Protein AF-0000000084721182 (afdb_homodimer)

Foldseek 3Di:
DCPPPDDDPPPPDPPDPDPPDPPDPDPPDPDPDPDPPPFAADELVNLLVLLCPAPVLLVVLVVVLVVLVVVLVVLCVLQDKDKDKDKDKDWDWDQQPPDPVQPVVPSIDIFIKIKIKMKIKHWDDLPQLSVLLSLLSVLLSLLSVLVSLLSSLVLSLQLLLLLLQLVLLVVLLVLLVVLLVVLVVVLVVVVVCVVVPNDPVVLNVVSVVSNVVSVVSNVVSVVSSLVSLVVSCNSSNHDDHSRHHYDDAAFDFDVCLVPDLVVLLVLLCVQRSNLVSLVSNLVSLVSNLSSLVSLQAKIKMKMKMKMWMDRDPVPTDIDIDIDIDIDGDNDDPCVSVVVSVVSVVVSVVSVVVSVVVSVVLSVLLVVLSVQLVVLVVQLVVLVVQLVVLVVQLVVQVVCVVVVNHDSVSNSVSSVSNSVSVSSNSVSRSSNSSSSSSNCSSSNHDRDRPD/DDDDDPDDPCPDDPPVPPPPPPPDPPPPPPPPPPPPPPFAADELVNLLVLLCPAAVLLVVLVVVLVVLVVVLVVLCCLQDKDKDKDKDKDKDKDQAPPDPVQPVPPSIDIFIKIKIKMKIKHWDDLQQLSVLLSLLSVLLSLLSVLVSLLSSLVLSLQLLLLLLVLVLLVVLLVLLVVLLVVLVVVLVVVVVCVVVPNDPPVLNVVSVVSNVVSVVSNVVSVVSNLVSLVVSCNSSNHDDHSRHHYDDAAFDFDVCLVPDLVVLLVLLCVQRSNLVSLVSNLVSLVSNLSSLVSLQAKIKMKMKMKMWMDRDPVPTDIDIDIDIDIDGDNDDPCPSVVVSVVSVVVSVVSVVVSVVVSVVLSVLLVVLSVQLVVLVVQLVVLVVQLVVLVVQLVVQVVCVVVVNHDSVSNSVSSVSNSVSVSSNSVSSSSNSSSSSSNCSSSNHDRDRPD

pLDDT: mean 86.15, std 18.26, range [22.39, 98.5]

Solvent-accessible surface area (backbone atoms only — not comparable to full-atom values): 45510 Å² total; per-residue (Å²): 137,83,83,78,83,83,84,83,79,83,81,81,82,82,74,81,77,77,80,72,77,76,76,81,77,65,82,74,71,79,67,74,73,76,69,73,78,74,70,46,68,46,43,69,70,56,47,48,52,43,22,75,73,44,21,61,69,56,52,51,33,51,49,51,29,52,52,32,49,51,48,24,53,58,42,45,51,67,70,41,73,43,76,48,77,50,76,49,78,46,76,48,79,42,75,35,83,81,53,88,78,27,43,85,86,72,31,45,31,77,46,53,35,38,38,41,34,39,36,39,38,31,58,72,44,36,75,47,26,60,59,20,45,23,50,15,30,46,26,44,24,51,15,39,46,24,43,31,52,34,48,46,50,52,48,48,40,50,35,53,40,37,47,41,51,26,42,40,28,50,52,45,30,51,50,26,50,50,48,30,54,51,35,48,54,48,36,56,52,43,49,53,35,36,74,73,64,77,39,62,68,67,51,44,56,52,36,52,51,51,32,52,51,29,50,51,50,29,52,50,27,48,51,50,24,52,52,32,36,49,50,35,30,56,48,24,41,46,92,71,82,68,79,55,43,67,53,90,76,70,73,60,86,50,90,62,66,88,51,59,68,69,59,48,41,53,45,17,69,73,44,27,31,56,59,53,15,47,53,24,43,48,50,15,43,52,26,42,39,52,15,48,57,16,61,70,44,43,35,34,36,36,36,39,35,39,36,31,38,22,68,43,90,88,54,55,34,49,34,39,36,39,34,43,38,36,46,28,54,73,35,57,37,53,28,59,60,19,51,43,48,23,38,51,19,48,42,47,24,48,52,19,49,46,52,44,47,52,39,48,46,43,41,45,35,53,47,21,43,48,43,32,55,51,23,53,54,40,34,55,50,25,50,52,45,30,54,51,24,47,51,45,28,53,52,31,52,51,32,38,74,69,65,78,39,52,64,67,57,36,50,49,27,49,51,46,28,52,51,25,50,52,47,33,48,50,26,50,37,46,29,41,40,24,40,42,46,31,24,46,42,35,44,40,80,78,67,77,66,124,134,78,82,76,79,82,79,77,85,76,79,77,71,82,65,76,74,73,78,69,70,72,76,74,78,65,75,73,71,72,65,71,66,77,68,70,79,74,69,48,68,46,44,70,69,55,45,50,52,42,23,75,74,44,20,25,68,55,47,26,34,51,18,51,29,49,23,32,48,20,48,25,44,35,42,47,10,68,69,35,54,33,29,35,36,38,38,34,43,38,41,33,42,28,51,32,86,82,55,89,80,29,46,85,86,74,36,51,34,78,49,52,37,37,39,39,34,39,35,40,38,31,59,74,44,36,75,46,27,62,61,20,46,24,50,16,30,45,25,44,24,51,15,39,46,24,42,32,52,34,49,48,49,52,49,50,40,47,34,53,40,38,46,40,51,26,43,41,29,50,52,45,30,53,51,28,50,52,47,32,54,51,36,48,55,49,38,55,50,44,49,54,34,36,73,73,64,78,39,61,69,65,54,44,56,52,38,51,49,50,34,54,50,29,50,51,48,29,53,52,28,47,48,50,24,53,44,32,38,40,49,34,32,45,47,25,38,47,88,71,84,67,76,53,44,66,53,91,76,71,72,62,86,49,91,63,66,88,50,58,67,69,60,48,43,53,45,18,69,72,43,28,31,57,58,53,15,44,53,24,44,45,52,15,40,51,25,42,36,52,14,46,58,15,60,71,45,45,35,34,36,38,37,41,36,40,37,32,39,22,68,42,92,89,57,54,45,78,49,76,49,77,46,79,45,77,51,61,66,84,76,68,89,55,49,60,62,51,49,44,52,51,38,52,52,49,43,53,51,47,51,50,49,45,53,51,48,51,52,48,49,44,48,46,37,52,52,20,46,51,42,31,54,52,22,54,52,42,33,54,51,26,50,52,46,30,54,51,25,47,51,45,30,54,52,32,51,50,31,39,74,71,63,77,39,50,67,66,57,35,50,51,27,48,52,46,28,52,51,26,49,52,44,32,48,50,27,52,36,47,28,41,39,24,40,41,47,31,24,45,42,34,45,42,80,80,69,78,66,124

Structure (mmCIF, N/CA/C/O backbone):
data_AF-0000000084721182-model_v1
#
loop_
_entity.id
_entity.type
_entity.pdbx_description
1 polymer 'Uncharacterized protein'
#
loop_
_atom_site.group_PDB
_atom_site.id
_atom_site.type_symbol
_atom_site.label_atom_id
_atom_site.label_alt_id
_atom_site.label_comp_id
_atom_site.label_asym_id
_atom_site.label_entity_id
_atom_site.label_seq_id
_atom_site.pdbx_PDB_ins_code
_atom_site.Cartn_x
_atom_site.Cartn_y
_atom_site.Cartn_z
_atom_site.occupancy
_atom_site.B_iso_or_equiv
_atom_site.auth_seq_id
_atom_site.auth_comp_id
_atom_site.auth_asym_id
_atom_site.auth_atom_id
_atom_site.pdbx_PDB_model_num
ATOM 1 N N . MET A 1 1 ? 46.094 -51.812 9.789 1 23 1 MET A N 1
ATOM 2 C CA . MET A 1 1 ? 47.469 -51.594 10.234 1 23 1 MET A CA 1
ATOM 3 C C . MET A 1 1 ? 47.781 -50.094 10.305 1 23 1 MET A C 1
ATOM 5 O O . MET A 1 1 ? 47.375 -49.344 9.422 1 23 1 MET A O 1
ATOM 9 N N . ARG A 1 2 ? 48.094 -49.531 11.617 1 26.12 2 ARG A N 1
ATOM 10 C CA . ARG A 1 2 ? 48 -48.281 12.375 1 26.12 2 ARG A CA 1
ATOM 11 C C . ARG A 1 2 ? 49.125 -47.312 11.977 1 26.12 2 ARG A C 1
ATOM 13 O O . ARG A 1 2 ? 50.188 -47.344 12.57 1 26.12 2 ARG A O 1
ATOM 20 N N . SER A 1 3 ? 49.5 -47.219 10.648 1 25.58 3 SER A N 1
ATOM 21 C CA . SER A 1 3 ? 50.844 -46.688 10.398 1 25.58 3 SER A CA 1
ATOM 22 C C . SER A 1 3 ? 50.969 -45.25 10.969 1 25.58 3 SER A C 1
ATOM 24 O O . SER A 1 3 ? 50.156 -44.375 10.68 1 25.58 3 SER A O 1
ATOM 26 N N . PHE A 1 4 ? 51.719 -45.062 12.148 1 29.8 4 PHE A N 1
ATOM 27 C CA . PHE A 1 4 ? 52.062 -44.062 13.156 1 29.8 4 PHE A CA 1
ATOM 28 C C . PHE A 1 4 ? 53.031 -43.031 12.586 1 29.8 4 PHE A C 1
ATOM 30 O O . PHE A 1 4 ? 54.188 -43.312 12.336 1 29.8 4 PHE A O 1
ATOM 37 N N . LEU A 1 5 ? 52.656 -42.156 11.57 1 31.94 5 LEU A N 1
ATOM 38 C CA . LEU A 1 5 ? 53.625 -41.281 10.922 1 31.94 5 LEU A CA 1
ATOM 39 C C . LEU A 1 5 ? 54.219 -40.281 11.922 1 31.94 5 LEU A C 1
ATOM 41 O O . LEU A 1 5 ? 53.5 -39.625 12.656 1 31.94 5 LEU A O 1
ATOM 45 N N . PRO A 1 6 ? 55.594 -40.344 12.281 1 30.83 6 PRO A N 1
ATOM 46 C CA . PRO A 1 6 ? 56.375 -39.688 13.32 1 30.83 6 PRO A CA 1
ATOM 47 C C . PRO A 1 6 ? 56.531 -38.188 13.102 1 30.83 6 PRO A C 1
ATOM 49 O O . PRO A 1 6 ? 56.438 -37.719 11.969 1 30.83 6 PRO A O 1
ATOM 52 N N . MET A 1 7 ? 56.344 -37.281 14.164 1 28.39 7 MET A N 1
ATOM 53 C CA . MET A 1 7 ? 56.125 -35.875 14.492 1 28.39 7 MET A CA 1
ATOM 54 C C . MET A 1 7 ? 57.469 -35.125 14.508 1 28.39 7 MET A C 1
ATOM 56 O O . MET A 1 7 ? 58.25 -35.281 15.438 1 28.39 7 MET A O 1
ATOM 60 N N . THR A 1 8 ? 58.281 -34.938 13.383 1 27.33 8 THR A N 1
ATOM 61 C CA . THR A 1 8 ? 59.625 -34.406 13.484 1 27.33 8 THR A CA 1
ATOM 62 C C . THR A 1 8 ? 59.594 -32.938 13.906 1 27.33 8 THR A C 1
ATOM 64 O O . THR A 1 8 ? 58.875 -32.156 13.328 1 27.33 8 THR A O 1
ATOM 67 N N . ALA A 1 9 ? 60.125 -32.531 15.133 1 25.19 9 ALA A N 1
ATOM 68 C CA . ALA A 1 9 ? 60.219 -31.344 15.984 1 25.19 9 ALA A CA 1
ATOM 69 C C . ALA A 1 9 ? 61.25 -30.359 15.438 1 25.19 9 ALA A C 1
ATOM 71 O O . ALA A 1 9 ? 62.438 -30.625 15.461 1 25.19 9 ALA A O 1
ATOM 72 N N . LEU A 1 10 ? 61 -29.672 14.281 1 25.86 10 LEU A N 1
ATOM 73 C CA . LEU A 1 10 ? 62 -28.812 13.672 1 25.86 10 LEU A CA 1
ATOM 74 C C . LEU A 1 10 ? 62.375 -27.656 14.602 1 25.86 10 LEU A C 1
ATOM 76 O O . LEU A 1 10 ? 61.5 -26.906 15.031 1 25.86 10 LEU A O 1
ATOM 80 N N . LEU A 1 11 ? 63.5 -27.672 15.305 1 26.72 11 LEU A N 1
ATOM 81 C CA . LEU A 1 11 ? 64.188 -26.844 16.312 1 26.72 11 LEU A CA 1
ATOM 82 C C . LEU A 1 11 ? 64.625 -25.516 15.719 1 26.72 11 LEU A C 1
ATOM 84 O O . LEU A 1 11 ? 65.5 -25.469 14.883 1 26.72 11 LEU A O 1
ATOM 88 N N . LEU A 1 12 ? 63.719 -24.547 15.414 1 26.98 12 LEU A N 1
ATOM 89 C CA . LEU A 1 12 ? 64 -23.25 14.789 1 26.98 12 LEU A CA 1
ATOM 90 C C . LEU A 1 12 ? 64.875 -22.391 15.711 1 26.98 12 LEU A C 1
ATOM 92 O O . LEU A 1 12 ? 64.5 -22.141 16.859 1 26.98 12 LEU A O 1
ATOM 96 N N . ALA A 1 13 ? 66.25 -22.172 15.484 1 27.36 13 ALA A N 1
ATOM 97 C CA . ALA A 1 13 ? 67.312 -21.453 16.141 1 27.36 13 ALA A CA 1
ATOM 98 C C . ALA A 1 13 ? 67.062 -19.953 16.156 1 27.36 13 ALA A C 1
ATOM 100 O O . ALA A 1 13 ? 66.688 -19.359 15.133 1 27.36 13 ALA A O 1
ATOM 101 N N . ALA A 1 14 ? 66.875 -19.312 17.344 1 27.88 14 ALA A N 1
ATOM 102 C CA . ALA A 1 14 ? 66.562 -17.969 17.812 1 27.88 14 ALA A CA 1
ATOM 103 C C . ALA A 1 14 ? 67.75 -17.016 17.578 1 27.88 14 ALA A C 1
ATOM 105 O O . ALA A 1 14 ? 68.812 -17.125 18.219 1 27.88 14 ALA A O 1
ATOM 106 N N . THR A 1 15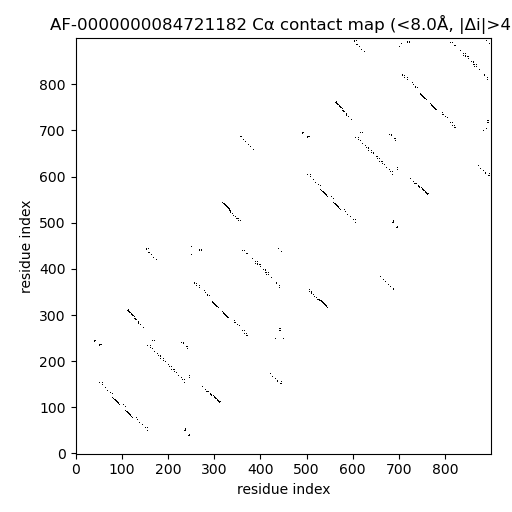 ? 68.125 -16.781 16.297 1 32.12 15 THR A N 1
ATOM 107 C CA . THR A 1 15 ? 69.25 -15.93 16.188 1 32.12 15 THR A CA 1
ATOM 108 C C . THR A 1 15 ? 69.062 -14.586 16.859 1 32.12 15 THR A C 1
ATOM 110 O O . THR A 1 15 ? 67.938 -14.016 16.734 1 32.12 15 THR A O 1
ATOM 113 N N . PRO A 1 16 ? 69.812 -14.13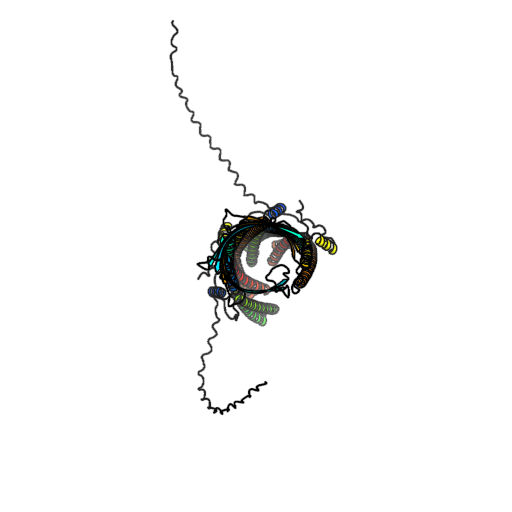3 17.844 1 34.47 16 PRO A N 1
ATOM 114 C CA . PRO A 1 16 ? 69.75 -12.945 18.703 1 34.47 16 PRO A CA 1
ATOM 115 C C . PRO A 1 16 ? 69.938 -11.648 17.922 1 34.47 16 PRO A C 1
ATOM 117 O O . PRO A 1 16 ? 70.875 -11.508 17.172 1 34.47 16 PRO A O 1
ATOM 120 N N . ALA A 1 17 ? 68.875 -11.047 17.328 1 31.97 17 ALA A N 1
ATOM 121 C CA . ALA A 1 17 ? 68.938 -9.797 16.578 1 31.97 17 ALA A CA 1
ATOM 122 C C . ALA A 1 17 ? 69.562 -8.68 17.391 1 31.97 17 ALA A C 1
ATOM 124 O O . ALA A 1 17 ? 69.25 -8.445 18.547 1 31.97 17 ALA A O 1
ATOM 125 N N . LEU A 1 18 ? 70.75 -8.352 17.047 1 31.77 18 LEU A N 1
ATOM 126 C CA . LEU A 1 18 ? 71.625 -7.277 17.531 1 31.77 18 LEU A CA 1
ATOM 127 C C . LEU A 1 18 ? 70.875 -5.941 17.5 1 31.77 18 LEU A C 1
ATOM 129 O O . LEU A 1 18 ? 70.188 -5.656 16.547 1 31.77 18 LEU A O 1
ATOM 133 N N . ALA A 1 19 ? 70.688 -5.23 18.641 1 30.06 19 ALA A N 1
ATOM 134 C CA . ALA A 1 19 ? 70.062 -4 19.094 1 30.06 19 ALA A CA 1
ATOM 135 C C . ALA A 1 19 ? 70.625 -2.785 18.375 1 30.06 19 ALA A C 1
ATOM 137 O O . ALA A 1 19 ? 71.812 -2.404 18.625 1 30.06 19 ALA A O 1
ATOM 138 N N . GLN A 1 20 ? 70.562 -2.777 17 1 32.19 20 GLN A N 1
ATOM 139 C CA . GLN A 1 20 ? 71.125 -1.582 16.406 1 32.19 20 GLN A CA 1
ATOM 140 C C . GLN A 1 20 ? 70.562 -0.315 17.031 1 32.19 20 GLN A C 1
ATOM 142 O O . GLN A 1 20 ? 69.375 -0.246 17.312 1 32.19 20 GLN A O 1
ATOM 147 N N . GLU A 1 21 ? 71.375 0.514 17.672 1 33.72 21 GLU A N 1
ATOM 148 C CA . GLU A 1 21 ? 71.188 1.772 18.359 1 33.72 21 GLU A CA 1
ATOM 149 C C . GLU A 1 21 ? 70.438 2.787 17.453 1 33.72 21 GLU A C 1
ATOM 151 O O . GLU A 1 21 ? 70.938 3.039 16.344 1 33.72 21 GLU A O 1
ATOM 156 N N . PRO A 1 22 ? 69.125 2.908 17.609 1 36.81 22 PRO A N 1
ATOM 157 C CA . PRO A 1 22 ? 68.375 3.77 16.703 1 36.81 22 PRO A CA 1
ATOM 158 C C . PRO A 1 22 ? 68.938 5.184 16.609 1 36.81 22 PRO A C 1
ATOM 160 O O . PRO A 1 22 ? 69.562 5.676 17.578 1 36.81 22 PRO A O 1
ATOM 163 N N . PRO A 1 23 ? 69.375 5.562 15.406 1 39.25 23 PRO A N 1
ATOM 164 C CA . PRO A 1 23 ? 69.938 6.875 15.125 1 39.25 23 PRO A CA 1
ATOM 165 C C . PRO A 1 23 ? 69.188 8.016 15.781 1 39.25 23 PRO A C 1
ATOM 167 O O . PRO A 1 23 ? 68 7.883 16.078 1 39.25 23 PRO A O 1
ATOM 170 N N . GLN A 1 24 ? 69.875 8.969 16.438 1 34.41 24 GLN A N 1
ATOM 171 C CA . GLN A 1 24 ? 69.438 10.172 17.141 1 34.41 24 GLN A CA 1
ATOM 172 C C . GLN A 1 24 ? 68.5 11.023 16.297 1 34.41 24 GLN A C 1
ATOM 174 O O . GLN A 1 24 ? 68.875 11.375 15.164 1 34.41 24 GLN A O 1
ATOM 179 N N . ARG A 1 25 ? 67.25 10.953 16.547 1 35.66 25 ARG A N 1
ATOM 180 C CA . ARG A 1 25 ? 66.125 11.656 15.891 1 35.66 25 ARG A CA 1
ATOM 181 C C . ARG A 1 25 ? 66.375 13.164 15.844 1 35.66 25 ARG A C 1
ATOM 183 O O . ARG A 1 25 ? 66.688 13.781 16.875 1 35.66 25 ARG A O 1
ATOM 190 N N . GLN A 1 26 ? 66.938 13.578 14.766 1 37.78 26 GLN A N 1
ATOM 191 C CA . GLN A 1 26 ? 67.062 15.008 14.484 1 37.78 26 GLN A CA 1
ATOM 192 C C . GLN A 1 26 ? 65.75 15.719 14.844 1 37.78 26 GLN A C 1
ATOM 194 O O . GLN A 1 26 ? 64.688 15.141 14.742 1 37.78 26 GLN A O 1
ATOM 199 N N . PRO A 1 27 ? 65.812 16.828 15.641 1 36.38 27 PRO A N 1
ATOM 200 C CA . PRO A 1 27 ? 64.625 17.547 16.109 1 36.38 27 PRO A CA 1
ATOM 201 C C . PRO A 1 27 ? 63.625 17.781 14.984 1 36.38 27 PRO A C 1
ATOM 203 O O . PRO A 1 27 ? 64 18.188 13.891 1 36.38 27 PRO A O 1
ATOM 206 N N . GLN A 1 28 ? 62.594 16.953 14.922 1 34.56 28 GLN A N 1
ATOM 207 C CA . GLN A 1 28 ? 61.469 17.031 13.977 1 34.56 28 GLN A CA 1
ATOM 208 C C . GLN A 1 28 ? 61.031 18.484 13.781 1 34.56 28 GLN A C 1
ATOM 210 O O . GLN A 1 28 ? 60.781 19.203 14.758 1 34.56 28 GLN A O 1
ATOM 215 N N . GLN A 1 29 ? 61.469 19.109 12.68 1 37.97 29 GLN A N 1
ATOM 216 C CA . GLN A 1 29 ? 60.906 20.344 12.188 1 37.97 29 GLN A CA 1
ATOM 217 C C . GLN A 1 29 ? 59.406 20.406 12.477 1 37.97 29 GLN A C 1
ATOM 219 O O . GLN A 1 29 ? 58.688 19.406 12.352 1 37.97 29 GLN A O 1
ATOM 224 N N . GLN A 1 30 ? 59 21.359 13.359 1 34.97 30 GLN A N 1
ATOM 225 C CA . GLN A 1 30 ? 57.625 21.641 13.734 1 34.97 30 GLN A CA 1
ATOM 226 C C . GLN A 1 30 ? 56.688 21.5 12.539 1 34.97 30 GLN A C 1
ATOM 228 O O . GLN A 1 30 ? 56.844 22.219 11.547 1 34.97 30 GLN A O 1
ATOM 233 N N . GLN A 1 31 ? 56.25 20.266 12.227 1 40.06 31 GLN A N 1
ATOM 234 C CA . GLN A 1 31 ? 55.219 20.078 11.227 1 40.06 31 GLN A CA 1
ATOM 235 C C . GLN A 1 31 ? 54.156 21.188 11.305 1 40.06 31 GLN A C 1
ATOM 237 O O . GLN A 1 31 ? 53.75 21.562 12.391 1 40.06 31 GLN A O 1
ATOM 242 N N . PRO A 1 32 ? 54.062 22.047 10.297 1 43.31 32 PRO A N 1
ATOM 243 C CA . PRO A 1 32 ? 53 23.078 10.289 1 43.31 32 PRO A CA 1
ATOM 244 C C . PRO A 1 32 ? 51.719 22.609 10.93 1 43.31 32 PRO A C 1
ATOM 246 O O . PRO A 1 32 ? 51.406 21.422 10.938 1 43.31 32 PRO A O 1
ATOM 249 N N . ALA A 1 33 ? 51.188 23.406 11.844 1 43.03 33 ALA A N 1
ATOM 250 C CA . ALA A 1 33 ? 49.938 23.203 12.531 1 43.03 33 ALA A CA 1
ATOM 251 C C . ALA A 1 33 ? 48.906 22.547 11.609 1 43.03 33 ALA A C 1
ATOM 253 O O . ALA A 1 33 ? 48.812 22.906 10.438 1 43.03 33 ALA A O 1
ATOM 254 N N . PRO A 1 34 ? 48.531 21.297 11.875 1 38.06 34 PRO A N 1
ATOM 255 C CA . PRO A 1 34 ? 47.531 20.672 11.023 1 38.06 34 PRO A CA 1
ATOM 256 C C . PRO A 1 34 ? 46.438 21.641 10.578 1 38.06 34 PRO A C 1
ATOM 258 O O . PRO A 1 34 ? 46 22.469 11.375 1 38.06 34 PRO A O 1
ATOM 261 N N . ALA A 1 35 ? 46.5 22.125 9.312 1 41.31 35 ALA A N 1
ATOM 262 C CA . ALA A 1 35 ? 45.469 22.953 8.703 1 41.31 35 ALA A CA 1
ATOM 263 C C . ALA A 1 35 ? 44.094 22.703 9.352 1 41.31 35 ALA A C 1
ATOM 265 O O . ALA A 1 35 ? 43.812 21.594 9.789 1 41.31 35 ALA A O 1
ATOM 266 N N . GLN A 1 36 ? 43.469 23.609 10.008 1 41.78 36 GLN A N 1
ATOM 267 C CA . GLN A 1 36 ? 42.094 23.5 10.477 1 41.78 36 GLN A CA 1
ATOM 268 C C . GLN A 1 36 ? 41.281 22.609 9.555 1 41.78 36 GLN A C 1
ATOM 270 O O . GLN A 1 36 ? 41.281 22.781 8.336 1 41.78 36 GLN A O 1
ATOM 275 N N . PRO A 1 37 ? 41.062 21.328 9.836 1 49.62 37 PRO A N 1
ATOM 276 C CA . PRO A 1 37 ? 40.281 20.422 8.977 1 49.62 37 PRO A CA 1
ATOM 277 C C . PRO A 1 37 ? 39.156 21.125 8.219 1 49.62 37 PRO A C 1
ATOM 279 O O . PRO A 1 37 ? 38.344 21.812 8.828 1 49.62 37 PRO A O 1
ATOM 282 N N . GLN A 1 38 ? 39.375 21.734 7.129 1 55.81 38 GLN A N 1
ATOM 283 C CA . GLN A 1 38 ? 38.375 22.328 6.258 1 55.81 38 GLN A CA 1
ATOM 284 C C . GLN A 1 38 ? 37.094 21.516 6.27 1 55.81 38 GLN A C 1
ATOM 286 O O . GLN A 1 38 ? 37.125 20.297 6.012 1 55.81 38 GLN A O 1
ATOM 291 N N . GLN A 1 39 ? 36.094 21.875 7.016 1 73.5 39 GLN A N 1
ATOM 292 C CA . GLN A 1 39 ? 34.812 21.203 7.105 1 73.5 39 GLN A CA 1
ATOM 293 C C . GLN A 1 39 ? 34.25 20.891 5.723 1 73.5 39 GLN A C 1
ATOM 295 O O . GLN A 1 39 ? 34.188 21.766 4.859 1 73.5 39 GLN A O 1
ATOM 300 N N . ARG A 1 40 ? 34.25 19.656 5.332 1 87.69 40 ARG A N 1
ATOM 301 C CA . ARG A 1 40 ? 33.719 19.172 4.07 1 87.69 40 ARG A CA 1
ATOM 302 C C . ARG A 1 40 ? 32.312 19.703 3.832 1 87.69 40 ARG A C 1
ATOM 304 O O . ARG A 1 40 ? 31.469 19.703 4.742 1 87.69 40 ARG A O 1
ATOM 311 N N . VAL A 1 41 ? 32.125 20.422 2.639 1 94 41 VAL A N 1
ATOM 312 C CA . VAL A 1 41 ? 30.797 20.953 2.275 1 94 41 VAL A CA 1
ATOM 313 C C . VAL A 1 41 ? 30.141 20.016 1.256 1 94 41 VAL A C 1
ATOM 315 O O . VAL A 1 41 ? 30.719 19.734 0.207 1 94 41 VAL A O 1
ATOM 318 N N . LEU A 1 42 ? 29.047 19.5 1.572 1 94.62 42 LEU A N 1
ATOM 319 C CA . LEU A 1 42 ? 28.266 18.609 0.714 1 94.62 42 LEU A CA 1
ATOM 320 C C . LEU A 1 42 ? 27.281 19.391 -0.142 1 94.62 42 LEU A C 1
ATOM 322 O O . LEU A 1 42 ? 26.484 20.172 0.381 1 94.62 42 LEU A O 1
ATOM 326 N N . THR A 1 43 ? 27.406 19.234 -1.486 1 94.75 43 THR A N 1
ATOM 327 C CA . THR A 1 43 ? 26.453 19.859 -2.395 1 94.75 43 THR A CA 1
ATOM 328 C C . THR A 1 43 ? 25.281 18.938 -2.688 1 94.75 43 THR A C 1
ATOM 330 O O . THR A 1 43 ? 25.359 17.734 -2.453 1 94.75 43 THR A O 1
ATOM 333 N N . LEU A 1 44 ? 24.203 19.547 -3.172 1 94.31 44 LEU A N 1
ATOM 334 C CA . LEU A 1 44 ? 23.047 18.766 -3.539 1 94.31 44 LEU A CA 1
ATOM 335 C C . LEU A 1 44 ? 23.391 17.766 -4.648 1 94.31 44 LEU A C 1
ATOM 337 O O . LEU A 1 44 ? 23 16.594 -4.586 1 94.31 44 LEU A O 1
ATOM 341 N N . ALA A 1 45 ? 24.172 18.219 -5.633 1 93.31 45 ALA A N 1
ATOM 342 C CA . ALA A 1 45 ? 24.562 17.375 -6.754 1 93.31 45 ALA A CA 1
ATOM 343 C C . ALA A 1 45 ? 25.359 16.172 -6.273 1 93.31 45 ALA A C 1
ATOM 345 O O . ALA A 1 45 ? 25.156 15.047 -6.75 1 93.31 45 ALA A O 1
ATOM 346 N N . GLU A 1 46 ? 26.188 16.438 -5.336 1 94.5 46 GLU A N 1
ATOM 347 C CA . GLU A 1 46 ? 27 15.352 -4.781 1 94.5 46 GLU A CA 1
ATOM 348 C C . GLU A 1 46 ? 26.141 14.375 -3.992 1 94.5 46 GLU A C 1
ATOM 350 O O . GLU A 1 46 ? 26.359 13.156 -4.066 1 94.5 46 GLU A O 1
ATOM 355 N N . ALA A 1 47 ? 25.234 14.898 -3.219 1 96 47 ALA A N 1
ATOM 356 C CA . ALA A 1 47 ? 24.328 14.047 -2.447 1 96 47 ALA A CA 1
ATOM 357 C C . ALA A 1 47 ? 23.516 13.148 -3.363 1 96 47 ALA A C 1
ATOM 359 O O . ALA A 1 47 ? 23.375 11.945 -3.105 1 96 47 ALA A O 1
ATOM 360 N N . LEU A 1 48 ? 23.031 13.68 -4.445 1 95.44 48 LEU A N 1
ATOM 361 C CA . LEU A 1 48 ? 22.219 12.93 -5.398 1 95.44 48 LEU A CA 1
ATOM 362 C C . LEU A 1 48 ? 23.047 11.867 -6.105 1 95.44 48 LEU A C 1
ATOM 364 O O . LEU A 1 48 ? 22.594 10.734 -6.281 1 95.44 48 LEU A O 1
ATOM 368 N N . ARG A 1 49 ? 24.234 12.227 -6.473 1 95.38 49 ARG A N 1
ATOM 369 C CA . ARG A 1 49 ? 25.125 11.273 -7.137 1 95.38 49 ARG A CA 1
ATOM 370 C C . ARG A 1 49 ? 25.484 10.125 -6.207 1 95.38 49 ARG A C 1
ATOM 372 O O . ARG A 1 49 ? 25.484 8.961 -6.621 1 95.38 49 ARG A O 1
ATOM 379 N N . THR A 1 50 ? 25.734 10.484 -5.004 1 95.69 50 THR A N 1
ATOM 380 C CA . THR A 1 50 ? 26.078 9.469 -4.016 1 95.69 50 THR A CA 1
ATOM 381 C C . THR A 1 50 ? 24.922 8.508 -3.805 1 95.69 50 THR A C 1
ATOM 383 O O . THR A 1 50 ? 25.125 7.289 -3.738 1 95.69 50 THR A O 1
ATOM 386 N N . ALA A 1 51 ? 23.75 9.008 -3.699 1 96.5 51 ALA A N 1
ATOM 387 C CA . ALA A 1 51 ? 22.578 8.164 -3.516 1 96.5 51 ALA A CA 1
ATOM 388 C C . ALA A 1 51 ? 22.359 7.246 -4.715 1 96.5 51 ALA A C 1
ATOM 390 O O . ALA A 1 51 ? 22.016 6.074 -4.555 1 96.5 51 ALA A O 1
ATOM 391 N N . GLN A 1 52 ? 22.609 7.766 -5.914 1 95.56 52 GLN A N 1
ATOM 392 C CA . GLN A 1 52 ? 22.438 6.98 -7.133 1 95.56 52 GLN A CA 1
ATOM 393 C C . GLN A 1 52 ? 23.406 5.801 -7.16 1 95.56 52 GLN A C 1
ATOM 395 O O . GLN A 1 52 ? 23.078 4.727 -7.668 1 95.56 52 GLN A O 1
ATOM 400 N N . GLU A 1 53 ? 24.469 5.98 -6.508 1 94.38 53 GLU A N 1
ATOM 401 C CA . GLU A 1 53 ? 25.516 4.969 -6.566 1 94.38 53 GLU A CA 1
ATOM 402 C C . GLU A 1 53 ? 25.422 4.004 -5.387 1 94.38 53 GLU A C 1
ATOM 404 O O . GLU A 1 53 ? 25.766 2.826 -5.512 1 94.38 53 GLU A O 1
ATOM 409 N N . ARG A 1 54 ? 24.906 4.516 -4.277 1 94.62 54 ARG A N 1
ATOM 410 C CA . ARG A 1 54 ? 25.156 3.746 -3.064 1 94.62 54 ARG A CA 1
ATOM 411 C C . ARG A 1 54 ? 23.859 3.307 -2.406 1 94.62 54 ARG A C 1
ATOM 413 O O . ARG A 1 54 ? 23.859 2.434 -1.535 1 94.62 54 ARG A O 1
ATOM 420 N N . GLN A 1 55 ? 22.766 3.812 -2.697 1 96.25 55 GLN A N 1
ATOM 421 C CA . GLN A 1 55 ? 21.516 3.545 -1.984 1 96.25 55 GLN A CA 1
ATOM 422 C C . GLN A 1 55 ? 21.078 2.098 -2.176 1 96.25 55 GLN A C 1
ATOM 424 O O . GLN A 1 55 ? 20.797 1.671 -3.299 1 96.25 55 GLN A O 1
ATOM 429 N N . PRO A 1 56 ? 20.953 1.349 -1.072 1 96.69 56 PRO A N 1
ATOM 430 C CA . PRO A 1 56 ? 20.594 -0.07 -1.153 1 96.69 56 PRO A CA 1
ATOM 431 C C . PRO A 1 56 ? 19.234 -0.3 -1.807 1 96.69 56 PRO A C 1
ATOM 433 O O . PRO A 1 56 ? 19.031 -1.328 -2.455 1 96.69 56 PRO A O 1
ATOM 436 N N . GLN A 1 57 ? 18.328 0.563 -1.601 1 96.5 57 GLN A N 1
ATOM 437 C CA . GLN A 1 57 ? 17.016 0.409 -2.215 1 96.5 57 GLN A CA 1
ATOM 438 C C . GLN A 1 57 ? 17.109 0.361 -3.736 1 96.5 57 GLN A C 1
ATOM 440 O O . GLN A 1 57 ? 16.359 -0.356 -4.395 1 96.5 57 GLN A O 1
ATOM 445 N N . LEU A 1 58 ? 18 1.176 -4.324 1 96.69 58 LEU A N 1
ATOM 446 C CA . LEU A 1 58 ? 18.203 1.167 -5.77 1 96.69 58 LEU A CA 1
ATOM 447 C C . LEU A 1 58 ? 18.844 -0.142 -6.219 1 96.69 58 LEU A C 1
ATOM 449 O O . LEU A 1 58 ? 18.469 -0.701 -7.25 1 96.69 58 LEU A O 1
ATOM 453 N N . ARG A 1 59 ? 19.734 -0.679 -5.445 1 96.31 59 ARG A N 1
ATOM 454 C CA . ARG A 1 59 ? 20.375 -1.958 -5.75 1 96.31 59 ARG A CA 1
ATOM 455 C C . ARG A 1 59 ? 19.359 -3.098 -5.691 1 96.31 59 ARG A C 1
ATOM 457 O O . ARG A 1 59 ? 19.391 -4.012 -6.52 1 96.31 59 ARG A O 1
ATOM 464 N N . GLN A 1 60 ? 18.516 -2.977 -4.695 1 97.19 60 GLN A N 1
ATOM 465 C CA . GLN A 1 60 ? 17.469 -3.979 -4.574 1 97.19 60 GLN A CA 1
ATOM 466 C C . GLN A 1 60 ? 16.547 -3.953 -5.789 1 97.19 60 GLN A C 1
ATOM 468 O O . GLN A 1 60 ? 16.172 -5.004 -6.32 1 97.19 60 GLN A O 1
ATOM 473 N N . ALA A 1 61 ? 16.188 -2.781 -6.258 1 97 61 ALA A N 1
ATOM 474 C CA . ALA A 1 61 ? 15.32 -2.641 -7.426 1 97 61 ALA A CA 1
ATOM 475 C C . ALA A 1 61 ? 16 -3.172 -8.68 1 97 61 ALA A C 1
ATOM 477 O O . ALA A 1 61 ? 15.367 -3.85 -9.5 1 97 61 ALA A O 1
ATOM 478 N N . GLN A 1 62 ? 17.266 -2.938 -8.812 1 97.19 62 GLN A N 1
ATOM 479 C CA . GLN A 1 62 ? 18.031 -3.434 -9.953 1 97.19 62 GLN A CA 1
ATOM 480 C C . GLN A 1 62 ? 18.094 -4.957 -9.938 1 97.19 62 GLN A C 1
ATOM 482 O O . GLN A 1 62 ? 17.969 -5.598 -10.984 1 97.19 62 GLN A O 1
ATOM 487 N N . ALA A 1 63 ? 18.281 -5.527 -8.734 1 97.5 63 ALA A N 1
ATOM 488 C CA . ALA A 1 63 ? 18.328 -6.98 -8.594 1 97.5 63 ALA A CA 1
ATOM 489 C C . ALA A 1 63 ? 17 -7.613 -8.984 1 97.5 63 ALA A C 1
ATOM 491 O O . ALA A 1 63 ? 16.969 -8.656 -9.641 1 97.5 63 ALA A O 1
ATOM 492 N N . SER A 1 64 ? 15.992 -6.953 -8.57 1 97.94 64 SER A N 1
ATOM 493 C CA . SER A 1 64 ? 14.664 -7.453 -8.922 1 97.94 64 SER A CA 1
ATOM 494 C C . SER A 1 64 ? 14.453 -7.434 -10.438 1 97.94 64 SER A C 1
ATOM 496 O O . SER A 1 64 ? 13.844 -8.352 -10.992 1 97.94 64 SER A O 1
ATOM 498 N N . THR A 1 65 ? 14.945 -6.406 -11.141 1 97.75 65 THR A N 1
ATOM 499 C CA . THR A 1 65 ? 14.852 -6.324 -12.594 1 97.75 65 THR A CA 1
ATOM 500 C C . THR A 1 65 ? 15.68 -7.422 -13.25 1 97.75 65 THR A C 1
ATOM 502 O O . THR A 1 65 ? 15.219 -8.07 -14.195 1 97.75 65 THR A O 1
ATOM 505 N N . THR A 1 66 ? 16.828 -7.695 -12.703 1 98.12 66 THR A N 1
ATOM 506 C CA . THR A 1 66 ? 17.688 -8.766 -13.211 1 98.12 66 THR A CA 1
ATOM 507 C C . THR A 1 66 ? 17 -10.117 -13.047 1 98.12 66 THR A C 1
ATOM 509 O O . THR A 1 66 ? 17.016 -10.945 -13.961 1 98.12 66 THR A O 1
ATOM 512 N N . ALA A 1 67 ? 16.422 -10.242 -11.914 1 98.25 67 ALA A N 1
ATOM 513 C CA . ALA A 1 67 ? 15.695 -11.484 -11.656 1 98.25 67 ALA A CA 1
ATOM 514 C C . ALA A 1 67 ? 14.531 -11.641 -12.633 1 98.25 67 ALA A C 1
ATOM 516 O O . ALA A 1 67 ? 14.281 -12.742 -13.141 1 98.25 67 ALA A O 1
ATOM 517 N N . ALA A 1 68 ? 13.836 -10.602 -12.93 1 97.94 68 ALA A N 1
ATOM 518 C CA . ALA A 1 68 ? 12.711 -10.641 -13.859 1 97.94 68 ALA A CA 1
ATOM 519 C C . ALA A 1 68 ? 13.18 -10.992 -15.266 1 97.94 68 ALA A C 1
ATOM 521 O O . ALA A 1 68 ? 12.523 -11.758 -15.977 1 97.94 68 ALA A O 1
ATOM 522 N N . ASN A 1 69 ? 14.281 -10.477 -15.656 1 97.75 69 ASN A N 1
ATOM 523 C CA . ASN A 1 69 ? 14.844 -10.797 -16.969 1 97.75 69 ASN A CA 1
ATOM 524 C C . ASN A 1 69 ? 15.258 -12.266 -17.047 1 97.75 69 ASN A C 1
ATOM 526 O O . ASN A 1 69 ? 15.102 -12.898 -18.094 1 97.75 69 ASN A O 1
ATOM 530 N N . ALA A 1 70 ? 15.766 -12.781 -15.93 1 97.94 70 ALA A N 1
ATOM 531 C CA . ALA A 1 70 ? 16.109 -14.203 -15.891 1 97.94 70 ALA A CA 1
ATOM 532 C C . ALA A 1 70 ? 14.875 -15.078 -16.047 1 97.94 70 ALA A C 1
ATOM 534 O O . ALA A 1 70 ? 14.93 -16.141 -16.656 1 97.94 70 ALA A O 1
ATOM 535 N N . ARG A 1 71 ? 13.812 -14.633 -15.531 1 97.44 71 ARG A N 1
ATOM 536 C CA . ARG A 1 71 ? 12.562 -15.375 -15.672 1 97.44 71 ARG A CA 1
ATOM 537 C C . ARG A 1 71 ? 12.094 -15.367 -17.125 1 97.44 71 ARG A C 1
ATOM 539 O O . ARG A 1 71 ? 11.477 -16.328 -17.578 1 97.44 71 ARG A O 1
ATOM 546 N N . VAL A 1 72 ? 12.367 -14.297 -17.891 1 97.5 72 VAL A N 1
ATOM 547 C CA . VAL A 1 72 ? 12.062 -14.266 -19.312 1 97.5 72 VAL A CA 1
ATOM 548 C C . VAL A 1 72 ? 12.828 -15.375 -20.031 1 97.5 72 VAL A C 1
ATOM 550 O O . VAL A 1 72 ? 12.25 -16.109 -20.844 1 97.5 72 VAL A O 1
ATOM 553 N N . ASP A 1 73 ? 14.102 -15.523 -19.625 1 96.69 73 ASP A N 1
ATOM 554 C CA . ASP A 1 73 ? 14.93 -16.562 -20.219 1 96.69 73 ASP A CA 1
ATOM 555 C C . ASP A 1 73 ? 14.422 -17.953 -19.859 1 96.69 73 ASP A C 1
ATOM 557 O O . ASP A 1 73 ? 14.43 -18.859 -20.688 1 96.69 73 ASP A O 1
ATOM 561 N N . GLN A 1 74 ? 13.984 -18.078 -18.656 1 96.5 74 GLN A N 1
ATOM 562 C CA . GLN A 1 74 ? 13.422 -19.359 -18.234 1 96.5 74 GLN A CA 1
ATOM 563 C C . GLN A 1 74 ? 12.195 -19.734 -19.062 1 96.5 74 GLN A C 1
ATOM 565 O O . GLN A 1 74 ? 12.055 -20.875 -19.469 1 96.5 74 GLN A O 1
ATOM 570 N N . ASN A 1 75 ? 11.352 -18.766 -19.344 1 94.69 75 ASN A N 1
ATOM 571 C CA . ASN A 1 75 ? 10.133 -19.047 -20.109 1 94.69 75 ASN A CA 1
ATOM 572 C C . ASN A 1 75 ? 10.438 -19.266 -21.578 1 94.69 75 ASN A C 1
ATOM 574 O O . ASN A 1 75 ? 9.68 -19.953 -22.266 1 94.69 75 ASN A O 1
ATOM 578 N N . PHE A 1 76 ? 11.602 -18.828 -22.078 1 95.06 76 PHE A N 1
ATOM 579 C CA . PHE A 1 76 ? 12.016 -19.047 -23.453 1 95.06 76 PHE A CA 1
ATOM 580 C C . PHE A 1 76 ? 12.547 -20.453 -23.656 1 95.06 76 PHE A C 1
ATOM 582 O O . PHE A 1 76 ? 12.438 -21.016 -24.75 1 95.06 76 PHE A O 1
ATOM 589 N N . SER A 1 77 ? 13.039 -21 -22.547 1 95.06 77 SER A N 1
ATOM 590 C CA . SER A 1 77 ? 13.695 -22.297 -22.609 1 95.06 77 SER A CA 1
ATOM 591 C C . SER A 1 77 ? 12.75 -23.359 -23.156 1 95.06 77 SER A C 1
ATOM 593 O O . SER A 1 77 ? 13.18 -24.281 -23.844 1 95.06 77 SER A O 1
ATOM 595 N N . SER A 1 78 ? 11.484 -23.203 -22.953 1 93.12 78 SER A N 1
ATOM 596 C CA . SER A 1 78 ? 10.5 -24.203 -23.359 1 93.12 78 SER A CA 1
ATOM 597 C C . SER A 1 78 ? 10.305 -24.203 -24.875 1 93.12 78 SER A C 1
ATOM 599 O O . SER A 1 78 ? 9.719 -25.125 -25.438 1 93.12 78 SER A O 1
ATOM 601 N N . LEU A 1 79 ? 10.781 -23.172 -25.578 1 94.5 79 LEU A N 1
ATOM 602 C CA . LEU A 1 79 ? 10.688 -23.062 -27.031 1 94.5 79 LEU A CA 1
ATOM 603 C C . LEU A 1 79 ? 11.898 -23.688 -27.703 1 94.5 79 LEU A C 1
ATOM 605 O O . LEU A 1 79 ? 11.914 -23.875 -28.922 1 94.5 79 LEU A O 1
ATOM 609 N N . LEU A 1 80 ? 12.883 -24.125 -26.891 1 95.19 80 LEU A N 1
ATOM 610 C CA . LEU A 1 80 ? 14.117 -24.703 -27.406 1 95.19 80 LEU A CA 1
ATOM 611 C C . LEU A 1 80 ? 14.141 -26.219 -27.203 1 95.19 80 LEU A C 1
ATOM 613 O O . LEU A 1 80 ? 13.406 -26.734 -26.359 1 95.19 80 LEU A O 1
ATOM 617 N N . PRO A 1 81 ? 14.969 -27 -27.969 1 95 81 PRO A N 1
ATOM 618 C CA . PRO A 1 81 ? 15.039 -28.453 -27.797 1 95 81 PRO A CA 1
ATOM 619 C C . PRO A 1 81 ? 15.508 -28.844 -26.391 1 95 81 PRO A C 1
ATOM 621 O O . PRO A 1 81 ? 16.344 -28.172 -25.797 1 95 81 PRO A O 1
ATOM 624 N N . GLN A 1 82 ? 14.93 -29.859 -25.922 1 94.81 82 GLN A N 1
ATOM 625 C CA . GLN A 1 82 ? 15.359 -30.484 -24.672 1 94.81 82 GLN A CA 1
ATOM 626 C C . GLN A 1 82 ? 16.125 -31.781 -24.953 1 94.81 82 GLN A C 1
ATOM 628 O O . GLN A 1 82 ? 15.602 -32.688 -25.609 1 94.81 82 GLN A O 1
ATOM 633 N N . VAL A 1 83 ? 17.312 -31.859 -24.438 1 94.56 83 VAL A N 1
ATOM 634 C CA . VAL A 1 83 ? 18.156 -33.031 -24.656 1 94.56 83 VAL A CA 1
ATOM 635 C C . VAL A 1 83 ? 18.359 -33.75 -23.328 1 94.56 83 VAL A C 1
ATOM 637 O O . VAL A 1 83 ? 18.766 -33.156 -22.328 1 94.56 83 VAL A O 1
ATOM 640 N N . ASN A 1 84 ? 18.062 -35.031 -23.328 1 94.12 84 ASN A N 1
ATOM 641 C CA . ASN A 1 84 ? 18.219 -35.844 -22.141 1 94.12 84 ASN A CA 1
ATOM 642 C C . ASN A 1 84 ? 19.016 -37.125 -22.422 1 94.12 84 ASN A C 1
ATOM 644 O O . ASN A 1 84 ? 18.953 -37.656 -23.531 1 94.12 84 ASN A O 1
ATOM 648 N N . ALA A 1 85 ? 19.781 -37.594 -21.422 1 92.94 85 ALA A N 1
ATOM 649 C CA . ALA A 1 85 ? 20.453 -38.906 -21.438 1 92.94 85 ALA A CA 1
ATOM 650 C C . ALA A 1 85 ? 19.984 -39.781 -20.281 1 92.94 85 ALA A C 1
ATOM 652 O O . ALA A 1 85 ? 19.672 -39.281 -19.203 1 92.94 85 ALA A O 1
ATOM 653 N N . SER A 1 86 ? 19.828 -41.094 -20.703 1 91.88 86 SER A N 1
ATOM 654 C CA . SER A 1 86 ? 19.375 -42.031 -19.688 1 91.88 86 SER A CA 1
ATOM 655 C C . SER A 1 86 ? 20.172 -43.344 -19.75 1 91.88 86 SER A C 1
ATOM 657 O O . SER A 1 86 ? 20.672 -43.719 -20.812 1 91.88 86 SER A O 1
ATOM 659 N N . ALA A 1 87 ? 20.375 -43.938 -18.547 1 89.69 87 ALA A N 1
ATOM 660 C CA . ALA A 1 87 ? 20.922 -45.281 -18.391 1 89.69 87 ALA A CA 1
ATOM 661 C C . ALA A 1 87 ? 20.172 -46.062 -17.328 1 89.69 87 ALA A C 1
ATOM 663 O O . ALA A 1 87 ? 19.828 -45.531 -16.266 1 89.69 87 ALA A O 1
ATOM 664 N N . SER A 1 88 ? 19.844 -47.312 -17.844 1 89.88 88 SER A N 1
ATOM 665 C CA . SER A 1 88 ? 19.125 -48.125 -16.875 1 89.88 88 SER A CA 1
ATOM 666 C C . SER A 1 88 ? 19.562 -49.594 -16.953 1 89.88 88 SER A C 1
ATOM 668 O O . SER A 1 88 ? 20.016 -50.062 -18 1 89.88 88 SER A O 1
ATOM 670 N N . TYR A 1 89 ? 19.562 -50.344 -15.812 1 87.31 89 TYR A N 1
ATOM 671 C CA . TYR A 1 89 ? 19.688 -51.781 -15.672 1 87.31 89 TYR A CA 1
ATOM 672 C C . TYR A 1 89 ? 18.453 -52.375 -15.008 1 87.31 89 TYR A C 1
ATOM 674 O O . TYR A 1 89 ? 17.969 -51.844 -13.992 1 87.31 89 TYR A O 1
ATOM 682 N N . GLN A 1 90 ? 17.922 -53.312 -15.797 1 87.94 90 GLN A N 1
ATOM 683 C CA . GLN A 1 90 ? 16.734 -53.938 -15.242 1 87.94 90 GLN A CA 1
ATOM 684 C C . GLN A 1 90 ? 16.906 -55.469 -15.125 1 87.94 90 GLN A C 1
ATOM 686 O O . GLN A 1 90 ? 17.531 -56.094 -15.984 1 87.94 90 GLN A O 1
ATOM 691 N N . ARG A 1 91 ? 16.422 -56.125 -14.023 1 84.81 91 ARG A N 1
ATOM 692 C CA . ARG A 1 91 ? 16.312 -57.562 -13.82 1 84.81 91 ARG A CA 1
ATOM 693 C C . ARG A 1 91 ? 14.906 -57.969 -13.391 1 84.81 91 ARG A C 1
ATOM 695 O O . ARG A 1 91 ? 14.297 -57.281 -12.562 1 84.81 91 ARG A O 1
ATOM 702 N N . SER A 1 92 ? 14.344 -58.781 -14.195 1 82.38 92 SER A N 1
ATOM 703 C CA . SER A 1 92 ? 13 -59.219 -13.852 1 82.38 92 SER A CA 1
ATOM 704 C C . SER A 1 92 ? 12.945 -60.75 -13.664 1 82.38 92 SER A C 1
ATOM 706 O O . SER A 1 92 ? 13.75 -61.469 -14.242 1 82.38 92 SER A O 1
ATOM 708 N N . PHE A 1 93 ? 12.031 -61.188 -12.672 1 80.38 93 PHE A N 1
ATOM 709 C CA . PHE A 1 93 ? 11.727 -62.594 -12.414 1 80.38 93 PHE A CA 1
ATOM 710 C C . PHE A 1 93 ? 10.242 -62.875 -12.625 1 80.38 93 PHE A C 1
ATOM 712 O O . PHE A 1 93 ? 9.391 -62.094 -12.188 1 80.38 93 PHE A O 1
ATOM 719 N N . SER A 1 94 ? 9.906 -63.625 -13.602 1 79.69 94 SER A N 1
ATOM 720 C CA . SER A 1 94 ? 8.5 -64 -13.789 1 79.69 94 SER A CA 1
ATOM 721 C C . SER A 1 94 ? 8.312 -65.5 -13.758 1 79.69 94 SER A C 1
ATOM 723 O O . SER A 1 94 ? 9.234 -66.25 -14.078 1 79.69 94 SER A O 1
ATOM 725 N N . SER A 1 95 ? 7.16 -66 -13.188 1 74.31 95 SER A N 1
ATOM 726 C CA . SER A 1 95 ? 6.789 -67.375 -13.227 1 74.31 95 SER A CA 1
ATOM 727 C C . SER A 1 95 ? 6.035 -67.75 -14.508 1 74.31 95 SER A C 1
ATOM 729 O O . SER A 1 95 ? 5.164 -66.938 -14.938 1 74.31 95 SER A O 1
ATOM 731 N N . ASN A 1 96 ? 6.672 -68 -15.531 1 60.66 96 ASN A N 1
ATOM 732 C CA . ASN A 1 96 ? 5.887 -68.375 -16.703 1 60.66 96 ASN A CA 1
ATOM 733 C C . ASN A 1 96 ? 5.734 -69.875 -16.797 1 60.66 96 ASN A C 1
ATOM 735 O O . ASN A 1 96 ? 6.723 -70.625 -16.922 1 60.66 96 ASN A O 1
ATOM 739 N N . THR A 1 97 ? 4.617 -70.438 -16.297 1 56.84 97 THR A N 1
ATOM 740 C CA . THR A 1 97 ? 4.391 -71.812 -16.562 1 56.84 97 THR A CA 1
ATOM 741 C C . THR A 1 97 ? 4.395 -72.125 -18.062 1 56.84 97 THR A C 1
ATOM 743 O O . THR A 1 97 ? 4.617 -73.25 -18.484 1 56.84 97 THR A O 1
ATOM 746 N N . ASN A 1 98 ? 3.711 -71.312 -18.859 1 52.31 98 ASN A N 1
ATOM 747 C CA . ASN A 1 98 ? 3.391 -71.875 -20.172 1 52.31 98 ASN A CA 1
ATOM 748 C C . ASN A 1 98 ? 4.539 -71.625 -21.156 1 52.31 98 ASN A C 1
ATOM 750 O O . ASN A 1 98 ? 4.441 -72.062 -22.312 1 52.31 98 ASN A O 1
ATOM 754 N N . PHE A 1 99 ? 5.348 -70.5 -21.125 1 50.56 99 PHE A N 1
ATOM 755 C CA . PHE A 1 99 ? 6.105 -70.25 -22.359 1 50.56 99 PHE A CA 1
ATOM 756 C C . PHE A 1 99 ? 7.457 -70.938 -22.281 1 50.56 99 PHE A C 1
ATOM 758 O O . PHE A 1 99 ? 8.008 -71.125 -21.188 1 50.56 99 PHE A O 1
ATOM 765 N N . GLY A 1 100 ? 7.883 -71.625 -23.375 1 52.19 100 GLY A N 1
ATOM 766 C CA . GLY A 1 100 ? 9.031 -72.438 -23.75 1 52.19 100 GLY A CA 1
ATOM 767 C C . GLY A 1 100 ? 10.344 -71.875 -23.203 1 52.19 100 GLY A C 1
ATOM 768 O O . GLY A 1 100 ? 11.391 -72.5 -23.375 1 52.19 100 GLY A O 1
ATOM 769 N N . THR A 1 101 ? 10.352 -70.562 -22.984 1 53.47 101 THR A N 1
ATOM 770 C CA . THR A 1 101 ? 11.695 -70.125 -22.641 1 53.47 101 THR A CA 1
ATOM 771 C C . THR A 1 101 ? 11.914 -70.188 -21.125 1 53.47 101 THR A C 1
ATOM 773 O O . THR A 1 101 ? 12.891 -69.688 -20.609 1 53.47 101 THR A O 1
ATOM 776 N N . ALA A 1 102 ? 10.969 -70.75 -20.344 1 55.12 102 ALA A N 1
ATOM 777 C CA . ALA A 1 102 ? 11.148 -70.875 -18.906 1 55.12 102 ALA A CA 1
ATOM 778 C C . ALA A 1 102 ? 12.25 -71.938 -18.609 1 55.12 102 ALA A C 1
ATOM 780 O O . ALA A 1 102 ? 12.484 -72.812 -19.391 1 55.12 102 ALA A O 1
ATOM 781 N N . ASP A 1 103 ? 13.188 -71.5 -17.766 1 57.34 103 ASP A N 1
ATOM 782 C CA . ASP A 1 103 ? 14.023 -72.625 -17.266 1 57.34 103 ASP A CA 1
ATOM 783 C C . ASP A 1 103 ? 13.188 -73.812 -16.828 1 57.34 103 ASP A C 1
ATOM 785 O O . ASP A 1 103 ? 12.273 -73.688 -16.016 1 57.34 103 ASP A O 1
ATOM 789 N N . PRO A 1 104 ? 13.109 -74.875 -17.594 1 60.97 104 PRO A N 1
ATOM 790 C CA . PRO A 1 104 ? 12.289 -76.062 -17.344 1 60.97 104 PRO A CA 1
ATOM 791 C C . PRO A 1 104 ? 12.25 -76.438 -15.859 1 60.97 104 PRO A C 1
ATOM 793 O O . PRO A 1 104 ? 11.258 -77 -15.391 1 60.97 104 PRO A O 1
ATOM 796 N N . THR A 1 105 ? 13.352 -76.25 -15.211 1 63.88 105 THR A N 1
ATOM 797 C CA . THR A 1 105 ? 13.383 -76.875 -13.883 1 63.88 105 THR A CA 1
ATOM 798 C C . THR A 1 105 ? 12.727 -75.938 -12.859 1 63.88 105 THR A C 1
ATOM 800 O O . THR A 1 105 ? 12.125 -76.375 -11.891 1 63.88 105 THR A O 1
ATOM 803 N N . SER A 1 106 ? 12.828 -74.562 -13.047 1 66.06 106 SER A N 1
ATOM 804 C CA . SER A 1 106 ? 12.398 -73.688 -11.945 1 66.06 106 SER A CA 1
ATOM 805 C C . SER A 1 106 ? 11.148 -72.938 -12.32 1 66.06 106 SER A C 1
ATOM 807 O O . SER A 1 106 ? 10.469 -72.375 -11.453 1 66.06 106 SER A O 1
ATOM 809 N N . GLY A 1 107 ? 10.695 -73 -13.547 1 70.25 107 GLY A N 1
ATOM 810 C CA . GLY A 1 107 ? 9.508 -72.25 -14 1 70.25 107 GLY A CA 1
ATOM 811 C C . GLY A 1 107 ? 9.648 -70.75 -13.914 1 70.25 107 GLY A C 1
ATOM 812 O O . GLY A 1 107 ? 8.68 -70 -14.109 1 70.25 107 GLY A O 1
ATOM 813 N N . ILE A 1 108 ? 10.875 -70.375 -13.344 1 75.94 108 ILE A N 1
ATOM 814 C CA . ILE A 1 108 ? 11.102 -68.938 -13.188 1 75.94 108 ILE A CA 1
ATOM 815 C C . ILE A 1 108 ? 11.906 -68.375 -14.383 1 75.94 108 ILE A C 1
ATOM 817 O O . ILE A 1 108 ? 12.969 -68.938 -14.703 1 75.94 108 ILE A O 1
ATOM 821 N N . ILE A 1 109 ? 11.398 -67.438 -15.148 1 75.5 109 ILE A N 1
ATOM 822 C CA . ILE A 1 109 ? 12.078 -66.75 -16.25 1 75.5 109 ILE A CA 1
ATOM 823 C C . ILE A 1 109 ? 12.789 -65.5 -15.711 1 75.5 109 ILE A C 1
ATOM 825 O O . ILE A 1 109 ? 12.172 -64.688 -15.062 1 75.5 109 ILE A O 1
ATOM 829 N N . ARG A 1 110 ? 14.234 -65.625 -15.727 1 79.88 110 ARG A N 1
ATOM 830 C CA . ARG A 1 110 ? 15.039 -64.438 -15.383 1 79.88 110 ARG A CA 1
ATOM 831 C C . ARG A 1 110 ? 15.422 -63.656 -16.625 1 79.88 110 ARG A C 1
ATOM 833 O O . ARG A 1 110 ? 15.922 -64.25 -17.594 1 79.88 110 ARG A O 1
ATOM 840 N N . ARG A 1 111 ? 15.031 -62.406 -16.656 1 80.69 111 ARG A N 1
ATOM 841 C CA . ARG A 1 111 ? 15.406 -61.5 -17.734 1 80.69 111 ARG A CA 1
ATOM 842 C C . ARG A 1 111 ? 16.188 -60.312 -17.219 1 80.69 111 ARG A C 1
ATOM 844 O O . ARG A 1 111 ? 15.859 -59.75 -16.172 1 80.69 111 ARG A O 1
ATOM 851 N N . GLU A 1 112 ? 17.453 -60.094 -17.703 1 82.44 112 GLU A N 1
ATOM 852 C CA . GLU A 1 112 ? 18.203 -58.875 -17.406 1 82.44 112 GLU A CA 1
ATOM 853 C C . GLU A 1 112 ? 18.422 -58.031 -18.656 1 82.44 112 GLU A C 1
ATOM 855 O O . GLU A 1 112 ? 18.422 -58.562 -19.766 1 82.44 112 GLU A O 1
ATOM 860 N N . GLY A 1 113 ? 18.391 -56.75 -18.531 1 85.5 113 GLY A N 1
ATOM 861 C CA . GLY A 1 113 ? 18.562 -55.875 -19.672 1 85.5 113 GLY A CA 1
ATOM 862 C C . GLY A 1 113 ? 19.172 -54.531 -19.328 1 85.5 113 GLY A C 1
ATOM 863 O O . GLY A 1 113 ? 18.906 -54 -18.25 1 85.5 113 GLY A O 1
ATOM 864 N N . PHE A 1 114 ? 20.297 -54.188 -20.156 1 88.75 114 PHE A N 1
ATOM 865 C CA . PHE A 1 114 ? 20.891 -52.844 -20.109 1 88.75 114 PHE A CA 1
ATOM 866 C C . PHE A 1 114 ? 20.281 -51.969 -21.203 1 88.75 114 PHE A C 1
ATOM 868 O O . PHE A 1 114 ? 20.047 -52.406 -22.312 1 88.75 114 PHE A O 1
ATOM 875 N N . ASN A 1 115 ? 19.969 -50.75 -20.766 1 89.75 115 ASN A N 1
ATOM 876 C CA . ASN A 1 115 ? 19.469 -49.781 -21.734 1 89.75 115 ASN A CA 1
ATOM 877 C C . ASN A 1 115 ? 20.172 -48.438 -21.594 1 89.75 115 ASN A C 1
ATOM 879 O O . ASN A 1 115 ? 20.281 -47.906 -20.484 1 89.75 115 ASN A O 1
ATOM 883 N N . VAL A 1 116 ? 20.891 -47.938 -22.578 1 90.56 116 VAL A N 1
ATOM 884 C CA . VAL A 1 116 ? 21.453 -46.594 -22.656 1 90.56 116 VAL A CA 1
ATOM 885 C C . VAL A 1 116 ? 20.797 -45.812 -23.812 1 90.56 116 VAL A C 1
ATOM 887 O O . VAL A 1 116 ? 20.578 -46.375 -24.891 1 90.56 116 VAL A O 1
ATOM 890 N N . GLY A 1 117 ? 20.422 -44.625 -23.516 1 92.69 117 GLY A N 1
ATOM 891 C CA . GLY A 1 117 ? 19.75 -43.906 -24.578 1 92.69 117 GLY A CA 1
ATOM 892 C C . GLY A 1 117 ? 19.828 -42.406 -24.422 1 92.69 117 GLY A C 1
ATOM 893 O O . GLY A 1 117 ? 20.281 -41.906 -23.391 1 92.69 117 GLY A O 1
ATOM 894 N N . ALA A 1 118 ? 19.672 -41.656 -25.469 1 93.38 118 ALA A N 1
ATOM 895 C CA . ALA A 1 118 ? 19.547 -40.188 -25.547 1 93.38 118 ALA A CA 1
ATOM 896 C C . ALA A 1 118 ? 18.297 -39.812 -26.328 1 93.38 118 ALA A C 1
ATOM 898 O O . ALA A 1 118 ? 17.891 -40.5 -27.266 1 93.38 118 ALA A O 1
ATOM 899 N N . SER A 1 119 ? 17.719 -38.75 -25.828 1 94.75 119 SER A N 1
ATOM 900 C CA . SER A 1 119 ? 16.531 -38.281 -26.531 1 94.75 119 SER A CA 1
ATOM 901 C C . SER A 1 119 ? 16.531 -36.781 -26.703 1 94.75 119 SER A C 1
ATOM 903 O O . SER A 1 119 ? 17.078 -36.062 -25.859 1 94.75 119 SER A O 1
ATOM 905 N N . VAL A 1 120 ? 16.094 -36.25 -27.797 1 94.31 120 VAL A N 1
ATOM 906 C CA . VAL A 1 120 ? 15.844 -34.844 -28.094 1 94.31 120 VAL A CA 1
ATOM 907 C C . VAL A 1 120 ? 14.352 -34.625 -28.297 1 94.31 120 VAL A C 1
ATOM 909 O O . VAL A 1 120 ? 13.719 -35.281 -29.109 1 94.31 120 VAL A O 1
ATOM 912 N N . ASN A 1 121 ? 13.852 -33.719 -27.453 1 95.56 121 ASN A N 1
ATOM 913 C CA . ASN A 1 121 ? 12.445 -33.344 -27.578 1 95.56 121 ASN A CA 1
ATOM 914 C C . ASN A 1 121 ? 12.297 -31.859 -27.938 1 95.56 121 ASN A C 1
ATOM 916 O O . ASN A 1 121 ? 12.977 -31.016 -27.375 1 95.56 121 ASN A O 1
ATOM 920 N N . GLN A 1 122 ? 11.445 -31.562 -28.922 1 95.19 122 GLN A N 1
ATOM 921 C CA . GLN A 1 122 ? 11.242 -30.203 -29.375 1 95.19 122 GLN A CA 1
ATOM 922 C C . GLN A 1 122 ? 9.766 -29.906 -29.594 1 95.19 122 GLN A C 1
ATOM 924 O O . GLN A 1 122 ? 9.102 -30.578 -30.375 1 95.19 122 GLN A O 1
ATOM 929 N N . LEU A 1 123 ? 9.328 -28.891 -28.875 1 95.12 123 LEU A N 1
ATOM 930 C CA . LEU A 1 123 ? 7.992 -28.391 -29.156 1 95.12 123 LEU A CA 1
ATOM 931 C C . LEU A 1 123 ? 7.949 -27.719 -30.516 1 95.12 123 LEU A C 1
ATOM 933 O O . LEU A 1 123 ? 8.75 -26.812 -30.797 1 95.12 123 LEU A O 1
ATOM 937 N N . VAL A 1 124 ? 7.023 -28.078 -31.328 1 94.62 124 VAL A N 1
ATOM 938 C CA . VAL A 1 124 ? 6.922 -27.516 -32.656 1 94.62 124 VAL A CA 1
ATOM 939 C C . VAL A 1 124 ? 5.852 -26.422 -32.688 1 94.62 124 VAL A C 1
ATOM 941 O O . VAL A 1 124 ? 6.086 -25.328 -33.219 1 94.62 124 VAL A O 1
ATOM 944 N N . TRP A 1 125 ? 4.723 -26.75 -32.125 1 94.75 125 TRP A N 1
ATOM 945 C CA . TRP A 1 125 ? 3.621 -25.797 -32.156 1 94.75 125 TRP A CA 1
ATOM 946 C C . TRP A 1 125 ? 2.605 -26.094 -31.047 1 94.75 125 TRP A C 1
ATOM 948 O O . TRP A 1 125 ? 2.238 -27.25 -30.828 1 94.75 125 TRP A O 1
ATOM 958 N N . ASP A 1 126 ? 2.27 -25.062 -30.328 1 95.88 126 ASP A N 1
ATOM 959 C CA . ASP A 1 126 ? 1.287 -25.266 -29.266 1 95.88 126 ASP A CA 1
ATOM 960 C C . ASP A 1 126 ? 0.255 -24.141 -29.25 1 95.88 126 ASP A C 1
ATOM 962 O O . ASP A 1 126 ? -0.257 -23.781 -28.188 1 95.88 126 ASP A O 1
ATOM 966 N N . PHE A 1 127 ? 0.049 -23.562 -30.5 1 95.69 127 PHE A N 1
ATOM 967 C CA . PHE A 1 127 ? -0.979 -22.547 -30.75 1 95.69 127 PHE A CA 1
ATOM 968 C C . PHE A 1 127 ? -0.8 -21.359 -29.812 1 95.69 127 PHE A C 1
ATOM 970 O O . PHE A 1 127 ? -1.778 -20.812 -29.312 1 95.69 127 PHE A O 1
ATOM 977 N N . GLY A 1 128 ? 0.418 -20.984 -29.406 1 95.38 128 GLY A N 1
ATOM 978 C CA . GLY A 1 128 ? 0.737 -19.719 -28.75 1 95.38 128 GLY A CA 1
ATOM 979 C C . GLY A 1 128 ? 0.807 -19.844 -27.25 1 95.38 128 GLY A C 1
ATOM 980 O O . GLY A 1 128 ? 1.007 -18.844 -26.547 1 95.38 128 GLY A O 1
ATOM 981 N N . ARG A 1 129 ? 0.655 -21.078 -26.562 1 96.06 129 ARG A N 1
ATOM 982 C CA . ARG A 1 129 ? 0.713 -21.266 -25.109 1 96.06 129 ARG A CA 1
ATOM 983 C C . ARG A 1 129 ? 2.074 -20.859 -24.562 1 96.06 129 ARG A C 1
ATOM 985 O O . ARG A 1 129 ? 2.166 -19.938 -23.734 1 96.06 129 ARG A O 1
ATOM 992 N N . THR A 1 130 ? 3.1 -21.469 -25.156 1 96.12 130 THR A N 1
ATOM 993 C CA . THR A 1 130 ? 4.445 -21.219 -24.656 1 96.12 130 THR A CA 1
ATOM 994 C C . THR A 1 130 ? 4.926 -19.828 -25.031 1 96.12 130 THR A C 1
ATOM 996 O O . THR A 1 130 ? 5.523 -19.125 -24.203 1 96.12 130 THR A O 1
ATOM 999 N N . THR A 1 131 ? 4.637 -19.375 -26.266 1 96.5 131 THR A N 1
ATOM 1000 C CA . THR A 1 131 ? 5.016 -18.031 -26.703 1 96.5 131 THR A CA 1
ATOM 1001 C C . THR A 1 131 ? 4.27 -16.984 -25.875 1 96.5 131 THR A C 1
ATOM 1003 O O . THR A 1 131 ? 4.832 -15.938 -25.547 1 96.5 131 THR A O 1
ATOM 1006 N N . GLY A 1 132 ? 2.994 -17.25 -25.594 1 97.19 132 GLY A N 1
ATOM 1007 C CA . GLY A 1 132 ? 2.23 -16.344 -24.766 1 97.19 132 GLY A CA 1
ATOM 1008 C C . GLY A 1 132 ? 2.811 -16.188 -23.359 1 97.19 132 GLY A C 1
ATOM 1009 O O . GLY A 1 132 ? 2.877 -15.07 -22.844 1 97.19 132 GLY A O 1
ATOM 1010 N N . ARG A 1 133 ? 3.266 -17.266 -22.75 1 96.88 133 ARG A N 1
ATOM 1011 C CA . ARG A 1 133 ? 3.887 -17.219 -21.438 1 96.88 133 ARG A CA 1
ATOM 1012 C C . ARG A 1 133 ? 5.207 -16.453 -21.484 1 96.88 133 ARG A C 1
ATOM 1014 O O . ARG A 1 133 ? 5.535 -15.711 -20.547 1 96.88 133 ARG A O 1
ATOM 1021 N N . TRP A 1 134 ? 5.957 -16.688 -22.562 1 97.38 134 TRP A N 1
ATOM 1022 C CA . TRP A 1 134 ? 7.211 -15.977 -22.75 1 97.38 134 TRP A CA 1
ATOM 1023 C C . TRP A 1 134 ? 6.965 -14.477 -22.891 1 97.38 134 TRP A C 1
ATOM 1025 O O . TRP A 1 134 ? 7.637 -13.664 -22.25 1 97.38 134 TRP A O 1
ATOM 1035 N N . ARG A 1 135 ? 5.977 -14.117 -23.672 1 98.06 135 ARG A N 1
ATOM 1036 C CA . ARG A 1 135 ? 5.637 -12.711 -23.859 1 98.06 135 ARG A CA 1
ATOM 1037 C C . ARG A 1 135 ? 5.121 -12.094 -22.562 1 98.06 135 ARG A C 1
ATOM 1039 O O . ARG A 1 135 ? 5.406 -10.93 -22.25 1 98.06 135 ARG A O 1
ATOM 1046 N N . ALA A 1 136 ? 4.305 -12.867 -21.766 1 97.75 136 ALA A N 1
ATOM 1047 C CA . ALA A 1 136 ? 3.848 -12.398 -20.453 1 97.75 136 ALA A CA 1
ATOM 1048 C C . ALA A 1 136 ? 5.027 -12.086 -19.547 1 97.75 136 ALA A C 1
ATOM 1050 O O . ALA A 1 136 ? 5.027 -11.078 -18.844 1 97.75 136 ALA A O 1
ATOM 1051 N N . ALA A 1 137 ? 6.023 -12.922 -19.594 1 97.69 137 ALA A N 1
ATOM 1052 C CA . ALA A 1 137 ? 7.223 -12.719 -18.781 1 97.69 137 ALA A CA 1
ATOM 1053 C C . ALA A 1 137 ? 7.973 -11.461 -19.219 1 97.69 137 ALA A C 1
ATOM 1055 O O . ALA A 1 137 ? 8.5 -10.727 -18.391 1 97.69 137 ALA A O 1
ATOM 1056 N N . GLN A 1 138 ? 8.047 -11.242 -20.547 1 98.44 138 GLN A N 1
ATOM 1057 C CA . GLN A 1 138 ? 8.695 -10.039 -21.078 1 98.44 138 GLN A CA 1
ATOM 1058 C C . GLN A 1 138 ? 8 -8.781 -20.562 1 98.44 138 GLN A C 1
ATOM 1060 O O . GLN A 1 138 ? 8.656 -7.832 -20.141 1 98.44 138 GLN A O 1
ATOM 1065 N N . GLU A 1 139 ? 6.684 -8.859 -20.641 1 98.5 139 GLU A N 1
ATOM 1066 C CA . GLU A 1 139 ? 5.922 -7.715 -20.156 1 98.5 139 GLU A CA 1
ATOM 1067 C C . GLU A 1 139 ? 6.102 -7.535 -18.641 1 98.5 139 GLU A C 1
ATOM 1069 O O . GLU A 1 139 ? 6.18 -6.402 -18.156 1 98.5 139 GLU A O 1
ATOM 1074 N N . SER A 1 140 ? 6.164 -8.594 -17.891 1 98.25 140 SER A N 1
ATOM 1075 C CA . SER A 1 140 ? 6.414 -8.523 -16.453 1 98.25 140 SER A CA 1
ATOM 1076 C C . SER A 1 140 ? 7.785 -7.93 -16.156 1 98.25 140 SER A C 1
ATOM 1078 O O . SER A 1 140 ? 7.949 -7.164 -15.211 1 98.25 140 SER A O 1
ATOM 1080 N N . ALA A 1 141 ? 8.75 -8.281 -17 1 98.38 141 ALA A N 1
ATOM 1081 C CA . ALA A 1 141 ? 10.086 -7.715 -16.844 1 98.38 141 ALA A CA 1
ATOM 1082 C C . ALA A 1 141 ? 10.086 -6.219 -17.156 1 98.38 141 ALA A C 1
ATOM 1084 O O . ALA A 1 141 ? 10.742 -5.438 -16.469 1 98.38 141 ALA A O 1
ATOM 1085 N N . ALA A 1 142 ? 9.375 -5.875 -18.141 1 98.5 142 ALA A N 1
ATOM 1086 C CA . ALA A 1 142 ? 9.242 -4.461 -18.469 1 98.5 142 ALA A CA 1
ATOM 1087 C C . ALA A 1 142 ? 8.578 -3.688 -17.344 1 98.5 142 ALA A C 1
ATOM 1089 O O . ALA A 1 142 ? 8.977 -2.562 -17.031 1 98.5 142 ALA A O 1
ATOM 1090 N N . ALA A 1 143 ? 7.531 -4.266 -16.703 1 98.25 143 ALA A N 1
ATOM 1091 C CA . ALA A 1 143 ? 6.883 -3.66 -15.547 1 98.25 143 ALA A CA 1
ATOM 1092 C C . ALA A 1 143 ? 7.879 -3.453 -14.406 1 98.25 143 ALA A C 1
ATOM 1094 O O . ALA A 1 143 ? 7.895 -2.393 -13.773 1 98.25 143 ALA A O 1
ATOM 1095 N N . GLN A 1 144 ? 8.711 -4.43 -14.203 1 98 144 GLN A N 1
ATOM 1096 C CA . GLN A 1 144 ? 9.695 -4.34 -13.133 1 98 144 GLN A CA 1
ATOM 1097 C C . GLN A 1 144 ? 10.727 -3.252 -13.422 1 98 144 GLN A C 1
ATOM 1099 O O . GLN A 1 144 ? 11.188 -2.566 -12.508 1 98 144 GLN A O 1
ATOM 1104 N N . LYS A 1 145 ? 11.102 -3.141 -14.664 1 98.25 145 LYS A N 1
ATOM 1105 C CA . LYS A 1 145 ? 12.023 -2.074 -15.055 1 98.25 145 LYS A CA 1
ATOM 1106 C C . LYS A 1 145 ? 11.414 -0.701 -14.773 1 98.25 145 LYS A C 1
ATOM 1108 O O . LYS A 1 145 ? 12.102 0.195 -14.281 1 98.25 145 LYS A O 1
ATOM 1113 N N . SER A 1 146 ? 10.156 -0.552 -15.094 1 97.69 146 SER A N 1
ATOM 1114 C CA . SER A 1 146 ? 9.461 0.694 -14.789 1 97.69 146 SER A CA 1
ATOM 1115 C C . SER A 1 146 ? 9.398 0.943 -13.289 1 97.69 146 SER A C 1
ATOM 1117 O O . SER A 1 146 ? 9.578 2.074 -12.828 1 97.69 146 SER A O 1
ATOM 1119 N N . ASN A 1 147 ? 9.164 -0.057 -12.477 1 97.38 147 ASN A N 1
ATOM 1120 C CA . ASN A 1 147 ? 9.18 0.06 -11.023 1 97.38 147 ASN A CA 1
ATOM 1121 C C . ASN A 1 147 ? 10.547 0.492 -10.508 1 97.38 147 ASN A C 1
ATOM 1123 O O . ASN A 1 147 ? 10.641 1.26 -9.547 1 97.38 147 ASN A O 1
ATOM 1127 N N . GLU A 1 148 ? 11.555 -0.014 -11.164 1 96.94 148 GLU A N 1
ATOM 1128 C CA . GLU A 1 148 ? 12.914 0.397 -10.828 1 96.94 148 GLU A CA 1
ATOM 1129 C C . GLU A 1 148 ? 13.109 1.893 -11.062 1 96.94 148 GLU A C 1
ATOM 1131 O O . GLU A 1 148 ? 13.695 2.584 -10.219 1 96.94 148 GLU A O 1
ATOM 1136 N N . GLN A 1 149 ? 12.633 2.346 -12.133 1 96.81 149 GLN A N 1
ATOM 1137 C CA . GLN A 1 149 ? 12.727 3.768 -12.445 1 96.81 149 GLN A CA 1
ATOM 1138 C C . GLN A 1 149 ? 11.977 4.609 -11.414 1 96.81 149 GLN A C 1
ATOM 1140 O O . GLN A 1 149 ? 12.453 5.668 -11.008 1 96.81 149 GLN A O 1
ATOM 1145 N N . GLN A 1 150 ? 10.789 4.137 -10.992 1 95.94 150 GLN A N 1
ATOM 1146 C CA . GLN A 1 150 ? 10.023 4.848 -9.977 1 95.94 150 GLN A CA 1
ATOM 1147 C C . GLN A 1 150 ? 10.773 4.883 -8.648 1 95.94 150 GLN A C 1
ATOM 1149 O O . GLN A 1 150 ? 10.797 5.91 -7.969 1 95.94 150 GLN A O 1
ATOM 1154 N N . THR A 1 151 ? 11.391 3.809 -8.344 1 96.31 151 THR A N 1
ATOM 1155 C CA . THR A 1 151 ? 12.172 3.74 -7.117 1 96.31 151 THR A CA 1
ATOM 1156 C C . THR A 1 151 ? 13.32 4.75 -7.152 1 96.31 151 THR A C 1
ATOM 1158 O O . THR A 1 151 ? 13.602 5.41 -6.148 1 96.31 151 THR A O 1
ATOM 1161 N N . GLN A 1 152 ? 13.914 4.863 -8.273 1 95.88 15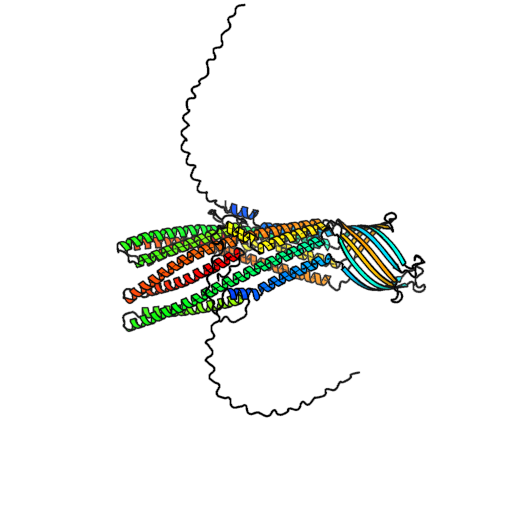2 GLN A N 1
ATOM 1162 C CA . GLN A 1 152 ? 14.984 5.84 -8.422 1 95.88 152 GLN A CA 1
ATOM 1163 C C . GLN A 1 152 ? 14.469 7.258 -8.195 1 95.88 152 GLN A C 1
ATOM 1165 O O . GLN A 1 152 ? 15.094 8.039 -7.473 1 95.88 152 GLN A O 1
ATOM 1170 N N . SER A 1 153 ? 13.367 7.535 -8.789 1 94.81 153 SER A N 1
ATOM 1171 C CA . SER A 1 153 ? 12.766 8.852 -8.625 1 94.81 153 SER A CA 1
ATOM 1172 C C . SER A 1 153 ? 12.43 9.125 -7.16 1 94.81 153 SER A C 1
ATOM 1174 O O . SER A 1 153 ? 12.68 10.219 -6.652 1 94.81 153 SER A O 1
ATOM 1176 N N . ASP A 1 154 ? 11.867 8.141 -6.461 1 95.75 154 ASP A N 1
ATOM 1177 C CA . ASP A 1 154 ? 11.492 8.281 -5.059 1 95.75 154 ASP A CA 1
ATOM 1178 C C . ASP A 1 154 ? 12.719 8.492 -4.176 1 95.75 154 ASP A C 1
ATOM 1180 O O . ASP A 1 154 ? 12.711 9.32 -3.268 1 95.75 154 ASP A O 1
ATOM 1184 N N . VAL A 1 155 ? 13.766 7.758 -4.504 1 96.12 155 VAL A N 1
ATOM 1185 C CA . VAL A 1 155 ? 14.992 7.848 -3.723 1 96.12 155 VAL A CA 1
ATOM 1186 C C . VAL A 1 155 ? 15.609 9.234 -3.885 1 96.12 155 VAL A C 1
ATOM 1188 O O . VAL A 1 155 ? 15.984 9.875 -2.898 1 96.12 155 VAL A O 1
ATOM 1191 N N . LEU A 1 156 ? 15.695 9.719 -5.035 1 96 156 LEU A N 1
ATOM 1192 C CA . LEU A 1 156 ? 16.312 11.016 -5.297 1 96 156 LEU A CA 1
ATOM 1193 C C . LEU A 1 156 ? 15.484 12.148 -4.699 1 96 156 LEU A C 1
ATOM 1195 O O . LEU A 1 156 ? 16.031 13.102 -4.152 1 96 156 LEU A O 1
ATOM 1199 N N . ALA A 1 157 ? 14.164 12.039 -4.797 1 95.19 157 ALA A N 1
ATOM 1200 C CA . ALA A 1 157 ? 13.297 13.031 -4.172 1 95.19 157 ALA A CA 1
ATOM 1201 C C . ALA A 1 157 ? 13.477 13.047 -2.656 1 95.19 157 ALA A C 1
ATOM 1203 O O . ALA A 1 157 ? 13.5 14.117 -2.039 1 95.19 157 ALA A O 1
ATOM 1204 N N . ASN A 1 158 ? 13.602 11.891 -2.068 1 96.44 158 ASN A N 1
ATOM 1205 C CA . ASN A 1 158 ? 13.82 11.789 -0.63 1 96.44 158 ASN A CA 1
ATOM 1206 C C . ASN A 1 158 ? 15.141 12.438 -0.223 1 96.44 158 ASN A C 1
ATOM 1208 O O . ASN A 1 158 ? 15.203 13.172 0.768 1 96.44 158 ASN A O 1
ATOM 1212 N N . VAL A 1 159 ? 16.156 12.211 -1.023 1 96.25 159 VAL A N 1
ATOM 1213 C CA . VAL A 1 159 ? 17.453 12.82 -0.755 1 96.25 159 VAL A CA 1
ATOM 1214 C C . VAL A 1 159 ? 17.328 14.336 -0.812 1 96.25 159 VAL A C 1
ATOM 1216 O O . VAL A 1 159 ? 17.812 15.039 0.082 1 96.25 159 VAL A O 1
ATOM 1219 N N . GLN A 1 160 ? 16.734 14.828 -1.807 1 94.94 160 GLN A N 1
ATOM 1220 C CA . GLN A 1 160 ? 16.578 16.281 -1.964 1 94.94 160 GLN A CA 1
ATOM 1221 C C . GLN A 1 160 ? 15.789 16.875 -0.804 1 94.94 160 GLN A C 1
ATOM 1223 O O . GLN A 1 160 ? 16.156 17.922 -0.266 1 94.94 160 GLN A O 1
ATOM 1228 N N . THR A 1 161 ? 14.711 16.188 -0.376 1 95.75 161 THR A N 1
ATOM 1229 C CA . THR A 1 161 ? 13.898 16.641 0.739 1 95.75 161 THR A CA 1
ATOM 1230 C C . THR A 1 161 ? 14.711 16.688 2.029 1 95.75 161 THR A C 1
ATOM 1232 O O . THR A 1 161 ? 14.719 17.688 2.734 1 95.75 161 THR A O 1
ATOM 1235 N N . VAL A 1 162 ? 15.406 15.648 2.264 1 96.88 162 VAL A N 1
ATOM 1236 C CA . VAL A 1 162 ? 16.188 15.578 3.492 1 96.88 162 VAL A CA 1
ATOM 1237 C C . VAL A 1 162 ? 17.328 16.578 3.432 1 96.88 162 VAL A C 1
ATOM 1239 O O . VAL A 1 162 ? 17.703 17.188 4.449 1 96.88 162 VAL A O 1
ATOM 1242 N N . TYR A 1 163 ? 17.938 16.859 2.232 1 96.06 163 TYR A N 1
ATOM 1243 C CA . TYR A 1 163 ? 18.984 17.859 2.045 1 96.06 163 TYR A CA 1
ATOM 1244 C C . TYR A 1 163 ? 18.5 19.25 2.443 1 96.06 163 TYR A C 1
ATOM 1246 O O . TYR A 1 163 ? 19.156 19.938 3.227 1 96.06 163 TYR A O 1
ATOM 1254 N N . PHE A 1 164 ? 17.328 19.562 2.006 1 95.62 164 PHE A N 1
ATOM 1255 C CA . PHE A 1 164 ? 16.797 20.891 2.301 1 95.62 164 PHE A CA 1
ATOM 1256 C C . PHE A 1 164 ? 16.375 21 3.76 1 95.62 164 PHE A C 1
ATOM 1258 O O . PHE A 1 164 ? 16.484 22.062 4.371 1 95.62 164 PHE A O 1
ATOM 1265 N N . ASN A 1 165 ? 15.867 19.891 4.297 1 96.12 165 ASN A N 1
ATOM 1266 C CA . ASN A 1 165 ? 15.586 19.891 5.73 1 96.12 165 ASN A CA 1
ATOM 1267 C C . ASN A 1 165 ? 16.859 20.078 6.551 1 96.12 165 ASN A C 1
ATOM 1269 O O . ASN A 1 165 ? 16.859 20.781 7.559 1 96.12 165 ASN A O 1
ATOM 1273 N N . ALA A 1 166 ? 17.906 19.453 6.059 1 96.19 166 ALA A N 1
ATOM 1274 C CA . ALA A 1 166 ? 19.203 19.609 6.727 1 96.19 166 ALA A CA 1
ATOM 1275 C C . ALA A 1 166 ? 19.703 21.047 6.605 1 96.19 166 ALA A C 1
ATOM 1277 O O . ALA A 1 166 ? 20.234 21.609 7.566 1 96.19 166 ALA A O 1
ATOM 1278 N N . LEU A 1 167 ? 19.547 21.594 5.477 1 95.5 167 LEU A N 1
ATOM 1279 C CA . LEU A 1 167 ? 19.938 22.984 5.266 1 95.5 167 LEU A CA 1
ATOM 1280 C C . LEU A 1 167 ? 19.141 23.906 6.168 1 95.5 167 LEU A C 1
ATOM 1282 O O . LEU A 1 167 ? 19.703 24.828 6.781 1 95.5 167 LEU A O 1
ATOM 1286 N N . ALA A 1 168 ? 17.828 23.641 6.258 1 95.69 168 ALA A N 1
ATOM 1287 C CA . ALA A 1 168 ? 16.984 24.438 7.137 1 95.69 168 ALA A CA 1
ATOM 1288 C C . ALA A 1 168 ? 17.484 24.375 8.578 1 95.69 168 ALA A C 1
ATOM 1290 O O . ALA A 1 168 ? 17.594 25.406 9.25 1 95.69 168 ALA A O 1
ATOM 1291 N N . GLN A 1 169 ? 17.781 23.188 9.008 1 96.5 169 GLN A N 1
ATOM 1292 C CA . GLN A 1 169 ? 18.219 23.031 10.383 1 96.5 169 GLN A CA 1
ATOM 1293 C C . GLN A 1 169 ? 19.578 23.688 10.609 1 96.5 169 GLN A C 1
ATOM 1295 O O . GLN A 1 169 ? 19.844 24.219 11.688 1 96.5 169 GLN A O 1
ATOM 1300 N N . GLN A 1 170 ? 20.438 23.672 9.648 1 95.5 170 GLN A N 1
ATOM 1301 C CA . GLN A 1 170 ? 21.719 24.344 9.719 1 95.5 170 GLN A CA 1
ATOM 1302 C C . GLN A 1 170 ? 21.547 25.859 9.867 1 95.5 170 GLN A C 1
ATOM 1304 O O . GLN A 1 170 ? 22.219 26.484 10.68 1 95.5 170 GLN A O 1
ATOM 1309 N N . VAL A 1 171 ? 20.641 26.438 9.102 1 95.62 171 VAL A N 1
ATOM 1310 C CA . VAL A 1 171 ? 20.359 27.859 9.172 1 95.62 171 VAL A CA 1
ATOM 1311 C C . VAL A 1 171 ? 19.719 28.203 10.516 1 95.62 171 VAL A C 1
ATOM 1313 O O . VAL A 1 171 ? 20 29.25 11.102 1 95.62 171 VAL A O 1
ATOM 1316 N N . LEU A 1 172 ? 18.906 27.281 10.992 1 96.44 172 LEU A N 1
ATOM 1317 C CA . LEU A 1 172 ? 18.234 27.516 12.266 1 96.44 172 LEU A CA 1
ATOM 1318 C C . LEU A 1 172 ? 19.234 27.5 13.422 1 96.44 172 LEU A C 1
ATOM 1320 O O . LEU A 1 172 ? 19.047 28.188 14.422 1 96.44 172 LEU A O 1
ATOM 1324 N N . VAL A 1 173 ? 20.328 26.781 13.273 1 96.19 173 VAL A N 1
ATOM 1325 C CA . VAL A 1 173 ? 21.406 26.844 14.258 1 96.19 173 VAL A CA 1
ATOM 1326 C C . VAL A 1 173 ? 22.016 28.234 14.258 1 96.19 173 VAL A C 1
ATOM 1328 O O . VAL A 1 173 ? 22.281 28.812 15.32 1 96.19 173 VAL A O 1
ATOM 1331 N N . GLN A 1 174 ? 22.188 28.781 13.141 1 95.69 174 GLN A N 1
ATOM 1332 C CA . GLN A 1 174 ? 22.734 30.141 13.031 1 95.69 174 GLN A CA 1
ATOM 1333 C C . GLN A 1 174 ? 21.812 31.156 13.672 1 95.69 174 GLN A C 1
ATOM 1335 O O . GLN A 1 174 ? 22.266 32.062 14.375 1 95.69 174 GLN A O 1
ATOM 1340 N N . VAL A 1 175 ? 20.547 30.922 13.414 1 94.69 175 VAL A N 1
ATOM 1341 C CA . VAL A 1 175 ? 19.562 31.828 14.008 1 94.69 175 VAL A CA 1
ATOM 1342 C C . VAL A 1 175 ? 19.625 31.719 15.531 1 94.69 175 VAL A C 1
ATOM 1344 O O . VAL A 1 175 ? 19.594 32.719 16.234 1 94.69 175 VAL A O 1
ATOM 1347 N N . ALA A 1 176 ? 19.719 30.516 16 1 96.06 176 ALA A N 1
ATOM 1348 C CA . ALA A 1 176 ? 19.766 30.281 17.453 1 96.06 176 ALA A CA 1
ATOM 1349 C C . ALA A 1 176 ? 21.047 30.859 18.047 1 96.06 176 ALA A C 1
ATOM 1351 O O . ALA A 1 176 ? 21.031 31.406 19.156 1 96.06 176 ALA A O 1
ATOM 1352 N N . GLU A 1 177 ? 22.172 30.75 17.359 1 96.31 177 GLU A N 1
ATOM 1353 C CA . GLU A 1 177 ? 23.438 31.328 17.812 1 96.31 177 GLU A CA 1
ATOM 1354 C C . GLU A 1 177 ? 23.375 32.844 17.875 1 96.31 177 GLU A C 1
ATOM 1356 O O . GLU A 1 177 ? 23.844 33.438 18.844 1 96.31 177 GLU A O 1
ATOM 1361 N N . GLU A 1 178 ? 22.75 33.406 16.891 1 94.5 178 GLU A N 1
ATOM 1362 C CA . GLU A 1 178 ? 22.578 34.844 16.859 1 94.5 178 GLU A CA 1
ATOM 1363 C C . GLU A 1 178 ? 21.656 35.344 17.984 1 94.5 178 GLU A C 1
ATOM 1365 O O . GLU A 1 178 ? 21.922 36.344 18.609 1 94.5 178 GLU A O 1
ATOM 1370 N N . THR A 1 179 ? 20.641 34.562 18.156 1 94.5 179 THR A N 1
ATOM 1371 C CA . THR A 1 179 ? 19.719 34.875 19.234 1 94.5 179 THR A CA 1
ATOM 1372 C C . THR A 1 179 ? 20.422 34.844 20.594 1 94.5 179 THR A C 1
ATOM 1374 O O . THR A 1 179 ? 20.25 35.781 21.406 1 94.5 179 THR A O 1
ATOM 1377 N N . LEU A 1 180 ? 21.203 33.875 20.828 1 95.38 180 LEU A N 1
ATOM 1378 C CA . LEU A 1 180 ? 21.922 33.75 22.094 1 95.38 180 LEU A CA 1
ATOM 1379 C C . LEU A 1 180 ? 22.906 34.906 22.25 1 95.38 180 LEU A C 1
ATOM 1381 O O . LEU A 1 180 ? 23.016 35.5 23.328 1 95.38 180 LEU A O 1
ATOM 1385 N N . ARG A 1 181 ? 23.594 35.25 21.234 1 95.38 181 ARG A N 1
ATOM 1386 C CA . ARG A 1 181 ? 24.531 36.375 21.266 1 95.38 181 ARG A CA 1
ATOM 1387 C C . ARG A 1 181 ? 23.828 37.688 21.609 1 95.38 181 ARG A C 1
ATOM 1389 O O . ARG A 1 181 ? 24.312 38.469 22.422 1 95.38 181 ARG A O 1
ATOM 1396 N N . ASN A 1 182 ? 22.672 37.844 21 1 92.88 182 ASN A N 1
ATOM 1397 C CA . ASN A 1 182 ? 21.891 39.062 21.25 1 92.88 182 ASN A CA 1
ATOM 1398 C C . ASN A 1 182 ? 21.375 39.125 22.688 1 92.88 182 ASN A C 1
ATOM 1400 O O . ASN A 1 182 ? 21.422 40.156 23.344 1 92.88 182 ASN A O 1
ATOM 1404 N N . GLN A 1 183 ? 20.891 37.969 23.156 1 94.38 183 GLN A N 1
ATOM 1405 C CA . GLN A 1 183 ? 20.359 37.906 24.516 1 94.38 183 GLN A CA 1
ATOM 1406 C C . GLN A 1 183 ? 21.484 38.156 25.531 1 94.38 183 GLN A C 1
ATOM 1408 O O . GLN A 1 183 ? 21.25 38.781 26.578 1 94.38 183 GLN A O 1
ATOM 1413 N N . GLN A 1 184 ? 22.656 37.719 25.25 1 95.06 184 GLN A N 1
ATOM 1414 C CA . GLN A 1 184 ? 23.797 37.906 26.125 1 95.06 184 GLN A CA 1
ATOM 1415 C C . GLN A 1 184 ? 24.219 39.375 26.156 1 95.06 184 GLN A C 1
ATOM 1417 O O . GLN A 1 184 ? 24.547 39.938 27.203 1 95.06 184 GLN A O 1
ATOM 1422 N N . ALA A 1 185 ? 24.172 40 25.016 1 93.12 185 ALA A N 1
ATOM 1423 C CA . ALA A 1 185 ? 24.484 41.438 24.938 1 93.12 185 ALA A CA 1
ATOM 1424 C C . ALA A 1 185 ? 23.484 42.25 25.75 1 93.12 185 ALA A C 1
ATOM 1426 O O . ALA A 1 185 ? 23.875 43.188 26.453 1 93.12 185 ALA A O 1
ATOM 1427 N N . HIS A 1 186 ? 22.25 41.812 25.672 1 91.94 186 HIS A N 1
ATOM 1428 C CA . HIS A 1 186 ? 21.234 42.5 26.453 1 91.94 186 HIS A CA 1
ATOM 1429 C C . HIS A 1 186 ? 21.406 42.25 27.938 1 91.94 186 HIS A C 1
ATOM 1431 O O . HIS A 1 186 ? 21.141 43.156 28.75 1 91.94 186 HIS A O 1
ATOM 1437 N N . LEU A 1 187 ? 21.812 41.062 28.281 1 93.75 187 LEU A N 1
ATOM 1438 C CA . LEU A 1 187 ? 22.062 40.781 29.688 1 93.75 187 LEU A CA 1
ATOM 1439 C C . LEU A 1 187 ? 23.156 41.656 30.234 1 93.75 187 LEU A C 1
ATOM 1441 O O . LEU A 1 187 ? 23.031 42.188 31.344 1 93.75 187 LEU A O 1
ATOM 1445 N N . ASP A 1 188 ? 24.203 41.875 29.5 1 94.31 188 ASP A N 1
ATOM 1446 C CA . ASP A 1 188 ? 25.297 42.75 29.922 1 94.31 188 ASP A CA 1
ATOM 1447 C C . ASP A 1 188 ? 24.828 44.188 30.109 1 94.31 188 ASP A C 1
ATOM 1449 O O . ASP A 1 188 ? 25.219 44.844 31.078 1 94.31 188 ASP A O 1
ATOM 1453 N N . GLN A 1 189 ? 23.953 44.562 29.234 1 91.19 189 GLN A N 1
ATOM 1454 C CA . GLN A 1 189 ? 23.422 45.938 29.312 1 91.19 189 GLN A CA 1
ATOM 1455 C C . GLN A 1 189 ? 22.531 46.094 30.531 1 91.19 189 GLN A C 1
ATOM 1457 O O . GLN A 1 189 ? 22.656 47.094 31.266 1 91.19 189 GLN A O 1
ATOM 1462 N N . VAL A 1 190 ? 21.609 45.125 30.75 1 92.88 190 VAL A N 1
ATOM 1463 C CA . VAL A 1 190 ? 20.672 45.219 31.875 1 92.88 190 VAL A CA 1
ATOM 1464 C C . VAL A 1 190 ? 21.453 45.125 33.188 1 92.88 190 VAL A C 1
ATOM 1466 O O . VAL A 1 190 ? 21.125 45.812 34.156 1 92.88 190 VAL A O 1
ATOM 1469 N N . GLN A 1 191 ? 22.453 44.312 33.219 1 93.62 191 GLN A N 1
ATOM 1470 C CA . GLN A 1 191 ? 23.281 44.188 34.406 1 93.62 191 GLN A CA 1
ATOM 1471 C C . GLN A 1 191 ? 23.953 45.5 34.75 1 93.62 191 GLN A C 1
ATOM 1473 O O . GLN A 1 191 ? 23.969 45.875 35.938 1 93.62 191 GLN A O 1
ATOM 1478 N N . ALA A 1 192 ? 24.406 46.219 33.75 1 92.94 192 ALA A N 1
ATOM 1479 C CA . ALA A 1 192 ? 25.031 47.531 33.969 1 92.94 192 ALA A CA 1
ATOM 1480 C C . ALA A 1 192 ? 24.016 48.531 34.5 1 92.94 192 ALA A C 1
ATOM 1482 O O . ALA A 1 192 ? 24.328 49.344 35.375 1 92.94 192 ALA A O 1
ATOM 1483 N N . GLN A 1 193 ? 22.828 48.5 34 1 91.56 193 GLN A N 1
ATOM 1484 C CA . GLN A 1 193 ? 21.781 49.438 34.375 1 91.56 193 GLN A CA 1
ATOM 1485 C C . GLN A 1 193 ? 21.281 49.188 35.781 1 91.56 193 GLN A C 1
ATOM 1487 O O . GLN A 1 193 ? 20.969 50.125 36.531 1 91.56 193 GLN A O 1
ATOM 1492 N N . VAL A 1 194 ? 21.203 47.906 36.188 1 92.06 194 VAL A N 1
ATOM 1493 C CA . VAL A 1 194 ? 20.781 47.531 37.531 1 92.06 194 VAL A CA 1
ATOM 1494 C C . VAL A 1 194 ? 21.859 47.938 38.531 1 92.06 194 VAL A C 1
ATOM 1496 O O . VAL A 1 194 ? 21.562 48.406 39.656 1 92.06 194 VAL A O 1
ATOM 1499 N N . GLN A 1 195 ? 23.031 47.844 38.156 1 93.12 195 GLN A N 1
ATOM 1500 C CA . GLN A 1 195 ? 24.156 48.156 39.031 1 93.12 195 GLN A CA 1
ATOM 1501 C C . GLN A 1 195 ? 24.203 49.656 39.312 1 93.12 195 GLN A C 1
ATOM 1503 O O . GLN A 1 195 ? 24.547 50.062 40.438 1 93.12 195 GLN A O 1
ATOM 1508 N N . VAL A 1 196 ? 23.781 50.438 38.344 1 92.75 196 VAL A N 1
ATOM 1509 C CA . VAL A 1 196 ? 23.797 51.875 38.531 1 92.75 196 VAL A CA 1
ATOM 1510 C C . VAL A 1 196 ? 22.438 52.344 39.031 1 92.75 196 VAL A C 1
ATOM 1512 O O . VAL A 1 196 ? 22.234 53.562 39.219 1 92.75 196 VAL A O 1
ATOM 1515 N N . GLY A 1 197 ? 21.422 51.469 39.25 1 89.38 197 GLY A N 1
ATOM 1516 C CA . GLY A 1 197 ? 20.156 51.75 39.906 1 89.38 197 GLY A CA 1
ATOM 1517 C C . GLY A 1 197 ? 19.109 52.312 38.969 1 89.38 197 GLY A C 1
ATOM 1518 O O . GLY A 1 197 ? 18.094 52.844 39.406 1 89.38 197 GLY A O 1
ATOM 1519 N N . THR A 1 198 ? 19.344 52.188 37.688 1 90 198 THR A N 1
ATOM 1520 C CA . THR A 1 198 ? 18.422 52.781 36.719 1 90 198 THR A CA 1
ATOM 1521 C C . THR A 1 198 ? 17.344 51.781 36.312 1 90 198 THR A C 1
ATOM 1523 O O . THR A 1 198 ? 16.328 52.156 35.75 1 90 198 THR A O 1
ATOM 1526 N N . ARG A 1 199 ? 17.594 50.531 36.688 1 90.75 199 ARG A N 1
ATOM 1527 C CA . ARG A 1 199 ? 16.594 49.469 36.406 1 90.75 199 ARG A CA 1
ATOM 1528 C C . ARG A 1 199 ? 16.422 48.531 37.594 1 90.75 199 ARG A C 1
ATOM 1530 O O . ARG A 1 199 ? 17.359 48.344 38.344 1 90.75 199 ARG A O 1
ATOM 1537 N N . PRO A 1 200 ? 15.195 48.094 37.719 1 91.69 200 PRO A N 1
ATOM 1538 C CA . PRO A 1 200 ? 14.953 47.188 38.875 1 91.69 200 PRO A CA 1
ATOM 1539 C C . PRO A 1 200 ? 15.562 45.812 38.656 1 91.69 200 PRO A C 1
ATOM 1541 O O . PRO A 1 200 ? 15.805 45.406 37.531 1 91.69 200 PRO A O 1
ATOM 1544 N N . GLU A 1 201 ? 15.695 45.062 39.75 1 91.69 201 GLU A N 1
ATOM 1545 C CA . GLU A 1 201 ? 16.312 43.75 39.75 1 91.69 201 GLU A CA 1
ATOM 1546 C C . GLU A 1 201 ? 15.453 42.75 39 1 91.69 201 GLU A C 1
ATOM 1548 O O . GLU A 1 201 ? 15.977 41.781 38.438 1 91.69 201 GLU A O 1
ATOM 1553 N N . ILE A 1 202 ? 14.25 42.906 38.875 1 90.56 202 ILE A N 1
ATOM 1554 C CA . ILE A 1 202 ? 13.344 42 38.188 1 90.56 202 ILE A CA 1
ATOM 1555 C C . ILE A 1 202 ? 13.68 41.938 36.719 1 90.56 202 ILE A C 1
ATOM 1557 O O . ILE A 1 202 ? 13.5 40.906 36.062 1 90.56 202 ILE A O 1
ATOM 1561 N N . ASP A 1 203 ? 14.227 43.062 36.219 1 91.56 203 ASP A N 1
ATOM 1562 C CA . ASP A 1 203 ? 14.633 43.094 34.812 1 91.56 203 ASP A CA 1
ATOM 1563 C C . ASP A 1 203 ? 15.82 42.188 34.562 1 91.56 203 ASP A C 1
ATOM 1565 O O . ASP A 1 203 ? 15.898 41.531 33.531 1 91.56 203 ASP A O 1
ATOM 1569 N N . LEU A 1 204 ? 16.656 42.156 35.562 1 92.69 204 LEU A N 1
ATOM 1570 C CA . LEU A 1 204 ? 17.844 41.312 35.438 1 92.69 204 LEU A CA 1
ATOM 1571 C C . LEU A 1 204 ? 17.469 39.844 35.438 1 92.69 204 LEU A C 1
ATOM 1573 O O . LEU A 1 204 ? 17.969 39.062 34.625 1 92.69 204 LEU A O 1
ATOM 1577 N N . VAL A 1 205 ? 16.562 39.469 36.281 1 93.75 205 VAL A N 1
ATOM 1578 C CA . VAL A 1 205 ? 16.125 38.094 36.406 1 93.75 205 VAL A CA 1
ATOM 1579 C C . VAL A 1 205 ? 15.406 37.688 35.125 1 93.75 205 VAL A C 1
ATOM 1581 O O . VAL A 1 205 ? 15.586 36.562 34.594 1 93.75 205 VAL A O 1
ATOM 1584 N N . GLN A 1 206 ? 14.641 38.562 34.562 1 91.75 206 GLN A N 1
ATOM 1585 C CA . GLN A 1 206 ? 13.922 38.312 33.312 1 91.75 206 GLN A CA 1
ATOM 1586 C C . GLN A 1 206 ? 14.898 38.094 32.156 1 91.75 206 GLN A C 1
ATOM 1588 O O . GLN A 1 206 ? 14.719 37.156 31.359 1 91.75 206 GLN A O 1
ATOM 1593 N N . GLN A 1 207 ? 15.883 38.906 32.156 1 92.81 207 GLN A N 1
ATOM 1594 C CA . GLN A 1 207 ? 16.844 38.781 31.047 1 92.81 207 GLN A CA 1
ATOM 1595 C C . GLN A 1 207 ? 17.672 37.531 31.188 1 92.81 207 GLN A C 1
ATOM 1597 O O . GLN A 1 207 ? 18.016 36.875 30.188 1 92.81 207 GLN A O 1
ATOM 1602 N N . ARG A 1 208 ? 17.969 37.156 32.375 1 93.88 208 ARG A N 1
ATOM 1603 C CA . ARG A 1 208 ? 18.688 35.875 32.625 1 93.88 208 ARG A CA 1
ATOM 1604 C C . ARG A 1 208 ? 17.859 34.688 32.125 1 93.88 208 ARG A C 1
ATOM 1606 O O . ARG A 1 208 ? 18.422 33.75 31.578 1 93.88 208 ARG A O 1
ATOM 1613 N N . THR A 1 209 ? 16.562 34.719 32.312 1 93.69 209 THR A N 1
ATOM 1614 C CA . THR A 1 209 ? 15.672 33.688 31.844 1 93.69 209 THR A CA 1
ATOM 1615 C C . THR A 1 209 ? 15.695 33.594 30.328 1 93.69 209 THR A C 1
ATOM 1617 O O . THR A 1 209 ? 15.711 32.5 29.766 1 93.69 209 THR A O 1
ATOM 1620 N N . LEU A 1 210 ? 15.75 34.719 29.672 1 92.38 210 LEU A N 1
ATOM 1621 C CA . LEU A 1 210 ? 15.766 34.781 28.219 1 92.38 210 LEU A CA 1
ATOM 1622 C C . LEU A 1 210 ? 17.062 34.188 27.672 1 92.38 210 LEU A C 1
ATOM 1624 O O . LEU A 1 210 ? 17.062 33.5 26.656 1 92.38 210 LEU A O 1
ATOM 1628 N N . VAL A 1 211 ? 18.188 34.469 28.344 1 94.25 211 VAL A N 1
ATOM 1629 C CA . VAL A 1 211 ? 19.469 33.906 27.938 1 94.25 211 VAL A CA 1
ATOM 1630 C C . VAL A 1 211 ? 19.438 32.375 28.094 1 94.25 211 VAL A C 1
ATOM 1632 O O . VAL A 1 211 ? 19.875 31.641 27.219 1 94.25 211 VAL A O 1
ATOM 1635 N N . ALA A 1 212 ? 18.859 31.922 29.219 1 95.5 212 ALA A N 1
ATOM 1636 C CA . ALA A 1 212 ? 18.75 30.484 29.453 1 95.5 212 ALA A CA 1
ATOM 1637 C C . ALA A 1 212 ? 17.891 29.812 28.391 1 95.5 212 ALA A C 1
ATOM 1639 O O . ALA A 1 212 ? 18.234 28.734 27.906 1 95.5 212 ALA A O 1
ATOM 1640 N N . ASN A 1 213 ? 16.766 30.406 28.047 1 93.19 213 ASN A N 1
ATOM 1641 C CA . ASN A 1 213 ? 15.891 29.891 27 1 93.19 213 ASN A CA 1
ATOM 1642 C C . ASN A 1 213 ? 16.594 29.844 25.656 1 93.19 213 ASN A C 1
ATOM 1644 O O . ASN A 1 213 ? 16.438 28.891 24.891 1 93.19 213 ASN A O 1
ATOM 1648 N N . ALA A 1 214 ? 17.344 30.891 25.344 1 94.38 214 ALA A N 1
ATOM 1649 C CA . ALA A 1 214 ? 18.078 30.922 24.094 1 94.38 214 ALA A CA 1
ATOM 1650 C C . ALA A 1 214 ? 19.125 29.828 24.031 1 94.38 214 ALA A C 1
ATOM 1652 O O . ALA A 1 214 ? 19.359 29.234 22.969 1 94.38 214 ALA A O 1
ATOM 1653 N N . ARG A 1 215 ? 19.75 29.562 25.188 1 94.94 215 ARG A N 1
ATOM 1654 C CA . ARG A 1 215 ? 20.734 28.484 25.25 1 94.94 215 ARG A CA 1
ATOM 1655 C C . ARG A 1 215 ? 20.078 27.125 24.984 1 94.94 215 ARG A C 1
ATOM 1657 O O . ARG A 1 215 ? 20.625 26.297 24.266 1 94.94 215 ARG A O 1
ATOM 1664 N N . LEU A 1 216 ? 18.906 26.938 25.562 1 94.19 216 LEU A N 1
ATOM 1665 C CA . LEU A 1 216 ? 18.156 25.719 25.344 1 94.19 216 LEU A CA 1
ATOM 1666 C C . LEU A 1 216 ? 17.781 25.578 23.875 1 94.19 216 LEU A C 1
ATOM 1668 O O . LEU A 1 216 ? 17.875 24.484 23.312 1 94.19 216 LEU A O 1
ATOM 1672 N N . GLN A 1 217 ? 17.344 26.625 23.281 1 94.56 217 GLN A N 1
ATOM 1673 C CA . GLN A 1 217 ? 16.953 26.609 21.875 1 94.56 217 GLN A CA 1
ATOM 1674 C C . GLN A 1 217 ? 18.156 26.25 20.984 1 94.56 217 GLN A C 1
ATOM 1676 O O . GLN A 1 217 ? 18 25.562 19.984 1 94.56 217 GLN A O 1
ATOM 1681 N N . LEU A 1 218 ? 19.312 26.781 21.312 1 95 218 LEU A N 1
ATOM 1682 C CA . LEU A 1 218 ? 20.516 26.484 20.547 1 95 218 LEU A CA 1
ATOM 1683 C C . LEU A 1 218 ? 20.875 25 20.656 1 95 218 LEU A C 1
ATOM 1685 O O . LEU A 1 218 ? 21.219 24.359 19.656 1 95 218 LEU A O 1
ATOM 1689 N N . ILE A 1 219 ? 20.734 24.438 21.844 1 96.19 219 ILE A N 1
ATOM 1690 C CA . ILE A 1 219 ? 21 23.016 22.062 1 96.19 219 ILE A CA 1
ATOM 1691 C C . ILE A 1 219 ? 20.062 22.188 21.203 1 96.19 219 ILE A C 1
ATOM 1693 O O . ILE A 1 219 ? 20.5 21.25 20.531 1 96.19 219 ILE A O 1
ATOM 1697 N N . GLN A 1 220 ? 18.797 22.531 21.188 1 95.38 220 GLN A N 1
ATOM 1698 C CA . GLN A 1 220 ? 17.797 21.812 20.391 1 95.38 220 GLN A CA 1
ATOM 1699 C C . GLN A 1 220 ? 18.078 21.938 18.906 1 95.38 220 GLN A C 1
ATOM 1701 O O . GLN A 1 220 ? 17.969 20.969 18.156 1 95.38 220 GLN A O 1
ATOM 1706 N N . ALA A 1 221 ? 18.406 23.156 18.484 1 96.06 221 ALA A N 1
ATOM 1707 C CA . ALA A 1 221 ? 18.703 23.391 17.078 1 96.06 221 ALA A CA 1
ATOM 1708 C C . ALA A 1 221 ? 19.906 22.562 16.625 1 96.06 221 ALA A C 1
ATOM 1710 O O . ALA A 1 221 ? 19.891 21.969 15.547 1 96.06 221 ALA A O 1
ATOM 1711 N N . ARG A 1 222 ? 20.922 22.516 17.5 1 95.06 222 ARG A N 1
ATOM 1712 C CA . ARG A 1 222 ? 22.109 21.734 17.172 1 95.06 222 ARG A CA 1
ATOM 1713 C C . ARG A 1 222 ? 21.812 20.25 17.109 1 95.06 222 ARG A C 1
ATOM 1715 O O . ARG A 1 222 ? 22.297 19.547 16.219 1 95.06 222 ARG A O 1
ATOM 1722 N N . ASN A 1 223 ? 21.031 19.75 18.016 1 95.75 223 ASN A N 1
ATOM 1723 C CA . ASN A 1 223 ? 20.609 18.359 18 1 95.75 223 ASN A CA 1
ATOM 1724 C C . ASN A 1 223 ? 19.797 18.031 16.75 1 95.75 223 ASN A C 1
ATOM 1726 O O . ASN A 1 223 ? 20.016 16.984 16.125 1 95.75 223 ASN A O 1
ATOM 1730 N N . ASN A 1 224 ? 18.891 18.859 16.406 1 95.62 224 ASN A N 1
ATOM 1731 C CA . ASN A 1 224 ? 18.078 18.656 15.219 1 95.62 224 ASN A CA 1
ATOM 1732 C C . ASN A 1 224 ? 18.938 18.641 13.953 1 95.62 224 ASN A C 1
ATOM 1734 O O . ASN A 1 224 ? 18.703 17.828 13.055 1 95.62 224 ASN A O 1
ATOM 1738 N N . SER A 1 225 ? 19.859 19.578 13.883 1 95.94 225 SER A N 1
ATOM 1739 C CA . SER A 1 225 ? 20.766 19.641 12.734 1 95.94 225 SER A CA 1
ATOM 1740 C C . SER A 1 225 ? 21.578 18.344 12.617 1 95.94 225 SER A C 1
ATOM 1742 O O . SER A 1 225 ? 21.703 17.781 11.531 1 95.94 225 SER A O 1
ATOM 1744 N N . ALA A 1 226 ? 22.062 17.875 13.719 1 94.31 226 ALA A N 1
ATOM 1745 C CA . ALA A 1 226 ? 22.844 16.641 13.727 1 94.31 226 ALA A CA 1
ATOM 1746 C C . ALA A 1 226 ? 21.984 15.445 13.305 1 94.31 226 ALA A C 1
ATOM 1748 O O . ALA A 1 226 ? 22.422 14.594 12.531 1 94.31 226 ALA A O 1
ATOM 1749 N N . THR A 1 227 ? 20.828 15.367 13.828 1 96 227 THR A N 1
ATOM 1750 C CA . THR A 1 227 ? 19.906 14.281 13.508 1 96 227 THR A CA 1
ATOM 1751 C C . THR A 1 227 ? 19.562 14.273 12.016 1 96 227 THR A C 1
ATOM 1753 O O . THR A 1 227 ? 19.531 13.211 11.391 1 96 227 THR A O 1
ATOM 1756 N N . LEU A 1 228 ? 19.312 15.461 11.484 1 96.5 228 LEU A N 1
ATOM 1757 C CA . LEU A 1 228 ? 18.953 15.531 10.078 1 96.5 228 LEU A CA 1
ATOM 1758 C C . LEU A 1 228 ? 20.141 15.172 9.188 1 96.5 228 LEU A C 1
ATOM 1760 O O . LEU A 1 228 ? 19.969 14.609 8.109 1 96.5 228 LEU A O 1
ATOM 1764 N N . LYS A 1 229 ? 21.344 15.516 9.656 1 95.31 229 LYS A N 1
ATOM 1765 C CA . LYS A 1 229 ? 22.531 15.094 8.906 1 95.31 229 LYS A CA 1
ATOM 1766 C C . LYS A 1 229 ? 22.656 13.578 8.898 1 95.31 229 LYS A C 1
ATOM 1768 O O . LYS A 1 229 ? 23.047 12.992 7.883 1 95.31 229 LYS A O 1
ATOM 1773 N N . ALA A 1 230 ? 22.375 12.961 9.992 1 95.75 230 ALA A N 1
ATOM 1774 C CA . ALA A 1 230 ? 22.344 11.5 10.039 1 95.75 230 ALA A CA 1
ATOM 1775 C C . ALA A 1 230 ? 21.297 10.938 9.086 1 95.75 230 ALA A C 1
ATOM 1777 O O . ALA A 1 230 ? 21.547 9.938 8.406 1 95.75 230 ALA A O 1
ATOM 1778 N N . GLN A 1 231 ? 20.203 11.555 9.047 1 96.56 231 GLN A N 1
ATOM 1779 C CA . GLN A 1 231 ? 19.141 11.141 8.125 1 96.56 231 GLN A CA 1
ATOM 1780 C C . GLN A 1 231 ? 19.578 11.312 6.672 1 96.56 231 GLN A C 1
ATOM 1782 O O . GLN A 1 231 ? 19.219 10.508 5.812 1 96.56 231 GLN A O 1
ATOM 1787 N N . LEU A 1 232 ? 20.297 12.406 6.457 1 97.19 232 LEU A N 1
ATOM 1788 C CA . LEU A 1 232 ? 20.812 12.641 5.113 1 97.19 232 LEU A CA 1
ATOM 1789 C C . LEU A 1 232 ? 21.781 11.555 4.703 1 97.19 232 LEU A C 1
ATOM 1791 O O . LEU A 1 232 ? 21.734 11.062 3.572 1 97.19 232 LEU A O 1
ATOM 1795 N N . ASN A 1 233 ? 22.609 11.148 5.641 1 96.5 233 ASN A N 1
ATOM 1796 C CA . ASN A 1 233 ? 23.5 10.016 5.379 1 96.5 233 ASN A CA 1
ATOM 1797 C C . ASN A 1 233 ? 22.719 8.758 5.008 1 96.5 233 ASN A C 1
ATOM 1799 O O . ASN A 1 233 ? 23.047 8.086 4.035 1 96.5 233 ASN A O 1
ATOM 1803 N N . GLN A 1 234 ? 21.703 8.492 5.77 1 96.69 234 GLN A N 1
ATOM 1804 C CA . GLN A 1 234 ? 20.859 7.328 5.492 1 96.69 234 GLN A CA 1
ATOM 1805 C C . GLN A 1 234 ? 20.203 7.434 4.117 1 96.69 234 GLN A C 1
ATOM 1807 O O . GLN A 1 234 ? 20.156 6.457 3.369 1 96.69 234 GLN A O 1
ATOM 1812 N N . ALA A 1 235 ? 19.719 8.602 3.77 1 97.06 235 ALA A N 1
ATOM 1813 C CA . ALA A 1 235 ? 19.078 8.82 2.479 1 97.06 235 ALA A CA 1
ATOM 1814 C C . ALA A 1 235 ? 20.062 8.609 1.331 1 97.06 235 ALA A C 1
ATOM 1816 O O . ALA A 1 235 ? 19.688 8.117 0.265 1 97.06 235 ALA A O 1
ATOM 1817 N N . MET A 1 236 ? 21.312 8.992 1.564 1 96.44 236 MET A N 1
ATOM 1818 C CA . MET A 1 236 ? 22.344 8.859 0.542 1 96.44 236 MET A CA 1
ATOM 1819 C C . MET A 1 236 ? 22.875 7.434 0.482 1 96.44 236 MET A C 1
ATOM 1821 O O . MET A 1 236 ? 23.594 7.078 -0.446 1 96.44 236 MET A O 1
ATOM 1825 N N . GLY A 1 237 ? 22.531 6.645 1.476 1 96 237 GLY A N 1
ATOM 1826 C CA . GLY A 1 237 ? 23.031 5.281 1.536 1 96 237 GLY A CA 1
ATOM 1827 C C . GLY A 1 237 ? 24.453 5.191 2.047 1 96 237 GLY A C 1
ATOM 1828 O O . GLY A 1 237 ? 25.219 4.309 1.633 1 96 237 GLY A O 1
ATOM 1829 N N . VAL A 1 238 ? 24.859 6.156 2.865 1 93.06 238 VAL A N 1
ATOM 1830 C CA . VAL A 1 238 ? 26.234 6.215 3.363 1 93.06 238 VAL A CA 1
ATOM 1831 C C . VAL A 1 238 ? 26.25 5.961 4.867 1 93.06 238 VAL A C 1
ATOM 1833 O O . VAL A 1 238 ? 25.359 6.414 5.59 1 93.06 238 VAL A O 1
ATOM 1836 N N . GLU A 1 239 ? 27.125 5.082 5.215 1 90.81 239 GLU A N 1
ATOM 1837 C CA . GLU A 1 239 ? 27.438 4.902 6.633 1 90.81 239 GLU A CA 1
ATOM 1838 C C . GLU A 1 239 ? 28.672 5.699 7.031 1 90.81 239 GLU A C 1
ATOM 1840 O O . GLU A 1 239 ? 29.781 5.383 6.605 1 90.81 239 GLU A O 1
ATOM 1845 N N . GLY A 1 240 ? 28.578 6.879 7.508 1 84.44 240 GLY A N 1
ATOM 1846 C CA . GLY A 1 240 ? 29.734 7.684 7.84 1 84.44 240 GLY A CA 1
ATOM 1847 C C . GLY A 1 240 ? 29.438 8.789 8.836 1 84.44 240 GLY A C 1
ATOM 1848 O O . GLY A 1 240 ? 28.312 8.883 9.344 1 84.44 240 GLY A O 1
ATOM 1849 N N . PRO A 1 241 ? 30.484 9.516 9.07 1 87.62 241 PRO A N 1
ATOM 1850 C CA . PRO A 1 241 ? 30.312 10.641 9.992 1 87.62 241 PRO A CA 1
ATOM 1851 C C . PRO A 1 241 ? 29.5 11.781 9.398 1 87.62 241 PRO A C 1
ATOM 1853 O O . PRO A 1 241 ? 29.344 11.859 8.18 1 87.62 241 PRO A O 1
ATOM 1856 N N . THR A 1 242 ? 28.938 12.492 10.289 1 85.75 242 THR A N 1
ATOM 1857 C CA . THR A 1 242 ? 28.078 13.609 9.891 1 85.75 242 THR A CA 1
ATOM 1858 C C . THR A 1 242 ? 28.828 14.93 10.008 1 85.75 242 THR A C 1
ATOM 1860 O O . THR A 1 242 ? 28.219 15.984 10.18 1 85.75 242 THR A O 1
ATOM 1863 N N . ASP A 1 243 ? 30.172 14.906 9.859 1 88.5 243 ASP A N 1
ATOM 1864 C CA . ASP A 1 243 ? 30.969 16.109 10.055 1 88.5 243 ASP A CA 1
ATOM 1865 C C . ASP A 1 243 ? 31.125 16.875 8.742 1 88.5 243 ASP A C 1
ATOM 1867 O O . ASP A 1 243 ? 32.219 16.953 8.18 1 88.5 243 ASP A O 1
ATOM 1871 N N . TYR A 1 244 ? 30.125 17.359 8.195 1 92.56 244 TYR A N 1
ATOM 1872 C CA . TYR A 1 244 ? 30.109 18.188 7 1 92.56 244 TYR A CA 1
ATOM 1873 C C . TYR A 1 244 ? 29.031 19.25 7.086 1 92.56 244 TYR A C 1
ATOM 1875 O O . TYR A 1 244 ? 28.125 19.156 7.914 1 92.56 244 TYR A O 1
ATOM 1883 N N . ALA A 1 245 ? 29.234 20.312 6.363 1 93.81 245 ALA A N 1
ATOM 1884 C CA . ALA A 1 245 ? 28.188 21.312 6.164 1 93.81 245 ALA A CA 1
ATOM 1885 C C . ALA A 1 245 ? 27.5 21.125 4.816 1 93.81 245 ALA A C 1
ATOM 1887 O O . ALA A 1 245 ? 28.031 20.484 3.916 1 93.81 245 ALA A O 1
ATOM 1888 N N . VAL A 1 246 ? 26.266 21.547 4.852 1 94.81 246 VAL A N 1
ATOM 1889 C CA . VAL A 1 246 ? 25.516 21.469 3.605 1 94.81 246 VAL A CA 1
ATOM 1890 C C . VAL A 1 246 ? 25.531 22.828 2.906 1 94.81 246 VAL A C 1
ATOM 1892 O O . VAL A 1 246 ? 25.359 23.859 3.549 1 94.81 246 VAL A O 1
ATOM 1895 N N . ARG A 1 247 ? 25.766 22.75 1.621 1 93.56 247 ARG A N 1
ATOM 1896 C CA . ARG A 1 247 ? 25.844 23.984 0.856 1 93.56 247 ARG A CA 1
ATOM 1897 C C . ARG A 1 247 ? 24.453 24.578 0.64 1 93.56 247 ARG A C 1
ATOM 1899 O O . ARG A 1 247 ? 23.5 23.844 0.359 1 93.56 247 ARG A O 1
ATOM 1906 N N . GLU A 1 248 ? 24.391 25.891 0.732 1 90.44 248 GLU A N 1
ATOM 1907 C CA . GLU A 1 248 ? 23.141 26.578 0.438 1 90.44 248 GLU A CA 1
ATOM 1908 C C . GLU A 1 248 ? 22.797 26.5 -1.048 1 90.44 248 GLU A C 1
ATOM 1910 O O . GLU A 1 248 ? 23.656 26.719 -1.9 1 90.44 248 GLU A O 1
ATOM 1915 N N . GLU A 1 249 ? 21.672 25.953 -1.267 1 86.06 249 GLU A N 1
ATOM 1916 C CA . GLU A 1 249 ? 21.172 25.812 -2.631 1 86.06 249 GLU A CA 1
ATOM 1917 C C . GLU A 1 249 ? 19.719 26.266 -2.732 1 86.06 249 GLU A C 1
ATOM 1919 O O . GLU A 1 249 ? 18.969 26.219 -1.753 1 86.06 249 GLU A O 1
ATOM 1924 N N . VAL A 1 250 ? 19.453 26.906 -3.916 1 76.75 250 VAL A N 1
ATOM 1925 C CA . VAL A 1 250 ? 18.078 27.297 -4.172 1 76.75 250 VAL A CA 1
ATOM 1926 C C . VAL A 1 250 ? 17.438 26.328 -5.168 1 76.75 250 VAL A C 1
ATOM 1928 O O . VAL A 1 250 ? 18.078 25.891 -6.117 1 76.75 250 VAL A O 1
ATOM 1931 N N . VAL A 1 251 ? 16.266 25.891 -4.727 1 75.25 251 VAL A N 1
ATOM 1932 C CA . VAL A 1 251 ? 15.547 25.047 -5.676 1 75.25 251 VAL A CA 1
ATOM 1933 C C . VAL A 1 251 ? 14.82 25.906 -6.703 1 75.25 251 VAL A C 1
ATOM 1935 O O . VAL A 1 251 ? 14.086 26.828 -6.336 1 75.25 251 VAL A O 1
ATOM 1938 N N . GLY A 1 252 ? 15.148 25.672 -7.977 1 78 252 GLY A N 1
ATOM 1939 C CA . GLY A 1 252 ? 14.5 26.422 -9.047 1 78 252 GLY A CA 1
ATOM 1940 C C . GLY A 1 252 ? 13.039 26.078 -9.211 1 78 252 GLY A C 1
ATOM 1941 O O . GLY A 1 252 ? 12.516 25.203 -8.523 1 78 252 GLY A O 1
ATOM 1942 N N . LEU A 1 253 ? 12.398 26.828 -10.062 1 85.44 253 LEU A N 1
ATOM 1943 C CA . LEU A 1 253 ? 10.992 26.625 -10.391 1 85.44 253 LEU A CA 1
ATOM 1944 C C . LEU A 1 253 ? 10.789 25.266 -11.07 1 85.44 253 LEU A C 1
ATOM 1946 O O . LEU A 1 253 ?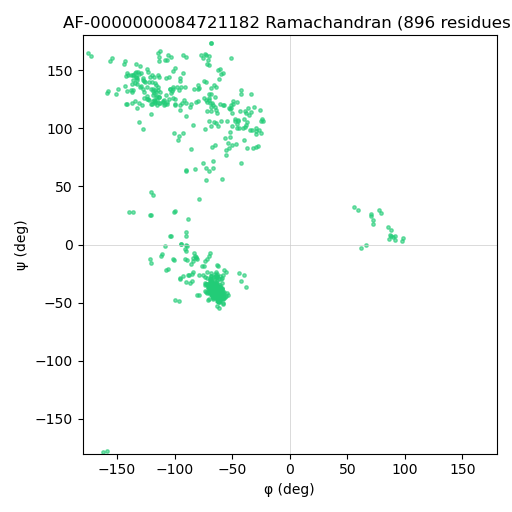 11.617 24.844 -11.883 1 85.44 253 LEU A O 1
ATOM 1950 N N . VAL A 1 254 ? 9.75 24.641 -10.586 1 88.69 254 VAL A N 1
ATOM 1951 C CA . VAL A 1 254 ? 9.359 23.406 -11.266 1 88.69 254 VAL A CA 1
ATOM 1952 C C . VAL A 1 254 ? 8.594 23.734 -12.539 1 88.69 254 VAL A C 1
ATOM 1954 O O . VAL A 1 254 ? 7.695 24.578 -12.531 1 88.69 254 VAL A O 1
ATOM 1957 N N . ARG A 1 255 ? 8.961 23.047 -13.609 1 82.06 255 ARG A N 1
ATOM 1958 C CA . ARG A 1 255 ? 8.266 23.281 -14.867 1 82.06 255 ARG A CA 1
ATOM 1959 C C . ARG A 1 255 ? 6.77 23.016 -14.727 1 82.06 255 ARG A C 1
ATOM 1961 O O . ARG A 1 255 ? 6.359 21.938 -14.281 1 82.06 255 ARG A O 1
ATOM 1968 N N . GLY A 1 256 ? 6.062 24.047 -14.984 1 84.06 256 GLY A N 1
ATOM 1969 C CA . GLY A 1 256 ? 4.613 23.906 -14.977 1 84.06 256 GLY A CA 1
ATOM 1970 C C . GLY A 1 256 ? 3.996 24.203 -13.625 1 84.06 256 GLY A C 1
ATOM 1971 O O . GLY A 1 256 ? 2.793 24 -13.43 1 84.06 256 GLY A O 1
ATOM 1972 N N . GLU A 1 257 ? 4.793 24.609 -12.711 1 89.06 257 GLU A N 1
ATOM 1973 C CA . GLU A 1 257 ? 4.297 24.766 -11.344 1 89.06 257 GLU A CA 1
ATOM 1974 C C . GLU A 1 257 ? 3.113 25.734 -11.305 1 89.06 257 GLU A C 1
ATOM 1976 O O . GLU A 1 257 ? 2.238 25.609 -10.445 1 89.06 257 GLU A O 1
ATOM 1981 N N . ASP A 1 258 ? 3.049 26.703 -12.312 1 90.62 258 ASP A N 1
ATOM 1982 C CA . ASP A 1 258 ? 1.972 27.688 -12.312 1 90.62 258 ASP A CA 1
ATOM 1983 C C . ASP A 1 258 ? 0.922 27.344 -13.367 1 90.62 258 ASP A C 1
ATOM 1985 O O . ASP A 1 258 ? 0.026 28.156 -13.641 1 90.62 258 ASP A O 1
ATOM 1989 N N . GLU A 1 259 ? 1.055 26.141 -14.023 1 92.12 259 GLU A N 1
ATOM 1990 C CA . GLU A 1 259 ? 0.079 25.672 -15 1 92.12 259 GLU A CA 1
ATOM 1991 C C . GLU A 1 259 ? -1.188 25.156 -14.328 1 92.12 259 GLU A C 1
ATOM 1993 O O . GLU A 1 259 ? -1.182 24.859 -13.125 1 92.12 259 GLU A O 1
ATOM 1998 N N . PRO A 1 260 ? -2.299 25.094 -15.164 1 92.44 260 PRO A N 1
ATOM 1999 C CA . PRO A 1 260 ? -3.529 24.547 -14.594 1 92.44 260 PRO A CA 1
ATOM 2000 C C . PRO A 1 260 ? -3.369 23.109 -14.133 1 92.44 260 PRO A C 1
ATOM 2002 O O . PRO A 1 260 ? -2.557 22.359 -14.688 1 92.44 260 PRO A O 1
ATOM 2005 N N . MET A 1 261 ? -4.145 22.797 -13.156 1 91.12 261 MET A N 1
ATOM 2006 C CA . MET A 1 261 ? -4.074 21.484 -12.508 1 91.12 261 MET A CA 1
ATOM 2007 C C . MET A 1 261 ? -4.203 20.359 -13.523 1 91.12 261 MET A C 1
ATOM 2009 O O . MET A 1 261 ? -3.428 19.406 -13.5 1 91.12 261 MET A O 1
ATOM 2013 N N . ASP A 1 262 ? -5.121 20.469 -14.453 1 91.19 262 ASP A N 1
ATOM 2014 C CA . ASP A 1 262 ? -5.371 19.391 -15.422 1 91.19 262 ASP A CA 1
ATOM 2015 C C . ASP A 1 262 ? -4.16 19.172 -16.328 1 91.19 262 ASP A C 1
ATOM 2017 O O . ASP A 1 262 ? -3.867 18.047 -16.719 1 91.19 262 ASP A O 1
ATOM 2021 N N . THR A 1 263 ? -3.49 20.234 -16.625 1 93.75 263 THR A N 1
ATOM 2022 C CA . THR A 1 263 ? -2.289 20.141 -17.453 1 93.75 263 THR A CA 1
ATOM 2023 C C . THR A 1 263 ? -1.193 19.375 -16.703 1 93.75 263 THR A C 1
ATOM 2025 O O . THR A 1 263 ? -0.529 18.516 -17.281 1 93.75 263 THR A O 1
ATOM 2028 N N . LEU A 1 264 ? -1.06 19.625 -15.469 1 94.81 264 LEU A N 1
ATOM 2029 C CA . LEU A 1 264 ? -0.047 18.969 -14.656 1 94.81 264 LEU A CA 1
ATOM 2030 C C . LEU A 1 264 ? -0.38 17.484 -14.477 1 94.81 264 LEU A C 1
ATOM 2032 O O . LEU A 1 264 ? 0.511 16.641 -14.516 1 94.81 264 LEU A O 1
ATOM 2036 N N . VAL A 1 265 ? -1.622 17.281 -14.32 1 94.31 265 VAL A N 1
ATOM 2037 C CA . VAL A 1 265 ? -2.057 15.891 -14.141 1 94.31 265 VAL A CA 1
ATOM 2038 C C . VAL A 1 265 ? -1.768 15.094 -15.406 1 94.31 265 VAL A C 1
ATOM 2040 O O . VAL A 1 265 ? -1.284 13.961 -15.336 1 94.31 265 VAL A O 1
ATOM 2043 N N . ASP A 1 266 ? -2.014 15.688 -16.547 1 94.06 266 ASP A N 1
ATOM 2044 C CA . ASP A 1 266 ? -1.73 15.023 -17.812 1 94.06 266 ASP A CA 1
ATOM 2045 C C . ASP A 1 266 ? -0.236 14.742 -17.969 1 94.06 266 ASP A C 1
ATOM 2047 O O . ASP A 1 266 ? 0.157 13.672 -18.438 1 94.06 266 ASP A O 1
ATOM 2051 N N . LEU A 1 267 ? 0.513 15.672 -17.547 1 93.69 267 LEU A N 1
ATOM 2052 C CA . LEU A 1 267 ? 1.96 15.492 -17.578 1 93.69 267 LEU A CA 1
ATOM 2053 C C . LEU A 1 267 ? 2.389 14.344 -16.672 1 93.69 267 LEU A C 1
ATOM 2055 O O . LEU A 1 267 ? 3.236 13.531 -17.062 1 93.69 267 LEU A O 1
ATOM 2059 N N . ALA A 1 268 ? 1.827 14.25 -15.5 1 95.69 268 ALA A N 1
ATOM 2060 C CA . ALA A 1 268 ? 2.139 13.172 -14.562 1 95.69 268 ALA A CA 1
ATOM 2061 C C . ALA A 1 268 ? 1.755 11.812 -15.141 1 95.69 268 ALA A C 1
ATOM 2063 O O . ALA A 1 268 ? 2.514 10.852 -15.031 1 95.69 268 ALA A O 1
ATOM 2064 N N . PHE A 1 269 ? 0.568 11.789 -15.797 1 95.44 269 PHE A N 1
ATOM 2065 C CA . PHE A 1 269 ? 0.088 10.531 -16.375 1 95.44 269 PHE A CA 1
ATOM 2066 C C . PHE A 1 269 ? 1.033 10.039 -17.453 1 95.44 269 PHE A C 1
ATOM 2068 O O . PHE A 1 269 ? 1.182 8.828 -17.656 1 95.44 269 PHE A O 1
ATOM 2075 N N . GLN A 1 270 ? 1.747 10.922 -18.094 1 93.5 270 GLN A N 1
ATOM 2076 C CA . GLN A 1 270 ? 2.641 10.562 -19.188 1 93.5 270 GLN A CA 1
ATOM 2077 C C . GLN A 1 270 ? 4.027 10.203 -18.672 1 93.5 270 GLN A C 1
ATOM 2079 O O . GLN A 1 270 ? 4.727 9.383 -19.266 1 93.5 270 GLN A O 1
ATOM 2084 N N . ASN A 1 271 ? 4.375 10.75 -17.531 1 94 271 ASN A N 1
ATOM 2085 C CA . ASN A 1 271 ? 5.773 10.664 -17.125 1 94 271 ASN A CA 1
ATOM 2086 C C . ASN A 1 271 ? 5.969 9.648 -16 1 94 271 ASN A C 1
ATOM 2088 O O . ASN A 1 271 ? 7.082 9.172 -15.781 1 94 271 ASN A O 1
ATOM 2092 N N . ARG A 1 272 ? 4.961 9.328 -15.281 1 95.81 272 ARG A N 1
ATOM 2093 C CA . ARG A 1 272 ? 5.121 8.516 -14.078 1 95.81 272 ARG A CA 1
ATOM 2094 C C . ARG A 1 272 ? 5.395 7.059 -14.43 1 95.81 272 ARG A C 1
ATOM 2096 O O . ARG A 1 272 ? 4.586 6.414 -15.102 1 95.81 272 ARG A O 1
ATOM 2103 N N . ALA A 1 273 ? 6.512 6.547 -13.844 1 96.56 273 ALA A N 1
ATOM 2104 C CA . ALA A 1 273 ? 6.977 5.203 -14.172 1 96.56 273 ALA A CA 1
ATOM 2105 C C . ALA A 1 273 ? 6.082 4.141 -13.539 1 96.56 273 ALA A C 1
ATOM 2107 O O . ALA A 1 273 ? 5.957 3.033 -14.062 1 96.56 273 ALA A O 1
ATOM 2108 N N . ASP A 1 274 ? 5.449 4.449 -12.422 1 96.31 274 ASP A N 1
ATOM 2109 C CA . ASP A 1 274 ? 4.582 3.469 -11.781 1 96.31 274 ASP A CA 1
ATOM 2110 C C . ASP A 1 274 ? 3.328 3.211 -12.609 1 96.31 274 ASP A C 1
ATOM 2112 O O . ASP A 1 274 ? 2.826 2.086 -12.656 1 96.31 274 ASP A O 1
ATOM 2116 N N . LEU A 1 275 ? 2.842 4.266 -13.312 1 96.69 275 LEU A N 1
ATOM 2117 C CA . LEU A 1 275 ? 1.72 4.059 -14.219 1 96.69 275 LEU A CA 1
ATOM 2118 C C . LEU A 1 275 ? 2.139 3.211 -15.414 1 96.69 275 LEU A C 1
ATOM 2120 O O . LEU A 1 275 ? 1.389 2.338 -15.852 1 96.69 275 LEU A O 1
ATOM 2124 N N . ALA A 1 276 ? 3.332 3.441 -15.922 1 96.62 276 ALA A N 1
ATOM 2125 C CA . ALA A 1 276 ? 3.855 2.615 -17 1 96.62 276 ALA A CA 1
ATOM 2126 C C . ALA A 1 276 ? 3.98 1.156 -16.562 1 96.62 276 ALA A C 1
ATOM 2128 O O . ALA A 1 276 ? 3.664 0.245 -17.344 1 96.62 276 ALA A O 1
ATOM 2129 N N . ALA A 1 277 ? 4.426 0.93 -15.328 1 97.69 277 ALA A N 1
ATOM 2130 C CA . ALA A 1 277 ? 4.555 -0.421 -14.781 1 97.69 277 ALA A CA 1
ATOM 2131 C C . ALA A 1 277 ? 3.209 -1.138 -14.773 1 97.69 277 ALA A C 1
ATOM 2133 O O . ALA A 1 277 ? 3.117 -2.309 -15.148 1 97.69 277 ALA A O 1
ATOM 2134 N N . THR A 1 278 ? 2.152 -0.397 -14.352 1 97.12 278 THR A N 1
ATOM 2135 C CA . THR A 1 278 ? 0.826 -1.001 -14.281 1 97.12 278 THR A CA 1
ATOM 2136 C C . THR A 1 278 ? 0.309 -1.347 -15.672 1 97.12 278 THR A C 1
ATOM 2138 O O . THR A 1 278 ? -0.384 -2.35 -15.852 1 97.12 278 THR A O 1
ATOM 2141 N N . GLU A 1 279 ? 0.674 -0.543 -16.703 1 97.25 279 GLU A N 1
ATOM 2142 C CA . GLU A 1 279 ? 0.285 -0.842 -18.078 1 97.25 279 GLU A CA 1
ATOM 2143 C C . GLU A 1 279 ? 0.949 -2.123 -18.562 1 97.25 279 GLU A C 1
ATOM 2145 O O . GLU A 1 279 ? 0.301 -2.963 -19.203 1 97.25 279 GLU A O 1
ATOM 2150 N N . HIS A 1 280 ? 2.201 -2.279 -18.234 1 98.19 280 HIS A N 1
ATOM 2151 C CA . HIS A 1 280 ? 2.898 -3.508 -18.594 1 98.19 280 HIS A CA 1
ATOM 2152 C C . HIS A 1 280 ? 2.32 -4.711 -17.859 1 98.19 280 HIS A C 1
ATOM 2154 O O . HIS A 1 280 ? 2.232 -5.805 -18.422 1 98.19 280 HIS A O 1
ATOM 2160 N N . GLN A 1 281 ? 1.924 -4.5 -16.641 1 97.69 281 GLN A N 1
ATOM 2161 C CA . GLN A 1 281 ? 1.303 -5.586 -15.883 1 97.69 281 GLN A CA 1
ATOM 2162 C C . GLN A 1 281 ? -0.012 -6.02 -16.531 1 97.69 281 GLN A C 1
ATOM 2164 O O . GLN A 1 281 ? -0.32 -7.211 -16.578 1 97.69 281 GLN A O 1
ATOM 2169 N N . LEU A 1 282 ? -0.786 -5.035 -17.016 1 97.31 282 LEU A N 1
ATOM 2170 C CA . LEU A 1 282 ? -2.031 -5.34 -17.719 1 97.31 282 LEU A CA 1
ATOM 2171 C C . LEU A 1 282 ? -1.763 -6.145 -18.984 1 97.31 282 LEU A C 1
ATOM 2173 O O . LEU A 1 282 ? -2.424 -7.152 -19.234 1 97.31 282 LEU A O 1
ATOM 2177 N N . LEU A 1 283 ? -0.757 -5.773 -19.719 1 97.62 283 LEU A N 1
ATOM 2178 C CA . LEU A 1 283 ? -0.391 -6.484 -20.938 1 97.62 283 LEU A CA 1
ATOM 2179 C C . LEU A 1 283 ? 0.084 -7.898 -20.609 1 97.62 283 LEU A C 1
ATOM 2181 O O . LEU A 1 283 ? -0.238 -8.844 -21.344 1 97.62 283 LEU A O 1
ATOM 2185 N N . ALA A 1 284 ? 0.836 -8.047 -19.469 1 98.06 284 ALA A N 1
ATOM 2186 C CA . ALA A 1 284 ? 1.286 -9.367 -19.047 1 98.06 284 ALA A CA 1
ATOM 2187 C C . ALA A 1 284 ? 0.1 -10.281 -18.766 1 98.06 284 ALA A C 1
ATOM 2189 O O . ALA A 1 284 ? 0.09 -11.445 -19.172 1 98.06 284 ALA A O 1
ATOM 2190 N N . GLN A 1 285 ? -0.901 -9.727 -18.094 1 97.38 285 GLN A N 1
ATOM 2191 C CA . GLN A 1 285 ? -2.084 -10.516 -17.766 1 97.38 285 GLN A CA 1
ATOM 2192 C C . GLN A 1 285 ? -2.861 -10.891 -19.031 1 97.38 285 GLN A C 1
ATOM 2194 O O . GLN A 1 285 ? -3.418 -11.984 -19.109 1 97.38 285 GLN A O 1
ATOM 2199 N N . GLU A 1 286 ? -2.898 -10.031 -20 1 97.31 286 GLU A N 1
ATOM 2200 C CA . GLU A 1 286 ? -3.568 -10.312 -21.266 1 97.31 286 GLU A CA 1
ATOM 2201 C C . GLU A 1 286 ? -2.857 -11.43 -22.031 1 97.31 286 GLU A C 1
ATOM 2203 O O . GLU A 1 286 ? -3.506 -12.289 -22.625 1 97.31 286 GLU A O 1
ATOM 2208 N N . GLN A 1 287 ? -1.544 -11.336 -21.953 1 97.44 287 GLN A N 1
ATOM 2209 C CA . GLN A 1 287 ? -0.776 -12.406 -22.578 1 97.44 287 GLN A CA 1
ATOM 2210 C C . GLN A 1 287 ? -1.009 -13.734 -21.859 1 97.44 287 GLN A C 1
ATOM 2212 O O . GLN A 1 287 ? -1.086 -14.789 -22.5 1 97.44 287 GLN A O 1
ATOM 2217 N N . GLN A 1 288 ? -1.153 -13.711 -20.594 1 96.62 288 GLN A N 1
ATOM 2218 C CA . GLN A 1 288 ? -1.441 -14.914 -19.844 1 96.62 288 GLN A CA 1
ATOM 2219 C C . GLN A 1 288 ? -2.807 -15.492 -20.203 1 96.62 288 GLN A C 1
ATOM 2221 O O . GLN A 1 288 ? -2.973 -16.703 -20.297 1 96.62 288 GLN A O 1
ATOM 2226 N N . LEU A 1 289 ? -3.793 -14.625 -20.391 1 96.94 289 LEU A N 1
ATOM 2227 C CA . LEU A 1 289 ? -5.109 -15.062 -20.844 1 96.94 289 LEU A CA 1
ATOM 2228 C C . LEU A 1 289 ? -5.02 -15.727 -22.203 1 96.94 289 LEU A C 1
ATOM 2230 O O . LEU A 1 289 ? -5.621 -16.781 -22.438 1 96.94 289 LEU A O 1
ATOM 2234 N N . SER A 1 290 ? -4.23 -15.117 -23.078 1 96.12 290 SER A N 1
ATOM 2235 C CA . SER A 1 290 ? -4.047 -15.68 -24.422 1 96.12 290 SER A CA 1
ATOM 2236 C C . SER A 1 290 ? -3.363 -17.047 -24.344 1 96.12 290 SER A C 1
ATOM 2238 O O . SER A 1 290 ? -3.758 -17.984 -25.047 1 96.12 290 SER A O 1
ATOM 2240 N N . ALA A 1 291 ? -2.357 -17.125 -23.438 1 96.31 291 ALA A N 1
ATOM 2241 C CA . ALA A 1 291 ? -1.672 -18.391 -23.25 1 96.31 291 ALA A CA 1
ATOM 2242 C C . ALA A 1 291 ? -2.627 -19.453 -22.703 1 96.31 291 ALA A C 1
ATOM 2244 O O . ALA A 1 291 ? -2.594 -20.609 -23.141 1 96.31 291 ALA A O 1
ATOM 2245 N N . THR A 1 292 ? -3.473 -19.078 -21.828 1 95.75 292 THR A N 1
ATOM 2246 C CA . THR A 1 292 ? -4.43 -20 -21.234 1 95.75 292 THR A CA 1
ATOM 2247 C C . THR A 1 292 ? -5.449 -20.469 -22.281 1 95.75 292 THR A C 1
ATOM 2249 O O . THR A 1 292 ? -5.883 -21.609 -22.266 1 95.75 292 THR A O 1
ATOM 2252 N N . ARG A 1 293 ? -5.828 -19.641 -23.25 1 95.12 293 ARG A N 1
ATOM 2253 C CA . ARG A 1 293 ? -6.723 -20.016 -24.344 1 95.12 293 ARG A CA 1
ATOM 2254 C C . ARG A 1 293 ? -6.113 -21.109 -25.203 1 95.12 293 ARG A C 1
ATOM 2256 O O . ARG A 1 293 ? -6.832 -21.938 -25.75 1 95.12 293 ARG A O 1
ATOM 2263 N N . GLY A 1 294 ? -4.793 -21.031 -25.219 1 94.44 294 GLY A N 1
ATOM 2264 C CA . GLY A 1 294 ? -4.082 -22.047 -25.984 1 94.44 294 GLY A CA 1
ATOM 2265 C C . GLY A 1 294 ? -4.301 -23.453 -25.453 1 94.44 294 GLY A C 1
ATOM 2266 O O . GLY A 1 294 ? -4.086 -24.422 -26.172 1 94.44 294 GLY A O 1
ATOM 2267 N N . ASN A 1 295 ? -4.758 -23.594 -24.188 1 94.06 295 ASN A N 1
ATOM 2268 C CA . ASN A 1 295 ? -4.973 -24.891 -23.578 1 94.06 295 ASN A CA 1
ATOM 2269 C C . ASN A 1 295 ? -6.148 -25.625 -24.219 1 94.06 295 ASN A C 1
ATOM 2271 O O . ASN A 1 295 ? -6.316 -26.828 -24.016 1 94.06 295 ASN A O 1
ATOM 2275 N N . PHE A 1 296 ? -7.004 -24.953 -25.188 1 93.94 296 PHE A N 1
ATOM 2276 C CA . PHE A 1 296 ? -8.102 -25.594 -25.906 1 93.94 296 PHE A CA 1
ATOM 2277 C C . PHE A 1 296 ? -7.594 -26.328 -27.141 1 93.94 296 PHE A C 1
ATOM 2279 O O . PHE A 1 296 ? -8.312 -27.125 -27.734 1 93.94 296 PHE A O 1
ATOM 2286 N N . PHE A 1 297 ? -6.352 -26.062 -27.453 1 94.19 297 PHE A N 1
ATOM 2287 C CA . PHE A 1 297 ? -5.84 -26.562 -28.734 1 94.19 297 PHE A CA 1
ATOM 2288 C C . PHE A 1 297 ? -4.762 -27.609 -28.5 1 94.19 297 PHE A C 1
ATOM 2290 O O . PHE A 1 297 ? -4.227 -27.734 -27.406 1 94.19 297 PHE A O 1
ATOM 2297 N N . PRO A 1 298 ? -4.453 -28.406 -29.469 1 94.94 298 PRO A N 1
ATOM 2298 C CA . PRO A 1 298 ? -3.441 -29.453 -29.312 1 94.94 298 PRO A CA 1
ATOM 2299 C C . PRO A 1 298 ? -2.02 -28.906 -29.281 1 94.94 298 PRO A C 1
ATOM 2301 O O . PRO A 1 298 ? -1.809 -27.719 -29.547 1 94.94 298 PRO A O 1
ATOM 2304 N N . SER A 1 299 ? -1.153 -29.656 -28.859 1 95.19 299 SER A N 1
ATOM 2305 C CA . SER A 1 299 ? 0.275 -29.375 -28.969 1 95.19 299 SER A CA 1
ATOM 2306 C C . SER A 1 299 ? 0.978 -30.422 -29.828 1 95.19 299 SER A C 1
ATOM 2308 O O . SER A 1 299 ? 0.604 -31.594 -29.812 1 95.19 299 SER A O 1
ATOM 2310 N N . ILE A 1 300 ? 1.874 -29.969 -30.656 1 95.12 300 ILE A N 1
ATOM 2311 C CA . ILE A 1 300 ? 2.66 -30.828 -31.531 1 95.12 300 ILE A CA 1
ATOM 2312 C C . ILE A 1 300 ? 4.117 -30.844 -31.062 1 95.12 300 ILE A C 1
ATOM 2314 O O . ILE A 1 300 ? 4.734 -29.781 -30.922 1 95.12 300 ILE A O 1
ATOM 2318 N N . ASN A 1 301 ? 4.578 -31.984 -30.812 1 95.31 301 ASN A N 1
ATOM 2319 C CA . ASN A 1 301 ? 5.965 -32.188 -30.406 1 95.31 301 ASN A CA 1
ATOM 2320 C C . ASN A 1 301 ? 6.688 -33.156 -31.297 1 95.31 301 ASN A C 1
ATOM 2322 O O . ASN A 1 301 ? 6.059 -34.062 -31.875 1 95.31 301 ASN A O 1
ATOM 2326 N N . VAL A 1 302 ? 7.98 -33.031 -31.453 1 94.19 302 VAL A N 1
ATOM 2327 C CA . VAL A 1 302 ? 8.852 -33.969 -32.156 1 94.19 302 VAL A CA 1
ATOM 2328 C C . VAL A 1 302 ? 9.914 -34.5 -31.203 1 94.19 302 VAL A C 1
ATOM 2330 O O . VAL A 1 302 ? 10.461 -33.75 -30.391 1 94.19 302 VAL A O 1
ATOM 2333 N N . SER A 1 303 ? 10.07 -35.719 -31.266 1 94.69 303 SER A N 1
ATOM 2334 C CA . SER A 1 303 ? 11.094 -36.344 -30.438 1 94.69 303 SER A CA 1
ATOM 2335 C C . SER A 1 303 ? 11.945 -37.312 -31.234 1 94.69 303 SER A C 1
ATOM 2337 O O . SER A 1 303 ? 11.453 -37.969 -32.156 1 94.69 303 SER A O 1
ATOM 2339 N N . VAL A 1 304 ? 13.188 -37.312 -31.031 1 92.81 304 VAL A N 1
ATOM 2340 C CA . VAL A 1 304 ? 14.133 -38.312 -31.562 1 92.81 304 VAL A CA 1
ATOM 2341 C C . VAL A 1 304 ? 14.898 -38.938 -30.406 1 92.81 304 VAL A C 1
ATOM 2343 O O . VAL A 1 304 ? 15.367 -38.25 -29.5 1 92.81 304 VAL A O 1
ATOM 2346 N N . SER A 1 305 ? 14.844 -40.25 -30.438 1 93.5 305 SER A N 1
ATOM 2347 C CA . SER A 1 305 ? 15.562 -40.969 -29.391 1 93.5 305 SER A CA 1
ATOM 2348 C C . SER A 1 305 ? 16.469 -42.062 -29.969 1 93.5 305 SER A C 1
ATOM 2350 O O . SER A 1 305 ? 16.094 -42.719 -30.953 1 93.5 305 SER A O 1
ATOM 2352 N N . ALA A 1 306 ? 17.609 -42.125 -29.484 1 91 306 ALA A N 1
ATOM 2353 C CA . ALA A 1 306 ? 18.547 -43.219 -29.781 1 91 306 ALA A CA 1
ATOM 2354 C C . ALA A 1 306 ? 18.828 -44.031 -28.516 1 91 306 ALA A C 1
ATOM 2356 O O . ALA A 1 306 ? 19.016 -43.5 -27.438 1 91 306 ALA A O 1
ATOM 2357 N N . ASN A 1 307 ? 18.641 -45.312 -28.703 1 90.31 307 ASN A N 1
ATOM 2358 C CA . ASN A 1 307 ? 18.859 -46.188 -27.562 1 90.31 307 ASN A CA 1
ATOM 2359 C C . ASN A 1 307 ? 19.688 -47.406 -27.938 1 90.31 307 ASN A C 1
ATOM 2361 O O . ASN A 1 307 ? 19.719 -47.812 -29.109 1 90.31 307 ASN A O 1
ATOM 2365 N N . GLU A 1 308 ? 20.453 -47.906 -27.031 1 85.88 308 GLU A N 1
ATOM 2366 C CA . GLU A 1 308 ? 21.141 -49.188 -27.094 1 85.88 308 GLU A CA 1
ATOM 2367 C C . GLU A 1 308 ? 20.703 -50.094 -25.938 1 85.88 308 GLU A C 1
ATOM 2369 O O . GLU A 1 308 ? 20.688 -49.688 -24.781 1 85.88 308 GLU A O 1
ATOM 2374 N N . SER A 1 309 ? 20.172 -51.219 -26.359 1 86.38 309 SER A N 1
ATOM 2375 C CA . SER A 1 309 ? 19.703 -52.125 -25.328 1 86.38 309 SER A CA 1
ATOM 2376 C C . SER A 1 309 ? 20.156 -53.562 -25.609 1 86.38 309 SER A C 1
ATOM 2378 O O . SER A 1 309 ? 20.438 -53.906 -26.75 1 86.38 309 SER A O 1
ATOM 2380 N N . GLY A 1 310 ? 20.422 -54.375 -24.562 1 81.75 310 GLY A N 1
ATOM 2381 C CA . GLY A 1 310 ? 20.828 -55.781 -24.672 1 81.75 310 GLY A CA 1
ATOM 2382 C C . GLY A 1 310 ? 20.953 -56.469 -23.312 1 81.75 310 GLY A C 1
ATOM 2383 O O . GLY A 1 310 ? 20.812 -55.812 -22.266 1 81.75 310 GLY A O 1
ATOM 2384 N N . PRO A 1 311 ? 21 -57.781 -23.328 1 80 311 PRO A N 1
ATOM 2385 C CA . PRO A 1 311 ? 21.125 -58.531 -22.078 1 80 311 PRO A CA 1
ATOM 2386 C C . PRO A 1 311 ? 22.438 -58.281 -21.344 1 80 311 PRO A C 1
ATOM 2388 O O . PRO A 1 311 ? 22.5 -58.375 -20.125 1 80 311 PRO A O 1
ATOM 2391 N N . THR A 1 312 ? 23.562 -58.031 -22.094 1 78.94 312 THR A N 1
ATOM 2392 C CA . THR A 1 312 ? 24.859 -57.688 -21.547 1 78.94 312 THR A CA 1
ATOM 2393 C C . THR A 1 312 ? 25.438 -56.438 -22.234 1 78.94 312 THR A C 1
ATOM 2395 O O . THR A 1 312 ? 25.047 -56.125 -23.359 1 78.94 312 THR A O 1
ATOM 2398 N N . PRO A 1 313 ? 26.266 -55.719 -21.594 1 78.94 313 PRO A N 1
ATOM 2399 C CA . PRO A 1 313 ? 26.891 -54.562 -22.219 1 78.94 313 PRO A CA 1
ATOM 2400 C C . PRO A 1 313 ? 27.609 -54.906 -23.516 1 78.94 313 PRO A C 1
ATOM 2402 O O . PRO A 1 313 ? 27.844 -54.031 -24.359 1 78.94 313 PRO A O 1
ATOM 2405 N N . ALA A 1 314 ? 28.047 -56.188 -23.734 1 78.88 314 ALA A N 1
ATOM 2406 C CA . ALA A 1 314 ? 28.781 -56.625 -24.922 1 78.88 314 ALA A CA 1
ATOM 2407 C C . ALA A 1 314 ? 27.828 -56.969 -26.062 1 78.88 314 ALA A C 1
ATOM 2409 O O . ALA A 1 314 ? 28.25 -57.062 -27.219 1 78.88 314 ALA A O 1
ATOM 2410 N N . GLU A 1 315 ? 26.594 -57.125 -25.891 1 80.06 315 GLU A N 1
ATOM 2411 C CA . GLU A 1 315 ? 25.594 -57.5 -26.891 1 80.06 315 GLU A CA 1
ATOM 2412 C C . GLU A 1 315 ? 24.516 -56.406 -27.016 1 80.06 315 GLU A C 1
ATOM 2414 O O . GLU A 1 315 ? 23.328 -56.719 -27.031 1 80.06 315 GLU A O 1
ATOM 2419 N N . LEU A 1 316 ? 25.031 -55.188 -27.078 1 80.38 316 LEU A N 1
ATOM 2420 C CA . LEU A 1 316 ? 24.078 -54.125 -27.188 1 80.38 316 LEU A CA 1
ATOM 2421 C C . LEU A 1 316 ? 23.641 -53.938 -28.641 1 80.38 316 LEU A C 1
ATOM 2423 O O . LEU A 1 316 ? 24.453 -54.031 -29.562 1 80.38 316 LEU A O 1
ATOM 2427 N N . GLN A 1 317 ? 22.328 -53.812 -28.828 1 82.12 317 GLN A N 1
ATOM 2428 C CA . GLN A 1 317 ? 21.734 -53.438 -30.109 1 82.12 317 GLN A CA 1
ATOM 2429 C C . GLN A 1 317 ? 21.266 -52 -30.109 1 82.12 317 GLN A C 1
ATOM 2431 O O . GLN A 1 317 ? 20.781 -51.5 -29.094 1 82.12 317 GLN A O 1
ATOM 2436 N N . TRP A 1 318 ? 21.625 -51.281 -31.203 1 84.19 318 TRP A N 1
ATOM 2437 C CA . TRP A 1 318 ? 21.25 -49.875 -31.25 1 84.19 318 TRP A CA 1
ATOM 2438 C C . TRP A 1 318 ? 19.906 -49.688 -31.953 1 84.19 318 TRP A C 1
ATOM 2440 O O . TRP A 1 318 ? 19.484 -50.562 -32.719 1 84.19 318 TRP A O 1
ATOM 2450 N N . GLY A 1 319 ? 19.141 -48.688 -31.531 1 86.88 319 GLY A N 1
ATOM 2451 C CA . GLY A 1 319 ? 17.906 -48.281 -32.156 1 86.88 319 GLY A CA 1
ATOM 2452 C C . GLY A 1 319 ? 17.688 -46.781 -32.156 1 86.88 319 GLY A C 1
ATOM 2453 O O . GLY A 1 319 ? 18.141 -46.094 -31.219 1 86.88 319 GLY A O 1
ATOM 2454 N N . VAL A 1 320 ? 17.234 -46.219 -33.281 1 88.75 320 VAL A N 1
ATOM 2455 C CA . VAL A 1 320 ? 16.844 -44.812 -33.344 1 88.75 320 VAL A CA 1
ATOM 2456 C C . VAL A 1 320 ? 15.367 -44.688 -33.719 1 88.75 320 VAL A C 1
ATOM 2458 O O . VAL A 1 320 ? 14.883 -45.406 -34.625 1 88.75 320 VAL A O 1
ATOM 2461 N N . THR A 1 321 ? 14.719 -43.938 -32.906 1 90.38 321 THR A N 1
ATOM 2462 C CA . THR A 1 321 ? 13.289 -43.75 -33.156 1 90.38 321 THR A CA 1
ATOM 2463 C C . THR A 1 321 ? 12.961 -42.25 -33.281 1 90.38 321 THR A C 1
ATOM 2465 O O . THR A 1 321 ? 13.359 -41.469 -32.438 1 90.38 321 THR A O 1
ATOM 2468 N N . GLY A 1 322 ? 12.32 -41.781 -34.375 1 91.38 322 GLY A N 1
ATOM 2469 C CA . GLY A 1 322 ? 11.719 -40.469 -34.562 1 91.38 322 GLY A CA 1
ATOM 2470 C C . GLY A 1 322 ? 10.203 -40.469 -34.406 1 91.38 322 GLY A C 1
ATOM 2471 O O . GLY A 1 322 ? 9.547 -41.406 -34.875 1 91.38 322 GLY A O 1
ATOM 2472 N N . GLN A 1 323 ? 9.766 -39.469 -33.688 1 93.31 323 GLN A N 1
ATOM 2473 C CA . GLN A 1 323 ? 8.32 -39.438 -33.469 1 93.31 323 GLN A CA 1
ATOM 2474 C C . GLN A 1 323 ? 7.789 -38.031 -33.531 1 93.31 323 GLN A C 1
ATOM 2476 O O . GLN A 1 323 ? 8.43 -37.094 -33.062 1 93.31 323 GLN A O 1
ATOM 2481 N N . VAL A 1 324 ? 6.711 -37.844 -34.281 1 92.44 324 VAL A N 1
ATOM 2482 C CA . VAL A 1 324 ? 5.898 -36.625 -34.219 1 92.44 324 VAL A CA 1
ATOM 2483 C C . VAL A 1 324 ? 4.582 -36.938 -33.5 1 92.44 324 VAL A C 1
ATOM 2485 O O . VAL A 1 324 ? 3.865 -37.875 -33.875 1 92.44 324 VAL A O 1
ATOM 2488 N N . GLY A 1 325 ? 4.391 -36.188 -32.469 1 93.69 325 GLY A N 1
ATOM 2489 C CA . GLY A 1 325 ? 3.201 -36.469 -31.656 1 93.69 325 GLY A CA 1
ATOM 2490 C C . GLY A 1 325 ? 2.305 -35.25 -31.516 1 93.69 325 GLY A C 1
ATOM 2491 O O . GLY A 1 325 ? 2.793 -34.125 -31.344 1 93.69 325 GLY A O 1
ATOM 2492 N N . LEU A 1 326 ? 0.993 -35.438 -31.672 1 93.19 326 LEU A N 1
ATOM 2493 C CA . LEU A 1 326 ? -0.047 -34.469 -31.406 1 93.19 326 LEU A CA 1
ATOM 2494 C C . LEU A 1 326 ? -0.877 -34.844 -30.188 1 93.19 326 LEU A C 1
ATOM 2496 O O . LEU A 1 326 ? -1.341 -36 -30.094 1 93.19 326 LEU A O 1
ATOM 2500 N N . SER A 1 327 ? -0.934 -34 -29.234 1 93.5 327 SER A N 1
ATOM 2501 C CA . SER A 1 327 ? -1.77 -34.188 -28.047 1 93.5 327 SER A CA 1
ATOM 2502 C C . SER A 1 327 ? -2.828 -33.125 -27.938 1 93.5 327 SER A C 1
ATOM 2504 O O . SER A 1 327 ? -2.504 -31.922 -27.938 1 93.5 327 SER A O 1
ATOM 2506 N N . TRP A 1 328 ? -4.129 -33.531 -27.859 1 93.94 328 TRP A N 1
ATOM 2507 C CA . TRP A 1 328 ? -5.238 -32.562 -27.844 1 93.94 328 TRP A CA 1
ATOM 2508 C C . TRP A 1 328 ? -6.203 -32.875 -26.703 1 93.94 328 TRP A C 1
ATOM 2510 O O . TRP A 1 328 ? -6.996 -33.812 -26.781 1 93.94 328 TRP A O 1
ATOM 2520 N N . PRO A 1 329 ? -6.156 -32.062 -25.625 1 93.06 329 PRO A N 1
ATOM 2521 C CA . PRO A 1 329 ? -7.195 -32.219 -24.594 1 93.06 329 PRO A CA 1
ATOM 2522 C C . PRO A 1 329 ? -8.562 -31.75 -25.062 1 93.06 329 PRO A C 1
ATOM 2524 O O . PRO A 1 329 ? -8.828 -30.547 -25.094 1 93.06 329 PRO A O 1
ATOM 2527 N N . LEU A 1 330 ? -9.438 -32.656 -25.328 1 92.19 330 LEU A N 1
ATOM 2528 C CA . LEU A 1 330 ? -10.75 -32.344 -25.906 1 92.19 330 LEU A CA 1
ATOM 2529 C C . LEU A 1 330 ? -11.703 -31.859 -24.828 1 92.19 330 LEU A C 1
ATOM 2531 O O . LEU A 1 330 ? -12.531 -30.969 -25.078 1 92.19 330 LEU A O 1
ATOM 2535 N N . PHE A 1 331 ? -11.68 -32.5 -23.781 1 92 331 PHE A N 1
ATOM 2536 C CA . PHE A 1 331 ? -12.555 -32.156 -22.656 1 92 331 PHE A CA 1
ATOM 2537 C C . PHE A 1 331 ? -11.836 -32.344 -21.328 1 92 331 PHE A C 1
ATOM 2539 O O . PHE A 1 331 ? -11.398 -33.469 -21.016 1 92 331 PHE A O 1
ATOM 2546 N N . GLN A 1 332 ? -11.695 -31.266 -20.484 1 93.5 332 GLN A N 1
ATOM 2547 C CA . GLN A 1 332 ? -10.961 -31.297 -19.219 1 93.5 332 GLN A CA 1
ATOM 2548 C C . GLN A 1 332 ? -11.859 -30.938 -18.047 1 93.5 332 GLN A C 1
ATOM 2550 O O . GLN A 1 332 ? -11.43 -30.266 -17.109 1 93.5 332 GLN A O 1
ATOM 2555 N N . GLY A 1 333 ? -13.18 -31.156 -18.172 1 93 333 GLY A N 1
ATOM 2556 C CA . GLY A 1 333 ? -14.109 -30.891 -17.094 1 93 333 GLY A CA 1
ATOM 2557 C C . GLY A 1 333 ? -14.328 -29.406 -16.844 1 93 333 GLY A C 1
ATOM 2558 O O . GLY A 1 333 ? -14.617 -28.984 -15.719 1 93 333 GLY A O 1
ATOM 2559 N N . GLY A 1 334 ? -14.047 -28.578 -17.828 1 94.12 334 GLY A N 1
ATOM 2560 C CA . GLY A 1 334 ? -14.258 -27.141 -17.703 1 94.12 334 GLY A CA 1
ATOM 2561 C C . GLY A 1 334 ? -13.078 -26.406 -17.109 1 94.12 334 GLY A C 1
ATOM 2562 O O . GLY A 1 334 ? -13.188 -25.234 -16.75 1 94.12 334 GLY A O 1
ATOM 2563 N N . LEU A 1 335 ? -11.961 -27.078 -16.906 1 94.06 335 LEU A N 1
ATOM 2564 C CA . LEU A 1 335 ? -10.781 -26.516 -16.25 1 94.06 335 LEU A CA 1
ATOM 2565 C C . LEU A 1 335 ? -10.297 -25.266 -17 1 94.06 335 LEU A C 1
ATOM 2567 O O . LEU A 1 335 ? -10.133 -24.203 -16.406 1 94.06 335 LEU A O 1
ATOM 2571 N N . THR A 1 336 ? -10.117 -25.375 -18.328 1 94.81 336 THR A N 1
ATOM 2572 C CA . THR A 1 336 ? -9.578 -24.281 -19.125 1 94.81 336 THR A CA 1
ATOM 2573 C C . THR A 1 336 ? -10.523 -23.078 -19.109 1 94.81 336 THR A C 1
ATOM 2575 O O . THR A 1 336 ? -10.078 -21.938 -18.984 1 94.81 336 THR A O 1
ATOM 2578 N N . LEU A 1 337 ? -11.828 -23.359 -19.188 1 95.38 337 LEU A N 1
ATOM 2579 C CA . LEU A 1 337 ? -12.805 -22.281 -19.109 1 95.38 337 LEU A CA 1
ATOM 2580 C C . LEU A 1 337 ? -12.734 -21.562 -17.766 1 95.38 337 LEU A C 1
ATOM 2582 O O . LEU A 1 337 ? -12.773 -20.328 -17.719 1 95.38 337 LEU A O 1
ATOM 2586 N N . ALA A 1 338 ? -12.656 -22.297 -16.719 1 96.25 338 ALA A N 1
ATOM 2587 C CA . ALA A 1 338 ? -12.562 -21.719 -15.375 1 96.25 338 ALA A CA 1
ATOM 2588 C C . ALA A 1 338 ? -11.273 -20.922 -15.203 1 96.25 338 ALA A C 1
ATOM 2590 O O . ALA A 1 338 ? -11.273 -19.859 -14.594 1 96.25 338 ALA A O 1
ATOM 2591 N N . GLN A 1 339 ? -10.188 -21.469 -15.734 1 96 339 GLN A N 1
ATOM 2592 C CA . GLN A 1 339 ? -8.914 -20.766 -15.68 1 96 339 GLN A CA 1
ATOM 2593 C C . GLN A 1 339 ? -8.992 -19.438 -16.438 1 96 339 GLN A C 1
ATOM 2595 O O . GLN A 1 339 ? -8.445 -18.422 -15.992 1 96 339 GLN A O 1
ATOM 2600 N N . MET A 1 340 ? -9.641 -19.406 -17.562 1 96.38 340 MET A N 1
ATOM 2601 C CA . MET A 1 340 ? -9.812 -18.172 -18.344 1 96.38 340 MET A CA 1
ATOM 2602 C C . MET A 1 340 ? -10.648 -17.156 -17.562 1 96.38 340 MET A C 1
ATOM 2604 O O . MET A 1 340 ? -10.359 -15.961 -17.578 1 96.38 340 MET A O 1
ATOM 2608 N N . ARG A 1 341 ? -11.672 -17.641 -16.922 1 96.38 341 ARG A N 1
ATOM 2609 C CA . ARG A 1 341 ? -12.492 -16.75 -16.109 1 96.38 341 ARG A CA 1
ATOM 2610 C C . ARG A 1 341 ? -11.664 -16.141 -14.977 1 96.38 341 ARG A C 1
ATOM 2612 O O . ARG A 1 341 ? -11.805 -14.945 -14.68 1 96.38 341 ARG A O 1
ATOM 2619 N N . GLU A 1 342 ? -10.812 -16.922 -14.312 1 96.31 342 GLU A N 1
ATOM 2620 C CA . GLU A 1 342 ? -9.914 -16.406 -13.289 1 96.31 342 GLU A CA 1
ATOM 2621 C C . GLU A 1 342 ? -8.984 -15.336 -13.852 1 96.31 342 GLU A C 1
ATOM 2623 O O . GLU A 1 342 ? -8.797 -14.281 -13.242 1 96.31 342 GLU A O 1
ATOM 2628 N N . GLN A 1 343 ? -8.461 -15.648 -15.023 1 96.12 343 GLN A N 1
ATOM 2629 C CA . GLN A 1 343 ? -7.535 -14.703 -15.633 1 96.12 343 GLN A CA 1
ATOM 2630 C C . GLN A 1 343 ? -8.242 -13.398 -15.992 1 96.12 343 GLN A C 1
ATOM 2632 O O . GLN A 1 343 ? -7.676 -12.312 -15.836 1 96.12 343 GLN A O 1
ATOM 2637 N N . ARG A 1 344 ? -9.453 -13.523 -16.531 1 97.06 344 ARG A N 1
ATOM 2638 C CA . ARG A 1 344 ? -10.227 -12.32 -16.828 1 97.06 344 ARG A CA 1
ATOM 2639 C C . ARG A 1 344 ? -10.516 -11.516 -15.57 1 97.06 344 ARG A C 1
ATOM 2641 O O . ARG A 1 344 ? -10.461 -10.281 -15.594 1 97.06 344 ARG A O 1
ATOM 2648 N N . ALA A 1 345 ? -10.867 -12.188 -14.508 1 96.81 345 ALA A N 1
ATOM 2649 C CA . ALA A 1 345 ? -11.07 -11.516 -13.227 1 96.81 345 ALA A CA 1
ATOM 2650 C C . ALA A 1 345 ? -9.797 -10.82 -12.766 1 96.81 345 ALA A C 1
ATOM 2652 O O . ALA A 1 345 ? -9.836 -9.695 -12.266 1 96.81 345 ALA A O 1
ATOM 2653 N N . ASN A 1 346 ? -8.664 -11.461 -12.953 1 95.44 346 ASN A N 1
ATOM 2654 C CA . ASN A 1 346 ? -7.379 -10.867 -12.594 1 95.44 346 ASN A CA 1
ATOM 2655 C C . ASN A 1 346 ? -7.086 -9.625 -13.422 1 95.44 346 ASN A C 1
ATOM 2657 O O . ASN A 1 346 ? -6.57 -8.633 -12.906 1 95.44 346 ASN A O 1
ATOM 2661 N N . ILE A 1 347 ? -7.398 -9.688 -14.727 1 96.81 347 ILE A N 1
ATOM 2662 C CA . ILE A 1 347 ? -7.246 -8.523 -15.594 1 96.81 347 ILE A CA 1
ATOM 2663 C C . ILE A 1 347 ? -8.102 -7.367 -15.062 1 96.81 347 ILE A C 1
ATOM 2665 O O . ILE A 1 347 ? -7.621 -6.234 -14.953 1 96.81 347 ILE A O 1
ATOM 2669 N N . SER A 1 348 ? -9.328 -7.688 -14.703 1 96.31 348 SER A N 1
ATOM 2670 C CA . SER A 1 348 ? -10.203 -6.672 -14.133 1 96.31 348 SER A CA 1
ATOM 2671 C C . SER A 1 348 ? -9.617 -6.098 -12.844 1 96.31 348 SER A C 1
ATOM 2673 O O . SER A 1 348 ? -9.711 -4.895 -12.594 1 96.31 348 SER A O 1
ATOM 2675 N N . GLY A 1 349 ? -9.023 -6.93 -12.016 1 96.06 349 GLY A N 1
ATOM 2676 C CA . GLY A 1 349 ? -8.367 -6.48 -10.797 1 96.06 349 GLY A CA 1
ATOM 2677 C C . GLY A 1 349 ? -7.215 -5.527 -11.055 1 96.06 349 GLY A C 1
ATOM 2678 O O . GLY A 1 349 ? -7.086 -4.5 -10.383 1 96.06 349 GLY A O 1
ATOM 2679 N N . VAL A 1 350 ? -6.414 -5.809 -12.031 1 95.62 350 VAL A N 1
ATOM 2680 C CA . VAL A 1 350 ? -5.266 -4.973 -12.367 1 95.62 350 VAL A CA 1
ATOM 2681 C C . VAL A 1 350 ? -5.742 -3.656 -12.977 1 95.62 350 VAL A C 1
ATOM 2683 O O . VAL A 1 350 ? -5.148 -2.602 -12.742 1 95.62 350 VAL A O 1
ATOM 2686 N N . GLN A 1 351 ? -6.797 -3.746 -13.766 1 96.19 351 GLN A N 1
ATOM 2687 C CA . GLN A 1 351 ? -7.391 -2.527 -14.305 1 96.19 351 GLN A CA 1
ATOM 2688 C C . GLN A 1 351 ? -7.871 -1.609 -13.18 1 96.19 351 GLN A C 1
ATOM 2690 O O . GLN A 1 351 ? -7.645 -0.398 -13.227 1 96.19 351 GLN A O 1
ATOM 2695 N N . ALA A 1 352 ? -8.508 -2.164 -12.227 1 95.5 352 ALA A N 1
ATOM 2696 C CA . ALA A 1 352 ? -8.953 -1.39 -11.07 1 95.5 352 ALA A CA 1
ATOM 2697 C C . ALA A 1 352 ? -7.766 -0.805 -10.312 1 95.5 352 ALA A C 1
ATOM 2699 O O . ALA A 1 352 ? -7.812 0.341 -9.859 1 95.5 352 ALA A O 1
ATOM 2700 N N . GLN A 1 353 ? -6.75 -1.53 -10.156 1 94.62 353 GLN A N 1
ATOM 2701 C CA . GLN A 1 353 ? -5.527 -1.056 -9.523 1 94.62 353 GLN A CA 1
ATOM 2702 C C . GLN A 1 353 ? -4.934 0.125 -10.281 1 94.62 353 GLN A C 1
ATOM 2704 O O . GLN A 1 353 ? -4.465 1.091 -9.672 1 94.62 353 GLN A O 1
ATOM 2709 N N . ARG A 1 354 ? -4.883 0.043 -11.586 1 94.88 354 ARG A N 1
ATOM 2710 C CA . ARG A 1 354 ? -4.418 1.145 -12.422 1 94.88 354 ARG A CA 1
ATOM 2711 C C . ARG A 1 354 ? -5.25 2.4 -12.188 1 94.88 354 ARG A C 1
ATOM 2713 O O . ARG A 1 354 ? -4.703 3.492 -12.031 1 94.88 354 ARG A O 1
ATOM 2720 N N . ASP A 1 355 ? -6.543 2.213 -12.133 1 94.44 355 ASP A N 1
ATOM 2721 C CA . ASP A 1 355 ? -7.434 3.348 -11.914 1 94.44 355 ASP A CA 1
ATOM 2722 C C . ASP A 1 355 ? -7.215 3.965 -10.539 1 94.44 355 ASP A C 1
ATOM 2724 O O . ASP A 1 355 ? -7.211 5.188 -10.391 1 94.44 355 ASP A O 1
ATOM 2728 N N . ALA A 1 356 ? -7.027 3.129 -9.531 1 94.69 356 ALA A N 1
ATOM 2729 C CA . ALA A 1 356 ? -6.719 3.615 -8.188 1 94.69 356 ALA A CA 1
ATOM 2730 C C . ALA A 1 356 ? -5.414 4.406 -8.18 1 94.69 356 ALA A C 1
ATOM 2732 O O . ALA A 1 356 ? -5.324 5.453 -7.535 1 94.69 356 ALA A O 1
ATOM 2733 N N . LEU A 1 357 ? -4.449 3.902 -8.875 1 94.94 357 LEU A N 1
ATOM 2734 C CA . LEU A 1 357 ? -3.16 4.582 -8.953 1 94.94 357 LEU A CA 1
ATOM 2735 C C . LEU A 1 357 ? -3.291 5.922 -9.672 1 94.94 357 LEU A C 1
ATOM 2737 O O . LEU A 1 357 ? -2.68 6.91 -9.266 1 94.94 357 LEU A O 1
ATOM 2741 N N . ARG A 1 358 ? -4.031 5.961 -10.688 1 94.06 358 ARG A N 1
ATOM 2742 C CA . ARG A 1 358 ? -4.266 7.207 -11.414 1 94.06 358 ARG A CA 1
ATOM 2743 C C . ARG A 1 358 ? -4.902 8.258 -10.508 1 94.06 358 ARG A C 1
ATOM 2745 O O . ARG A 1 358 ? -4.5 9.422 -10.523 1 94.06 358 ARG A O 1
ATOM 2752 N N . GLN A 1 359 ? -5.859 7.852 -9.742 1 93.25 359 GLN A N 1
ATOM 2753 C CA . GLN A 1 359 ? -6.488 8.758 -8.789 1 93.25 359 GLN A CA 1
ATOM 2754 C C . GLN A 1 359 ? -5.488 9.234 -7.742 1 93.25 359 GLN A C 1
ATOM 2756 O O . GLN A 1 359 ? -5.488 10.414 -7.371 1 93.25 359 GLN A O 1
ATOM 2761 N N . GLN A 1 360 ? -4.703 8.312 -7.297 1 94.31 360 GLN A N 1
ATOM 2762 C CA . GLN A 1 360 ? -3.68 8.672 -6.32 1 94.31 360 GLN A CA 1
ATOM 2763 C C . GLN A 1 360 ? -2.686 9.672 -6.906 1 94.31 360 GLN A C 1
ATOM 2765 O O . GLN A 1 360 ? -2.293 10.625 -6.234 1 94.31 360 GLN A O 1
ATOM 2770 N N . VAL A 1 361 ? -2.27 9.43 -8.117 1 95.25 361 VAL A N 1
ATOM 2771 C CA . VAL A 1 361 ? -1.346 10.336 -8.789 1 95.25 361 VAL A CA 1
ATOM 2772 C C . VAL A 1 361 ? -1.978 11.719 -8.922 1 95.25 361 VAL A C 1
ATOM 2774 O O . VAL A 1 361 ? -1.329 12.734 -8.648 1 95.25 361 VAL A O 1
ATOM 2777 N N . ARG A 1 362 ? -3.209 11.781 -9.281 1 94.06 362 ARG A N 1
ATOM 2778 C CA . ARG A 1 362 ? -3.904 13.062 -9.391 1 94.06 362 ARG A CA 1
ATOM 2779 C C . ARG A 1 362 ? -3.914 13.797 -8.055 1 94.06 362 ARG A C 1
ATOM 2781 O O . ARG A 1 362 ? -3.615 14.984 -7.988 1 94.06 362 ARG A O 1
ATOM 2788 N N . LEU A 1 363 ? -4.238 13.102 -6.992 1 93.38 363 LEU A N 1
ATOM 2789 C CA . LEU A 1 363 ? -4.254 13.688 -5.66 1 93.38 363 LEU A CA 1
ATOM 2790 C C . LEU A 1 363 ? -2.867 14.203 -5.273 1 93.38 363 LEU A C 1
ATOM 2792 O O . LEU A 1 363 ? -2.734 15.297 -4.73 1 93.38 363 LEU A O 1
ATOM 2796 N N . GLU A 1 364 ? -1.903 13.375 -5.562 1 94.88 364 GLU A N 1
ATOM 2797 C CA . GLU A 1 364 ? -0.536 13.766 -5.227 1 94.88 364 GLU A CA 1
ATOM 2798 C C . GLU A 1 364 ? -0.129 15.039 -5.957 1 94.88 364 GLU A C 1
ATOM 2800 O O . GLU A 1 364 ? 0.48 15.93 -5.359 1 94.88 364 GLU A O 1
ATOM 2805 N N . VAL A 1 365 ? -0.458 15.156 -7.191 1 94.69 365 VAL A N 1
ATOM 2806 C CA . VAL A 1 365 ? -0.122 16.328 -7.988 1 94.69 365 VAL A CA 1
ATOM 2807 C C . VAL A 1 365 ? -0.881 17.547 -7.461 1 94.69 365 VAL A C 1
ATOM 2809 O O . VAL A 1 365 ? -0.295 18.609 -7.254 1 94.69 365 VAL A O 1
ATOM 2812 N N . GLU A 1 366 ? -2.148 17.375 -7.23 1 92.81 366 GLU A N 1
ATOM 2813 C CA . GLU A 1 366 ? -2.971 18.469 -6.734 1 92.81 366 GLU A CA 1
ATOM 2814 C C . GLU A 1 366 ? -2.475 18.969 -5.375 1 92.81 366 GLU A C 1
ATOM 2816 O O . GLU A 1 366 ? -2.307 20.172 -5.168 1 92.81 366 GLU A O 1
ATOM 2821 N N . ARG A 1 367 ? -2.17 18.016 -4.473 1 93.38 367 ARG A N 1
ATOM 2822 C CA . ARG A 1 367 ? -1.65 18.375 -3.152 1 93.38 367 ARG A CA 1
ATOM 2823 C C . ARG A 1 367 ? -0.302 19.078 -3.266 1 93.38 367 ARG A C 1
ATOM 2825 O O . ARG A 1 367 ? -0.05 20.062 -2.566 1 93.38 367 ARG A O 1
ATOM 2832 N N . ALA A 1 368 ? 0.484 18.562 -4.152 1 95.25 368 ALA A N 1
ATOM 2833 C CA . ALA A 1 368 ? 1.817 19.141 -4.312 1 95.25 368 ALA A CA 1
ATOM 2834 C C . ALA A 1 368 ? 1.741 20.562 -4.875 1 95.25 368 ALA A C 1
ATOM 2836 O O . ALA A 1 368 ? 2.447 21.453 -4.41 1 95.25 368 ALA A O 1
ATOM 2837 N N . GLN A 1 369 ? 0.904 20.812 -5.844 1 94.12 369 GLN A N 1
ATOM 2838 C CA . GLN A 1 369 ? 0.768 22.141 -6.414 1 94.12 369 GLN A CA 1
ATOM 2839 C C . GLN A 1 369 ? 0.198 23.125 -5.395 1 94.12 369 GLN A C 1
ATOM 2841 O O . GLN A 1 369 ? 0.691 24.25 -5.262 1 94.12 369 GLN A O 1
ATOM 2846 N N . LEU A 1 370 ? -0.828 22.656 -4.711 1 92.06 370 LEU A N 1
ATOM 2847 C CA . LEU A 1 370 ? -1.417 23.484 -3.668 1 92.06 370 LEU A CA 1
ATOM 2848 C C . LEU A 1 370 ? -0.383 23.844 -2.604 1 92.06 370 LEU A C 1
ATOM 2850 O O . LEU A 1 370 ? -0.348 24.969 -2.113 1 92.06 370 LEU A O 1
ATOM 2854 N N . SER A 1 371 ? 0.468 22.891 -2.293 1 93.06 371 SER A N 1
ATOM 2855 C CA . SER A 1 371 ? 1.515 23.109 -1.303 1 93.06 371 SER A CA 1
ATOM 2856 C C . SER A 1 371 ? 2.527 24.141 -1.795 1 93.06 371 SER A C 1
ATOM 2858 O O . SER A 1 371 ? 2.998 24.969 -1.021 1 93.06 371 SER A O 1
ATOM 2860 N N . VAL A 1 372 ? 2.82 24.125 -3.064 1 93.88 372 VAL A N 1
ATOM 2861 C CA . VAL A 1 372 ? 3.746 25.094 -3.639 1 93.88 372 VAL A CA 1
ATOM 2862 C C . VAL A 1 372 ? 3.131 26.484 -3.588 1 93.88 372 VAL A C 1
ATOM 2864 O O . VAL A 1 372 ? 3.787 27.453 -3.178 1 93.88 372 VAL A O 1
ATOM 2867 N N . HIS A 1 373 ? 1.896 26.594 -3.918 1 92.69 373 HIS A N 1
ATOM 2868 C CA . HIS A 1 373 ? 1.22 27.891 -3.887 1 92.69 373 HIS A CA 1
ATOM 2869 C C . HIS A 1 373 ? 1.151 28.438 -2.467 1 92.69 373 HIS A C 1
ATOM 2871 O O . HIS A 1 373 ? 1.465 29.609 -2.234 1 92.69 373 HIS A O 1
ATOM 2877 N N . ALA A 1 374 ? 0.812 27.531 -1.577 1 90.38 374 ALA A N 1
ATOM 2878 C CA . ALA A 1 374 ? 0.735 27.938 -0.177 1 90.38 374 ALA A CA 1
ATOM 2879 C C . ALA A 1 374 ? 2.109 28.328 0.356 1 90.38 374 ALA A C 1
ATOM 2881 O O . ALA A 1 374 ? 2.24 29.312 1.102 1 90.38 374 ALA A O 1
ATOM 2882 N N . ALA A 1 375 ? 3.098 27.609 -0.029 1 92.19 375 ALA A N 1
ATOM 2883 C CA . ALA A 1 375 ? 4.457 27.891 0.431 1 92.19 375 ALA A CA 1
ATOM 2884 C C . ALA A 1 375 ? 4.961 29.219 -0.132 1 92.19 375 ALA A C 1
ATOM 2886 O O . ALA A 1 375 ? 5.613 29.984 0.575 1 92.19 375 ALA A O 1
ATOM 2887 N N . LYS A 1 376 ? 4.648 29.516 -1.351 1 92.31 376 LYS A N 1
ATOM 2888 C CA . LYS A 1 376 ? 5.016 30.797 -1.958 1 92.31 376 LYS A CA 1
ATOM 2889 C C . LYS A 1 376 ? 4.398 31.969 -1.197 1 92.31 376 LYS A C 1
ATOM 2891 O O . LYS A 1 376 ? 5.086 32.938 -0.873 1 92.31 376 LYS A O 1
ATOM 2896 N N . GLU A 1 377 ? 3.148 31.812 -0.975 1 90.69 377 GLU A N 1
ATOM 2897 C CA . GLU A 1 377 ? 2.453 32.875 -0.23 1 90.69 377 GLU A CA 1
ATOM 2898 C C . GLU A 1 377 ? 3.006 33 1.186 1 90.69 377 GLU A C 1
ATOM 2900 O O . GLU A 1 377 ? 3.131 34.094 1.709 1 90.69 377 GLU A O 1
ATOM 2905 N N . SER A 1 378 ? 3.412 31.844 1.758 1 90.12 378 SER A N 1
ATOM 2906 C CA . SER A 1 378 ? 3.947 31.828 3.115 1 90.12 378 SER A CA 1
ATOM 2907 C C . SER A 1 378 ? 5.305 32.531 3.182 1 90.12 378 SER A C 1
ATOM 2909 O O . SER A 1 378 ? 5.609 33.219 4.152 1 90.12 378 SER A O 1
ATOM 2911 N N . VAL A 1 379 ? 6.098 32.344 2.15 1 91 379 VAL A N 1
ATOM 2912 C CA . VAL A 1 379 ? 7.406 33 2.119 1 91 379 VAL A CA 1
ATOM 2913 C C . VAL A 1 379 ? 7.238 34.5 2.1 1 91 379 VAL A C 1
ATOM 2915 O O . VAL A 1 379 ? 7.887 35.219 2.867 1 91 379 VAL A O 1
ATOM 2918 N N . THR A 1 380 ? 6.336 34.969 1.368 1 90.69 380 THR A N 1
ATOM 2919 C CA . THR A 1 380 ? 6.082 36.406 1.269 1 90.69 380 THR A CA 1
ATOM 2920 C C . THR A 1 380 ? 5.555 36.969 2.592 1 90.69 380 THR A C 1
ATOM 2922 O O . THR A 1 380 ? 6.02 38 3.072 1 90.69 380 THR A O 1
ATOM 2925 N N . ALA A 1 381 ? 4.656 36.188 3.072 1 86 381 ALA A N 1
ATOM 2926 C CA . ALA A 1 381 ? 4.074 36.594 4.344 1 86 381 ALA A CA 1
ATOM 2927 C C . ALA A 1 381 ? 5.117 36.562 5.457 1 86 381 ALA A C 1
ATOM 2929 O O . ALA A 1 381 ? 5.137 37.469 6.316 1 86 381 ALA A O 1
ATOM 2930 N N . ALA A 1 382 ? 5.996 35.594 5.469 1 89.12 382 ALA A N 1
ATOM 2931 C CA . ALA A 1 382 ? 7.027 35.469 6.492 1 89.12 382 ALA A CA 1
ATOM 2932 C C . ALA A 1 382 ? 8.062 36.562 6.367 1 89.12 382 ALA A C 1
ATOM 2934 O O . ALA A 1 382 ? 8.586 37.062 7.375 1 89.12 382 ALA A O 1
ATOM 2935 N N . ASP A 1 383 ? 8.336 37 5.176 1 90.69 383 ASP A N 1
ATOM 2936 C CA . ASP A 1 383 ? 9.242 38.125 4.949 1 90.69 383 ASP A CA 1
ATOM 2937 C C . ASP A 1 383 ? 8.688 39.406 5.547 1 90.69 383 ASP A C 1
ATOM 2939 O O . ASP A 1 383 ? 9.406 40.125 6.234 1 90.69 383 ASP A O 1
ATOM 2943 N N . GLU A 1 384 ? 7.453 39.594 5.281 1 87.38 384 GLU A N 1
ATOM 2944 C CA . GLU A 1 384 ? 6.805 40.781 5.82 1 87.38 384 GLU A CA 1
ATOM 2945 C C . GLU A 1 384 ? 6.738 40.719 7.344 1 87.38 384 GLU A C 1
ATOM 2947 O O . GLU A 1 384 ? 6.984 41.75 8.016 1 87.38 384 GLU A O 1
ATOM 2952 N N . ALA A 1 385 ? 6.48 39.531 7.828 1 85.94 385 ALA A N 1
ATOM 2953 C CA . ALA A 1 385 ? 6.406 39.344 9.273 1 85.94 385 ALA A CA 1
ATOM 2954 C C . ALA A 1 385 ? 7.762 39.625 9.93 1 85.94 385 ALA A C 1
ATOM 2956 O O . ALA A 1 385 ? 7.836 40.219 10.992 1 85.94 385 ALA A O 1
ATOM 2957 N N . LEU A 1 386 ? 8.797 39.188 9.297 1 90.06 386 LEU A N 1
ATOM 2958 C CA . LEU A 1 386 ? 10.141 39.375 9.828 1 90.06 386 LEU A CA 1
ATOM 2959 C C . LEU A 1 386 ? 10.508 40.875 9.82 1 90.06 386 LEU A C 1
ATOM 2961 O O . LEU A 1 386 ? 11.062 41.375 10.797 1 90.06 386 LEU A O 1
ATOM 2965 N N . LEU A 1 387 ? 10.141 41.562 8.812 1 90.38 387 LEU A N 1
ATOM 2966 C CA . LEU A 1 387 ? 10.406 43 8.719 1 90.38 387 LEU A CA 1
ATOM 2967 C C . LEU A 1 387 ? 9.68 43.781 9.82 1 90.38 387 LEU A C 1
ATOM 2969 O O . LEU A 1 387 ? 10.273 44.625 10.492 1 90.38 387 LEU A O 1
ATOM 2973 N N . ASN A 1 388 ? 8.453 43.375 9.938 1 86.06 388 ASN A N 1
ATOM 2974 C CA . ASN A 1 388 ? 7.66 44.031 10.969 1 86.06 388 ASN A CA 1
ATOM 2975 C C . ASN A 1 388 ? 8.188 43.719 12.367 1 86.06 388 ASN A C 1
ATOM 2977 O O . ASN A 1 388 ? 8.258 44.594 13.219 1 86.06 388 ASN A O 1
ATOM 2981 N N . ALA A 1 389 ? 8.586 42.469 12.594 1 89.25 389 ALA A N 1
ATOM 2982 C CA . ALA A 1 389 ? 9.086 42.062 13.906 1 89.25 389 ALA A CA 1
ATOM 2983 C C . ALA A 1 389 ? 10.406 42.75 14.227 1 89.25 389 ALA A C 1
ATOM 2985 O O . ALA A 1 389 ? 10.648 43.125 15.367 1 89.25 389 ALA A O 1
ATOM 2986 N N . ARG A 1 390 ? 11.234 42.938 13.281 1 90.69 390 ARG A N 1
ATOM 2987 C CA . ARG A 1 390 ? 12.508 43.594 13.469 1 90.69 390 ARG A CA 1
ATOM 2988 C C . ARG A 1 390 ? 12.305 45.094 13.766 1 90.69 390 ARG A C 1
ATOM 2990 O O . ARG A 1 390 ? 13 45.656 14.602 1 90.69 390 ARG A O 1
ATOM 2997 N N . GLU A 1 391 ? 11.336 45.656 13.094 1 89.25 391 GLU A N 1
ATOM 2998 C CA . GLU A 1 391 ? 11.023 47.062 13.367 1 89.25 391 GLU A CA 1
ATOM 2999 C C . GLU A 1 391 ? 10.453 47.25 14.766 1 89.25 391 GLU A C 1
ATOM 3001 O O . GLU A 1 391 ? 10.805 48.188 15.469 1 89.25 391 GLU A O 1
ATOM 3006 N N . ARG A 1 392 ? 9.625 46.312 15.109 1 85.81 392 ARG A N 1
ATOM 3007 C CA . ARG A 1 392 ? 9.078 46.344 16.469 1 85.81 392 ARG A CA 1
ATOM 3008 C C . ARG A 1 392 ? 10.18 46.219 17.5 1 85.81 392 ARG A C 1
ATOM 3010 O O . ARG A 1 392 ? 10.156 46.906 18.531 1 85.81 392 ARG A O 1
ATOM 3017 N N . LEU A 1 393 ? 11.117 45.344 17.25 1 89.69 393 LEU A N 1
ATOM 3018 C CA . LEU A 1 393 ? 12.234 45.156 18.172 1 89.69 393 LEU A CA 1
ATOM 3019 C C . LEU A 1 393 ? 13.078 46.406 18.266 1 89.69 393 LEU A C 1
ATOM 3021 O O . LEU A 1 393 ? 13.445 46.812 19.375 1 89.69 393 LEU A O 1
ATOM 3025 N N . ARG A 1 394 ? 13.281 47.062 17.188 1 90.81 394 ARG A N 1
ATOM 3026 C CA . ARG A 1 394 ? 14.047 48.281 17.156 1 90.81 394 ARG A CA 1
ATOM 3027 C C . ARG A 1 394 ? 13.367 49.375 18 1 90.81 394 ARG A C 1
ATOM 3029 O O . ARG A 1 394 ? 14.016 50.062 18.797 1 90.81 394 ARG A O 1
ATOM 3036 N N . LEU A 1 395 ? 12.078 49.469 17.859 1 86.56 395 LEU A N 1
ATOM 3037 C CA . LEU A 1 395 ? 11.312 50.469 18.594 1 86.56 395 LEU A CA 1
ATOM 3038 C C . LEU A 1 395 ? 11.289 50.156 20.078 1 86.56 395 LEU A C 1
ATOM 3040 O O . LEU A 1 395 ? 11.453 51.031 20.922 1 86.56 395 LEU A O 1
ATOM 3044 N N . ALA A 1 396 ? 11.141 48.844 20.391 1 86.31 396 ALA A N 1
ATOM 3045 C CA . ALA A 1 396 ? 11.102 48.438 21.797 1 86.31 396 ALA A CA 1
ATOM 3046 C C . ALA A 1 396 ? 12.453 48.656 22.469 1 86.31 396 ALA A C 1
ATOM 3048 O O . ALA A 1 396 ? 12.508 49.094 23.625 1 86.31 396 ALA A O 1
ATOM 3049 N N . GLU A 1 397 ? 13.508 48.406 21.781 1 89.19 397 GLU A N 1
ATOM 3050 C CA . GLU A 1 397 ? 14.852 48.656 22.297 1 89.19 397 GLU A CA 1
ATOM 3051 C C . GLU A 1 397 ? 15.078 50.156 22.562 1 89.19 397 GLU A C 1
ATOM 3053 O O . GLU A 1 397 ? 15.641 50.531 23.594 1 89.19 397 GLU A O 1
ATOM 3058 N N . GLY A 1 398 ? 14.625 50.969 21.688 1 87.25 398 GLY A N 1
ATOM 3059 C CA . GLY A 1 398 ? 14.742 52.406 21.875 1 87.25 398 GLY A CA 1
ATOM 3060 C C . GLY A 1 398 ? 13.953 52.938 23.062 1 87.25 398 GLY A C 1
ATOM 3061 O O . GLY A 1 398 ? 14.461 53.75 23.828 1 87.25 398 GLY A O 1
ATOM 3062 N N . ARG A 1 399 ? 12.766 52.406 23.234 1 86.31 399 ARG A N 1
ATOM 3063 C CA . ARG A 1 399 ? 11.922 52.844 24.344 1 86.31 399 ARG A CA 1
ATOM 3064 C C . ARG A 1 399 ? 12.5 52.406 25.672 1 86.31 399 ARG A C 1
ATOM 3066 O O . ARG A 1 399 ? 12.438 53.125 26.672 1 86.31 399 ARG A O 1
ATOM 3073 N N . TYR A 1 400 ? 12.984 51.219 25.672 1 87.19 400 TYR A N 1
ATOM 3074 C CA . TYR A 1 400 ? 13.586 50.719 26.891 1 87.19 400 TYR A CA 1
ATOM 3075 C C . TYR A 1 400 ? 14.82 51.531 27.266 1 87.19 400 TYR A C 1
ATOM 3077 O O . TYR A 1 400 ? 15.016 51.875 28.438 1 87.19 400 TYR A O 1
ATOM 3085 N N . ARG A 1 401 ? 15.602 51.875 26.297 1 85.25 401 ARG A N 1
ATOM 3086 C CA . ARG A 1 401 ? 16.812 52.688 26.516 1 85.25 401 ARG A CA 1
ATOM 3087 C C . ARG A 1 401 ? 16.469 54.062 27.016 1 85.25 401 ARG A C 1
ATOM 3089 O O . ARG A 1 401 ? 17.188 54.656 27.844 1 85.25 401 ARG A O 1
ATOM 3096 N N . ALA A 1 402 ? 15.297 54.531 26.547 1 85.94 402 ALA A N 1
ATOM 3097 C CA . ALA A 1 402 ? 14.859 55.875 26.922 1 85.94 402 ALA A CA 1
ATOM 3098 C C . ALA A 1 402 ? 14.164 55.875 28.281 1 85.94 402 ALA A C 1
ATOM 3100 O O . ALA A 1 402 ? 13.844 56.938 28.828 1 85.94 402 ALA A O 1
ATOM 3101 N N . GLY A 1 403 ? 13.938 54.656 28.812 1 82.62 403 GLY A N 1
ATOM 3102 C CA . GLY A 1 403 ? 13.359 54.531 30.125 1 82.62 403 GLY A CA 1
ATOM 3103 C C . GLY A 1 403 ? 11.836 54.562 30.125 1 82.62 403 GLY A C 1
ATOM 3104 O O . GLY A 1 403 ? 11.211 54.594 31.188 1 82.62 403 GLY A O 1
ATOM 3105 N N . VAL A 1 404 ? 11.297 54.594 28.953 1 80.62 404 VAL A N 1
ATOM 3106 C CA . VAL A 1 404 ? 9.844 54.719 28.859 1 80.62 404 VAL A CA 1
ATOM 3107 C C . VAL A 1 404 ? 9.227 53.344 28.578 1 80.62 404 VAL A C 1
ATOM 3109 O O . VAL A 1 404 ? 8.016 53.156 28.75 1 80.62 404 VAL A O 1
ATOM 3112 N N . GLY A 1 405 ? 10.094 52.438 28.219 1 78.69 405 GLY A N 1
ATOM 3113 C CA . GLY A 1 405 ? 9.617 51.094 27.984 1 78.69 405 GLY A CA 1
ATOM 3114 C C . GLY A 1 405 ? 9.938 50.125 29.125 1 78.69 405 GLY A C 1
ATOM 3115 O O . GLY A 1 405 ? 10.75 50.438 29.984 1 78.69 405 GLY A O 1
ATOM 3116 N N . ASN A 1 406 ? 9.172 49 29.109 1 81.69 406 ASN A N 1
ATOM 3117 C CA . ASN A 1 406 ? 9.438 48 30.156 1 81.69 406 ASN A CA 1
ATOM 3118 C C . ASN A 1 406 ? 10.008 46.719 29.578 1 81.69 406 ASN A C 1
ATOM 3120 O O . ASN A 1 406 ? 9.984 46.531 28.359 1 81.69 406 ASN A O 1
ATOM 3124 N N . ILE A 1 407 ? 10.508 45.938 30.453 1 81.81 407 ILE A N 1
ATOM 3125 C CA . ILE A 1 407 ? 11.266 44.75 30.094 1 81.81 407 ILE A CA 1
ATOM 3126 C C . ILE A 1 407 ? 10.336 43.719 29.453 1 81.81 407 ILE A C 1
ATOM 3128 O O . ILE A 1 407 ? 10.766 42.906 28.625 1 81.81 407 ILE A O 1
ATOM 3132 N N . ILE A 1 408 ? 9.141 43.75 29.828 1 79.25 408 ILE A N 1
ATOM 3133 C CA . ILE A 1 408 ? 8.172 42.812 29.266 1 79.25 408 ILE A CA 1
ATOM 3134 C C . ILE A 1 408 ? 7.949 43.094 27.797 1 79.25 408 ILE A C 1
ATOM 3136 O O . ILE A 1 408 ? 7.918 42.188 26.969 1 79.25 408 ILE A O 1
ATOM 3140 N N . GLU A 1 409 ? 7.852 44.406 27.484 1 80.88 409 GLU A N 1
ATOM 3141 C CA . GLU A 1 409 ? 7.688 44.844 26.109 1 80.88 409 GLU A CA 1
ATOM 3142 C C . GLU A 1 409 ? 8.906 44.469 25.266 1 80.88 409 GLU A C 1
ATOM 3144 O O . GLU A 1 409 ? 8.766 43.969 24.141 1 80.88 409 GLU A O 1
ATOM 3149 N N . LEU A 1 410 ? 10.023 44.688 25.797 1 83.56 410 LEU A N 1
ATOM 3150 C CA . LEU A 1 410 ? 11.266 44.344 25.109 1 83.56 410 LEU A CA 1
ATOM 3151 C C . LEU A 1 410 ? 11.391 42.844 24.906 1 83.56 410 LEU A C 1
ATOM 3153 O O . LEU A 1 410 ? 11.703 42.375 23.812 1 83.56 410 LEU A O 1
ATOM 3157 N N . SER A 1 411 ? 11.086 42.125 25.953 1 86.06 411 SER A N 1
ATOM 3158 C CA . SER A 1 411 ? 11.172 40.656 25.891 1 86.06 411 SER A CA 1
ATOM 3159 C C . SER A 1 411 ? 10.203 40.094 24.859 1 86.06 411 SER A C 1
ATOM 3161 O O . SER A 1 411 ? 10.555 39.188 24.094 1 86.06 411 SER A O 1
ATOM 3163 N N . ASP A 1 412 ? 9.07 40.594 24.781 1 83.31 412 ASP A N 1
ATOM 3164 C CA . ASP A 1 412 ? 8.062 40.156 23.828 1 83.31 412 ASP A CA 1
ATOM 3165 C C . ASP A 1 412 ? 8.492 40.438 22.391 1 83.31 412 ASP A C 1
ATOM 3167 O O . ASP A 1 412 ? 8.297 39.625 21.5 1 83.31 412 ASP A O 1
ATOM 3171 N N . ALA A 1 413 ? 9.055 41.625 22.234 1 84.44 413 ALA A N 1
ATOM 3172 C CA . ALA A 1 413 ? 9.547 42.031 20.906 1 84.44 413 ALA A CA 1
ATOM 3173 C C . ALA A 1 413 ? 10.688 41.094 20.469 1 84.44 413 ALA A C 1
ATOM 3175 O O . ALA A 1 413 ? 10.766 40.719 19.297 1 84.44 413 ALA A O 1
ATOM 3176 N N . GLN A 1 414 ? 11.531 40.812 21.391 1 87.94 414 GLN A N 1
ATOM 3177 C CA . GLN A 1 414 ? 12.656 39.906 21.109 1 87.94 414 GLN A CA 1
ATOM 3178 C C . GLN A 1 414 ? 12.172 38.531 20.703 1 87.94 414 GLN A C 1
ATOM 3180 O O . GLN A 1 414 ? 12.648 37.938 19.719 1 87.94 414 GLN A O 1
ATOM 3185 N N . LEU A 1 415 ? 11.281 38 21.469 1 86.25 415 LEU A N 1
ATOM 3186 C CA . LEU A 1 415 ? 10.727 36.688 21.172 1 86.25 415 LEU A CA 1
ATOM 3187 C C . LEU A 1 415 ? 10.023 36.688 19.812 1 86.25 415 LEU A C 1
ATOM 3189 O O . LEU A 1 415 ? 10.172 35.75 19.047 1 86.25 415 LEU A O 1
ATOM 3193 N N . SER A 1 416 ? 9.328 37.719 19.578 1 87.19 416 SER A N 1
ATOM 3194 C CA . SER A 1 416 ? 8.609 37.812 18.312 1 87.19 416 SER A CA 1
ATOM 3195 C C . SER A 1 416 ? 9.578 37.844 17.125 1 87.19 416 SER A C 1
ATOM 3197 O O . SER A 1 416 ? 9.328 37.219 16.094 1 87.19 416 SER A O 1
ATOM 3199 N N . ALA A 1 417 ? 10.656 38.625 17.25 1 89.81 417 ALA A N 1
ATOM 3200 C CA . ALA A 1 417 ? 11.648 38.688 16.188 1 89.81 417 ALA A CA 1
ATOM 3201 C C . ALA A 1 417 ? 12.312 37.344 15.938 1 89.81 417 ALA A C 1
ATOM 3203 O O . ALA A 1 417 ? 12.516 36.938 14.789 1 89.81 417 ALA A O 1
ATOM 3204 N N . THR A 1 418 ? 12.641 36.688 16.969 1 90.69 418 THR A N 1
ATOM 3205 C CA . THR A 1 418 ? 13.242 35.375 16.844 1 90.69 418 THR A CA 1
ATOM 3206 C C . THR A 1 418 ? 12.281 34.406 16.172 1 90.69 418 THR A C 1
ATOM 3208 O O . THR A 1 418 ? 12.672 33.656 15.266 1 90.69 418 THR A O 1
ATOM 3211 N N . ASN A 1 419 ? 11.062 34.375 16.641 1 90.06 419 ASN A N 1
ATOM 3212 C CA . ASN A 1 419 ? 10.055 33.5 16.047 1 90.06 419 ASN A CA 1
ATOM 3213 C C . ASN A 1 419 ? 9.844 33.781 14.57 1 90.06 419 ASN A C 1
ATOM 3215 O O . ASN A 1 419 ? 9.68 32.875 13.766 1 90.06 419 ASN A O 1
ATOM 3219 N N . ALA A 1 420 ? 9.805 35.062 14.266 1 89.25 420 ALA A N 1
ATOM 3220 C CA . ALA A 1 420 ? 9.641 35.438 12.867 1 89.25 420 ALA A CA 1
ATOM 3221 C C . ALA A 1 420 ? 10.82 34.969 12.016 1 89.25 420 ALA A C 1
ATOM 3223 O O . ALA A 1 420 ? 10.633 34.562 10.867 1 89.25 420 ALA A O 1
ATOM 3224 N N . ALA A 1 421 ? 12 35.094 12.594 1 91.06 421 ALA A N 1
ATOM 3225 C CA . ALA A 1 421 ? 13.188 34.625 11.883 1 91.06 421 ALA A CA 1
ATOM 3226 C C . ALA A 1 421 ? 13.117 33.125 11.641 1 91.06 421 ALA A C 1
ATOM 3228 O O . ALA A 1 421 ? 13.43 32.656 10.547 1 91.06 421 ALA A O 1
ATOM 3229 N N . VAL A 1 422 ? 12.758 32.375 12.602 1 92.06 422 VAL A N 1
ATOM 3230 C CA . VAL A 1 422 ? 12.609 30.938 12.492 1 92.06 422 VAL A CA 1
ATOM 3231 C C . VAL A 1 422 ? 11.562 30.594 11.43 1 92.06 422 VAL A C 1
ATOM 3233 O O . VAL A 1 422 ? 11.781 29.734 10.578 1 92.06 422 VAL A O 1
ATOM 3236 N N . GLN A 1 423 ? 10.477 31.312 11.477 1 89.56 423 GLN A N 1
ATOM 3237 C CA . GLN A 1 423 ? 9.383 31.062 10.539 1 89.56 423 GLN A CA 1
ATOM 3238 C C . GLN A 1 423 ? 9.82 31.359 9.102 1 89.56 423 GLN A C 1
ATOM 3240 O O . GLN A 1 423 ? 9.398 30.672 8.172 1 89.56 423 GLN A O 1
ATOM 3245 N N . ARG A 1 424 ? 10.57 32.406 8.945 1 91.19 424 ARG A N 1
ATOM 3246 C CA . ARG A 1 424 ? 11.062 32.75 7.617 1 91.19 424 ARG A CA 1
ATOM 3247 C C . ARG A 1 424 ? 11.945 31.641 7.055 1 91.19 424 ARG A C 1
ATOM 3249 O O . ARG A 1 424 ? 11.82 31.266 5.887 1 91.19 424 ARG A O 1
ATOM 3256 N N . VAL A 1 425 ? 12.828 31.078 7.855 1 91.75 425 VAL A N 1
ATOM 3257 C CA . VAL A 1 425 ? 13.695 29.984 7.438 1 91.75 425 VAL A CA 1
ATOM 3258 C C . VAL A 1 425 ? 12.844 28.766 7.07 1 91.75 425 VAL A C 1
ATOM 3260 O O . VAL A 1 425 ? 13.039 28.156 6.012 1 91.75 425 VAL A O 1
ATOM 3263 N N . GLN A 1 426 ? 11.883 28.453 7.879 1 91.75 426 GLN A N 1
ATOM 3264 C CA . GLN A 1 426 ? 11.016 27.297 7.645 1 91.75 426 GLN A CA 1
ATOM 3265 C C . GLN A 1 426 ? 10.203 27.469 6.363 1 91.75 426 GLN A C 1
ATOM 3267 O O . GLN A 1 426 ? 10.062 26.531 5.578 1 91.75 426 GLN A O 1
ATOM 3272 N N . ALA A 1 427 ? 9.672 28.656 6.195 1 90.12 427 ALA A N 1
ATOM 3273 C CA . ALA A 1 427 ? 8.867 28.938 5.004 1 90.12 427 ALA A CA 1
ATOM 3274 C C . ALA A 1 427 ? 9.695 28.75 3.734 1 90.12 427 ALA A C 1
ATOM 3276 O O . ALA A 1 427 ? 9.227 28.172 2.758 1 90.12 427 ALA A O 1
ATOM 3277 N N . ALA A 1 428 ? 10.898 29.266 3.787 1 90.62 428 ALA A N 1
ATOM 3278 C CA . ALA A 1 428 ? 11.773 29.188 2.617 1 90.62 428 ALA A CA 1
ATOM 3279 C C . ALA A 1 428 ? 12.078 27.734 2.25 1 90.62 428 ALA A C 1
ATOM 3281 O O . ALA A 1 428 ? 11.969 27.344 1.084 1 90.62 428 ALA A O 1
ATOM 3282 N N . TYR A 1 429 ? 12.383 26.953 3.172 1 92.88 429 TYR A N 1
ATOM 3283 C CA . TYR A 1 429 ? 12.797 25.594 2.865 1 92.88 429 TYR A CA 1
ATOM 3284 C C . TYR A 1 429 ? 11.594 24.672 2.695 1 92.88 429 TYR A C 1
ATOM 3286 O O . TYR A 1 429 ? 11.688 23.625 2.037 1 92.88 429 TYR A O 1
ATOM 3294 N N . ASN A 1 430 ? 10.453 25.031 3.279 1 92.31 430 ASN A N 1
ATOM 3295 C CA . ASN A 1 430 ? 9.211 24.344 2.947 1 92.31 430 ASN A CA 1
ATOM 3296 C C . ASN A 1 430 ? 8.867 24.484 1.468 1 92.31 430 ASN A C 1
ATOM 3298 O O . ASN A 1 430 ? 8.328 23.562 0.859 1 92.31 430 ASN A O 1
ATOM 3302 N N . LEU A 1 431 ? 9.148 25.672 0.949 1 92.94 431 LEU A N 1
ATOM 3303 C CA . LEU A 1 431 ? 8.93 25.875 -0.48 1 92.94 431 LEU A CA 1
ATOM 3304 C C . LEU A 1 431 ? 9.82 24.953 -1.301 1 92.94 431 LEU A C 1
ATOM 3306 O O . LEU A 1 431 ? 9.359 24.359 -2.281 1 92.94 431 LEU A O 1
ATOM 3310 N N . ALA A 1 432 ? 11.047 24.781 -0.881 1 92.88 432 ALA A N 1
ATOM 3311 C CA . ALA A 1 432 ? 11.969 23.891 -1.579 1 92.88 432 ALA A CA 1
ATOM 3312 C C . ALA A 1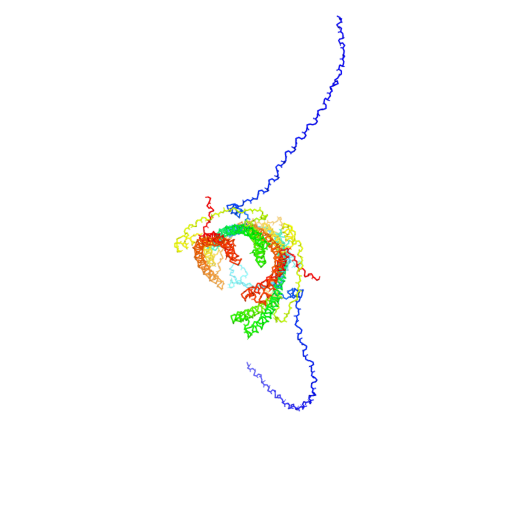 432 ? 11.477 22.453 -1.536 1 92.88 432 ALA A C 1
ATOM 3314 O O . ALA A 1 432 ? 11.492 21.75 -2.553 1 92.88 432 ALA A O 1
ATOM 3315 N N . THR A 1 433 ? 11.039 21.984 -0.4 1 94.44 433 THR A N 1
ATOM 3316 C CA . THR A 1 433 ? 10.547 20.625 -0.257 1 94.44 433 THR A CA 1
ATOM 3317 C C . THR A 1 433 ? 9.234 20.438 -1.012 1 94.44 433 THR A C 1
ATOM 3319 O O . THR A 1 433 ? 8.984 19.375 -1.575 1 94.44 433 THR A O 1
ATOM 3322 N N . ALA A 1 434 ? 8.406 21.484 -1.005 1 94.19 434 ALA A N 1
ATOM 3323 C CA . ALA A 1 434 ? 7.164 21.438 -1.769 1 94.19 434 ALA A CA 1
ATOM 3324 C C . ALA A 1 434 ? 7.441 21.297 -3.262 1 94.19 434 ALA A C 1
ATOM 3326 O O . ALA A 1 434 ? 6.77 20.531 -3.955 1 94.19 434 ALA A O 1
ATOM 3327 N N . ARG A 1 435 ? 8.398 22.062 -3.709 1 93.69 435 ARG A N 1
ATOM 3328 C CA . ARG A 1 435 ? 8.766 21.984 -5.117 1 93.69 435 ARG A CA 1
ATOM 3329 C C . ARG A 1 435 ? 9.352 20.625 -5.453 1 93.69 435 ARG A C 1
ATOM 3331 O O . ARG A 1 435 ? 9.102 20.078 -6.531 1 93.69 435 ARG A O 1
ATOM 3338 N N . THR A 1 436 ? 10.148 20.031 -4.574 1 93.5 436 THR A N 1
ATOM 3339 C CA . THR A 1 436 ? 10.68 18.688 -4.746 1 93.5 436 THR A CA 1
ATOM 3340 C C . THR A 1 436 ? 9.547 17.672 -4.883 1 93.5 436 THR A C 1
ATOM 3342 O O . THR A 1 436 ? 9.57 16.812 -5.77 1 93.5 436 THR A O 1
ATOM 3345 N N . GLU A 1 437 ? 8.562 17.828 -4.027 1 94.62 437 GLU A N 1
ATOM 3346 C CA . GLU A 1 437 ? 7.426 16.906 -4.055 1 94.62 437 GLU A CA 1
ATOM 3347 C C . GLU A 1 437 ? 6.617 17.062 -5.34 1 94.62 437 GLU A C 1
ATOM 3349 O O . GLU A 1 437 ? 6.113 16.094 -5.891 1 94.62 437 GLU A O 1
ATOM 3354 N N . LEU A 1 438 ? 6.461 18.328 -5.777 1 95.19 438 LEU A N 1
ATOM 3355 C CA . LEU A 1 438 ? 5.746 18.547 -7.023 1 95.19 438 LEU A CA 1
ATOM 3356 C C . LEU A 1 438 ? 6.477 17.906 -8.195 1 95.19 438 LEU A C 1
ATOM 3358 O O . LEU A 1 438 ? 5.859 17.234 -9.023 1 95.19 438 LEU A O 1
ATOM 3362 N N . ALA A 1 439 ? 7.758 18.078 -8.234 1 93.75 439 ALA A N 1
ATOM 3363 C CA . ALA A 1 439 ? 8.547 17.484 -9.305 1 93.75 439 ALA A CA 1
ATOM 3364 C C . ALA A 1 439 ? 8.422 15.961 -9.289 1 93.75 439 ALA A C 1
ATOM 3366 O O . ALA A 1 439 ? 8.234 15.336 -10.336 1 93.75 439 ALA A O 1
ATOM 3367 N N . ARG A 1 440 ? 8.516 15.367 -8.117 1 93.75 440 ARG A N 1
ATOM 3368 C CA . ARG A 1 440 ? 8.383 13.922 -7.965 1 93.75 440 ARG A CA 1
ATOM 3369 C C . ARG A 1 440 ? 7.004 13.461 -8.422 1 93.75 440 ARG A C 1
ATOM 3371 O O . ARG A 1 440 ? 6.887 12.453 -9.125 1 93.75 440 ARG A O 1
ATOM 3378 N N . SER A 1 441 ? 5.988 14.188 -7.98 1 95.25 441 SER A N 1
ATOM 3379 C CA . SER A 1 441 ? 4.617 13.812 -8.32 1 95.25 441 SER A CA 1
ATOM 3380 C C . SER A 1 441 ? 4.383 13.891 -9.82 1 95.25 441 SER A C 1
ATOM 3382 O O . SER A 1 441 ? 3.51 13.203 -10.359 1 95.25 441 SER A O 1
ATOM 3384 N N . LEU A 1 442 ? 5.172 14.742 -10.555 1 94.62 442 LEU A N 1
ATOM 3385 C CA . LEU A 1 442 ? 5.039 14.906 -11.992 1 94.62 442 LEU A CA 1
ATOM 3386 C C . LEU A 1 442 ? 5.938 13.922 -12.742 1 94.62 442 LEU A C 1
ATOM 3388 O O . LEU A 1 442 ? 5.922 13.875 -13.969 1 94.62 442 LEU A O 1
ATOM 3392 N N . GLY A 1 443 ? 6.648 13.148 -12.008 1 92 443 GLY A N 1
ATOM 3393 C CA . GLY A 1 443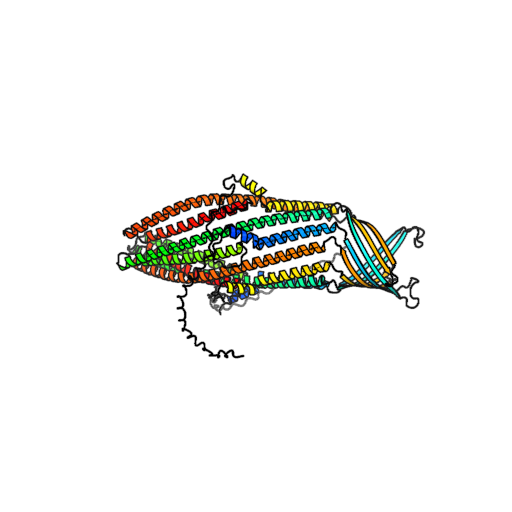 ? 7.582 12.219 -12.625 1 92 443 GLY A CA 1
ATOM 3394 C C . GLY A 1 443 ? 8.789 12.906 -13.242 1 92 443 GLY A C 1
ATOM 3395 O O . GLY A 1 443 ? 9.352 12.422 -14.227 1 92 443 GLY A O 1
ATOM 3396 N N . GLN A 1 444 ? 9.047 14.086 -12.695 1 84.94 444 GLN A N 1
ATOM 3397 C CA . GLN A 1 444 ? 10.195 14.859 -13.156 1 84.94 444 GLN A CA 1
ATOM 3398 C C . GLN A 1 444 ? 11.344 14.805 -12.148 1 84.94 444 GLN A C 1
ATOM 3400 O O . GLN A 1 444 ? 11.133 14.469 -10.984 1 84.94 444 GLN A O 1
ATOM 3405 N N . GLN A 1 445 ? 12.531 14.789 -12.727 1 72.5 445 GLN A N 1
ATOM 3406 C CA . GLN A 1 445 ? 13.672 14.953 -11.828 1 72.5 445 GLN A CA 1
ATOM 3407 C C . GLN A 1 445 ? 13.984 16.438 -11.609 1 72.5 445 GLN A C 1
ATOM 3409 O O . GLN A 1 445 ? 13.875 17.234 -12.531 1 72.5 445 GLN A O 1
ATOM 3414 N N . THR A 1 446 ? 13.867 16.906 -10.273 1 62.81 446 THR A N 1
ATOM 3415 C CA . THR A 1 446 ? 14.258 18.297 -10.039 1 62.81 446 THR A CA 1
ATOM 3416 C C . THR A 1 446 ? 15.766 18.453 -10.211 1 62.81 446 THR A C 1
ATOM 3418 O O . THR A 1 446 ? 16.547 17.672 -9.688 1 62.81 446 THR A O 1
ATOM 3421 N N . ALA A 1 447 ? 16.219 19.016 -11.438 1 56.31 447 ALA A N 1
ATOM 3422 C CA . ALA A 1 447 ? 17.641 19.312 -11.625 1 56.31 447 ALA A CA 1
ATOM 3423 C C . ALA A 1 447 ? 18.062 20.516 -10.789 1 56.31 447 ALA A C 1
ATOM 3425 O O . ALA A 1 447 ? 17.328 21.5 -10.68 1 56.31 447 ALA A O 1
ATOM 3426 N N . PRO A 1 448 ? 19.156 20.297 -9.828 1 54.88 448 PRO A N 1
ATOM 3427 C CA . PRO A 1 448 ? 19.688 21.5 -9.195 1 54.88 448 PRO A CA 1
ATOM 3428 C C . PRO A 1 448 ? 20.031 22.594 -10.211 1 54.88 448 PRO A C 1
ATOM 3430 O O . PRO A 1 448 ? 20.391 22.297 -11.352 1 54.88 448 PRO A O 1
ATOM 3433 N N . GLN A 1 449 ? 19.391 23.766 -10.312 1 43.25 449 GLN A N 1
ATOM 3434 C CA . GLN A 1 449 ? 19.859 24.828 -11.172 1 43.25 449 GLN A CA 1
ATOM 3435 C C . GLN A 1 449 ? 21.344 25.125 -10.945 1 43.25 449 GLN A C 1
ATOM 3437 O O . GLN A 1 449 ? 21.766 25.391 -9.812 1 43.25 449 GLN A O 1
ATOM 3442 N N . THR A 1 450 ? 22.25 24.453 -11.562 1 37.28 450 THR A N 1
ATOM 3443 C CA . THR A 1 450 ? 23.609 25 -11.609 1 37.28 450 THR A CA 1
ATOM 3444 C C . THR A 1 450 ? 23.594 26.422 -12.18 1 37.28 450 THR A C 1
ATOM 3446 O O . THR A 1 450 ? 22.797 26.734 -13.062 1 37.28 450 THR A O 1
ATOM 3449 N N . MET B 1 1 ? -71.562 35.688 -85.625 1 23.23 1 MET B N 1
ATOM 3450 C CA . MET B 1 1 ? -70.312 36.062 -86.188 1 23.23 1 MET B CA 1
ATOM 3451 C C . MET B 1 1 ? -69.5 36.906 -85.188 1 23.23 1 MET B C 1
ATOM 3453 O O . MET B 1 1 ? -68.25 36.938 -85.25 1 23.23 1 MET B O 1
ATOM 3457 N N . ARG B 1 2 ? -70.125 37.938 -84.625 1 22.39 2 ARG B N 1
ATOM 3458 C CA . ARG B 1 2 ? -69.5 39.25 -84.625 1 22.39 2 ARG B CA 1
ATOM 3459 C C . ARG B 1 2 ? -68.375 39.344 -83.562 1 22.39 2 ARG B C 1
ATOM 3461 O O . ARG B 1 2 ? -67.812 40.375 -83.375 1 22.39 2 ARG B O 1
ATOM 3468 N N . SER B 1 3 ? -68.375 38.375 -82.5 1 28.8 3 SER B N 1
ATOM 3469 C CA . SER B 1 3 ? -68.25 38.938 -81.125 1 28.8 3 SER B CA 1
ATOM 3470 C C . SER B 1 3 ? -66.812 39.469 -80.875 1 28.8 3 SER B C 1
ATOM 3472 O O . SER B 1 3 ? -65.812 38.844 -81.312 1 28.8 3 SER B O 1
ATOM 3474 N N . PHE B 1 4 ? -66.75 40.781 -80.688 1 31.78 4 PHE B N 1
ATOM 3475 C CA . PHE B 1 4 ? -65.688 41.781 -80.562 1 31.78 4 PHE B CA 1
ATOM 3476 C C . PHE B 1 4 ? -64.625 41.375 -79.562 1 31.78 4 PHE B C 1
ATOM 3478 O O . PHE B 1 4 ? -65 40.844 -78.5 1 31.78 4 PHE B O 1
ATOM 3485 N N . LEU B 1 5 ? -63.438 41.281 -80 1 31.39 5 LEU B N 1
ATOM 3486 C CA . LEU B 1 5 ? -62.125 40.812 -79.562 1 31.39 5 LEU B CA 1
ATOM 3487 C C . LEU B 1 5 ? -61.562 41.688 -78.438 1 31.39 5 LEU B C 1
ATOM 3489 O O . LEU B 1 5 ? -61.406 42.875 -78.625 1 31.39 5 LEU B O 1
ATOM 3493 N N . PRO B 1 6 ? -62 41.375 -77.125 1 34.03 6 PRO B N 1
ATOM 3494 C CA . PRO B 1 6 ? -61.719 42.094 -75.875 1 34.03 6 PRO B CA 1
ATOM 3495 C C . PRO B 1 6 ? -60.219 42.312 -75.625 1 34.03 6 PRO B C 1
ATOM 3497 O O . PRO B 1 6 ? -59.438 41.344 -75.688 1 34.03 6 PRO B O 1
ATOM 3500 N N . MET B 1 7 ? -59.812 43.406 -76.188 1 26.69 7 MET B N 1
ATOM 3501 C CA . MET B 1 7 ? -58.375 43.781 -76.188 1 26.69 7 MET B CA 1
ATOM 3502 C C . MET B 1 7 ? -57.812 43.719 -74.812 1 26.69 7 MET B C 1
ATOM 3504 O O . MET B 1 7 ? -58.5 43.906 -73.812 1 26.69 7 MET B O 1
ATOM 3508 N N . THR B 1 8 ? -56.406 43.625 -74.562 1 27.97 8 THR B N 1
ATOM 3509 C CA . THR B 1 8 ? -55.312 42.938 -73.938 1 27.97 8 THR B CA 1
ATOM 3510 C C . THR B 1 8 ? -54.75 43.781 -72.75 1 27.97 8 THR B C 1
ATOM 3512 O O . THR B 1 8 ? -53.938 43.281 -72 1 27.97 8 THR B O 1
ATOM 3515 N N . ALA B 1 9 ? -55.312 45.062 -72.438 1 27.05 9 ALA B N 1
ATOM 3516 C CA . ALA B 1 9 ? -54.281 45.969 -72 1 27.05 9 ALA B CA 1
ATOM 3517 C C . ALA B 1 9 ? -53.625 45.531 -70.688 1 27.05 9 ALA B C 1
ATOM 3519 O O . ALA B 1 9 ? -54.344 45.25 -69.688 1 27.05 9 ALA B O 1
ATOM 3520 N N . LEU B 1 10 ? -52.344 45.25 -70.625 1 26.88 10 LEU B N 1
ATOM 3521 C CA . LEU B 1 10 ? -51.312 44.656 -69.812 1 26.88 10 LEU B CA 1
ATOM 3522 C C . LEU B 1 10 ? -50.969 45.562 -68.625 1 26.88 10 LEU B C 1
ATOM 3524 O O . LEU B 1 10 ? -50.375 46.625 -68.812 1 26.88 10 LEU B O 1
ATOM 3528 N N . LEU B 1 11 ? -51.969 45.938 -67.812 1 27.7 11 LEU B N 1
ATOM 3529 C CA . LEU B 1 11 ? -51.812 46.906 -66.75 1 27.7 11 LEU B CA 1
ATOM 3530 C C . LEU B 1 11 ? -50.719 46.5 -65.812 1 27.7 11 LEU B C 1
ATOM 3532 O O . LEU B 1 11 ? -50.812 45.438 -65.125 1 27.7 11 LEU B O 1
ATOM 3536 N N . LEU B 1 12 ? -49.5 46.812 -66.25 1 25.91 12 LEU B N 1
ATOM 3537 C CA . LEU B 1 12 ? -48.281 46.406 -65.562 1 25.91 12 LEU B CA 1
ATOM 3538 C C . LEU B 1 12 ? -48.281 46.938 -64.125 1 25.91 12 LEU B C 1
ATOM 3540 O O . LEU B 1 12 ? -48.875 48 -63.812 1 25.91 12 LEU B O 1
ATOM 3544 N N . ALA B 1 13 ? -47.656 46.188 -63.125 1 27.66 13 ALA B N 1
ATOM 3545 C CA . ALA B 1 13 ? -47.625 45.719 -61.75 1 27.66 13 ALA B CA 1
ATOM 3546 C C . ALA B 1 13 ? -46.875 46.688 -60.844 1 27.66 13 ALA B C 1
ATOM 3548 O O . ALA B 1 13 ? -46.719 46.438 -59.656 1 27.66 13 ALA B O 1
ATOM 3549 N N . ALA B 1 14 ? -46.688 48.062 -61.156 1 29.16 14 ALA B N 1
ATOM 3550 C CA . ALA B 1 14 ? -45.5 48.562 -60.5 1 29.16 14 ALA B CA 1
ATOM 3551 C C . ALA B 1 14 ? -45.688 48.562 -58.969 1 29.16 14 ALA B C 1
ATOM 3553 O O . ALA B 1 14 ? -46.531 49.312 -58.438 1 29.16 14 ALA B O 1
ATOM 3554 N N . THR B 1 15 ? -45.812 47.438 -58.375 1 30.72 15 THR B N 1
ATOM 3555 C CA . THR B 1 15 ? -46.094 47.406 -56.938 1 30.72 15 THR B CA 1
ATOM 3556 C C . THR B 1 15 ? -45.031 48.188 -56.156 1 30.72 15 THR B C 1
ATOM 3558 O O . THR B 1 15 ? -43.844 47.969 -56.344 1 30.72 15 THR B O 1
ATOM 3561 N N . PRO B 1 16 ? -45.25 49.469 -55.906 1 34.84 16 PRO B N 1
ATOM 3562 C CA . PRO B 1 16 ? -44.281 50.25 -55.156 1 34.84 16 PRO B CA 1
ATOM 3563 C C . PRO B 1 16 ? -43.781 49.562 -53.906 1 34.84 16 PRO B C 1
ATOM 3565 O O . PRO B 1 16 ? -44.594 49.062 -53.125 1 34.84 16 PRO B O 1
ATOM 3568 N N . ALA B 1 17 ? -42.781 48.75 -53.938 1 32.5 17 ALA B N 1
ATOM 3569 C CA . ALA B 1 17 ? -42.281 47.969 -52.812 1 32.5 17 ALA B CA 1
ATOM 3570 C C . ALA B 1 17 ? -41.938 48.906 -51.625 1 32.5 17 ALA B C 1
ATOM 3572 O O . ALA B 1 17 ? -41.125 49.812 -51.781 1 32.5 17 ALA B O 1
ATOM 3573 N N . LEU B 1 18 ? -42.969 49.344 -50.938 1 31.39 18 LEU B N 1
ATOM 3574 C CA . LEU B 1 18 ? -42.75 50.125 -49.719 1 31.39 18 LEU B CA 1
ATOM 3575 C C . LEU B 1 18 ? -41.594 49.562 -48.938 1 31.39 18 LEU B C 1
ATOM 3577 O O . LEU B 1 18 ? -41.438 48.344 -48.812 1 31.39 18 LEU B O 1
ATOM 3581 N N . ALA B 1 19 ? -40.406 50.281 -48.906 1 30.7 19 ALA B N 1
ATOM 3582 C CA . ALA B 1 19 ? -39.156 50.094 -48.156 1 30.7 19 ALA B CA 1
ATOM 3583 C C . ALA B 1 19 ? -39.438 49.719 -46.719 1 30.7 19 ALA B C 1
ATOM 3585 O O . ALA B 1 19 ? -40 50.531 -45.969 1 30.7 19 ALA B O 1
ATOM 3586 N N . GLN B 1 20 ? -39.938 48.5 -46.531 1 30.45 20 GLN B N 1
ATOM 3587 C CA . GLN B 1 20 ? -40.156 48.094 -45.125 1 30.45 20 GLN B CA 1
ATOM 3588 C C . GLN B 1 20 ? -39 48.469 -44.25 1 30.45 20 GLN B C 1
ATOM 3590 O O . GLN B 1 20 ? -37.844 48.188 -44.594 1 30.45 20 GLN B O 1
ATOM 3595 N N . GLU B 1 21 ? -39.156 49.594 -43.5 1 32.09 21 GLU B N 1
ATOM 3596 C CA . GLU B 1 21 ? -38.156 50.031 -42.531 1 32.09 21 GLU B CA 1
ATOM 3597 C C . GLU B 1 21 ? -37.656 48.875 -41.688 1 32.09 21 GLU B C 1
ATOM 3599 O O . GLU B 1 21 ? -38.438 48 -41.281 1 32.09 21 GLU B O 1
ATOM 3604 N N . PRO B 1 22 ? -36.375 48.438 -41.969 1 36.03 22 PRO B N 1
ATOM 3605 C CA . PRO B 1 22 ? -35.875 47.281 -41.25 1 36.03 22 PRO B CA 1
ATOM 3606 C C . PRO B 1 22 ? -36.219 47.344 -39.75 1 36.03 22 PRO B C 1
ATOM 3608 O O . PRO B 1 22 ? -36.344 48.406 -39.188 1 36.03 22 PRO B O 1
ATOM 3611 N N . PRO B 1 23 ? -37.062 46.375 -39.312 1 35.75 23 PRO B N 1
ATOM 3612 C CA . PRO B 1 23 ? -37.469 46.375 -37.875 1 35.75 23 PRO B CA 1
ATOM 3613 C C . PRO B 1 23 ? -36.312 46.75 -36.969 1 35.75 23 PRO B C 1
ATOM 3615 O O . PRO B 1 23 ? -35.156 46.5 -37.281 1 35.75 23 PRO B O 1
ATOM 3618 N N . GLN B 1 24 ? -36.406 47.875 -36.281 1 33.75 24 GLN B N 1
ATOM 3619 C CA . GLN B 1 24 ? -35.5 48.281 -35.219 1 33.75 24 GLN B CA 1
ATOM 3620 C C . GLN B 1 24 ? -35.094 47.125 -34.344 1 33.75 24 GLN B C 1
ATOM 3622 O O . GLN B 1 24 ? -35.969 46.375 -33.875 1 33.75 24 GLN B O 1
ATOM 3627 N N . ARG B 1 25 ? -33.844 46.562 -34.562 1 36.03 25 ARG B N 1
ATOM 3628 C CA . ARG B 1 25 ? -33.312 45.5 -33.719 1 36.03 25 ARG B CA 1
ATOM 3629 C C . ARG B 1 25 ? -33.656 45.75 -32.25 1 36.03 25 ARG B C 1
ATOM 3631 O O . ARG B 1 25 ? -33.344 46.812 -31.703 1 36.03 25 ARG B O 1
ATOM 3638 N N . GLN B 1 26 ? -34.781 45.25 -31.828 1 35.78 26 GLN B N 1
ATOM 3639 C CA . GLN B 1 26 ? -35.062 45.25 -30.391 1 35.78 26 GLN B CA 1
ATOM 3640 C C . GLN B 1 26 ? -33.781 45 -29.594 1 35.78 26 GLN B C 1
ATOM 3642 O O . GLN B 1 26 ? -32.938 44.188 -30 1 35.78 26 GLN B O 1
ATOM 3647 N N . PRO B 1 27 ? -33.375 46 -28.766 1 34.59 27 PRO B N 1
ATOM 3648 C CA . PRO B 1 27 ? -32.156 45.781 -28 1 34.59 27 PRO B CA 1
ATOM 3649 C C . PRO B 1 27 ? -32.031 44.312 -27.516 1 34.59 27 PRO B C 1
ATOM 3651 O O . PRO B 1 27 ? -33.062 43.688 -27.203 1 34.59 27 PRO B O 1
ATOM 3654 N N . GLN B 1 28 ? -31.141 43.562 -28.172 1 34.91 28 GLN B N 1
ATOM 3655 C CA . GLN B 1 28 ? -30.828 42.219 -27.688 1 34.91 28 GLN B CA 1
ATOM 3656 C C . GLN B 1 28 ? -31 42.125 -26.188 1 34.91 28 GLN B C 1
ATOM 3658 O O . GLN B 1 28 ? -30.469 42.938 -25.438 1 34.91 28 GLN B O 1
ATOM 3663 N N . GLN B 1 29 ? -32.219 41.656 -25.766 1 35.94 29 GLN B N 1
ATOM 3664 C CA . GLN B 1 29 ? -32.375 41.25 -24.359 1 35.94 29 GLN B CA 1
ATOM 3665 C C . GLN B 1 29 ? -31.031 40.75 -23.797 1 35.94 29 GLN B C 1
ATOM 3667 O O . GLN B 1 29 ? -30.344 39.938 -24.422 1 35.94 29 GLN B O 1
ATOM 3672 N N . GLN B 1 30 ? -30.359 41.656 -23.047 1 33.62 30 GLN B N 1
ATOM 3673 C CA . GLN B 1 30 ? -29.172 41.25 -22.297 1 33.62 30 GLN B CA 1
ATOM 3674 C C . GLN B 1 30 ? -29.234 39.781 -21.891 1 33.62 30 GLN B C 1
ATOM 3676 O O . GLN B 1 30 ? -30.203 39.375 -21.25 1 33.62 30 GLN B O 1
ATOM 3681 N N . GLN B 1 31 ? -28.812 38.906 -22.844 1 39.12 31 GLN B N 1
ATOM 3682 C CA . GLN B 1 31 ? -28.641 37.531 -22.375 1 39.12 31 GLN B CA 1
ATOM 3683 C C . GLN B 1 31 ? -28.375 37.5 -20.875 1 39.12 31 GLN B C 1
ATOM 3685 O O . GLN B 1 31 ? -27.578 38.281 -20.359 1 39.12 31 GLN B O 1
ATOM 3690 N N . PRO B 1 32 ? -29.438 37.062 -20.141 1 40.91 32 PRO B N 1
ATOM 3691 C CA . PRO B 1 32 ? -29.125 37 -18.703 1 40.91 32 PRO B CA 1
ATOM 3692 C C . PRO B 1 32 ? -27.641 36.688 -18.438 1 40.91 32 PRO B C 1
ATOM 3694 O O . PRO B 1 32 ? -26.969 36.062 -19.25 1 40.91 32 PRO B O 1
ATOM 3697 N N . ALA B 1 33 ? -27.031 37.625 -17.797 1 41.81 33 ALA B N 1
ATOM 3698 C CA . ALA B 1 33 ? -25.672 37.406 -17.312 1 41.81 33 ALA B CA 1
ATOM 3699 C C . ALA B 1 33 ? -25.359 35.938 -17.125 1 41.81 33 ALA B C 1
ATOM 3701 O O . ALA B 1 33 ? -26.234 35.156 -16.688 1 41.81 33 ALA B O 1
ATOM 3702 N N . PRO B 1 34 ? -24.531 35.375 -17.984 1 38.25 34 PRO B N 1
ATOM 3703 C CA . PRO B 1 34 ? -24.234 33.969 -17.703 1 38.25 34 PRO B CA 1
ATOM 3704 C C . PRO B 1 34 ? -24.375 33.625 -16.234 1 38.25 34 PRO B C 1
ATOM 3706 O O . PRO B 1 34 ? -23.953 34.375 -15.359 1 38.25 34 PRO B O 1
ATOM 3709 N N . ALA B 1 35 ? -25.578 33.031 -15.914 1 40.22 35 ALA B N 1
ATOM 3710 C CA . ALA B 1 35 ? -25.844 32.562 -14.555 1 40.22 35 ALA B CA 1
ATOM 3711 C C . ALA B 1 35 ? -24.547 32.281 -13.805 1 40.22 35 ALA B C 1
ATOM 3713 O O . ALA B 1 35 ? -23.578 31.797 -14.391 1 40.22 35 ALA B O 1
ATOM 3714 N N . GLN B 1 36 ? -24.125 33 -12.945 1 41.81 36 GLN B N 1
ATOM 3715 C CA . GLN B 1 36 ? -23.016 32.625 -12.07 1 41.81 36 GLN B CA 1
ATOM 3716 C C . GLN B 1 36 ? -22.922 31.109 -11.961 1 41.81 36 GLN B C 1
ATOM 3718 O O . GLN B 1 36 ? -23.922 30.422 -11.742 1 41.81 36 GLN B O 1
ATOM 3723 N N . PRO B 1 37 ? -22.094 30.422 -12.719 1 50.12 37 PRO B N 1
ATOM 3724 C CA . PRO B 1 37 ? -22.016 28.953 -12.648 1 50.12 37 PRO B CA 1
ATOM 3725 C C . PRO B 1 37 ? -22.406 28.406 -11.273 1 50.12 37 PRO B C 1
ATOM 3727 O O . PRO B 1 37 ? -21.891 28.875 -10.25 1 50.12 37 PRO B O 1
ATOM 3730 N N . GLN B 1 38 ? -23.641 28.188 -10.977 1 56.41 38 GLN B N 1
ATOM 3731 C CA . GLN B 1 38 ? -24.141 27.578 -9.758 1 56.41 38 GLN B CA 1
ATOM 3732 C C . GLN B 1 38 ? -23.172 26.531 -9.227 1 56.41 38 GLN B C 1
ATOM 3734 O O . GLN B 1 38 ? -22.812 25.594 -9.953 1 56.41 38 GLN B O 1
ATOM 3739 N N . GLN B 1 39 ? -22.391 26.844 -8.312 1 74.06 39 GLN B N 1
ATOM 3740 C CA . GLN B 1 39 ? -21.453 25.922 -7.695 1 74.06 39 GLN B CA 1
ATOM 3741 C C . GLN B 1 39 ? -22.125 24.609 -7.316 1 74.06 39 GLN B C 1
ATOM 3743 O O . GLN B 1 39 ? -23.172 24.609 -6.672 1 74.06 39 GLN B O 1
ATOM 3748 N N . ARG B 1 40 ? -21.891 23.531 -8.016 1 87.88 40 ARG B N 1
ATOM 3749 C CA . ARG B 1 40 ? -22.391 22.188 -7.738 1 87.88 40 ARG B CA 1
ATOM 3750 C C . ARG B 1 40 ? -22.219 21.828 -6.27 1 87.88 40 ARG B C 1
ATOM 3752 O O . ARG B 1 40 ? -21.156 22.078 -5.688 1 87.88 40 ARG B O 1
ATOM 3759 N N . VAL B 1 41 ? -23.406 21.469 -5.574 1 93.88 41 VAL B N 1
ATOM 3760 C CA . VAL B 1 41 ? -23.359 21.062 -4.172 1 93.88 41 VAL B CA 1
ATOM 3761 C C . VAL B 1 41 ? -23.406 19.547 -4.074 1 93.88 41 VAL B C 1
ATOM 3763 O O . VAL B 1 41 ? -24.312 18.906 -4.602 1 93.88 41 VAL B O 1
ATOM 3766 N N . LEU B 1 42 ? -22.453 18.953 -3.508 1 95.12 42 LEU B N 1
ATOM 3767 C CA . LEU B 1 42 ? -22.344 17.516 -3.32 1 95.12 42 LEU B CA 1
ATOM 3768 C C . LEU B 1 42 ? -22.938 17.094 -1.982 1 95.12 42 LEU B C 1
ATOM 3770 O O . LEU B 1 42 ? -22.578 17.641 -0.937 1 95.12 42 LEU B O 1
ATOM 3774 N N . THR B 1 43 ? -23.922 16.141 -2.035 1 94.75 43 THR B N 1
ATOM 3775 C CA . THR B 1 43 ? -24.5 15.617 -0.809 1 94.75 43 THR B CA 1
ATOM 3776 C C . THR B 1 43 ? -23.766 14.359 -0.36 1 94.75 43 THR B C 1
ATOM 3778 O O . THR B 1 43 ? -23.062 13.734 -1.148 1 94.75 43 THR B O 1
ATOM 3781 N N . LEU B 1 44 ? -23.984 14.023 0.92 1 94.31 44 LEU B N 1
ATOM 3782 C CA . LEU B 1 44 ? -23.359 12.812 1.443 1 94.31 44 LEU B CA 1
ATOM 3783 C C . LEU B 1 44 ? -23.891 11.578 0.716 1 94.31 44 LEU B C 1
ATOM 3785 O O . LEU B 1 44 ? -23.125 10.688 0.348 1 94.31 44 LEU B O 1
ATOM 3789 N N . ALA B 1 45 ? -25.203 11.555 0.478 1 93.5 45 ALA B N 1
ATOM 3790 C CA . ALA B 1 45 ? -25.828 10.43 -0.209 1 93.5 45 ALA B CA 1
ATOM 3791 C C . ALA B 1 45 ? -25.25 10.25 -1.61 1 93.5 45 ALA B C 1
ATOM 3793 O O . ALA B 1 45 ? -24.984 9.125 -2.043 1 93.5 45 ALA B O 1
ATOM 3794 N N . GLU B 1 46 ? -25.062 11.344 -2.256 1 94.81 46 GLU B N 1
ATOM 3795 C CA . GLU B 1 46 ? -24.484 11.297 -3.596 1 94.81 46 GLU B CA 1
ATOM 3796 C C . GLU B 1 46 ? -23.031 10.82 -3.553 1 94.81 46 GLU B C 1
ATOM 3798 O O . GLU B 1 46 ? -22.594 10.055 -4.418 1 94.81 46 GLU B O 1
ATOM 3803 N N . ALA B 1 47 ? -22.281 11.312 -2.549 1 96.19 47 ALA B N 1
ATOM 3804 C CA . ALA B 1 47 ? -20.891 10.891 -2.402 1 96.19 47 ALA B CA 1
ATOM 3805 C C . ALA B 1 47 ? -20.797 9.391 -2.16 1 96.19 47 ALA B C 1
ATOM 3807 O O . ALA B 1 47 ? -19.969 8.703 -2.775 1 96.19 47 ALA B O 1
ATOM 3808 N N . LEU B 1 48 ? -21.688 8.875 -1.375 1 95.5 48 LEU B N 1
ATOM 3809 C CA . LEU B 1 48 ? -21.688 7.453 -1.049 1 95.5 48 LEU B CA 1
ATOM 3810 C C . LEU B 1 48 ? -22.094 6.621 -2.258 1 95.5 48 LEU B C 1
ATOM 3812 O O . LEU B 1 48 ? -21.484 5.586 -2.541 1 95.5 48 LEU B O 1
ATOM 3816 N N . ARG B 1 49 ? -23.047 7.074 -2.971 1 95.44 49 ARG B N 1
ATOM 3817 C CA . ARG B 1 49 ? -23.5 6.367 -4.168 1 95.44 49 ARG B CA 1
ATOM 3818 C C . ARG B 1 49 ? -22.406 6.348 -5.234 1 95.44 49 ARG B C 1
ATOM 3820 O O . ARG B 1 49 ? -22.156 5.316 -5.859 1 95.44 49 ARG B O 1
ATOM 3827 N N . THR B 1 50 ? -21.781 7.473 -5.371 1 95.81 50 THR B N 1
ATOM 3828 C CA . THR B 1 50 ? -20.703 7.57 -6.348 1 95.81 50 THR B CA 1
ATOM 3829 C C . THR B 1 50 ? -19.562 6.617 -5.996 1 95.81 50 THR B C 1
ATOM 3831 O O . THR B 1 50 ? -19.031 5.93 -6.871 1 95.81 50 THR B O 1
ATOM 3834 N N . ALA B 1 51 ? -19.203 6.52 -4.734 1 96.31 51 ALA B N 1
ATOM 3835 C CA . ALA B 1 51 ? -18.141 5.629 -4.297 1 96.31 51 ALA B CA 1
ATOM 3836 C C . ALA B 1 51 ? -18.516 4.168 -4.531 1 96.31 51 ALA B C 1
ATOM 3838 O O . ALA B 1 51 ? -17.672 3.371 -4.961 1 96.31 51 ALA B O 1
ATOM 3839 N N . GLN B 1 52 ? -19.766 3.867 -4.305 1 95.38 52 GLN B N 1
ATOM 3840 C CA . GLN B 1 52 ? -20.234 2.498 -4.504 1 95.38 52 GLN B CA 1
ATOM 3841 C C . GLN B 1 52 ? -20.125 2.086 -5.969 1 95.38 52 GLN B C 1
ATOM 3843 O O . GLN B 1 52 ? -19.844 0.927 -6.277 1 95.38 52 GLN B O 1
ATOM 3848 N N . GLU B 1 53 ? -20.203 3.045 -6.797 1 94.06 53 GLU B N 1
ATOM 3849 C CA . GLU B 1 53 ? -20.234 2.75 -8.227 1 94.06 53 GLU B CA 1
ATOM 3850 C C . GLU B 1 53 ? -18.844 2.838 -8.844 1 94.06 53 GLU B C 1
ATOM 3852 O O . GLU B 1 53 ? -18.531 2.127 -9.805 1 94.06 53 GLU B O 1
ATOM 3857 N N . ARG B 1 54 ? -18.031 3.68 -8.273 1 94.25 54 ARG B N 1
ATOM 3858 C CA . ARG B 1 54 ? -16.875 4.055 -9.07 1 94.25 54 ARG B CA 1
ATOM 3859 C C . ARG B 1 54 ? -15.57 3.705 -8.352 1 94.25 54 ARG B C 1
ATOM 3861 O O . ARG B 1 54 ? -14.492 3.721 -8.953 1 94.25 54 ARG B O 1
ATOM 3868 N N . GLN B 1 55 ? -15.57 3.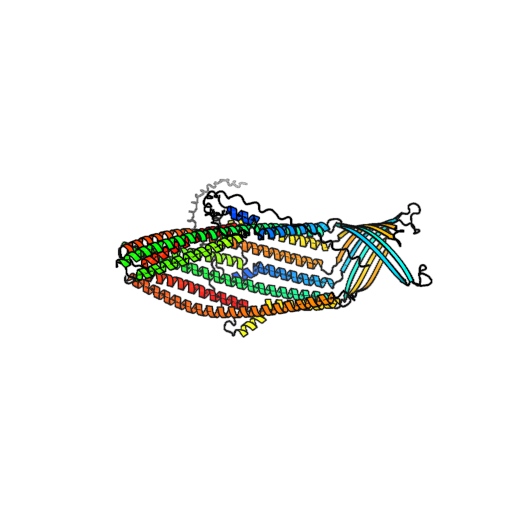375 -7.082 1 95.56 55 GLN B N 1
ATOM 3869 C CA . GLN B 1 55 ? -14.352 3.193 -6.305 1 95.56 55 GLN B CA 1
ATOM 3870 C C . GLN B 1 55 ? -13.578 1.963 -6.773 1 95.56 55 GLN B C 1
ATOM 3872 O O . GLN B 1 55 ? -14.078 0.84 -6.691 1 95.56 55 GLN B O 1
ATOM 3877 N N . PRO B 1 56 ? -12.344 2.162 -7.262 1 96.31 56 PRO B N 1
ATOM 3878 C CA . PRO B 1 56 ? -11.547 1.057 -7.797 1 96.31 56 PRO B CA 1
ATOM 3879 C C . PRO B 1 56 ? -11.297 -0.045 -6.77 1 96.31 56 PRO B C 1
ATOM 3881 O O . PRO B 1 56 ? -11.203 -1.221 -7.129 1 96.31 56 PRO B O 1
ATOM 3884 N N . GLN B 1 57 ? -11.18 0.295 -5.516 1 95.62 57 GLN B N 1
ATOM 3885 C CA . GLN B 1 57 ? -10.953 -0.712 -4.484 1 95.62 57 GLN B CA 1
ATOM 3886 C C . GLN B 1 57 ? -12.102 -1.71 -4.426 1 95.62 57 GLN B C 1
ATOM 3888 O O . GLN B 1 57 ? -11.891 -2.896 -4.164 1 95.62 57 GLN B O 1
ATOM 3893 N N . LEU B 1 58 ? -13.336 -1.227 -4.637 1 96.69 58 LEU B N 1
ATOM 3894 C CA . LEU B 1 58 ? -14.492 -2.113 -4.664 1 96.69 58 LEU B CA 1
ATOM 3895 C C . LEU B 1 58 ? -14.469 -3.008 -5.895 1 96.69 58 LEU B C 1
ATOM 3897 O O . LEU B 1 58 ? -14.789 -4.195 -5.812 1 96.69 58 LEU B O 1
ATOM 3901 N N . ARG B 1 59 ? -14.055 -2.457 -6.988 1 95.81 59 ARG B N 1
ATOM 3902 C CA . ARG B 1 59 ? -13.93 -3.24 -8.211 1 95.81 59 ARG B CA 1
ATOM 3903 C C . ARG B 1 59 ? -12.867 -4.324 -8.062 1 95.81 59 ARG B C 1
ATOM 3905 O O . ARG B 1 59 ? -13.047 -5.445 -8.539 1 95.81 59 ARG B O 1
ATOM 3912 N N . GLN B 1 60 ? -11.781 -3.959 -7.414 1 96.62 60 GLN B N 1
ATOM 3913 C CA . GLN B 1 60 ? -10.727 -4.93 -7.164 1 96.62 60 GLN B CA 1
ATOM 3914 C C . GLN B 1 60 ? -11.219 -6.066 -6.273 1 96.62 60 GLN B C 1
ATOM 3916 O O . GLN B 1 60 ? -10.922 -7.234 -6.527 1 96.62 60 GLN B O 1
ATOM 3921 N N . ALA B 1 61 ? -11.969 -5.695 -5.246 1 96.94 61 ALA B N 1
ATOM 3922 C CA . ALA B 1 61 ? -12.516 -6.707 -4.348 1 96.94 61 ALA B CA 1
ATOM 3923 C C . ALA B 1 61 ? -13.477 -7.633 -5.082 1 96.94 61 ALA B C 1
ATOM 3925 O O . ALA B 1 61 ? -13.461 -8.852 -4.883 1 96.94 61 ALA B O 1
ATOM 3926 N N . GLN B 1 62 ? -14.273 -7.094 -5.941 1 97.06 62 GLN B N 1
ATOM 3927 C CA . GLN B 1 62 ? -15.211 -7.883 -6.734 1 97.06 62 GLN B CA 1
ATOM 3928 C C . GLN B 1 62 ? -14.469 -8.82 -7.684 1 97.06 62 GLN B C 1
ATOM 3930 O O . GLN B 1 62 ? -14.859 -9.977 -7.848 1 97.06 62 GLN B O 1
ATOM 3935 N N . ALA B 1 63 ? -13.422 -8.305 -8.281 1 97.19 63 ALA B N 1
ATOM 3936 C CA . ALA B 1 63 ? -12.609 -9.125 -9.172 1 97.19 63 ALA B CA 1
ATOM 3937 C C . ALA B 1 63 ? -11.984 -10.297 -8.422 1 97.19 63 ALA B C 1
ATOM 3939 O O . ALA B 1 63 ? -11.945 -11.422 -8.93 1 97.19 63 ALA B O 1
ATOM 3940 N N . SER B 1 64 ? -11.5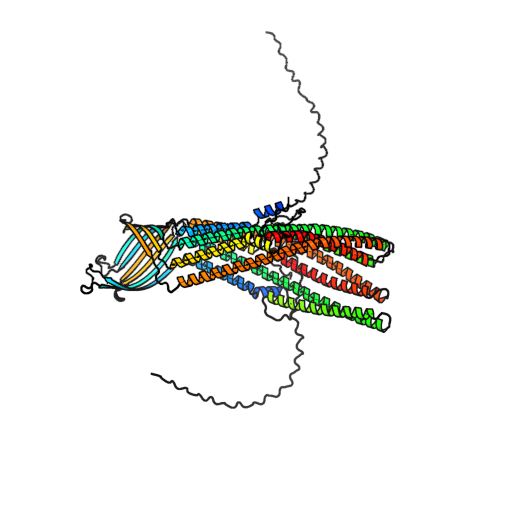23 -10.039 -7.223 1 97.38 64 SER B N 1
ATOM 3941 C CA . SER B 1 64 ? -10.93 -11.094 -6.402 1 97.38 64 SER B CA 1
ATOM 3942 C C . SER B 1 64 ? -11.961 -12.172 -6.059 1 97.38 64 SER B C 1
ATOM 3944 O O . SER B 1 64 ? -11.633 -13.359 -6.043 1 97.38 64 SER B O 1
ATOM 3946 N N . THR B 1 65 ? -13.219 -11.75 -5.793 1 97.94 65 THR B N 1
ATOM 3947 C CA . THR B 1 65 ? -14.289 -12.703 -5.523 1 97.94 65 THR B CA 1
ATOM 3948 C C . THR B 1 65 ? -14.594 -13.531 -6.762 1 97.94 65 THR B C 1
ATOM 3950 O O . THR B 1 65 ? -14.773 -14.75 -6.672 1 97.94 65 THR B O 1
ATOM 3953 N N . THR B 1 66 ? -14.609 -12.891 -7.91 1 97.81 66 THR B N 1
ATOM 3954 C CA . THR B 1 66 ? -14.844 -13.602 -9.164 1 97.81 66 THR B CA 1
ATOM 3955 C C . THR B 1 66 ? -13.734 -14.617 -9.43 1 97.81 66 THR B C 1
ATOM 3957 O O . THR B 1 66 ? -14.008 -15.75 -9.82 1 97.81 66 THR B O 1
ATOM 3960 N N . ALA B 1 67 ? -12.5 -14.227 -9.164 1 97.88 67 ALA B N 1
ATOM 3961 C CA . ALA B 1 67 ? -11.375 -15.133 -9.32 1 97.88 67 ALA B CA 1
ATOM 3962 C C . ALA B 1 67 ? -11.484 -16.328 -8.375 1 97.88 67 ALA B C 1
ATOM 3964 O O . ALA B 1 67 ? -11.211 -17.469 -8.766 1 97.88 67 ALA B O 1
ATOM 3965 N N . ALA B 1 68 ? -11.891 -16.047 -7.16 1 97.69 68 ALA B N 1
ATOM 3966 C CA . ALA B 1 68 ? -12.039 -17.125 -6.18 1 97.69 68 ALA B CA 1
ATOM 3967 C C . ALA B 1 68 ? -13.125 -18.109 -6.609 1 97.69 68 ALA B C 1
ATOM 3969 O O . ALA B 1 68 ? -12.961 -19.328 -6.461 1 97.69 68 ALA B O 1
ATOM 3970 N N . ASN B 1 69 ? -14.219 -17.641 -7.148 1 98 69 ASN B N 1
ATOM 3971 C CA . ASN B 1 69 ? -15.273 -18.5 -7.652 1 98 69 ASN B CA 1
ATOM 3972 C C . ASN B 1 69 ? -14.805 -19.344 -8.844 1 98 69 ASN B C 1
ATOM 3974 O O . ASN B 1 69 ? -15.195 -20.5 -8.984 1 98 69 ASN B O 1
ATOM 3978 N N . ALA B 1 70 ? -13.992 -18.734 -9.656 1 97.56 70 ALA B N 1
ATOM 3979 C CA . ALA B 1 70 ? -13.43 -19.469 -10.781 1 97.56 70 ALA B CA 1
ATOM 3980 C C . ALA B 1 70 ? -12.531 -20.609 -10.289 1 97.56 70 ALA B C 1
ATOM 3982 O O . ALA B 1 70 ? -12.5 -21.688 -10.891 1 97.56 70 ALA B O 1
ATOM 3983 N N . ARG B 1 71 ? -11.836 -20.391 -9.203 1 97.25 71 ARG B N 1
ATOM 3984 C CA . ARG B 1 71 ? -10.992 -21.422 -8.625 1 97.25 71 ARG B CA 1
ATOM 3985 C C . ARG B 1 71 ? -11.828 -22.578 -8.078 1 97.25 71 ARG B C 1
ATOM 3987 O O . ARG B 1 71 ? -11.406 -23.734 -8.117 1 97.25 71 ARG B O 1
ATOM 3994 N N . VAL B 1 72 ? -13.062 -22.312 -7.59 1 98 72 VAL B N 1
ATOM 3995 C CA . VAL B 1 72 ? -13.992 -23.359 -7.184 1 98 72 VAL B CA 1
ATOM 3996 C C . VAL B 1 72 ? -14.312 -24.25 -8.375 1 98 72 VAL B C 1
ATOM 3998 O O . VAL B 1 72 ? -14.273 -25.484 -8.273 1 98 72 VAL B O 1
ATOM 4001 N N . ASP B 1 73 ? -14.547 -23.594 -9.508 1 97.12 73 ASP B N 1
ATOM 4002 C CA . ASP B 1 73 ? -14.867 -24.344 -10.719 1 97.12 73 ASP B CA 1
ATOM 4003 C C . ASP B 1 73 ? -13.672 -25.156 -11.195 1 97.12 73 ASP B C 1
ATOM 4005 O O . ASP B 1 73 ? -13.828 -26.266 -11.695 1 97.12 73 ASP B O 1
ATOM 4009 N N . GLN B 1 74 ? -12.461 -24.594 -11.016 1 96.88 74 GLN B N 1
ATOM 4010 C CA . GLN B 1 74 ? -11.258 -25.328 -11.383 1 96.88 74 GLN B CA 1
ATOM 4011 C C . GLN B 1 74 ? -11.117 -26.594 -10.539 1 96.88 74 GLN B C 1
ATOM 4013 O O . GLN B 1 74 ? -10.805 -27.672 -11.07 1 96.88 74 GLN B O 1
ATOM 4018 N N . ASN B 1 75 ? -11.391 -26.469 -9.266 1 95.56 75 ASN B N 1
ATOM 4019 C CA . ASN B 1 75 ? -11.258 -27.625 -8.383 1 95.56 75 ASN B CA 1
ATOM 4020 C C . ASN B 1 75 ? -12.359 -28.656 -8.633 1 95.56 75 ASN B C 1
ATOM 4022 O O . ASN B 1 75 ? -12.156 -29.844 -8.414 1 95.56 75 ASN B O 1
ATOM 4026 N N . PHE B 1 76 ? -13.539 -28.328 -9.18 1 95.5 76 PHE B N 1
ATOM 4027 C CA . PHE B 1 76 ? -14.633 -29.234 -9.508 1 95.5 76 PHE B CA 1
ATOM 4028 C C . PHE B 1 76 ? -14.32 -30.031 -10.766 1 95.5 76 PHE B C 1
ATOM 4030 O O . PHE B 1 76 ? -14.805 -31.141 -10.938 1 95.5 76 PHE B O 1
ATOM 4037 N N . SER B 1 77 ? -13.477 -29.406 -11.578 1 95.19 77 SER B N 1
ATOM 4038 C CA . SER B 1 77 ? -13.188 -30.016 -12.875 1 95.19 77 SER B CA 1
ATOM 4039 C C . SER B 1 77 ? -12.586 -31.406 -12.719 1 95.19 77 SER B C 1
ATOM 4041 O O . SER B 1 77 ? -12.836 -32.281 -13.547 1 95.19 77 SER B O 1
ATOM 4043 N N . SER B 1 78 ? -11.875 -31.641 -11.625 1 93.31 78 SER B N 1
ATOM 4044 C CA . SER B 1 78 ? -11.203 -32.906 -11.406 1 93.31 78 SER B CA 1
ATOM 4045 C C . SER B 1 78 ? -12.203 -34.031 -11.102 1 93.31 78 SER B C 1
ATOM 4047 O O . SER B 1 78 ? -11.867 -35.219 -11.141 1 93.31 78 SER B O 1
ATOM 4049 N N . LEU B 1 79 ? -13.484 -33.688 -10.82 1 94.69 79 LEU B N 1
ATOM 4050 C CA . LEU B 1 79 ? -14.539 -34.656 -10.539 1 94.69 79 LEU B CA 1
ATOM 4051 C C . LEU B 1 79 ? -15.273 -35.062 -11.82 1 94.69 79 LEU B C 1
ATOM 4053 O O . LEU B 1 79 ? -16.078 -36 -11.82 1 94.69 79 LEU B O 1
ATOM 4057 N N . LEU B 1 80 ? -14.914 -34.438 -12.953 1 94.69 80 LEU B N 1
ATOM 4058 C CA . LEU B 1 80 ? -15.562 -34.719 -14.234 1 94.69 80 LEU B CA 1
ATOM 4059 C C . LEU B 1 80 ? -14.641 -35.5 -15.156 1 94.69 80 LEU B C 1
ATOM 4061 O O . LEU B 1 80 ? -13.43 -35.531 -14.938 1 94.69 80 LEU B O 1
ATOM 4065 N N . PRO B 1 81 ? -15.172 -36.188 -16.141 1 94.75 81 PRO B N 1
ATOM 4066 C CA . PRO B 1 81 ? -14.32 -36.938 -17.062 1 94.75 81 PRO B CA 1
ATOM 4067 C C . PRO B 1 81 ? -13.32 -36.062 -17.797 1 94.75 81 PRO B C 1
ATOM 4069 O O . PRO B 1 81 ? -13.609 -34.906 -18.109 1 94.75 81 PRO B O 1
ATOM 4072 N N . GLN B 1 82 ? -12.18 -36.656 -18.047 1 94.25 82 GLN B N 1
ATOM 4073 C CA . GLN B 1 82 ? -11.156 -36.031 -18.891 1 94.25 82 GLN B CA 1
ATOM 4074 C C . GLN B 1 82 ? -11.039 -36.75 -20.219 1 94.25 82 GLN B C 1
ATOM 4076 O O . GLN B 1 82 ? -10.828 -37.969 -20.266 1 94.25 82 GLN B O 1
ATOM 4081 N N . VAL B 1 83 ? -11.188 -36 -21.328 1 94.19 83 VAL B N 1
ATOM 4082 C CA . VAL B 1 83 ? -11.133 -36.594 -22.656 1 94.19 83 VAL B CA 1
ATOM 4083 C C . VAL B 1 83 ? -9.93 -36.062 -23.422 1 94.19 83 VAL B C 1
ATOM 4085 O O . VAL B 1 83 ? -9.766 -34.844 -23.547 1 94.19 83 VAL B O 1
ATOM 4088 N N . ASN B 1 84 ? -9.102 -36.875 -23.891 1 93.25 84 ASN B N 1
ATOM 4089 C CA . ASN B 1 84 ? -7.918 -36.5 -24.656 1 93.25 84 ASN B CA 1
ATOM 4090 C C . ASN B 1 84 ? -7.859 -37.25 -26 1 93.25 84 ASN B C 1
ATOM 4092 O O . ASN B 1 84 ? -8.266 -38.406 -26.094 1 93.25 84 ASN B O 1
ATOM 4096 N N . ALA B 1 85 ? -7.418 -36.531 -27.047 1 91.81 85 ALA B N 1
ATOM 4097 C CA . ALA B 1 85 ? -7.117 -37.156 -28.344 1 91.81 85 ALA B CA 1
ATOM 4098 C C . ALA B 1 85 ? -5.625 -37.062 -28.656 1 91.81 85 ALA B C 1
ATOM 4100 O O . ALA B 1 85 ? -4.953 -36.094 -28.234 1 91.81 85 ALA B O 1
ATOM 4101 N N . SER B 1 86 ? -5.121 -38.031 -29.297 1 91.81 86 SER B N 1
ATOM 4102 C CA . SER B 1 86 ? -3.705 -38.031 -29.656 1 91.81 86 SER B CA 1
ATOM 4103 C C . SER B 1 86 ? -3.49 -38.594 -31.062 1 91.81 86 SER B C 1
ATOM 4105 O O . SER B 1 86 ? -4.305 -39.375 -31.547 1 91.81 86 SER B O 1
ATOM 4107 N N . ALA B 1 87 ? -2.523 -38.094 -31.781 1 89.44 87 ALA B N 1
ATOM 4108 C CA . ALA B 1 87 ? -2.021 -38.625 -33.062 1 89.44 87 ALA B CA 1
ATOM 4109 C C . ALA B 1 87 ? -0.495 -38.625 -33.094 1 89.44 87 ALA B C 1
ATOM 4111 O O . ALA B 1 87 ? 0.135 -37.688 -32.594 1 89.44 87 ALA B O 1
ATOM 4112 N N . SER B 1 88 ? 0.045 -39.781 -33.531 1 89.88 88 SER B N 1
ATOM 4113 C CA . SER B 1 88 ? 1.502 -39.812 -33.594 1 89.88 88 SER B CA 1
ATOM 4114 C C . SER B 1 88 ? 1.969 -40.594 -34.812 1 89.88 88 SER B C 1
ATOM 4116 O O . SER B 1 88 ? 1.253 -41.5 -35.312 1 89.88 88 SER B O 1
ATOM 4118 N N . TYR B 1 89 ? 3.033 -40.219 -35.438 1 87.19 89 TYR B N 1
ATOM 4119 C CA . TYR B 1 89 ? 3.789 -40.938 -36.469 1 87.19 89 TYR B CA 1
ATOM 4120 C C . TYR B 1 89 ? 5.207 -41.219 -35.969 1 87.19 89 TYR B C 1
ATOM 4122 O O . TYR B 1 89 ? 5.891 -40.344 -35.469 1 87.19 89 TYR B O 1
ATOM 4130 N N . GLN B 1 90 ? 5.547 -42.469 -36 1 87.94 90 GLN B N 1
ATOM 4131 C CA . GLN B 1 90 ? 6.871 -42.875 -35.562 1 87.94 90 GLN B CA 1
ATOM 4132 C C . GLN B 1 90 ? 7.609 -43.688 -36.625 1 87.94 90 GLN B C 1
ATOM 4134 O O . GLN B 1 90 ? 6.996 -44.469 -37.344 1 87.94 90 GLN B O 1
ATOM 4139 N N . ARG B 1 91 ? 8.914 -43.438 -36.781 1 85 91 ARG B N 1
ATOM 4140 C CA . ARG B 1 91 ? 9.828 -44.219 -37.594 1 85 91 ARG B CA 1
ATOM 4141 C C . ARG B 1 91 ? 11.039 -44.656 -36.781 1 85 91 ARG B C 1
ATOM 4143 O O . ARG B 1 91 ? 11.602 -43.875 -36.031 1 85 91 ARG B O 1
ATOM 4150 N N . SER B 1 92 ? 11.266 -45.969 -36.812 1 86.06 92 SER B N 1
ATOM 4151 C CA . SER B 1 92 ? 12.398 -46.5 -36.062 1 86.06 92 SER B CA 1
ATOM 4152 C C . SER B 1 92 ? 13.312 -47.344 -36.938 1 86.06 92 SER B C 1
ATOM 4154 O O . SER B 1 92 ? 12.867 -47.938 -37.906 1 86.06 92 SER B O 1
ATOM 4156 N N . PHE B 1 93 ? 14.617 -47.156 -36.656 1 82.69 93 PHE B N 1
ATOM 4157 C CA . PHE B 1 93 ? 15.672 -48 -37.25 1 82.69 93 PHE B CA 1
ATOM 4158 C C . PHE B 1 93 ? 16.406 -48.781 -36.156 1 82.69 93 PHE B C 1
ATOM 4160 O O . PHE B 1 93 ? 16.703 -48.25 -35.094 1 82.69 93 PHE B O 1
ATOM 4167 N N . SER B 1 94 ? 16.438 -50.062 -36.219 1 81.25 94 SER B N 1
ATOM 4168 C CA . SER B 1 94 ? 17.188 -50.844 -35.25 1 81.25 94 SER B CA 1
ATOM 4169 C C . SER B 1 94 ? 18.062 -51.875 -35.938 1 81.25 94 SER B C 1
ATOM 4171 O O . SER B 1 94 ? 17.797 -52.312 -37.062 1 81.25 94 SER B O 1
ATOM 4173 N N . SER B 1 95 ? 19.234 -52.188 -35.312 1 74.25 95 SER B N 1
ATOM 4174 C CA . SER B 1 95 ? 20.094 -53.281 -35.781 1 74.25 95 SER B CA 1
ATOM 4175 C C . SER B 1 95 ? 19.625 -54.625 -35.219 1 74.25 95 SER B C 1
ATOM 4177 O O . SER B 1 95 ? 19.125 -54.688 -34.094 1 74.25 95 SER B O 1
ATOM 4179 N N . ASN B 1 96 ? 18.984 -55.406 -35.969 1 60.78 96 ASN B N 1
ATOM 4180 C CA . ASN B 1 96 ? 18.578 -56.688 -35.469 1 60.78 96 ASN B CA 1
ATOM 4181 C C . ASN B 1 96 ? 19.547 -57.812 -35.875 1 60.78 96 ASN B C 1
ATOM 4183 O O . ASN B 1 96 ? 19.672 -58.125 -37.062 1 60.78 96 ASN B O 1
ATOM 4187 N N . THR B 1 97 ? 20.562 -58.125 -35.125 1 55.28 97 THR B N 1
ATOM 4188 C CA . THR B 1 97 ? 21.25 -59.344 -35.531 1 55.28 97 THR B CA 1
ATOM 4189 C C . THR B 1 97 ? 20.344 -60.562 -35.344 1 55.28 97 THR B C 1
ATOM 4191 O O . THR B 1 97 ? 20.531 -61.594 -36 1 55.28 97 THR B O 1
ATOM 4194 N N . ASN B 1 98 ? 19.641 -60.688 -34.25 1 50.78 98 ASN B N 1
ATOM 4195 C CA . ASN B 1 98 ? 19.203 -62.031 -33.969 1 50.78 98 ASN B CA 1
ATOM 4196 C C . ASN B 1 98 ? 17.797 -62.312 -34.531 1 50.78 98 ASN B C 1
ATOM 4198 O O . ASN B 1 98 ? 17.266 -63.406 -34.375 1 50.78 98 ASN B O 1
ATOM 4202 N N . PHE B 1 99 ? 16.859 -61.281 -34.719 1 48.12 99 PHE B N 1
ATOM 4203 C CA . PHE B 1 99 ? 15.523 -61.812 -35.031 1 48.12 99 PHE B CA 1
ATOM 4204 C C . PHE B 1 99 ? 15.297 -61.844 -36.531 1 48.12 99 PHE B C 1
ATOM 4206 O O . PHE B 1 99 ? 15.875 -61.031 -37.25 1 48.12 99 PHE B O 1
ATOM 4213 N N . GLY B 1 100 ? 14.641 -62.906 -37.094 1 45.44 100 GLY B N 1
ATOM 4214 C CA . GLY B 1 100 ? 14.281 -63.375 -38.438 1 45.44 100 GLY B CA 1
ATOM 4215 C C . GLY B 1 100 ? 13.742 -62.281 -39.312 1 45.44 100 GLY B C 1
ATOM 4216 O O . GLY B 1 100 ? 13.383 -62.562 -40.469 1 45.44 100 GLY B O 1
ATOM 4217 N N . THR B 1 101 ? 13.227 -61.281 -38.75 1 48.44 101 THR B N 1
ATOM 4218 C CA . THR B 1 101 ? 12.586 -60.375 -39.719 1 48.44 101 THR B CA 1
ATOM 4219 C C . THR B 1 101 ? 13.562 -59.344 -40.219 1 48.44 101 THR B C 1
ATOM 4221 O O . THR B 1 101 ? 13.148 -58.312 -40.781 1 48.44 101 THR B O 1
ATOM 4224 N N . ALA B 1 102 ? 14.797 -59.406 -40 1 52.5 102 ALA B N 1
ATOM 4225 C CA . ALA B 1 102 ? 15.82 -58.5 -40.5 1 52.5 102 ALA B CA 1
ATOM 4226 C C . ALA B 1 102 ? 15.922 -58.594 -42.031 1 52.5 102 ALA B C 1
ATOM 4228 O O . ALA B 1 102 ? 15.672 -59.656 -42.594 1 52.5 102 ALA B O 1
ATOM 4229 N N . ASP B 1 103 ? 15.844 -57.531 -42.719 1 52.38 103 ASP B N 1
ATOM 4230 C CA . ASP B 1 103 ? 16.297 -57.625 -44.094 1 52.38 103 ASP B CA 1
ATOM 4231 C C . ASP B 1 103 ? 17.625 -58.375 -44.188 1 52.38 103 ASP B C 1
ATOM 4233 O O . ASP B 1 103 ? 18.594 -57.969 -43.531 1 52.38 103 ASP B O 1
ATOM 4237 N N . PRO B 1 104 ? 17.641 -59.531 -44.625 1 56.16 104 PRO B N 1
ATOM 4238 C CA . PRO B 1 104 ? 18.797 -60.438 -44.688 1 56.16 104 PRO B CA 1
ATOM 4239 C C . PRO B 1 104 ? 20.078 -59.719 -45.156 1 56.16 104 PRO B C 1
ATOM 4241 O O . PRO B 1 104 ? 21.172 -60.094 -44.75 1 56.16 104 PRO B O 1
ATOM 4244 N N . THR B 1 105 ? 19.938 -58.719 -46 1 57.94 105 THR B N 1
ATOM 4245 C CA . THR B 1 105 ? 21.156 -58.219 -46.625 1 57.94 105 THR B CA 1
ATOM 4246 C C . THR B 1 105 ? 21.766 -57.094 -45.781 1 57.94 105 THR B C 1
ATOM 4248 O O . THR B 1 105 ? 22.984 -56.938 -45.75 1 57.94 105 THR B O 1
ATOM 4251 N N . SER B 1 106 ? 20.922 -56.25 -45.062 1 62.72 106 SER B N 1
ATOM 4252 C CA . SER B 1 106 ? 21.5 -55.031 -44.5 1 62.72 106 SER B CA 1
ATOM 4253 C C . SER B 1 106 ? 21.531 -55.094 -42.969 1 62.72 106 SER B C 1
ATOM 4255 O O . SER B 1 106 ? 22.234 -54.312 -42.344 1 62.72 106 SER B O 1
ATOM 4257 N N . GLY B 1 107 ? 20.922 -56.031 -42.344 1 68.19 107 GLY B N 1
ATOM 4258 C CA . GLY B 1 107 ? 20.891 -56.219 -40.875 1 68.19 107 GLY B CA 1
ATOM 4259 C C . GLY B 1 107 ? 20.156 -55.125 -40.156 1 68.19 107 GLY B C 1
ATOM 4260 O O . GLY B 1 107 ? 20.219 -55.031 -38.938 1 68.19 107 GLY B O 1
ATOM 4261 N N . ILE B 1 108 ? 19.609 -54.094 -40.938 1 74.25 108 ILE B N 1
ATOM 4262 C CA . ILE B 1 108 ? 18.906 -52.969 -40.312 1 74.25 108 ILE B CA 1
ATOM 4263 C C . ILE B 1 108 ? 17.391 -53.188 -40.438 1 74.25 108 ILE B C 1
ATOM 4265 O O . ILE B 1 108 ? 16.891 -53.438 -41.531 1 74.25 108 ILE B O 1
ATOM 4269 N N . ILE B 1 109 ? 16.609 -53.156 -39.375 1 76.19 109 ILE B N 1
ATOM 4270 C CA . ILE B 1 109 ? 15.148 -53.25 -39.344 1 76.19 109 ILE B CA 1
ATOM 4271 C C . ILE B 1 109 ? 14.539 -51.844 -39.312 1 76.19 109 ILE B C 1
ATOM 4273 O O . ILE B 1 109 ? 14.898 -51.031 -38.469 1 76.19 109 ILE B O 1
ATOM 4277 N N . ARG B 1 110 ? 13.758 -51.5 -40.438 1 79.12 110 ARG B N 1
ATOM 4278 C CA . ARG B 1 110 ? 13.008 -50.219 -40.469 1 79.12 110 ARG B CA 1
ATOM 4279 C C . ARG B 1 110 ? 11.539 -50.469 -40.125 1 79.12 110 ARG B C 1
ATOM 4281 O O . ARG B 1 110 ? 10.891 -51.344 -40.719 1 79.12 110 ARG B O 1
ATOM 4288 N N . ARG B 1 111 ? 11.078 -49.75 -39.125 1 82.5 111 ARG B N 1
ATOM 4289 C CA . ARG B 1 111 ? 9.672 -49.844 -38.781 1 82.5 111 ARG B CA 1
ATOM 4290 C C . ARG B 1 111 ? 9.039 -48.469 -38.75 1 82.5 111 ARG B C 1
ATOM 4292 O O . ARG B 1 111 ? 9.68 -47.469 -38.344 1 82.5 111 ARG B O 1
ATOM 4299 N N . GLU B 1 112 ? 7.84 -48.188 -39.406 1 82.75 112 GLU B N 1
ATOM 4300 C CA . GLU B 1 112 ? 7.047 -46.969 -39.312 1 82.75 112 GLU B CA 1
ATOM 4301 C C . GLU B 1 112 ? 5.656 -47.25 -38.75 1 82.75 112 GLU B C 1
ATOM 4303 O O . GLU B 1 112 ? 5.156 -48.375 -38.875 1 82.75 112 GLU B O 1
ATOM 4308 N N . GLY B 1 113 ? 5.133 -46.438 -38.031 1 85.81 113 GLY B N 1
ATOM 4309 C CA . GLY B 1 113 ? 3.83 -46.656 -37.438 1 85.81 113 GLY B CA 1
ATOM 4310 C C . GLY B 1 113 ? 3.045 -45.375 -37.219 1 85.81 113 GLY B C 1
ATOM 4311 O O . GLY B 1 113 ? 3.625 -44.344 -36.906 1 85.81 113 GLY B O 1
ATOM 4312 N N . PHE B 1 114 ? 1.734 -45.406 -37.625 1 87.5 114 PHE B N 1
ATOM 4313 C CA . PHE B 1 114 ? 0.758 -44.375 -37.312 1 87.5 114 PHE B CA 1
ATOM 4314 C C . PHE B 1 114 ? -0.152 -44.812 -36.188 1 87.5 114 PHE B C 1
ATOM 4316 O O . PHE B 1 114 ? -0.558 -45.969 -36.094 1 87.5 114 PHE B O 1
ATOM 4323 N N . ASN B 1 115 ? -0.288 -43.875 -35.25 1 88.38 115 ASN B N 1
ATOM 4324 C CA . ASN B 1 115 ? -1.192 -44.156 -34.156 1 88.38 115 ASN B CA 1
ATOM 4325 C C . ASN B 1 115 ? -2.148 -43 -33.906 1 88.38 115 ASN B C 1
ATOM 4327 O O . ASN B 1 115 ? -1.722 -41.844 -33.844 1 88.38 115 ASN B O 1
ATOM 4331 N N . VAL B 1 116 ? -3.441 -43.156 -33.969 1 89.88 116 VAL B N 1
ATOM 4332 C CA . VAL B 1 116 ? -4.477 -42.219 -33.594 1 89.88 116 VAL B CA 1
ATOM 4333 C C . VAL B 1 116 ? -5.332 -42.812 -32.469 1 89.88 116 VAL B C 1
ATOM 4335 O O . VAL B 1 116 ? -5.672 -43.969 -32.469 1 89.88 116 VAL B O 1
ATOM 4338 N N . GLY B 1 117 ? -5.531 -42 -31.484 1 92.06 117 GLY B N 1
ATOM 4339 C CA . GLY B 1 117 ? -6.293 -42.531 -30.375 1 92.06 117 GLY B CA 1
ATOM 4340 C C . GLY B 1 117 ? -7.02 -41.469 -29.578 1 92.06 117 GLY B C 1
ATOM 4341 O O . GLY B 1 117 ? -6.777 -40.25 -29.766 1 92.06 117 GLY B O 1
ATOM 4342 N N . ALA B 1 118 ? -8.031 -41.844 -28.812 1 92.5 118 ALA B N 1
ATOM 4343 C CA . ALA B 1 118 ? -8.781 -41.031 -27.844 1 92.5 118 ALA B CA 1
ATOM 4344 C C . ALA B 1 118 ? -8.938 -41.781 -26.531 1 92.5 118 ALA B C 1
ATOM 4346 O O . ALA B 1 118 ? -9.023 -43.031 -26.516 1 92.5 118 ALA B O 1
ATOM 4347 N N . SER B 1 119 ? -8.828 -41 -25.469 1 94.06 119 SER B N 1
ATOM 4348 C CA . SER B 1 119 ? -8.984 -41.625 -24.156 1 94.06 119 SER B CA 1
ATOM 4349 C C . SER B 1 119 ? -9.898 -40.812 -23.25 1 94.06 119 SER B C 1
ATOM 4351 O O . SER B 1 119 ? -9.922 -39.594 -23.344 1 94.06 119 SER B O 1
ATOM 4353 N N . VAL B 1 120 ? -10.758 -41.469 -22.5 1 94.44 120 VAL B N 1
ATOM 4354 C CA . VAL B 1 120 ? -11.594 -40.906 -21.453 1 94.44 120 VAL B CA 1
ATOM 4355 C C . VAL B 1 120 ? -11.148 -41.438 -20.094 1 94.44 120 VAL B C 1
ATOM 4357 O O . VAL B 1 120 ? -11.047 -42.656 -19.891 1 94.44 120 VAL B O 1
ATOM 4360 N N . ASN B 1 121 ? -10.789 -40.469 -19.219 1 95 121 ASN B N 1
ATOM 4361 C CA . ASN B 1 121 ? -10.406 -40.812 -17.859 1 95 121 ASN B CA 1
ATOM 4362 C C . ASN B 1 121 ? -11.359 -40.188 -16.844 1 95 121 ASN B C 1
ATOM 4364 O O . ASN B 1 121 ? -11.695 -39 -16.938 1 95 121 ASN B O 1
ATOM 4368 N N . GLN B 1 122 ? -11.852 -41 -15.914 1 94.81 122 GLN B N 1
ATOM 4369 C CA . GLN B 1 122 ? -12.797 -40.531 -14.906 1 94.81 122 GLN B CA 1
ATOM 4370 C C . GLN B 1 122 ? -12.422 -41.031 -13.516 1 94.81 122 GLN B C 1
ATOM 4372 O O . GLN B 1 122 ? -12.305 -42.25 -13.297 1 94.81 122 GLN B O 1
ATOM 4377 N N . LEU B 1 123 ? -12.25 -40.094 -12.625 1 94.62 123 LEU B N 1
ATOM 4378 C CA . LEU B 1 123 ? -12.094 -40.469 -11.219 1 94.62 123 LEU B CA 1
ATOM 4379 C C . LEU B 1 123 ? -13.398 -41 -10.648 1 94.62 123 LEU B C 1
ATOM 4381 O O . LEU B 1 123 ? -14.43 -40.344 -10.719 1 94.62 123 LEU B O 1
ATOM 4385 N N . VAL B 1 124 ? -13.344 -42.156 -10.086 1 94.38 124 VAL B N 1
ATOM 4386 C CA . VAL B 1 124 ? -14.547 -42.781 -9.539 1 94.38 124 VAL B CA 1
ATOM 4387 C C . VAL B 1 124 ? -14.625 -42.5 -8.031 1 94.38 124 VAL B C 1
ATOM 4389 O O . VAL B 1 124 ? -15.672 -42.094 -7.527 1 94.38 124 VAL B O 1
ATOM 4392 N N . TRP B 1 125 ? -13.492 -42.75 -7.395 1 94.94 125 TRP B N 1
ATOM 4393 C CA . TRP B 1 125 ? -13.5 -42.594 -5.945 1 94.94 125 TRP B CA 1
ATOM 4394 C C . TRP B 1 125 ? -12.086 -42.375 -5.41 1 94.94 125 TRP B C 1
ATOM 4396 O O . TRP B 1 125 ? -11.156 -43.062 -5.824 1 94.94 125 TRP B O 1
ATOM 4406 N N . ASP B 1 126 ? -11.922 -41.344 -4.523 1 95.94 126 ASP B N 1
ATOM 4407 C CA . ASP B 1 126 ? -10.594 -41.125 -3.965 1 95.94 126 ASP B CA 1
ATOM 4408 C C . ASP B 1 126 ? -10.664 -40.781 -2.477 1 95.94 126 ASP B C 1
ATOM 4410 O O . ASP B 1 126 ? -9.844 -40.031 -1.96 1 95.94 126 ASP B O 1
ATOM 4414 N N . PHE B 1 127 ? -11.766 -41.312 -1.865 1 95.44 127 PHE B N 1
ATOM 4415 C CA . PHE B 1 127 ? -11.977 -41.25 -0.425 1 95.44 127 PHE B CA 1
ATOM 4416 C C . PHE B 1 127 ? -12.008 -39.781 0.039 1 95.44 127 PHE B C 1
ATOM 4418 O O . PHE B 1 127 ? -11.469 -39.469 1.099 1 95.44 127 PHE B O 1
ATOM 4425 N N . GLY B 1 128 ? -12.438 -38.844 -0.786 1 95.19 128 GLY B N 1
ATOM 4426 C CA . GLY B 1 128 ? -12.758 -37.469 -0.369 1 95.19 128 GLY B CA 1
ATOM 4427 C C . GLY B 1 128 ? -11.641 -36.5 -0.638 1 95.19 128 GLY B C 1
ATOM 4428 O O . GLY B 1 128 ? -11.734 -35.312 -0.264 1 95.19 128 GLY B O 1
ATOM 4429 N N . ARG B 1 129 ? -10.5 -36.844 -1.311 1 96.06 129 ARG B N 1
ATOM 4430 C CA . ARG B 1 129 ? -9.383 -35.938 -1.611 1 96.06 129 ARG B CA 1
ATOM 4431 C C . ARG B 1 129 ? -9.82 -34.812 -2.512 1 96.06 129 ARG B C 1
ATOM 4433 O O . ARG B 1 129 ? -9.719 -33.625 -2.133 1 96.06 129 ARG B O 1
ATOM 4440 N N . THR B 1 130 ? -10.453 -35.219 -3.646 1 96.31 130 THR B N 1
ATOM 4441 C CA . THR B 1 130 ? -10.836 -34.219 -4.637 1 96.31 130 THR B CA 1
ATOM 4442 C C . THR B 1 130 ? -12.047 -33.406 -4.152 1 96.31 130 THR B C 1
ATOM 4444 O O . THR B 1 130 ? -12.086 -32.188 -4.297 1 96.31 130 THR B O 1
ATOM 4447 N N . THR B 1 131 ? -13.023 -34.094 -3.514 1 96.25 131 THR B N 1
ATOM 4448 C CA . THR B 1 131 ? -14.195 -33.375 -2.98 1 96.25 131 THR B CA 1
ATOM 4449 C C . THR B 1 131 ? -13.789 -32.438 -1.844 1 96.25 131 THR B C 1
ATOM 4451 O O . THR B 1 131 ? -14.336 -31.359 -1.713 1 96.25 131 THR B O 1
ATOM 4454 N N . GLY B 1 132 ? -12.852 -32.906 -1.028 1 96.94 132 GLY B N 1
ATOM 4455 C CA . GLY B 1 132 ? -12.352 -32.062 0.037 1 96.94 132 GLY B CA 1
ATOM 4456 C C . GLY B 1 132 ? -11.68 -30.781 -0.475 1 96.94 132 GLY B C 1
ATOM 4457 O O . GLY B 1 132 ? -11.891 -29.703 0.075 1 96.94 132 GLY B O 1
ATOM 4458 N N . ARG B 1 133 ? -10.883 -30.891 -1.494 1 96.88 133 ARG B N 1
ATOM 4459 C CA . ARG B 1 133 ? -10.234 -29.734 -2.096 1 96.88 133 ARG B CA 1
ATOM 4460 C C . ARG B 1 133 ? -11.258 -28.781 -2.703 1 96.88 133 ARG B C 1
ATOM 4462 O O . ARG B 1 133 ? -11.109 -27.562 -2.621 1 96.88 133 ARG B O 1
ATOM 4469 N N . TRP B 1 134 ? -12.328 -29.359 -3.33 1 97.31 134 TRP B N 1
ATOM 4470 C CA . TRP B 1 134 ? -13.414 -28.562 -3.895 1 97.31 134 TRP B CA 1
ATOM 4471 C C . TRP B 1 134 ? -14.156 -27.797 -2.803 1 97.31 134 TRP B C 1
ATOM 4473 O O . TRP B 1 134 ? -14.406 -26.609 -2.936 1 97.31 134 TRP B O 1
ATOM 4483 N N . ARG B 1 135 ? -14.398 -28.469 -1.74 1 97.88 135 ARG B N 1
ATOM 4484 C CA . ARG B 1 135 ? -15.086 -27.828 -0.624 1 97.88 135 ARG B CA 1
ATOM 4485 C C . ARG B 1 135 ? -14.211 -26.766 0.02 1 97.88 135 ARG B C 1
ATOM 4487 O O . ARG B 1 135 ? -14.703 -25.719 0.429 1 97.88 135 ARG B O 1
ATOM 4494 N N . ALA B 1 136 ? -12.875 -27.031 0.127 1 97.81 136 ALA B N 1
ATOM 4495 C CA . ALA B 1 136 ? -11.938 -26.016 0.632 1 97.81 136 ALA B CA 1
ATOM 4496 C C . ALA B 1 136 ? -11.969 -24.766 -0.23 1 97.81 136 ALA B C 1
ATOM 4498 O O . ALA B 1 136 ? -11.953 -23.641 0.292 1 97.81 136 ALA B O 1
ATOM 4499 N N . ALA B 1 137 ? -12.031 -24.938 -1.53 1 98 137 ALA B N 1
ATOM 4500 C CA . ALA B 1 137 ? -12.094 -23.812 -2.455 1 98 137 ALA B CA 1
ATOM 4501 C C . ALA B 1 137 ? -13.383 -23.016 -2.271 1 98 137 ALA B C 1
ATOM 4503 O O . ALA B 1 137 ? -13.391 -21.797 -2.357 1 98 137 ALA B O 1
ATOM 4504 N N . GLN B 1 138 ? -14.531 -23.766 -2.053 1 98.25 138 GLN B N 1
ATOM 4505 C CA . GLN B 1 138 ? -15.812 -23.109 -1.816 1 98.25 138 GLN B CA 1
ATOM 4506 C C . GLN B 1 138 ? -15.758 -22.219 -0.575 1 98.25 138 GLN B C 1
ATOM 4508 O O . GLN B 1 138 ? -16.219 -21.078 -0.598 1 98.25 138 GLN B O 1
ATOM 4513 N N . GLU B 1 139 ? -15.133 -22.797 0.435 1 98.44 139 GLU B N 1
ATOM 4514 C CA . GLU B 1 139 ? -15 -22.031 1.667 1 98.44 139 GLU B CA 1
ATOM 4515 C C . GLU B 1 139 ? -14.07 -20.828 1.473 1 98.44 139 GLU B C 1
ATOM 4517 O O . GLU B 1 139 ? -14.312 -19.75 2.018 1 98.44 139 GLU B O 1
ATOM 4522 N N . SER B 1 140 ? -13.008 -21.016 0.754 1 98.12 140 SER B N 1
ATOM 4523 C CA . SER B 1 140 ? -12.102 -19.906 0.445 1 98.12 140 SER B CA 1
ATOM 4524 C C . SER B 1 140 ? -12.812 -18.812 -0.345 1 98.12 140 SER B C 1
ATOM 4526 O O . SER B 1 140 ? -12.562 -17.625 -0.13 1 98.12 140 SER B O 1
ATOM 4528 N N . ALA B 1 141 ? -13.742 -19.203 -1.278 1 98.38 141 ALA B N 1
ATOM 4529 C CA . ALA B 1 141 ? -14.523 -18.219 -2.035 1 98.38 141 ALA B CA 1
ATOM 4530 C C . ALA B 1 141 ? -15.5 -17.484 -1.128 1 98.38 141 ALA B C 1
ATOM 4532 O O . ALA B 1 141 ? -15.688 -16.266 -1.277 1 98.38 141 ALA B O 1
ATOM 4533 N N . ALA B 1 142 ? -16.031 -18.234 -0.232 1 98.38 142 ALA B N 1
ATOM 4534 C CA . ALA B 1 142 ? -16.922 -17.594 0.734 1 98.38 142 ALA B CA 1
ATOM 4535 C C . ALA B 1 142 ? -16.172 -16.594 1.603 1 98.38 142 ALA B C 1
ATOM 4537 O O . ALA B 1 142 ? -16.688 -15.516 1.898 1 98.38 142 ALA B O 1
ATOM 4538 N N . ALA B 1 143 ? -14.945 -16.922 2.035 1 98.25 143 ALA B N 1
ATOM 4539 C CA . ALA B 1 143 ? -14.094 -16 2.785 1 98.25 143 ALA B CA 1
ATOM 4540 C C . ALA B 1 143 ? -13.812 -14.734 1.985 1 98.25 143 ALA B C 1
ATOM 4542 O O . ALA B 1 143 ? -13.883 -13.625 2.521 1 98.25 143 ALA B O 1
ATOM 4543 N N . GLN B 1 144 ? -13.539 -14.914 0.713 1 98.06 144 GLN B N 1
ATOM 4544 C CA . GLN B 1 144 ? -13.25 -13.766 -0.147 1 98.06 144 GLN B CA 1
ATOM 4545 C C . GLN B 1 144 ? -14.484 -12.883 -0.309 1 98.06 144 GLN B C 1
ATOM 4547 O O . GLN B 1 144 ? -14.367 -11.656 -0.38 1 98.06 144 GLN B O 1
ATOM 4552 N N . LYS B 1 145 ? -15.656 -13.531 -0.41 1 98 145 LYS B N 1
ATOM 4553 C CA . LYS B 1 145 ? -16.891 -12.758 -0.486 1 98 145 LYS B CA 1
ATOM 4554 C C . LYS B 1 145 ? -17.094 -11.914 0.769 1 98 145 LYS B C 1
ATOM 4556 O O . LYS B 1 145 ? -17.5 -10.75 0.683 1 98 145 LYS B O 1
ATOM 4561 N N . SER B 1 146 ? -16.797 -12.477 1.908 1 97.5 146 SER B N 1
ATOM 4562 C CA . SER B 1 146 ? -16.859 -11.727 3.162 1 97.5 146 SER B CA 1
ATOM 4563 C C . SER B 1 146 ? -15.844 -10.594 3.188 1 97.5 146 SER B C 1
ATOM 4565 O O . SER B 1 146 ? -16.156 -9.492 3.645 1 97.5 146 SER B O 1
ATOM 4567 N N . ASN B 1 147 ? -14.656 -10.805 2.727 1 97 147 ASN B N 1
ATOM 4568 C CA . ASN B 1 147 ? -13.648 -9.766 2.623 1 97 147 ASN B CA 1
ATOM 4569 C C . ASN B 1 147 ? -14.102 -8.625 1.713 1 97 147 ASN B C 1
ATOM 4571 O O . ASN B 1 147 ? -13.805 -7.461 1.973 1 97 147 ASN B O 1
ATOM 4575 N N . GLU B 1 148 ? -14.836 -8.984 0.624 1 97.06 148 GLU B N 1
ATOM 4576 C CA . GLU B 1 148 ? -15.406 -7.984 -0.27 1 97.06 148 GLU B CA 1
ATOM 4577 C C . GLU B 1 148 ? -16.406 -7.094 0.465 1 97.06 148 GLU B C 1
ATOM 4579 O O . GLU B 1 148 ? -16.391 -5.871 0.303 1 97.06 148 GLU B O 1
ATOM 4584 N N . GLN B 1 149 ? -17.188 -7.715 1.29 1 96.25 149 GLN B N 1
ATOM 4585 C CA . GLN B 1 149 ? -18.156 -6.965 2.08 1 96.25 149 GLN B CA 1
ATOM 4586 C C . GLN B 1 149 ? -17.469 -6.027 3.064 1 96.25 149 GLN B C 1
ATOM 4588 O O . GLN B 1 149 ? -17.891 -4.887 3.246 1 96.25 149 GLN B O 1
ATOM 4593 N N . GLN B 1 150 ? -16.406 -6.48 3.699 1 95.69 150 GLN B N 1
ATOM 4594 C CA . GLN B 1 150 ? -15.648 -5.645 4.621 1 95.69 150 GLN B CA 1
ATOM 4595 C C . GLN B 1 150 ? -15.016 -4.461 3.893 1 95.69 150 GLN B C 1
ATOM 4597 O O . GLN B 1 150 ? -15.023 -3.338 4.402 1 95.69 150 GLN B O 1
ATOM 4602 N N . THR B 1 151 ? -14.508 -4.719 2.729 1 96.38 151 THR B N 1
ATOM 4603 C CA . THR B 1 151 ? -13.914 -3.654 1.922 1 96.38 151 THR B CA 1
ATOM 4604 C C . THR B 1 151 ? -14.961 -2.588 1.592 1 96.38 151 THR B C 1
ATOM 4606 O O . THR B 1 151 ? -14.664 -1.392 1.637 1 96.38 151 THR B O 1
ATOM 4609 N N . GLN B 1 152 ? -16.156 -3.047 1.275 1 95.5 152 GLN B N 1
ATOM 4610 C CA . GLN B 1 152 ? -17.25 -2.107 0.994 1 95.5 152 GLN B CA 1
ATOM 4611 C C . GLN B 1 152 ? -17.531 -1.225 2.205 1 95.5 152 GLN B C 1
ATOM 4613 O O . GLN B 1 152 ? -17.656 -0.005 2.076 1 95.5 152 GLN B O 1
ATOM 4618 N N . SER B 1 153 ? -17.562 -1.818 3.367 1 94.88 153 SER B N 1
ATOM 4619 C CA . SER B 1 153 ? -17.797 -1.075 4.602 1 94.88 153 SER B CA 1
ATOM 4620 C C . SER B 1 153 ? -16.672 -0.072 4.863 1 94.88 153 SER B C 1
ATOM 4622 O O . SER B 1 153 ? -16.938 1.072 5.238 1 94.88 153 SER B O 1
ATOM 4624 N N . ASP B 1 154 ? -15.445 -0.467 4.656 1 95.62 154 ASP B N 1
ATOM 4625 C CA . ASP B 1 154 ? -14.289 0.393 4.887 1 95.62 154 ASP B CA 1
ATOM 4626 C C . ASP B 1 154 ? -14.281 1.574 3.918 1 95.62 154 ASP B C 1
ATOM 4628 O O . ASP B 1 154 ? -13.992 2.705 4.312 1 95.62 154 ASP B O 1
ATOM 4632 N N . VAL B 1 155 ? -14.656 1.27 2.631 1 96.12 155 VAL B N 1
ATOM 4633 C CA . VAL B 1 155 ? -14.672 2.309 1.606 1 96.12 155 VAL B CA 1
ATOM 4634 C C . VAL B 1 155 ? -15.734 3.348 1.938 1 96.12 155 VAL B C 1
ATOM 4636 O O . VAL B 1 155 ? -15.477 4.551 1.89 1 96.12 155 VAL B O 1
ATOM 4639 N N . LEU B 1 156 ? -16.891 2.93 2.324 1 95.69 156 LEU B N 1
ATOM 4640 C CA . LEU B 1 156 ? -17.984 3.85 2.611 1 95.69 156 LEU B CA 1
ATOM 4641 C C . LEU B 1 156 ? -17.688 4.66 3.871 1 95.69 156 LEU B C 1
ATOM 4643 O O . LEU B 1 156 ? -17.969 5.859 3.922 1 95.69 156 LEU B O 1
ATOM 4647 N N . ALA B 1 157 ? -17.109 4.059 4.898 1 95.25 157 ALA B N 1
ATOM 4648 C CA . ALA B 1 157 ? -16.719 4.781 6.105 1 95.25 157 ALA B CA 1
ATOM 4649 C C . ALA B 1 157 ? -15.656 5.84 5.797 1 95.25 157 ALA B C 1
ATOM 4651 O O . ALA B 1 157 ? -15.711 6.949 6.328 1 95.25 157 ALA B O 1
ATOM 4652 N N . ASN B 1 158 ? -14.727 5.512 4.945 1 96.31 158 ASN B N 1
ATOM 4653 C CA . ASN B 1 158 ? -13.695 6.461 4.543 1 96.31 158 ASN B CA 1
ATOM 4654 C C . ASN B 1 158 ? -14.297 7.66 3.811 1 96.31 158 ASN B C 1
ATOM 4656 O O . ASN B 1 158 ? -13.922 8.805 4.074 1 96.31 158 ASN B O 1
ATOM 4660 N N . VAL B 1 159 ? -15.258 7.367 2.912 1 96.06 159 VAL B N 1
ATOM 4661 C CA . VAL B 1 159 ? -15.93 8.445 2.191 1 96.06 159 VAL B CA 1
ATOM 4662 C C . VAL B 1 159 ? -16.641 9.359 3.184 1 96.06 159 VAL B C 1
ATOM 4664 O O . VAL B 1 159 ? -16.516 10.586 3.105 1 96.06 159 VAL B O 1
ATOM 4667 N N . GLN B 1 160 ? -17.328 8.82 4.117 1 94.69 160 GLN B N 1
ATOM 4668 C CA . GLN B 1 160 ? -18.062 9.609 5.102 1 94.69 160 GLN B CA 1
ATOM 4669 C C . GLN B 1 160 ? -17.109 10.453 5.953 1 94.69 160 GLN B C 1
ATOM 4671 O O . GLN B 1 160 ? -17.359 11.633 6.188 1 94.69 160 GLN B O 1
ATOM 4676 N N . THR B 1 161 ? -15.977 9.875 6.367 1 95.62 161 THR B N 1
ATOM 4677 C CA . THR B 1 161 ? -14.977 10.57 7.172 1 95.62 161 THR B CA 1
ATOM 4678 C C . THR B 1 161 ? -14.383 11.742 6.398 1 95.62 161 THR B C 1
ATOM 4680 O O . THR B 1 161 ? -14.32 12.859 6.906 1 95.62 161 THR B O 1
ATOM 4683 N N . VAL B 1 162 ? -13.992 11.453 5.191 1 96.81 162 VAL B N 1
ATOM 4684 C CA . VAL B 1 162 ? -13.383 12.5 4.379 1 96.81 162 VAL B CA 1
ATOM 4685 C C . VAL B 1 162 ? -14.414 13.578 4.055 1 96.81 162 VAL B C 1
ATOM 4687 O O . VAL B 1 162 ? -14.086 14.766 3.998 1 96.81 162 VAL B O 1
ATOM 4690 N N . TYR B 1 163 ? -15.711 13.203 3.877 1 95.88 163 TYR B N 1
ATOM 4691 C CA . TYR B 1 163 ? -16.797 14.156 3.627 1 95.88 163 TYR B CA 1
ATOM 4692 C C . TYR B 1 163 ? -16.938 15.141 4.781 1 95.88 163 TYR B C 1
ATOM 4694 O O . TYR B 1 163 ? -16.953 16.359 4.566 1 95.88 163 TYR B O 1
ATOM 4702 N N . PHE B 1 164 ? -16.938 14.664 5.969 1 95.38 164 PHE B N 1
ATOM 4703 C CA . PHE B 1 164 ? -17.109 15.531 7.129 1 95.38 164 PHE B CA 1
ATOM 4704 C C . PHE B 1 164 ? -15.859 16.359 7.379 1 95.38 164 PHE B C 1
ATOM 4706 O O . PHE B 1 164 ? -15.945 17.5 7.832 1 95.38 164 PHE B O 1
ATOM 4713 N N . ASN B 1 165 ? -14.703 15.773 7.094 1 95.88 165 ASN B N 1
ATOM 4714 C CA . ASN B 1 165 ? -13.492 16.578 7.168 1 95.88 165 ASN B CA 1
ATOM 4715 C C . ASN B 1 165 ? -13.508 17.719 6.156 1 95.88 165 ASN B C 1
ATOM 4717 O O . ASN B 1 165 ? -13.07 18.828 6.461 1 95.88 165 ASN B O 1
ATOM 4721 N N . ALA B 1 166 ? -14.031 17.391 4.953 1 96.12 166 ALA B N 1
ATOM 4722 C CA . ALA B 1 166 ? -14.172 18.438 3.936 1 96.12 166 ALA B CA 1
ATOM 4723 C C . ALA B 1 166 ? -15.156 19.5 4.379 1 96.12 166 ALA B C 1
ATOM 4725 O O . ALA B 1 166 ? -14.922 20.703 4.168 1 96.12 166 ALA B O 1
ATOM 4726 N N . LEU B 1 167 ? -16.219 19.094 4.961 1 94.94 167 LEU B N 1
ATOM 4727 C CA . LEU B 1 167 ? -17.203 20.031 5.477 1 94.94 167 LEU B CA 1
ATOM 4728 C C . LEU B 1 167 ? -16.594 20.922 6.562 1 94.94 167 LEU B C 1
ATOM 4730 O O . LEU B 1 167 ? -16.797 22.141 6.57 1 94.94 167 LEU B O 1
ATOM 4734 N N . ALA B 1 168 ? -15.82 20.297 7.465 1 95.44 168 ALA B N 1
ATOM 4735 C CA . ALA B 1 168 ? -15.141 21.047 8.516 1 95.44 168 ALA B CA 1
ATOM 4736 C C . ALA B 1 168 ? -14.227 22.125 7.93 1 95.44 168 ALA B C 1
ATOM 4738 O O . ALA B 1 168 ? -14.242 23.266 8.375 1 95.44 168 ALA B O 1
ATOM 4739 N N . GLN B 1 169 ? -13.469 21.719 6.957 1 96.38 169 GLN B N 1
ATOM 4740 C CA . GLN B 1 169 ? -12.531 22.672 6.352 1 96.38 169 GLN B CA 1
ATOM 4741 C C . GLN B 1 169 ? -13.266 23.781 5.609 1 96.38 169 GLN B C 1
ATOM 4743 O O . GLN B 1 169 ? -12.812 24.922 5.594 1 96.38 169 GLN B O 1
ATOM 4748 N N . GLN B 1 170 ? -14.367 23.453 5.02 1 95 170 GLN B N 1
ATOM 4749 C CA . GLN B 1 170 ? -15.195 24.453 4.359 1 95 170 GLN B CA 1
ATOM 4750 C C . GLN B 1 170 ? -15.711 25.5 5.352 1 95 170 GLN B C 1
ATOM 4752 O O . GLN B 1 170 ? -15.664 26.703 5.078 1 95 170 GLN B O 1
ATOM 4757 N N . VAL B 1 171 ? -16.156 25.062 6.52 1 94.94 171 VAL B N 1
ATOM 4758 C CA . VAL B 1 171 ? -16.656 25.969 7.559 1 94.94 171 VAL B CA 1
ATOM 4759 C C . VAL B 1 171 ? -15.492 26.781 8.133 1 94.94 171 VAL B C 1
ATOM 4761 O O . VAL B 1 171 ? -15.648 27.969 8.43 1 94.94 171 VAL B O 1
ATOM 4764 N N . LEU B 1 172 ? -14.336 26.156 8.195 1 95.62 172 LEU B N 1
ATOM 4765 C CA . LEU B 1 172 ? -13.172 26.844 8.734 1 95.62 172 LEU B CA 1
ATOM 4766 C C . LEU B 1 172 ? -12.711 27.953 7.797 1 95.62 172 LEU B C 1
ATOM 4768 O O . LEU B 1 172 ? -12.164 28.969 8.242 1 95.62 172 LEU B O 1
ATOM 4772 N N . VAL B 1 173 ? -12.93 27.781 6.508 1 95.88 173 VAL B N 1
ATOM 4773 C CA . VAL B 1 173 ? -12.656 28.875 5.57 1 95.88 173 VAL B CA 1
ATOM 4774 C C . VAL B 1 173 ? -13.57 30.062 5.879 1 95.88 173 VAL B C 1
ATOM 4776 O O . VAL B 1 173 ? -13.125 31.203 5.891 1 95.88 173 VAL B O 1
ATOM 4779 N N . GLN B 1 174 ? -14.789 29.812 6.203 1 94.38 174 GLN B N 1
ATOM 4780 C CA . GLN B 1 174 ? -15.734 30.859 6.547 1 94.38 174 GLN B CA 1
ATOM 4781 C C . GLN B 1 174 ? -15.305 31.594 7.82 1 94.38 174 GLN B C 1
ATOM 4783 O O . GLN B 1 174 ? -15.367 32.812 7.891 1 94.38 174 GLN B O 1
ATOM 4788 N N . VAL B 1 175 ? -14.828 30.797 8.75 1 93.5 175 VAL B N 1
ATOM 4789 C CA . VAL B 1 175 ? -14.359 31.375 10 1 93.5 175 VAL B CA 1
ATOM 4790 C C . VAL B 1 175 ? -13.148 32.281 9.734 1 93.5 175 VAL B C 1
ATOM 4792 O O . VAL B 1 175 ? -13.062 33.375 10.266 1 93.5 175 VAL B O 1
ATOM 4795 N N . ALA B 1 176 ? -12.258 31.797 8.93 1 94.06 176 ALA B N 1
ATOM 4796 C CA . ALA B 1 176 ? -11.055 32.562 8.602 1 94.06 176 ALA B CA 1
ATOM 4797 C C . ALA B 1 176 ? -11.398 33.812 7.828 1 94.06 176 ALA B C 1
ATOM 4799 O O . ALA B 1 176 ? -10.797 34.875 8.039 1 94.06 176 ALA B O 1
ATOM 4800 N N . GLU B 1 177 ? -12.352 33.75 6.934 1 94.88 177 GLU B N 1
ATOM 4801 C CA . GLU B 1 177 ? -12.812 34.906 6.18 1 94.88 177 GLU B CA 1
ATOM 4802 C C . GLU B 1 177 ? -13.422 35.969 7.102 1 94.88 177 GLU B C 1
ATOM 4804 O O . GLU B 1 177 ? -13.133 37.156 6.969 1 94.88 177 GLU B O 1
ATOM 4809 N N . GLU B 1 178 ? -14.219 35.5 8.016 1 93.19 178 GLU B N 1
ATOM 4810 C CA . GLU B 1 178 ? -14.836 36.406 8.992 1 93.19 178 GLU B CA 1
ATOM 4811 C C . GLU B 1 178 ? -13.781 37.031 9.883 1 93.19 178 GLU B C 1
ATOM 4813 O O . GLU B 1 178 ? -13.867 38.25 10.188 1 93.19 178 GLU B O 1
ATOM 4818 N N . THR B 1 179 ? -12.836 36.25 10.242 1 92.38 179 THR B N 1
ATOM 4819 C CA . THR B 1 179 ? -11.75 36.781 11.07 1 92.38 179 THR B CA 1
ATOM 4820 C C . THR B 1 179 ? -10.977 37.875 10.336 1 92.38 179 THR B C 1
ATOM 4822 O O . THR B 1 179 ? -10.703 38.906 10.906 1 92.38 179 THR B O 1
ATOM 4825 N N . LEU B 1 180 ? -10.625 37.625 9.125 1 92.81 180 LEU B N 1
ATOM 4826 C CA . LEU B 1 180 ? -9.898 38.594 8.344 1 92.81 180 LEU B CA 1
ATOM 4827 C C . LEU B 1 180 ? -10.719 39.875 8.18 1 92.81 180 LEU B C 1
ATOM 4829 O O . LEU B 1 180 ? -10.195 41 8.312 1 92.81 180 LEU B O 1
ATOM 4833 N N . ARG B 1 181 ? -11.977 39.781 7.941 1 93.44 181 ARG B N 1
ATOM 4834 C CA . ARG B 1 181 ? -12.867 40.906 7.805 1 93.44 181 ARG B CA 1
ATOM 4835 C C . ARG B 1 181 ? -12.891 41.75 9.086 1 93.44 181 ARG B C 1
ATOM 4837 O O . ARG B 1 181 ? -12.805 42.969 9.039 1 93.44 181 ARG B O 1
ATOM 4844 N N . ASN B 1 182 ? -12.953 41.062 10.219 1 91.25 182 ASN B N 1
ATOM 4845 C CA . ASN B 1 182 ? -12.977 41.719 11.516 1 91.25 182 ASN B CA 1
ATOM 4846 C C . ASN B 1 182 ? -11.656 42.438 11.797 1 91.25 182 ASN B C 1
ATOM 4848 O O . ASN B 1 182 ? -11.648 43.562 12.281 1 91.25 182 ASN B O 1
ATOM 4852 N N . GLN B 1 183 ? -10.57 41.75 11.492 1 92.06 183 GLN B N 1
ATOM 4853 C CA . GLN B 1 183 ? -9.258 42.344 11.734 1 92.06 183 GLN B CA 1
ATOM 4854 C C . GLN B 1 183 ? -9.039 43.562 10.844 1 92.06 183 GLN B C 1
ATOM 4856 O O . GLN B 1 183 ? -8.422 44.562 11.266 1 92.06 183 GLN B O 1
ATOM 4861 N N . GLN B 1 184 ? -9.523 43.531 9.664 1 93.62 184 GLN B N 1
ATOM 4862 C CA . GLN B 1 184 ? -9.422 44.656 8.75 1 93.62 184 GLN B CA 1
ATOM 4863 C C . GLN B 1 184 ? -10.242 45.844 9.25 1 93.62 184 GLN B C 1
ATOM 4865 O O . GLN B 1 184 ? -9.797 47 9.172 1 93.62 184 GLN B O 1
ATOM 4870 N N . ALA B 1 185 ? -11.414 45.594 9.758 1 91.81 185 ALA B N 1
ATOM 4871 C CA . ALA B 1 185 ? -12.25 46.656 10.328 1 91.81 185 ALA B CA 1
ATOM 4872 C C . ALA B 1 185 ? -11.57 47.312 11.516 1 91.81 185 ALA B C 1
ATOM 4874 O O . ALA B 1 185 ? -11.609 48.531 11.656 1 91.81 185 ALA B O 1
ATOM 4875 N N . HIS B 1 186 ? -10.891 46.5 12.289 1 90.69 186 HIS B N 1
ATOM 4876 C CA . HIS B 1 186 ? -10.164 47.031 13.438 1 90.69 186 HIS B CA 1
ATOM 4877 C C . HIS B 1 186 ? -8.961 47.844 12.992 1 90.69 186 HIS B C 1
ATOM 4879 O O . HIS B 1 186 ? -8.617 48.844 13.625 1 90.69 186 HIS B O 1
ATOM 4885 N N . LEU B 1 187 ? -8.336 47.375 11.945 1 92.12 187 LEU B N 1
ATOM 4886 C CA . LEU B 1 187 ? -7.203 48.125 11.414 1 92.12 187 LEU B CA 1
ATOM 4887 C C . LEU B 1 187 ? -7.637 49.531 10.961 1 92.12 187 LEU B C 1
ATOM 4889 O O . LEU B 1 187 ? -6.973 50.5 11.266 1 92.12 187 LEU B O 1
ATOM 4893 N N . ASP B 1 188 ? -8.758 49.656 10.336 1 93.25 188 ASP B N 1
ATOM 4894 C CA . ASP B 1 188 ? -9.289 50.938 9.883 1 93.25 188 ASP B CA 1
ATOM 4895 C C . ASP B 1 188 ? -9.594 51.844 11.07 1 93.25 188 ASP B C 1
ATOM 4897 O O . ASP B 1 188 ? -9.305 53.031 11.023 1 93.25 188 ASP B O 1
ATOM 4901 N N . GLN B 1 189 ? -10.062 51.25 12.102 1 90.25 189 GLN B N 1
ATOM 4902 C CA . GLN B 1 189 ? -10.406 52 13.305 1 90.25 189 GLN B CA 1
ATOM 4903 C C . GLN B 1 189 ? -9.156 52.5 14 1 90.25 189 GLN B C 1
ATOM 4905 O O . GLN B 1 189 ? -9.078 53.688 14.375 1 90.25 189 GLN B O 1
ATOM 4910 N N . VAL B 1 190 ? -8.188 51.594 14.164 1 90.62 190 VAL B N 1
ATOM 4911 C CA . VAL B 1 190 ? -6.957 51.969 14.852 1 90.62 190 VAL B CA 1
ATOM 4912 C C . VAL B 1 190 ? -6.199 53 14.023 1 90.62 190 VAL B C 1
ATOM 4914 O O . VAL B 1 190 ? -5.617 53.938 14.578 1 90.62 190 VAL B O 1
ATOM 4917 N N . GLN B 1 191 ? -6.207 52.875 12.742 1 92.69 191 GLN B N 1
ATOM 4918 C CA . GLN B 1 191 ? -5.562 53.844 11.852 1 92.69 191 GLN B CA 1
ATOM 4919 C C . GLN B 1 191 ? -6.16 55.25 12.031 1 92.69 191 GLN B C 1
ATOM 4921 O O . GLN B 1 191 ? -5.43 56.219 12.102 1 92.69 191 GLN B O 1
ATOM 4926 N N . ALA B 1 192 ? -7.461 55.312 12.18 1 91.62 192 ALA B N 1
ATOM 4927 C CA . ALA B 1 192 ? -8.148 56.594 12.391 1 91.62 192 ALA B CA 1
ATOM 4928 C C . ALA B 1 192 ? -7.785 57.188 13.742 1 91.62 192 ALA B C 1
ATOM 4930 O O . ALA B 1 192 ? -7.57 58.406 13.852 1 91.62 192 ALA B O 1
ATOM 4931 N N . GLN B 1 193 ? -7.633 56.375 14.773 1 90.44 193 GLN B N 1
ATOM 4932 C CA . GLN B 1 193 ? -7.332 56.844 16.125 1 90.44 193 GLN B CA 1
ATOM 4933 C C . GLN B 1 193 ? -5.887 57.312 16.234 1 90.44 193 GLN B C 1
ATOM 4935 O O . GLN B 1 193 ? -5.602 58.281 16.938 1 90.44 193 GLN B O 1
ATOM 4940 N N . VAL B 1 194 ? -5 56.656 15.484 1 89.88 194 VAL B N 1
ATOM 4941 C CA . VAL B 1 194 ? -3.598 57.062 15.484 1 89.88 194 VAL B CA 1
ATOM 4942 C C . VAL B 1 194 ? -3.441 58.375 14.719 1 89.88 194 VAL B C 1
ATOM 4944 O O . VAL B 1 194 ? -2.666 59.25 15.117 1 89.88 194 VAL B O 1
ATOM 4947 N N . GLN B 1 195 ? -4.164 58.594 13.742 1 91.75 195 GLN B N 1
ATOM 4948 C CA . GLN B 1 195 ? -4.109 59.812 12.93 1 91.75 195 GLN B CA 1
ATOM 4949 C C . GLN B 1 195 ? -4.574 61.031 13.727 1 91.75 195 GLN B C 1
ATOM 4951 O O . GLN B 1 195 ? -4.031 62.125 13.57 1 91.75 195 GLN B O 1
ATOM 4956 N N . VAL B 1 196 ? -5.531 60.781 14.586 1 91.69 196 VAL B N 1
ATOM 4957 C CA . VAL B 1 196 ? -6.055 61.906 15.367 1 91.69 196 VAL B CA 1
ATOM 4958 C C . VAL B 1 196 ? -5.32 61.969 16.703 1 91.69 196 VAL B C 1
ATOM 4960 O O . VAL B 1 196 ? -5.625 62.844 17.531 1 91.69 196 VAL B O 1
ATOM 4963 N N . GLY B 1 197 ? -4.363 61.094 17.016 1 87.88 197 GLY B N 1
ATOM 4964 C CA . GLY B 1 197 ? -3.451 61.188 18.141 1 87.88 197 GLY B CA 1
ATOM 4965 C C . GLY B 1 197 ? -4.008 60.562 19.406 1 87.88 197 GLY B C 1
ATOM 4966 O O . GLY B 1 197 ? -3.48 60.781 20.5 1 87.88 197 GLY B O 1
ATOM 4967 N N . THR B 1 198 ? -5.082 59.812 19.281 1 87.31 198 THR B N 1
ATOM 4968 C CA . THR B 1 198 ? -5.711 59.25 20.469 1 87.31 198 THR B CA 1
ATOM 4969 C C . THR B 1 198 ? -5.098 57.875 20.812 1 87.31 198 THR B C 1
ATOM 4971 O O . THR B 1 198 ? -5.293 57.375 21.922 1 87.31 198 THR B O 1
ATOM 4974 N N . ARG B 1 199 ? -4.324 57.281 19.859 1 86.56 199 ARG B N 1
ATOM 4975 C CA . ARG B 1 199 ? -3.652 56.031 20.109 1 86.56 199 ARG B CA 1
ATOM 4976 C C . ARG B 1 199 ? -2.217 56.062 19.594 1 86.56 199 ARG B C 1
ATOM 4978 O O . ARG B 1 199 ? -1.912 56.75 18.625 1 86.56 199 ARG B O 1
ATOM 4985 N N . PRO B 1 200 ? -1.381 55.375 20.312 1 82.62 200 PRO B N 1
ATOM 4986 C CA . PRO B 1 200 ? 0.023 55.344 19.891 1 82.62 200 PRO B CA 1
ATOM 4987 C C . PRO B 1 200 ? 0.256 54.531 18.625 1 82.62 200 PRO B C 1
ATOM 4989 O O . PRO B 1 200 ? -0.541 53.656 18.297 1 82.62 200 PRO B O 1
ATOM 4992 N N . GLU B 1 201 ? 1.413 54.812 17.938 1 84.69 201 GLU B N 1
ATOM 4993 C CA . GLU B 1 201 ? 1.771 54.156 16.688 1 84.69 201 GLU B CA 1
ATOM 4994 C C . GLU B 1 201 ? 2.004 52.656 16.891 1 84.69 201 GLU B C 1
ATOM 4996 O O . GLU B 1 201 ? 1.785 51.875 15.969 1 84.69 201 GLU B O 1
ATOM 5001 N N . ILE B 1 202 ? 2.311 52.219 18.016 1 79.06 202 ILE B N 1
ATOM 5002 C CA . ILE B 1 202 ? 2.592 50.812 18.297 1 79.06 202 ILE B CA 1
ATOM 5003 C C . ILE B 1 202 ? 1.312 50 18.156 1 79.06 202 ILE B C 1
ATOM 5005 O O . ILE B 1 202 ? 1.359 48.844 17.781 1 79.06 202 ILE B O 1
ATOM 5009 N N . ASP B 1 203 ? 0.167 50.688 18.391 1 82.81 203 ASP B N 1
ATOM 5010 C CA . ASP B 1 203 ? -1.115 50 18.234 1 82.81 203 ASP B CA 1
ATOM 5011 C C . ASP B 1 203 ? -1.383 49.656 16.766 1 82.81 203 ASP B C 1
ATOM 5013 O O . ASP B 1 203 ? -1.922 48.594 16.453 1 82.81 203 ASP B O 1
ATOM 5017 N N . LEU B 1 204 ? -0.955 50.562 15.938 1 86.69 204 LEU B N 1
ATOM 5018 C CA . LEU B 1 204 ? -1.152 50.375 14.5 1 86.69 204 LEU B CA 1
ATOM 5019 C C . LEU B 1 204 ? -0.309 49.219 13.969 1 86.69 204 LEU B C 1
ATOM 5021 O O . LEU B 1 204 ? -0.802 48.375 13.211 1 86.69 204 LEU B O 1
ATOM 5025 N N . VAL B 1 205 ? 0.925 49.156 14.43 1 83.62 205 VAL B N 1
ATOM 5026 C CA . VAL B 1 205 ? 1.82 48.094 13.992 1 83.62 205 VAL B CA 1
ATOM 5027 C C . VAL B 1 205 ? 1.3 46.75 14.492 1 83.62 205 VAL B C 1
ATOM 5029 O O . VAL B 1 205 ? 1.343 45.75 13.766 1 83.62 205 VAL B O 1
ATOM 5032 N N . GLN B 1 206 ? 0.755 46.719 15.68 1 82.81 206 GLN B N 1
ATOM 5033 C CA . GLN B 1 206 ? 0.196 45.5 16.25 1 82.81 206 GLN B CA 1
ATOM 5034 C C . GLN B 1 206 ? -1.009 45.031 15.453 1 82.81 206 GLN B C 1
ATOM 5036 O O . GLN B 1 206 ? -1.128 43.844 15.156 1 82.81 206 GLN B O 1
ATOM 5041 N N . GLN B 1 207 ? -1.83 45.938 15.141 1 86.81 207 GLN B N 1
ATOM 5042 C CA . GLN B 1 207 ? -3.025 45.562 14.383 1 86.81 207 GLN B CA 1
ATOM 5043 C C . GLN B 1 207 ? -2.67 45.125 12.977 1 86.81 207 GLN B C 1
ATOM 5045 O O . GLN B 1 207 ? -3.307 44.188 12.438 1 86.81 207 GLN B O 1
ATOM 5050 N N . ARG B 1 208 ? -1.699 45.719 12.383 1 86.69 208 ARG B N 1
ATOM 5051 C CA . ARG B 1 208 ? -1.232 45.281 11.07 1 86.69 208 ARG B CA 1
ATOM 5052 C C . ARG B 1 208 ? -0.725 43.844 11.117 1 86.69 208 ARG B C 1
ATOM 5054 O O . ARG B 1 208 ? -0.955 43.062 10.188 1 86.69 208 ARG B O 1
ATOM 5061 N N . THR B 1 209 ? -0.099 43.5 12.188 1 82.69 209 THR B N 1
ATOM 5062 C CA . THR B 1 209 ? 0.392 42.125 12.391 1 82.69 209 THR B CA 1
ATOM 5063 C C . THR B 1 209 ? -0.768 41.156 12.477 1 82.69 209 THR B C 1
ATOM 5065 O O . THR B 1 209 ? -0.708 40.062 11.906 1 82.69 209 THR B O 1
ATOM 5068 N N . LEU B 1 210 ? -1.753 41.531 13.141 1 85.06 210 LEU B N 1
ATOM 5069 C CA . LEU B 1 210 ? -2.912 40.656 13.289 1 85.06 210 LEU B CA 1
ATOM 5070 C C . LEU B 1 210 ? -3.604 40.406 11.953 1 85.06 210 LEU B C 1
ATOM 5072 O O . LEU B 1 210 ? -4.051 39.312 11.664 1 85.06 210 LEU B O 1
ATOM 5076 N N . VAL B 1 211 ? -3.732 41.469 11.125 1 88 211 VAL B N 1
ATOM 5077 C CA . VAL B 1 211 ? -4.316 41.344 9.797 1 88 211 VAL B CA 1
ATOM 5078 C C . VAL B 1 211 ? -3.465 40.406 8.945 1 88 211 VAL B C 1
ATOM 5080 O O . VAL B 1 211 ? -3.992 39.531 8.258 1 88 211 VAL B O 1
ATOM 5083 N N . ALA B 1 212 ? -2.178 40.594 9.039 1 82.88 212 ALA B N 1
ATOM 5084 C CA . ALA B 1 212 ? -1.27 39.719 8.281 1 82.88 212 ALA B CA 1
ATOM 5085 C C . ALA B 1 212 ? -1.419 38.281 8.703 1 82.88 212 ALA B C 1
ATOM 5087 O O . ALA B 1 212 ? -1.444 37.375 7.863 1 82.88 212 ALA B O 1
ATOM 5088 N N . ASN B 1 213 ? -1.528 38.031 10 1 83.19 213 ASN B N 1
ATOM 5089 C CA . ASN B 1 213 ? -1.724 36.688 10.523 1 83.19 213 ASN B CA 1
ATOM 5090 C C . ASN B 1 213 ? -3.049 36.094 10.055 1 83.19 213 ASN B C 1
ATOM 5092 O O . ASN B 1 213 ? -3.117 34.906 9.703 1 83.19 213 ASN B O 1
ATOM 5096 N N . ALA B 1 214 ? -4.059 36.906 10.07 1 87.62 214 ALA B N 1
ATOM 5097 C CA . ALA B 1 214 ? -5.371 36.438 9.625 1 87.62 214 ALA B CA 1
ATOM 5098 C C . ALA B 1 214 ? -5.352 36.062 8.141 1 87.62 214 ALA B C 1
ATOM 5100 O O . ALA B 1 214 ? -6.008 35.125 7.719 1 87.62 214 ALA B O 1
ATOM 5101 N N . ARG B 1 215 ? -4.645 36.875 7.379 1 87.12 215 ARG B N 1
ATOM 5102 C CA . ARG B 1 215 ? -4.5 36.562 5.957 1 87.12 215 ARG B CA 1
ATOM 5103 C C . ARG B 1 215 ? -3.805 35.219 5.742 1 87.12 215 ARG B C 1
ATOM 5105 O O . ARG B 1 215 ? -4.234 34.438 4.906 1 87.12 215 ARG B O 1
ATOM 5112 N N . LEU B 1 216 ? -2.777 35 6.516 1 82.56 216 LEU B N 1
ATOM 5113 C CA . LEU B 1 216 ? -2.061 33.719 6.434 1 82.56 216 LEU B CA 1
ATOM 5114 C C . LEU B 1 216 ? -2.969 32.562 6.82 1 82.56 216 LEU B C 1
ATOM 5116 O O . LEU B 1 216 ? -2.947 31.516 6.172 1 82.56 216 LEU B O 1
ATOM 5120 N N . GLN B 1 217 ? -3.725 32.781 7.824 1 87.69 217 GLN B N 1
ATOM 5121 C CA . GLN B 1 217 ? -4.645 31.719 8.273 1 87.69 217 GLN B CA 1
ATOM 5122 C C . GLN B 1 217 ? -5.68 31.406 7.195 1 87.69 217 GLN B C 1
ATOM 5124 O O . GLN B 1 217 ? -6.059 30.25 7.016 1 87.69 217 GLN B O 1
ATOM 5129 N N . LEU B 1 218 ? -6.168 32.406 6.531 1 90.56 218 LEU B N 1
ATOM 5130 C CA . LEU B 1 218 ? -7.137 32.219 5.461 1 90.56 218 LEU B CA 1
ATOM 5131 C C . LEU B 1 218 ? -6.52 31.438 4.305 1 90.56 218 LEU B C 1
ATOM 5133 O O . LEU B 1 218 ? -7.148 30.531 3.76 1 90.56 218 LEU B O 1
ATOM 5137 N N . ILE B 1 219 ? -5.348 31.797 3.953 1 87.5 219 ILE B N 1
ATOM 5138 C CA . ILE B 1 219 ? -4.641 31.094 2.891 1 87.5 219 ILE B CA 1
ATOM 5139 C C . ILE B 1 219 ? -4.52 29.609 3.25 1 87.5 219 ILE B C 1
ATOM 5141 O O . ILE B 1 219 ? -4.809 28.734 2.426 1 87.5 219 ILE B O 1
ATOM 5145 N N . GLN B 1 220 ? -4.133 29.312 4.484 1 88.94 220 GLN B N 1
ATOM 5146 C CA . GLN B 1 220 ? -3.979 27.938 4.949 1 88.94 220 GLN B CA 1
ATOM 5147 C C . GLN B 1 220 ? -5.316 27.203 4.957 1 88.94 220 GLN B C 1
ATOM 5149 O O . GLN B 1 220 ? -5.395 26.031 4.551 1 88.94 220 GLN B O 1
ATOM 5154 N N . ALA B 1 221 ? -6.309 27.875 5.43 1 93 221 ALA B N 1
ATOM 5155 C CA . ALA B 1 221 ? -7.637 27.266 5.48 1 93 221 ALA B CA 1
ATOM 5156 C C . ALA B 1 221 ? -8.133 26.922 4.078 1 93 221 ALA B C 1
ATOM 5158 O O . ALA B 1 221 ? -8.695 25.844 3.863 1 93 221 ALA B O 1
ATOM 5159 N N . ARG B 1 222 ? -7.918 27.844 3.164 1 92.06 222 ARG B N 1
ATOM 5160 C CA . ARG B 1 222 ? -8.336 27.625 1.785 1 92.06 222 ARG B CA 1
ATOM 5161 C C . ARG B 1 222 ? -7.562 26.453 1.166 1 92.06 222 ARG B C 1
ATOM 5163 O O . ARG B 1 222 ? -8.141 25.625 0.46 1 92.06 222 ARG B O 1
ATOM 5170 N N . ASN B 1 223 ? -6.344 26.422 1.404 1 91 223 ASN B N 1
ATOM 5171 C CA . ASN B 1 223 ? -5.527 25.312 0.918 1 91 223 ASN B CA 1
ATOM 5172 C C . ASN B 1 223 ? -5.984 23.984 1.501 1 91 223 ASN B C 1
ATOM 5174 O O . ASN B 1 223 ? -6.07 22.984 0.785 1 91 223 ASN B O 1
ATOM 5178 N N . ASN B 1 224 ? -6.199 23.953 2.756 1 93.75 224 ASN B N 1
ATOM 5179 C CA . ASN B 1 224 ? -6.664 22.734 3.414 1 93.75 224 ASN B CA 1
ATOM 5180 C C . ASN B 1 224 ? -8 22.266 2.842 1 93.75 224 ASN B C 1
ATOM 5182 O O . ASN B 1 224 ? -8.203 21.062 2.623 1 93.75 224 ASN B O 1
ATOM 5186 N N . SER B 1 225 ? -8.883 23.219 2.646 1 94.88 225 SER B N 1
ATOM 5187 C CA . SER B 1 225 ? -10.18 22.906 2.07 1 94.88 225 SER B CA 1
ATOM 5188 C C . SER B 1 225 ? -10.039 22.297 0.674 1 94.88 225 SER B C 1
ATOM 5190 O O . SER B 1 225 ? -10.648 21.281 0.362 1 94.88 225 SER B O 1
ATOM 5192 N N . ALA B 1 226 ? -9.258 22.891 -0.13 1 92.44 226 ALA B N 1
ATOM 5193 C CA . ALA B 1 226 ? -9.023 22.391 -1.484 1 92.44 226 ALA B CA 1
ATOM 5194 C C . ALA B 1 226 ? -8.406 21 -1.458 1 92.44 226 ALA B C 1
ATOM 5196 O O . ALA B 1 226 ? -8.812 20.125 -2.229 1 92.44 226 ALA B O 1
ATOM 5197 N N . THR B 1 227 ? -7.492 20.797 -0.593 1 93.44 227 THR B N 1
ATOM 5198 C CA . THR B 1 227 ? -6.824 19.516 -0.465 1 93.44 227 THR B CA 1
ATOM 5199 C C . THR B 1 227 ? -7.809 18.422 -0.031 1 93.44 227 THR B C 1
ATOM 5201 O O . THR B 1 227 ? -7.785 17.312 -0.553 1 93.44 227 THR B O 1
ATOM 5204 N N . LEU B 1 228 ? -8.609 18.781 0.909 1 95.31 228 LEU B N 1
ATOM 5205 C CA . LEU B 1 228 ? -9.562 17.797 1.4 1 95.31 228 LEU B CA 1
ATOM 5206 C C . LEU B 1 228 ? -10.602 17.469 0.338 1 95.31 228 LEU B C 1
ATOM 5208 O O . LEU B 1 228 ? -11.086 16.344 0.264 1 95.31 228 LEU B O 1
ATOM 5212 N N . LYS B 1 229 ? -10.969 18.453 -0.464 1 94.81 229 LYS B N 1
ATOM 5213 C CA . LYS B 1 229 ? -11.883 18.172 -1.572 1 94.81 229 LYS B CA 1
ATOM 5214 C C . LYS B 1 229 ? -11.242 17.219 -2.582 1 94.81 229 LYS B C 1
ATOM 5216 O O . LYS B 1 229 ? -11.914 16.344 -3.125 1 94.81 229 LYS B O 1
ATOM 5221 N N . ALA B 1 230 ? -10.031 17.422 -2.854 1 93.56 230 ALA B N 1
ATOM 5222 C CA . ALA B 1 230 ? -9.305 16.484 -3.711 1 93.56 230 ALA B CA 1
ATOM 5223 C C . ALA B 1 230 ? -9.297 15.086 -3.109 1 93.56 230 ALA B C 1
ATOM 5225 O O . ALA B 1 230 ? -9.461 14.102 -3.824 1 93.56 230 ALA B O 1
ATOM 5226 N N . GLN B 1 231 ? -9.125 15.031 -1.829 1 95.69 231 GLN B N 1
ATOM 5227 C CA . GLN B 1 231 ? -9.148 13.75 -1.134 1 95.69 231 GLN B CA 1
ATOM 5228 C C . GLN B 1 231 ? -10.523 13.102 -1.209 1 95.69 231 GLN B C 1
ATOM 5230 O O . GLN B 1 231 ? -10.641 11.875 -1.305 1 95.69 231 GLN B O 1
ATOM 5235 N N . LEU B 1 232 ? -11.523 13.969 -1.121 1 96.5 232 LEU B N 1
ATOM 5236 C CA . LEU B 1 232 ? -12.883 13.461 -1.235 1 96.5 232 LEU B CA 1
ATOM 5237 C C . LEU B 1 232 ? -13.133 12.875 -2.621 1 96.5 232 LEU B C 1
ATOM 5239 O O . LEU B 1 232 ? -13.734 11.805 -2.748 1 96.5 232 LEU B O 1
ATOM 5243 N N . ASN B 1 233 ? -12.633 13.531 -3.617 1 95.12 233 ASN B N 1
ATOM 5244 C CA . ASN B 1 233 ? -12.719 12.984 -4.965 1 95.12 233 ASN B CA 1
ATOM 5245 C C . ASN B 1 233 ? -12.062 11.609 -5.055 1 95.12 233 ASN B C 1
ATOM 5247 O O . ASN B 1 233 ? -12.633 10.672 -5.613 1 95.12 233 ASN B O 1
ATOM 5251 N N . GLN B 1 234 ? -10.914 11.484 -4.469 1 95 234 GLN B N 1
ATOM 5252 C CA . GLN B 1 234 ? -10.211 10.203 -4.469 1 95 234 GLN B CA 1
ATOM 5253 C C . GLN B 1 234 ? -11.008 9.141 -3.727 1 95 234 GLN B C 1
ATOM 5255 O O . GLN B 1 234 ? -11.102 7.996 -4.18 1 95 234 GLN B O 1
ATOM 5260 N N . ALA B 1 235 ? -11.57 9.555 -2.582 1 96.25 235 ALA B N 1
ATOM 5261 C CA . ALA B 1 235 ? -12.367 8.609 -1.796 1 96.25 235 ALA B CA 1
ATOM 5262 C C . ALA B 1 235 ? -13.586 8.133 -2.578 1 96.25 235 ALA B C 1
ATOM 5264 O O . ALA B 1 235 ? -14.008 6.98 -2.441 1 96.25 235 ALA B O 1
ATOM 5265 N N . MET B 1 236 ? -14.156 9.008 -3.402 1 95.81 236 MET B N 1
ATOM 5266 C CA . MET B 1 236 ? -15.336 8.672 -4.195 1 95.81 236 MET B CA 1
ATOM 5267 C C . MET B 1 236 ? -14.945 7.914 -5.457 1 95.81 236 MET B C 1
ATOM 5269 O O . MET B 1 236 ? -15.805 7.379 -6.152 1 95.81 236 MET B O 1
ATOM 5273 N N . GLY B 1 237 ? -13.695 7.891 -5.711 1 94.56 237 GLY B N 1
ATOM 5274 C CA . GLY B 1 237 ? -13.234 7.223 -6.922 1 94.56 237 GLY B CA 1
ATOM 5275 C C . GLY B 1 237 ? -13.445 8.047 -8.172 1 94.56 237 GLY B C 1
ATOM 5276 O O . GLY B 1 237 ? -13.664 7.504 -9.258 1 94.56 237 GLY B O 1
ATOM 5277 N N . VAL B 1 238 ? -13.422 9.367 -8.086 1 91.06 238 VAL B N 1
ATOM 5278 C CA . VAL B 1 238 ? -13.703 10.242 -9.219 1 91.06 238 VAL B CA 1
ATOM 5279 C C . VAL B 1 238 ? -12.461 11.062 -9.555 1 91.06 238 VAL B C 1
ATOM 5281 O O . VAL B 1 238 ? -11.719 11.477 -8.656 1 91.06 238 VAL B O 1
ATOM 5284 N N . GLU B 1 239 ? -12.273 11.125 -10.891 1 85.31 239 GLU B N 1
ATOM 5285 C CA . GLU B 1 239 ? -11.25 12.023 -11.406 1 85.31 239 GLU B CA 1
ATOM 5286 C C . GLU B 1 239 ? -11.867 13.32 -11.93 1 85.31 239 GLU B C 1
ATOM 5288 O O . GLU B 1 239 ? -12.641 13.305 -12.883 1 85.31 239 GLU B O 1
ATOM 5293 N N . GLY B 1 240 ? -11.891 14.32 -11.148 1 78.31 240 GLY B N 1
ATOM 5294 C CA . GLY B 1 240 ? -12.508 15.547 -11.641 1 78.31 240 GLY B CA 1
ATOM 5295 C C . GLY B 1 240 ? -12.117 16.781 -10.836 1 78.31 240 GLY B C 1
ATOM 5296 O O . GLY B 1 240 ? -11.289 16.688 -9.93 1 78.31 240 GLY B O 1
ATOM 5297 N N . PRO B 1 241 ? -12.727 17.828 -11.305 1 82.56 241 PRO B N 1
ATOM 5298 C CA . PRO B 1 241 ? -12.453 19.094 -10.617 1 82.56 241 PRO B CA 1
ATOM 5299 C C . PRO B 1 241 ? -13.07 19.156 -9.219 1 82.56 241 PRO B C 1
ATOM 5301 O O . PRO B 1 241 ? -14.008 18.422 -8.922 1 82.56 241 PRO B O 1
ATOM 5304 N N . THR B 1 242 ? -12.453 19.938 -8.461 1 82.81 242 THR B N 1
ATOM 5305 C CA . THR B 1 242 ? -12.891 20.078 -7.082 1 82.81 242 THR B CA 1
ATOM 5306 C C . THR B 1 242 ? -13.734 21.344 -6.906 1 82.81 242 THR B C 1
ATOM 5308 O O . THR B 1 242 ? -13.789 21.922 -5.816 1 82.81 242 THR B O 1
ATOM 5311 N N . ASP B 1 243 ? -14.406 21.75 -7.969 1 85.94 243 ASP B N 1
ATOM 5312 C CA . ASP B 1 243 ? -15.18 22.984 -7.914 1 85.94 243 ASP B CA 1
ATOM 5313 C C . ASP B 1 243 ? -16.609 22.719 -7.453 1 85.94 243 ASP B C 1
ATOM 5315 O O . ASP B 1 243 ? -17.562 22.875 -8.234 1 85.94 243 ASP B O 1
ATOM 5319 N N . TYR B 1 244 ? -16.781 22.266 -6.32 1 91.69 244 TYR B N 1
ATOM 5320 C CA . TYR B 1 244 ? -18.094 22.047 -5.711 1 91.69 244 TYR B CA 1
ATOM 5321 C C . TYR B 1 244 ? -18.062 22.375 -4.223 1 91.69 244 TYR B C 1
ATOM 5323 O O . TYR B 1 244 ? -16.984 22.484 -3.627 1 91.69 244 TYR B O 1
ATOM 5331 N N . ALA B 1 245 ? -19.266 22.656 -3.688 1 93.88 245 ALA B N 1
ATOM 5332 C CA . ALA B 1 245 ? -19.438 22.781 -2.242 1 93.88 245 ALA B CA 1
ATOM 5333 C C . ALA B 1 245 ? -20.062 21.516 -1.651 1 93.88 245 ALA B C 1
ATOM 5335 O O . ALA B 1 245 ? -20.672 20.719 -2.371 1 93.88 245 ALA B O 1
ATOM 5336 N N . VAL B 1 246 ? -19.672 21.312 -0.44 1 94.81 246 VAL B N 1
ATOM 5337 C CA . VAL B 1 246 ? -20.234 20.156 0.259 1 94.81 246 VAL B CA 1
ATOM 5338 C C . VAL B 1 246 ? -21.422 20.609 1.113 1 94.81 246 VAL B C 1
ATOM 5340 O O . VAL B 1 246 ? -21.344 21.625 1.798 1 94.81 246 VAL B O 1
ATOM 5343 N N . ARG B 1 247 ? -22.5 19.859 0.991 1 93.44 247 ARG B N 1
ATOM 5344 C CA . ARG B 1 247 ? -23.703 20.219 1.735 1 93.44 247 ARG B CA 1
ATOM 5345 C C . ARG B 1 247 ? -23.531 19.922 3.223 1 93.44 247 ARG B C 1
ATOM 5347 O O . ARG B 1 247 ? -22.969 18.891 3.598 1 93.44 247 ARG B O 1
ATOM 5354 N N . GLU B 1 248 ? -24.047 20.859 4 1 90.5 248 GLU B N 1
ATOM 5355 C CA . GLU B 1 248 ? -24.047 20.625 5.441 1 90.5 248 GLU B CA 1
ATOM 5356 C C . GLU B 1 248 ? -24.984 19.484 5.812 1 90.5 248 GLU B C 1
ATOM 5358 O O . GLU B 1 248 ? -26.125 19.438 5.348 1 90.5 248 GLU B O 1
ATOM 5363 N N . GLU B 1 249 ? -24.391 18.516 6.426 1 85.56 249 GLU B N 1
ATOM 5364 C CA . GLU B 1 249 ? -25.141 17.359 6.879 1 85.56 249 GLU B CA 1
ATOM 5365 C C . GLU B 1 249 ? -24.828 17.031 8.336 1 85.56 249 GLU B C 1
ATOM 5367 O O . GLU B 1 249 ? -23.734 17.344 8.828 1 85.56 249 GLU B O 1
ATOM 5372 N N . VAL B 1 250 ? -25.875 16.516 9.023 1 75.88 250 VAL B N 1
ATOM 5373 C CA . VAL B 1 250 ? -25.672 16.062 10.398 1 75.88 250 VAL B CA 1
ATOM 5374 C C . VAL B 1 250 ? -25.703 14.539 10.445 1 75.88 250 VAL B C 1
ATOM 5376 O O . VAL B 1 250 ? -26.5 13.906 9.734 1 75.88 250 VAL B O 1
ATOM 5379 N N . VAL B 1 251 ? -24.625 14.023 11.094 1 74.81 251 VAL B N 1
ATOM 5380 C CA . VAL B 1 251 ? -24.641 12.57 11.266 1 74.81 251 VAL B CA 1
ATOM 5381 C C . VAL B 1 251 ? -25.531 12.195 12.438 1 74.81 251 VAL B C 1
ATOM 5383 O O . VAL B 1 251 ? -25.391 12.734 13.539 1 74.81 251 VAL B O 1
ATOM 5386 N N . GLY B 1 252 ? -26.5 11.352 12.133 1 78.19 252 GLY B N 1
ATOM 5387 C CA . GLY B 1 252 ? -27.406 10.891 13.18 1 78.19 252 GLY B CA 1
ATOM 5388 C C . GLY B 1 252 ? -26.734 9.984 14.195 1 78.19 252 GLY B C 1
ATOM 5389 O O . GLY B 1 252 ? -25.562 9.648 14.047 1 78.19 252 GLY B O 1
ATOM 5390 N N . LEU B 1 253 ? -27.469 9.664 15.219 1 85.62 253 LEU B N 1
ATOM 5391 C CA . LEU B 1 253 ? -27 8.766 16.266 1 85.62 253 LEU B CA 1
ATOM 5392 C C . LEU B 1 253 ? -26.781 7.363 15.727 1 85.62 253 LEU B C 1
ATOM 5394 O O . LEU B 1 253 ? -27.547 6.891 14.883 1 85.62 253 LEU B O 1
ATOM 5398 N N . VAL B 1 254 ? -25.656 6.82 16.172 1 89.06 254 VAL B N 1
ATOM 5399 C CA . VAL B 1 254 ? -25.406 5.422 15.844 1 89.06 254 VAL B CA 1
ATOM 5400 C C . VAL B 1 254 ? -26.188 4.516 16.781 1 89.06 254 VAL B C 1
ATOM 5402 O O . VAL B 1 254 ? -26.188 4.727 18 1 89.06 254 VAL B O 1
ATOM 5405 N N . ARG B 1 255 ? -26.766 3.5 16.219 1 83.06 255 ARG B N 1
ATOM 5406 C CA . ARG B 1 255 ? -27.531 2.562 17.047 1 83.06 255 ARG B CA 1
ATOM 5407 C C . ARG B 1 255 ? -26.641 1.915 18.109 1 83.06 255 ARG B C 1
ATOM 5409 O O . ARG B 1 255 ? -25.594 1.334 17.781 1 83.06 255 ARG B O 1
ATOM 5416 N N . GLY B 1 256 ? -27.031 2.123 19.328 1 84.69 256 GLY B N 1
ATOM 5417 C CA . GLY B 1 256 ? -26.312 1.477 20.422 1 84.69 256 GLY B CA 1
ATOM 5418 C C . GLY B 1 256 ? -25.156 2.307 20.953 1 84.69 256 GLY B C 1
ATOM 5419 O O . GLY B 1 256 ? -24.406 1.848 21.812 1 84.69 256 GLY B O 1
ATOM 5420 N N . GLU B 1 257 ? -25.047 3.496 20.469 1 89.88 257 GLU B N 1
ATOM 5421 C CA . GLU B 1 257 ? -23.875 4.297 20.828 1 89.88 257 GLU B CA 1
ATOM 5422 C C . GLU B 1 257 ? -23.812 4.512 22.328 1 89.88 257 GLU B C 1
ATOM 5424 O O . GLU B 1 257 ? -22.719 4.652 22.891 1 89.88 257 GLU B O 1
ATOM 5429 N N . ASP B 1 258 ? -24.984 4.484 23.031 1 91.25 258 ASP B N 1
ATOM 5430 C CA . ASP B 1 258 ? -25 4.719 24.469 1 91.25 258 ASP B CA 1
ATOM 5431 C C . ASP B 1 258 ? -25.156 3.412 25.234 1 91.25 258 ASP B C 1
ATOM 5433 O O . ASP B 1 258 ? -25.359 3.422 26.453 1 91.25 258 ASP B O 1
ATOM 5437 N N . GLU B 1 259 ? -25.094 2.242 24.516 1 93.44 259 GLU B N 1
ATOM 5438 C CA . GLU B 1 259 ? -25.188 0.929 25.156 1 93.44 259 GLU B CA 1
ATOM 5439 C C . GLU B 1 259 ? -23.875 0.546 25.828 1 93.44 259 GLU B C 1
ATOM 5441 O O . GLU B 1 259 ? -22.828 1.116 25.516 1 93.44 259 GLU B O 1
ATOM 5446 N N . PRO B 1 260 ? -23.969 -0.495 26.766 1 95.25 260 PRO B N 1
ATOM 5447 C CA . PRO B 1 260 ? -22.734 -0.955 27.391 1 95.25 260 PRO B CA 1
ATOM 5448 C C . PRO B 1 260 ? -21.75 -1.544 26.391 1 95.25 260 PRO B C 1
ATOM 5450 O O . PRO B 1 260 ? -22.156 -2.086 25.359 1 95.25 260 PRO B O 1
ATOM 5453 N N . MET B 1 261 ? -20.469 -1.398 26.75 1 94.56 261 MET B N 1
ATOM 5454 C CA . MET B 1 261 ? -19.375 -1.797 25.875 1 94.56 261 MET B CA 1
ATOM 5455 C C . MET B 1 261 ? -19.516 -3.252 25.438 1 94.56 261 MET B C 1
ATOM 5457 O O . MET B 1 261 ? -19.375 -3.572 24.266 1 94.56 261 MET B O 1
ATOM 5461 N N . ASP B 1 262 ? -19.891 -4.137 26.359 1 94.94 262 ASP B N 1
ATOM 5462 C CA . ASP B 1 262 ? -19.984 -5.562 26.062 1 94.94 262 ASP B CA 1
ATOM 5463 C C . ASP B 1 262 ? -21.094 -5.84 25.031 1 94.94 262 ASP B C 1
ATOM 5465 O O . ASP B 1 262 ? -20.953 -6.719 24.188 1 94.94 262 ASP B O 1
ATOM 5469 N N . THR B 1 263 ? -22.156 -5.121 25.109 1 95.44 263 THR B N 1
ATOM 5470 C CA . THR B 1 263 ? -23.25 -5.262 24.156 1 95.44 263 THR B CA 1
ATOM 5471 C C . THR B 1 263 ? -22.797 -4.859 22.766 1 95.44 263 THR B C 1
ATOM 5473 O O . THR B 1 263 ? -23.109 -5.543 21.781 1 95.44 263 THR B O 1
ATOM 5476 N N . LEU B 1 264 ? -22.031 -3.852 22.672 1 96.25 264 LEU B N 1
ATOM 5477 C CA . LEU B 1 264 ? -21.547 -3.371 21.375 1 96.25 264 LEU B CA 1
ATOM 5478 C C . LEU B 1 264 ? -20.531 -4.344 20.781 1 96.25 264 LEU B C 1
ATOM 5480 O O . LEU B 1 264 ? -20.531 -4.59 19.578 1 96.25 264 LEU B O 1
ATOM 5484 N N . VAL B 1 265 ? -19.703 -4.816 21.656 1 96.38 265 VAL B N 1
ATOM 5485 C CA . VAL B 1 265 ? -18.703 -5.766 21.188 1 96.38 265 VAL B CA 1
ATOM 5486 C C . VAL B 1 265 ? -19.375 -7.012 20.625 1 96.38 265 VAL B C 1
ATOM 5488 O O . VAL B 1 265 ? -18.984 -7.527 19.578 1 96.38 265 VAL B O 1
ATOM 5491 N N . ASP B 1 266 ? -20.453 -7.492 21.281 1 95.56 266 ASP B N 1
ATOM 5492 C CA . ASP B 1 266 ? -21.203 -8.656 20.812 1 95.56 266 ASP B CA 1
ATOM 5493 C C . ASP B 1 266 ? -21.844 -8.375 19.453 1 95.56 266 ASP B C 1
ATOM 5495 O O . ASP B 1 266 ? -21.844 -9.234 18.578 1 95.56 266 ASP B O 1
ATOM 5499 N N . LEU B 1 267 ? -22.344 -7.215 19.344 1 94 267 LEU B N 1
ATOM 5500 C CA . LEU B 1 267 ? -22.938 -6.809 18.078 1 94 267 LEU B CA 1
ATOM 5501 C C . LEU B 1 267 ? -21.891 -6.805 16.969 1 94 267 LEU B C 1
ATOM 5503 O O . LEU B 1 267 ? -22.156 -7.266 15.859 1 94 267 LEU B O 1
ATOM 5507 N N . ALA B 1 268 ? -20.672 -6.312 17.234 1 96.44 268 ALA B N 1
ATOM 5508 C CA . ALA B 1 268 ? -19.578 -6.285 16.266 1 96.44 268 ALA B CA 1
ATOM 5509 C C . ALA B 1 268 ? -19.172 -7.699 15.859 1 96.44 268 ALA B C 1
ATOM 5511 O O . ALA B 1 268 ? -18.938 -7.973 14.68 1 96.44 268 ALA B O 1
ATOM 5512 N N . PHE B 1 269 ? -19.125 -8.586 16.875 1 96.44 269 PHE B N 1
ATOM 5513 C CA . PHE B 1 269 ? -18.719 -9.961 16.594 1 96.44 269 PHE B CA 1
ATOM 5514 C C . PHE B 1 269 ? -19.703 -10.641 15.672 1 96.44 269 PHE B C 1
ATOM 5516 O O . PHE B 1 269 ? -19.328 -11.508 14.875 1 96.44 269 PHE B O 1
ATOM 5523 N N . GLN B 1 270 ? -20.953 -10.234 15.664 1 93.88 270 GLN B N 1
ATOM 5524 C CA . GLN B 1 270 ? -22 -10.852 14.859 1 93.88 270 GLN B CA 1
ATOM 5525 C C . GLN B 1 270 ? -22.062 -10.227 13.469 1 93.88 270 GLN B C 1
ATOM 5527 O O . GLN B 1 270 ? -22.422 -10.891 12.5 1 93.88 270 GLN B O 1
ATOM 5532 N N . ASN B 1 271 ? -21.625 -8.992 13.383 1 94 271 ASN B N 1
ATOM 5533 C CA . ASN B 1 271 ? -21.922 -8.258 12.156 1 94 271 ASN B CA 1
ATOM 5534 C C . ASN B 1 271 ? -20.672 -8.094 11.297 1 94 271 ASN B C 1
ATOM 5536 O O . ASN B 1 271 ? -20.766 -7.855 10.094 1 94 271 ASN B O 1
ATOM 5540 N N . ARG B 1 272 ? -19.484 -8.188 11.867 1 96 272 ARG B N 1
ATOM 5541 C CA . ARG B 1 272 ? -18.25 -7.859 11.148 1 96 272 ARG B CA 1
ATOM 5542 C C . ARG B 1 272 ? -17.922 -8.93 10.117 1 96 272 ARG B C 1
ATOM 5544 O O . ARG B 1 272 ? -17.719 -10.094 10.461 1 96 272 ARG B O 1
ATOM 5551 N N . ALA B 1 273 ? -17.781 -8.453 8.867 1 96.56 273 ALA B N 1
ATOM 5552 C CA . ALA B 1 273 ? -17.562 -9.359 7.738 1 96.56 273 ALA B CA 1
ATOM 5553 C C . ALA B 1 273 ? -16.172 -9.961 7.773 1 96.56 273 ALA B C 1
ATOM 5555 O O . ALA B 1 273 ? -15.945 -11.07 7.281 1 96.56 273 ALA B O 1
ATOM 5556 N N . ASP B 1 274 ? -15.172 -9.266 8.344 1 96.44 274 ASP B N 1
ATOM 5557 C CA . ASP B 1 274 ? -13.812 -9.805 8.406 1 96.44 274 ASP B CA 1
ATOM 5558 C C . ASP B 1 274 ? -13.734 -10.992 9.359 1 96.44 274 ASP B C 1
ATOM 5560 O O . ASP B 1 274 ? -12.969 -11.93 9.133 1 96.44 274 ASP B O 1
ATOM 5564 N N . LEU B 1 275 ? -14.586 -10.992 10.414 1 97.12 275 LEU B N 1
ATOM 5565 C CA . LEU B 1 275 ? -14.656 -12.156 11.289 1 97.12 275 LEU B CA 1
ATOM 5566 C C . LEU B 1 275 ? -15.305 -13.336 10.578 1 97.12 275 LEU B C 1
ATOM 5568 O O . LEU B 1 275 ? -14.852 -14.477 10.719 1 97.12 275 LEU B O 1
ATOM 5572 N N . ALA B 1 276 ? -16.328 -13.07 9.828 1 96.75 276 ALA B N 1
ATOM 5573 C CA . ALA B 1 276 ? -16.953 -14.125 9.031 1 96.75 276 ALA B CA 1
ATOM 5574 C C . ALA B 1 276 ? -15.961 -14.727 8.039 1 96.75 276 ALA B C 1
ATOM 5576 O O . ALA B 1 276 ? -15.938 -15.938 7.836 1 96.75 276 ALA B O 1
ATOM 5577 N N . ALA B 1 277 ? -15.094 -13.852 7.445 1 97.81 277 ALA B N 1
ATOM 5578 C CA . ALA B 1 277 ? -14.078 -14.32 6.504 1 97.81 277 ALA B CA 1
ATOM 5579 C C . ALA B 1 277 ? -13.109 -15.281 7.18 1 97.81 277 ALA B C 1
ATOM 5581 O O . ALA B 1 277 ? -12.758 -16.328 6.617 1 97.81 277 ALA B O 1
ATOM 5582 N N . THR B 1 278 ? -12.742 -14.938 8.391 1 97.44 278 THR B N 1
ATOM 5583 C CA . THR B 1 278 ? -11.781 -15.773 9.102 1 97.44 278 THR B CA 1
ATOM 5584 C C . THR B 1 278 ? -12.398 -17.125 9.469 1 97.44 278 THR B C 1
ATOM 5586 O O . THR B 1 278 ? -11.719 -18.141 9.461 1 97.44 278 THR B O 1
ATOM 5589 N N . GLU B 1 279 ? -13.695 -17.172 9.742 1 97.38 279 GLU B N 1
ATOM 5590 C CA . GLU B 1 279 ? -14.383 -18.422 10.016 1 97.38 279 GLU B CA 1
ATOM 5591 C C . GLU B 1 279 ? -14.406 -19.328 8.781 1 97.38 279 GLU B C 1
ATOM 5593 O O . GLU B 1 279 ? -14.156 -20.531 8.883 1 97.38 279 GLU B O 1
ATOM 5598 N N . HIS B 1 280 ? -14.664 -18.703 7.684 1 98.19 280 HIS B N 1
ATOM 5599 C CA . HIS B 1 280 ? -14.641 -19.469 6.441 1 98.19 280 HIS B CA 1
ATOM 5600 C C . HIS B 1 280 ? -13.234 -19.969 6.133 1 98.19 280 HIS B C 1
ATOM 5602 O O . HIS B 1 280 ? -13.062 -21.078 5.613 1 98.19 280 HIS B O 1
ATOM 5608 N N . GLN B 1 281 ? -12.203 -19.156 6.457 1 97.88 281 GLN B N 1
ATOM 5609 C CA . GLN B 1 281 ? -10.82 -19.578 6.25 1 97.88 281 GLN B CA 1
ATOM 5610 C C . GLN B 1 281 ? -10.477 -20.781 7.121 1 97.88 281 GLN B C 1
ATOM 5612 O O . GLN B 1 281 ? -9.781 -21.703 6.68 1 97.88 281 GLN B O 1
ATOM 5617 N N . LEU B 1 282 ? -11.008 -20.797 8.328 1 97.62 282 LEU B N 1
ATOM 5618 C CA . LEU B 1 282 ? -10.805 -21.922 9.227 1 97.62 282 LEU B CA 1
ATOM 5619 C C . LEU B 1 282 ? -11.461 -23.188 8.664 1 97.62 282 LEU B C 1
ATOM 5621 O O . LEU B 1 282 ? -10.836 -24.25 8.625 1 97.62 282 LEU B O 1
ATOM 5625 N N . LEU B 1 283 ? -12.648 -23.062 8.148 1 97.81 283 LEU B N 1
ATOM 5626 C CA . LEU B 1 283 ? -13.359 -24.188 7.559 1 97.81 283 LEU B CA 1
ATOM 5627 C C . LEU B 1 283 ? -12.633 -24.703 6.316 1 97.81 283 LEU B C 1
ATOM 5629 O O . LEU B 1 283 ? -12.555 -25.906 6.094 1 97.81 283 LEU B O 1
ATOM 5633 N N . ALA B 1 284 ? -12.031 -23.734 5.535 1 98.19 284 ALA B N 1
ATOM 5634 C CA . ALA B 1 284 ? -11.266 -24.109 4.352 1 98.19 284 ALA B CA 1
ATOM 5635 C C . ALA B 1 284 ? -10.055 -24.969 4.738 1 98.19 284 ALA B C 1
ATOM 5637 O O . ALA B 1 284 ? -9.781 -25.984 4.109 1 98.19 284 ALA B O 1
ATOM 5638 N N . GLN B 1 285 ? -9.414 -24.562 5.789 1 97.62 285 GLN B N 1
ATOM 5639 C CA . GLN B 1 285 ? -8.227 -25.297 6.234 1 97.62 285 GLN B CA 1
ATOM 5640 C C . GLN B 1 285 ? -8.602 -26.672 6.773 1 97.62 285 GLN B C 1
ATOM 5642 O O . GLN B 1 285 ? -7.863 -27.641 6.586 1 97.62 285 GLN B O 1
ATOM 5647 N N . GLU B 1 286 ? -9.734 -26.797 7.406 1 97.69 286 GLU B N 1
ATOM 5648 C CA . GLU B 1 286 ? -10.219 -28.078 7.898 1 97.69 286 GLU B CA 1
ATOM 5649 C C . GLU B 1 286 ? -10.539 -29.031 6.746 1 97.69 286 GLU B C 1
ATOM 5651 O O . GLU B 1 286 ? -10.242 -30.219 6.816 1 97.69 286 GLU B O 1
ATOM 5656 N N . GLN B 1 287 ? -11.133 -28.422 5.742 1 97.5 287 GLN B N 1
ATOM 5657 C CA . GLN B 1 287 ? -11.406 -29.234 4.559 1 97.5 287 GLN B CA 1
ATOM 5658 C C . GLN B 1 287 ? -10.109 -29.672 3.887 1 97.5 287 GLN B C 1
ATOM 5660 O O . GLN B 1 287 ? -10.023 -30.797 3.387 1 97.5 287 GLN B O 1
ATOM 5665 N N . GLN B 1 288 ? -9.094 -28.844 3.918 1 97.19 288 GLN B N 1
ATOM 5666 C CA . GLN B 1 288 ? -7.801 -29.203 3.355 1 97.19 288 GLN B CA 1
ATOM 5667 C C . GLN B 1 288 ? -7.152 -30.344 4.145 1 97.19 288 GLN B C 1
ATOM 5669 O O . GLN B 1 288 ? -6.535 -31.234 3.561 1 97.19 288 GLN B O 1
ATOM 5674 N N . LEU B 1 289 ? -7.27 -30.297 5.441 1 97.31 289 LEU B N 1
ATOM 5675 C CA . LEU B 1 289 ? -6.766 -31.391 6.281 1 97.31 289 LEU B CA 1
ATOM 5676 C C . LEU B 1 289 ? -7.469 -32.688 5.953 1 97.31 289 LEU B C 1
ATOM 5678 O O . LEU B 1 289 ? -6.824 -33.75 5.824 1 97.31 289 LEU B O 1
ATOM 5682 N N . SER B 1 290 ? -8.781 -32.625 5.809 1 96.62 290 SER B N 1
ATOM 5683 C CA . SER B 1 290 ? -9.555 -33.812 5.465 1 96.62 290 SER B CA 1
ATOM 5684 C C . SER B 1 290 ? -9.148 -34.344 4.105 1 96.62 290 SER B C 1
ATOM 5686 O O . SER B 1 290 ? -9.023 -35.562 3.936 1 96.62 290 SER B O 1
ATOM 5688 N N . ALA B 1 291 ? -8.891 -33.406 3.158 1 96.69 291 ALA B N 1
ATOM 5689 C CA . ALA B 1 291 ? -8.438 -33.812 1.833 1 96.69 291 ALA B CA 1
ATOM 5690 C C . ALA B 1 291 ? -7.07 -34.5 1.907 1 96.69 291 ALA B C 1
ATOM 5692 O O . ALA B 1 291 ? -6.832 -35.5 1.242 1 96.69 291 ALA B O 1
ATOM 5693 N N . THR B 1 292 ? -6.227 -33.969 2.707 1 96.25 292 THR B N 1
ATOM 5694 C CA . THR B 1 292 ? -4.879 -34.5 2.848 1 96.25 292 THR B CA 1
ATOM 5695 C C . THR B 1 292 ? -4.918 -35.875 3.5 1 96.25 292 THR B C 1
ATOM 5697 O O . THR B 1 292 ? -4.125 -36.75 3.15 1 96.25 292 THR B O 1
ATOM 5700 N N . ARG B 1 293 ? -5.844 -36.156 4.418 1 95.38 293 ARG B N 1
ATOM 5701 C CA . ARG B 1 293 ? -6.031 -37.469 5.023 1 95.38 293 ARG B CA 1
ATOM 5702 C C . ARG B 1 293 ? -6.398 -38.531 3.971 1 95.38 293 ARG B C 1
ATOM 5704 O O . ARG B 1 293 ? -6.043 -39.688 4.102 1 95.38 293 ARG B O 1
ATOM 5711 N N . GLY B 1 294 ? -7.059 -37.969 2.967 1 94.56 294 GLY B N 1
ATOM 5712 C CA . GLY B 1 294 ? -7.438 -38.844 1.875 1 94.56 294 GLY B CA 1
ATOM 5713 C C . GLY B 1 294 ? -6.25 -39.438 1.153 1 94.56 294 GLY B C 1
ATOM 5714 O O . GLY B 1 294 ? -6.379 -40.469 0.47 1 94.56 294 GLY B O 1
ATOM 5715 N N . ASN B 1 295 ? -5.043 -38.875 1.305 1 94.62 295 ASN B N 1
ATOM 5716 C CA . ASN B 1 295 ? -3.838 -39.344 0.636 1 94.62 295 ASN B CA 1
ATOM 5717 C C . ASN B 1 295 ? -3.377 -40.688 1.204 1 94.62 295 ASN B C 1
ATOM 5719 O O . ASN B 1 295 ? -2.547 -41.375 0.601 1 94.62 295 ASN B O 1
ATOM 5723 N N . PHE B 1 296 ? -3.98 -41.219 2.406 1 94.38 296 PHE B N 1
ATOM 5724 C CA . PHE B 1 296 ? -3.658 -42.531 2.982 1 94.38 296 PHE B CA 1
ATOM 5725 C C . PHE B 1 296 ? -4.41 -43.625 2.264 1 94.38 296 PHE B C 1
ATOM 5727 O O . PHE B 1 296 ? -4.07 -44.812 2.404 1 94.38 296 PHE B O 1
ATOM 5734 N N . PHE B 1 297 ? -5.344 -43.219 1.48 1 94.69 297 PHE B N 1
ATOM 5735 C CA . PHE B 1 297 ? -6.254 -44.219 0.913 1 94.69 297 PHE B CA 1
ATOM 5736 C C . PHE B 1 297 ? -6.066 -44.312 -0.596 1 94.69 297 PHE B C 1
ATOM 5738 O O . PHE B 1 297 ? -5.465 -43.438 -1.215 1 94.69 297 PHE B O 1
ATOM 5745 N N . PRO B 1 298 ? -6.434 -45.375 -1.22 1 94.75 298 PRO B N 1
ATOM 5746 C CA . PRO B 1 298 ? -6.254 -45.531 -2.664 1 94.75 298 PRO B CA 1
ATOM 5747 C C . PRO B 1 298 ? -7.18 -44.625 -3.475 1 94.75 298 PRO B C 1
ATOM 5749 O O . PRO B 1 298 ? -8.086 -44 -2.916 1 94.75 298 PRO B O 1
ATOM 5752 N N . SER B 1 299 ? -6.895 -44.406 -4.684 1 95.19 299 SER B N 1
ATOM 5753 C CA . SER B 1 299 ? -7.773 -43.75 -5.66 1 95.19 299 SER B CA 1
ATOM 5754 C C . SER B 1 299 ? -8.172 -44.75 -6.762 1 95.19 299 SER B C 1
ATOM 5756 O O . SER B 1 299 ? -7.371 -45.594 -7.164 1 95.19 299 SER B O 1
ATOM 5758 N N . ILE B 1 300 ? -9.445 -44.75 -7.113 1 95.5 300 ILE B N 1
ATOM 5759 C CA . ILE B 1 300 ? -9.984 -45.594 -8.172 1 95.5 300 ILE B CA 1
ATOM 5760 C C . ILE B 1 300 ? -10.336 -44.75 -9.391 1 95.5 300 ILE B C 1
ATOM 5762 O O . ILE B 1 300 ? -11.094 -43.781 -9.281 1 95.5 300 ILE B O 1
ATOM 5766 N N . ASN B 1 301 ? -9.719 -45.094 -10.469 1 95.56 301 ASN B N 1
ATOM 5767 C CA . ASN B 1 301 ? -9.977 -44.406 -11.734 1 95.56 301 ASN B CA 1
ATOM 5768 C C . ASN B 1 301 ? -10.422 -45.406 -12.812 1 95.56 301 ASN B C 1
ATOM 5770 O O . ASN B 1 301 ? -10.07 -46.562 -12.766 1 95.56 301 ASN B O 1
ATOM 5774 N N . VAL B 1 302 ? -11.281 -44.938 -13.742 1 94.75 302 VAL B N 1
ATOM 5775 C CA . VAL B 1 302 ? -11.688 -45.688 -14.922 1 94.75 302 VAL B CA 1
ATOM 5776 C C . VAL B 1 302 ? -11.219 -44.969 -16.188 1 94.75 302 VAL B C 1
ATOM 5778 O O . VAL B 1 302 ? -11.297 -43.75 -16.281 1 94.75 302 VAL B O 1
ATOM 5781 N N . SER B 1 303 ? -10.609 -45.75 -17.031 1 94.88 303 SER B N 1
ATOM 5782 C CA . SER B 1 303 ? -10.156 -45.188 -18.312 1 94.88 303 SER B CA 1
ATOM 5783 C C . SER B 1 303 ? -10.617 -46.031 -19.484 1 94.88 303 SER B C 1
ATOM 5785 O O . SER B 1 303 ? -10.68 -47.281 -19.375 1 94.88 303 SER B O 1
ATOM 5787 N N . VAL B 1 304 ? -11.094 -45.438 -20.516 1 93.44 304 VAL B N 1
ATOM 5788 C CA . VAL B 1 304 ? -11.398 -46.094 -21.781 1 93.44 304 VAL B CA 1
ATOM 5789 C C . VAL B 1 304 ? -10.617 -45.406 -22.906 1 93.44 304 VAL B C 1
ATOM 5791 O O . VAL B 1 304 ? -10.57 -44.156 -22.984 1 93.44 304 VAL B O 1
ATOM 5794 N N . SER B 1 305 ? -9.859 -46.219 -23.641 1 93.88 305 SER B N 1
ATOM 5795 C CA . SER B 1 305 ? -9.094 -45.656 -24.75 1 93.88 305 SER B CA 1
ATOM 5796 C C . SER B 1 305 ? -9.367 -46.406 -26.047 1 93.88 305 SER B C 1
ATOM 5798 O O . SER B 1 305 ? -9.539 -47.656 -26.031 1 93.88 305 SER B O 1
ATOM 5800 N N . ALA B 1 306 ? -9.586 -45.688 -27.094 1 90.88 306 ALA B N 1
ATOM 5801 C CA . ALA B 1 306 ? -9.68 -46.25 -28.438 1 90.88 306 ALA B CA 1
ATOM 5802 C C . ALA B 1 306 ? -8.508 -45.75 -29.297 1 90.88 306 ALA B C 1
ATOM 5804 O O . ALA B 1 306 ? -8.141 -44.594 -29.266 1 90.88 306 ALA B O 1
ATOM 5805 N N . ASN B 1 307 ? -7.836 -46.75 -29.875 1 90.5 307 ASN B N 1
ATOM 5806 C CA . ASN B 1 307 ? -6.684 -46.406 -30.703 1 90.5 307 ASN B CA 1
ATOM 5807 C C . ASN B 1 307 ? -6.715 -47.156 -32.031 1 90.5 307 ASN B C 1
ATOM 5809 O O . ASN B 1 307 ? -7.32 -48.219 -32.156 1 90.5 307 ASN B O 1
ATOM 5813 N N . GLU B 1 308 ? -6.277 -46.531 -33.062 1 86.06 308 GLU B N 1
ATOM 5814 C CA . GLU B 1 308 ? -5.996 -47.125 -34.375 1 86.06 308 GLU B CA 1
ATOM 5815 C C . GLU B 1 308 ? -4.516 -47 -34.719 1 86.06 308 GLU B C 1
ATOM 5817 O O . GLU B 1 308 ? -3.941 -45.906 -34.656 1 86.06 308 GLU B O 1
ATOM 5822 N N . SER B 1 309 ? -3.939 -48.125 -34.938 1 87.06 309 SER B N 1
ATOM 5823 C CA . SER B 1 309 ? -2.516 -48.125 -35.25 1 87.06 309 SER B CA 1
ATOM 5824 C C . SER B 1 309 ? -2.197 -49 -36.438 1 87.06 309 SER B C 1
ATOM 5826 O O . SER B 1 309 ? -2.943 -49.938 -36.719 1 87.06 309 SER B O 1
ATOM 5828 N N . GLY B 1 310 ? -1.239 -48.688 -37.344 1 81.56 310 GLY B N 1
ATOM 5829 C CA . GLY B 1 310 ? -0.791 -49.438 -38.5 1 81.56 310 GLY B CA 1
ATOM 5830 C C . GLY B 1 310 ? 0.423 -48.844 -39.188 1 81.56 310 GLY B C 1
ATOM 5831 O O . GLY B 1 310 ? 0.867 -47.75 -38.812 1 81.56 310 GLY B O 1
ATOM 5832 N N . PRO B 1 311 ? 1.08 -49.688 -40 1 79.19 311 PRO B N 1
ATOM 5833 C CA . PRO B 1 311 ? 2.271 -49.188 -40.688 1 79.19 311 PRO B CA 1
ATOM 5834 C C . PRO B 1 311 ? 1.972 -48.062 -41.656 1 79.19 311 PRO B C 1
ATOM 5836 O O . PRO B 1 311 ? 2.846 -47.219 -41.938 1 79.19 311 PRO B O 1
ATOM 5839 N N . THR B 1 312 ? 0.719 -48 -42.25 1 80.38 312 THR B N 1
ATOM 5840 C CA . THR B 1 312 ? 0.255 -46.938 -43.156 1 80.38 312 THR B CA 1
ATOM 5841 C C . THR B 1 312 ? -1.145 -46.469 -42.75 1 80.38 312 THR B C 1
ATOM 5843 O O . THR B 1 312 ? -1.885 -47.219 -42.094 1 80.38 312 THR B O 1
ATOM 5846 N N . PRO B 1 313 ? -1.492 -45.281 -43.094 1 79.44 313 PRO B N 1
ATOM 5847 C CA . PRO B 1 313 ? -2.834 -44.812 -42.781 1 79.44 313 PRO B CA 1
ATOM 5848 C C . PRO B 1 313 ? -3.938 -45.688 -43.344 1 79.44 313 PRO B C 1
ATOM 5850 O O . PRO B 1 313 ? -5.066 -45.688 -42.844 1 79.44 313 PRO B O 1
ATOM 5853 N N . ALA B 1 314 ? -3.6 -46.5 -44.438 1 80.19 314 ALA B N 1
ATOM 5854 C CA . ALA B 1 314 ? -4.586 -47.344 -45.125 1 80.19 314 ALA B CA 1
ATOM 5855 C C . ALA B 1 314 ? -4.727 -48.719 -44.406 1 80.19 314 ALA B C 1
ATOM 5857 O O . ALA B 1 314 ? -5.684 -49.438 -44.656 1 80.19 314 ALA B O 1
ATOM 5858 N N . GLU B 1 315 ? -3.842 -49.094 -43.594 1 82.94 315 GLU B N 1
ATOM 5859 C CA . GLU B 1 315 ? -3.834 -50.406 -42.938 1 82.94 315 GLU B CA 1
ATOM 5860 C C . GLU B 1 315 ? -3.93 -50.25 -41.438 1 82.94 315 GLU B C 1
ATOM 5862 O O . GLU B 1 315 ? -3.217 -50.938 -40.688 1 82.94 315 GLU B O 1
ATOM 5867 N N . LEU B 1 316 ? -4.836 -49.312 -41.062 1 81.69 316 LEU B N 1
ATOM 5868 C CA . LEU B 1 316 ? -4.977 -49.094 -39.625 1 81.69 316 LEU B CA 1
ATOM 5869 C C . LEU B 1 316 ? -5.867 -50.188 -39 1 81.69 316 LEU B C 1
ATOM 5871 O O . LEU B 1 316 ? -6.855 -50.594 -39.594 1 81.69 316 LEU B O 1
ATOM 5875 N N . GLN B 1 317 ? -5.445 -50.781 -37.844 1 86.75 317 GLN B N 1
ATOM 5876 C CA . GLN B 1 317 ? -6.25 -51.688 -37 1 86.75 317 GLN B CA 1
ATOM 5877 C C . GLN B 1 317 ? -6.727 -50.969 -35.75 1 86.75 317 GLN B C 1
ATOM 5879 O O . GLN B 1 317 ? -5.996 -50.188 -35.156 1 86.75 317 GLN B O 1
ATOM 5884 N N . TRP B 1 318 ? -8.07 -51.125 -35.406 1 85 318 TRP B N 1
ATOM 5885 C CA . TRP B 1 318 ? -8.625 -50.406 -34.25 1 85 318 TRP B CA 1
ATOM 5886 C C . TRP B 1 318 ? -8.594 -51.312 -33.031 1 85 318 TRP B C 1
ATOM 5888 O O . TRP B 1 318 ? -8.539 -52.531 -33.125 1 85 318 TRP B O 1
ATOM 5898 N N . GLY B 1 319 ? -8.328 -50.75 -31.875 1 89.06 319 GLY B N 1
ATOM 5899 C CA . GLY B 1 319 ? -8.422 -51.406 -30.578 1 89.06 319 GLY B CA 1
ATOM 5900 C C . GLY B 1 319 ? -9.062 -50.531 -29.516 1 89.06 319 GLY B C 1
ATOM 5901 O O . GLY B 1 319 ? -8.969 -49.312 -29.594 1 89.06 319 GLY B O 1
ATOM 5902 N N . VAL B 1 320 ? -9.953 -51.125 -28.672 1 89.31 320 VAL B N 1
ATOM 5903 C CA . VAL B 1 320 ? -10.539 -50.438 -27.531 1 89.31 320 VAL B CA 1
ATOM 5904 C C . VAL B 1 320 ? -10.109 -51.125 -26.234 1 89.31 320 VAL B C 1
ATOM 5906 O O . VAL B 1 320 ? -10.125 -52.375 -26.156 1 89.31 320 VAL B O 1
ATOM 5909 N N . THR B 1 321 ? -9.609 -50.375 -25.391 1 91.75 321 THR B N 1
ATOM 5910 C CA . THR B 1 321 ? -9.195 -50.906 -24.094 1 91.75 321 THR B CA 1
ATOM 5911 C C . THR B 1 321 ? -9.906 -50.188 -22.953 1 91.75 321 THR B C 1
ATOM 5913 O O . THR B 1 321 ? -9.961 -48.969 -22.938 1 91.75 321 THR B O 1
ATOM 5916 N N . GLY B 1 322 ? -10.617 -50.906 -22.047 1 91.56 322 GLY B N 1
ATOM 5917 C CA . GLY B 1 322 ? -11.133 -50.438 -20.781 1 91.56 322 GLY B CA 1
ATOM 5918 C C . GLY B 1 322 ? -10.297 -50.875 -19.594 1 91.56 322 GLY B C 1
ATOM 5919 O O . GLY B 1 322 ? -9.82 -52 -19.547 1 91.56 322 GLY B O 1
ATOM 5920 N N . GLN B 1 323 ? -10.062 -49.906 -18.75 1 93.75 323 GLN B N 1
ATOM 5921 C CA . GLN B 1 323 ? -9.25 -50.25 -17.594 1 93.75 323 GLN B CA 1
ATOM 5922 C C . GLN B 1 323 ? -9.812 -49.625 -16.328 1 93.75 323 GLN B C 1
ATOM 5924 O O . GLN B 1 323 ? -10.273 -48.469 -16.344 1 93.75 323 GLN B O 1
ATOM 5929 N N . VAL B 1 324 ? -9.914 -50.406 -15.312 1 92.94 324 VAL B N 1
ATOM 5930 C CA . VAL B 1 324 ? -10.141 -49.906 -13.961 1 92.94 324 VAL B CA 1
ATOM 5931 C C . VAL B 1 324 ? -8.859 -50.031 -13.141 1 92.94 324 VAL B C 1
ATOM 5933 O O . VAL B 1 324 ? -8.25 -51.094 -13.086 1 92.94 324 VAL B O 1
ATOM 5936 N N . GLY B 1 325 ? -8.414 -48.875 -12.664 1 93.69 325 GLY B N 1
ATOM 5937 C CA . GLY B 1 325 ? -7.16 -48.875 -11.93 1 93.69 325 GLY B CA 1
ATOM 5938 C C . GLY B 1 325 ? -7.316 -48.406 -10.492 1 93.69 325 GLY B C 1
ATOM 5939 O O . GLY B 1 325 ? -8.07 -47.469 -10.211 1 93.69 325 GLY B O 1
ATOM 5940 N N . LEU B 1 326 ? -6.711 -49.156 -9.578 1 94.38 326 LEU B N 1
ATOM 5941 C CA . LEU B 1 326 ? -6.578 -48.75 -8.18 1 94.38 326 LEU B CA 1
ATOM 5942 C C . LEU B 1 326 ? -5.133 -48.406 -7.844 1 94.38 326 LEU B C 1
ATOM 5944 O O . LEU B 1 326 ? -4.227 -49.219 -8.109 1 94.38 326 LEU B O 1
ATOM 5948 N N . SER B 1 327 ? -4.902 -47.219 -7.43 1 93.62 327 SER B N 1
ATOM 5949 C CA . SER B 1 327 ? -3.572 -46.812 -6.996 1 93.62 327 SER B CA 1
ATOM 5950 C C . SER B 1 327 ? -3.555 -46.469 -5.508 1 93.62 327 SER B C 1
ATOM 5952 O O . SER B 1 327 ? -4.309 -45.594 -5.051 1 93.62 327 SER B O 1
ATOM 5954 N N . TRP B 1 328 ? -2.725 -47.219 -4.773 1 94.62 328 TRP B N 1
ATOM 5955 C CA . TRP B 1 328 ? -2.68 -47.062 -3.324 1 94.62 328 TRP B CA 1
ATOM 5956 C C . TRP B 1 328 ? -1.248 -46.844 -2.846 1 94.62 328 TRP B C 1
ATOM 5958 O O . TRP B 1 328 ? -0.454 -47.781 -2.779 1 94.62 328 TRP B O 1
ATOM 5968 N N . PRO B 1 329 ? -0.885 -45.562 -2.602 1 92.88 329 PRO B N 1
ATOM 5969 C CA . PRO B 1 329 ? 0.426 -45.344 -1.979 1 92.88 329 PRO B CA 1
ATOM 5970 C C . PRO B 1 329 ? 0.498 -45.906 -0.558 1 92.88 329 PRO B C 1
ATOM 5972 O O . PRO B 1 329 ? -0.07 -45.312 0.366 1 92.88 329 PRO B O 1
ATOM 5975 N N . LEU B 1 330 ? 1.152 -46.969 -0.433 1 92.38 330 LEU B N 1
ATOM 5976 C CA . LEU B 1 330 ? 1.211 -47.688 0.847 1 92.38 330 LEU B CA 1
ATOM 5977 C C . LEU B 1 330 ? 2.221 -47 1.78 1 92.38 330 LEU B C 1
ATOM 5979 O O . LEU B 1 330 ? 2.01 -46.969 2.994 1 92.38 330 LEU B O 1
ATOM 5983 N N . PHE B 1 331 ? 3.367 -46.625 1.218 1 92.5 331 PHE B N 1
ATOM 5984 C CA . PHE B 1 331 ? 4.422 -45.969 1.991 1 92.5 331 PHE B CA 1
ATOM 5985 C C . PHE B 1 331 ? 5.094 -44.875 1.177 1 92.5 331 PHE B C 1
ATOM 5987 O O . PHE B 1 331 ? 5.621 -45.125 0.091 1 92.5 331 PHE B O 1
ATOM 5994 N N . GLN B 1 332 ? 5.02 -43.656 1.743 1 94.25 332 GLN B N 1
ATOM 5995 C CA . GLN B 1 332 ? 5.574 -42.5 1.046 1 94.25 332 GLN B CA 1
ATOM 5996 C C . GLN B 1 332 ? 6.656 -41.812 1.881 1 94.25 332 GLN B C 1
ATOM 5998 O O . GLN B 1 332 ? 6.77 -40.594 1.88 1 94.25 332 GLN B O 1
ATOM 6003 N N . GLY B 1 333 ? 7.277 -42.531 2.752 1 94.94 333 GLY B N 1
ATOM 6004 C CA . GLY B 1 333 ? 8.359 -41.969 3.549 1 94.94 333 GLY B CA 1
ATOM 6005 C C . GLY B 1 333 ? 7.883 -41 4.609 1 94.94 333 GLY B C 1
ATOM 6006 O O . GLY B 1 333 ? 8.625 -40.125 5.023 1 94.94 333 GLY B O 1
ATOM 6007 N N . GLY B 1 334 ? 6.523 -41.062 4.934 1 95.62 334 GLY B N 1
ATOM 6008 C CA . GLY B 1 334 ? 5.973 -40.188 5.965 1 95.62 334 GLY B CA 1
ATOM 6009 C C . GLY B 1 334 ? 5.445 -38.875 5.426 1 95.62 334 GLY B C 1
ATOM 6010 O O . GLY B 1 334 ? 5.148 -37.969 6.191 1 95.62 334 GLY B O 1
ATOM 6011 N N . LEU B 1 335 ? 5.383 -38.688 4.164 1 94.75 335 LEU B N 1
ATOM 6012 C CA . LEU B 1 335 ? 4.988 -37.438 3.521 1 94.75 335 LEU B CA 1
ATOM 6013 C C . LEU B 1 335 ? 3.594 -37.031 3.969 1 94.75 335 LEU B C 1
ATOM 6015 O O . LEU B 1 335 ? 3.396 -35.875 4.41 1 94.75 335 LEU B O 1
ATOM 6019 N N . THR B 1 336 ? 2.551 -38 3.9 1 94.94 336 THR B N 1
ATOM 6020 C CA . THR B 1 336 ? 1.171 -37.656 4.234 1 94.94 336 THR B CA 1
ATOM 6021 C C . THR B 1 336 ? 1.05 -37.25 5.699 1 94.94 336 THR B C 1
ATOM 6023 O O . THR B 1 336 ? 0.348 -36.312 6.035 1 94.94 336 THR B O 1
ATOM 6026 N N . LEU B 1 337 ? 1.748 -37.969 6.531 1 95.81 337 LEU B N 1
ATOM 6027 C CA . LEU B 1 337 ? 1.732 -37.625 7.949 1 95.81 337 LEU B CA 1
ATOM 6028 C C . LEU B 1 337 ? 2.318 -36.219 8.188 1 95.81 337 LEU B C 1
ATOM 6030 O O . LEU B 1 337 ? 1.775 -35.438 8.961 1 95.81 337 LEU B O 1
ATOM 6034 N N . ALA B 1 338 ? 3.455 -35.938 7.531 1 96.94 338 ALA B N 1
ATOM 6035 C CA . ALA B 1 338 ? 4.09 -34.625 7.652 1 96.94 338 ALA B CA 1
ATOM 6036 C C . ALA B 1 338 ? 3.184 -33.531 7.117 1 96.94 338 ALA B C 1
ATOM 6038 O O . ALA B 1 338 ? 3.088 -32.438 7.711 1 96.94 338 ALA B O 1
ATOM 6039 N N . GLN B 1 339 ? 2.525 -33.781 6.031 1 96.88 339 GLN B N 1
ATOM 6040 C CA . GLN B 1 339 ? 1.594 -32.812 5.457 1 96.88 339 GLN B CA 1
ATOM 6041 C C . GLN B 1 339 ? 0.42 -32.562 6.398 1 96.88 339 GLN B C 1
ATOM 6043 O O . GLN B 1 339 ? -0.031 -31.422 6.539 1 96.88 339 GLN B O 1
ATOM 6048 N N . MET B 1 340 ? -0.137 -33.562 7 1 96.38 340 MET B N 1
ATOM 6049 C CA . MET B 1 340 ? -1.23 -33.406 7.953 1 96.38 340 MET B CA 1
ATOM 6050 C C . MET B 1 340 ? -0.784 -32.562 9.156 1 96.38 340 MET B C 1
ATOM 6052 O O . MET B 1 340 ? -1.537 -31.734 9.656 1 96.38 340 MET B O 1
ATOM 6056 N N . ARG B 1 341 ? 0.471 -32.812 9.602 1 96.94 341 ARG B N 1
ATOM 6057 C CA . ARG B 1 341 ? 1.002 -32 10.695 1 96.94 341 ARG B CA 1
ATOM 6058 C C . ARG B 1 341 ? 1.1 -30.531 10.289 1 96.94 341 ARG B C 1
ATOM 6060 O O . ARG B 1 341 ? 0.773 -29.641 11.086 1 96.94 341 ARG B O 1
ATOM 6067 N N . GLU B 1 342 ? 1.566 -30.312 9.094 1 96.88 342 GLU B N 1
ATOM 6068 C CA . GLU B 1 342 ? 1.62 -28.953 8.57 1 96.88 342 GLU B CA 1
ATOM 6069 C C . GLU B 1 342 ? 0.233 -28.312 8.539 1 96.88 342 GLU B C 1
ATOM 6071 O O . GLU B 1 342 ? 0.059 -27.172 8.969 1 96.88 342 GLU B O 1
ATOM 6076 N N . GLN B 1 343 ? -0.773 -29.094 8.047 1 96.69 343 GLN B N 1
ATOM 6077 C CA . GLN B 1 343 ? -2.125 -28.562 7.934 1 96.69 343 GLN B CA 1
ATOM 6078 C C . GLN B 1 343 ? -2.713 -28.25 9.312 1 96.69 343 GLN B C 1
ATOM 6080 O O . GLN B 1 343 ? -3.404 -27.25 9.484 1 96.69 343 GLN B O 1
ATOM 6085 N N . ARG B 1 344 ? -2.434 -29.125 10.211 1 97.44 344 ARG B N 1
ATOM 6086 C CA . ARG B 1 344 ? -2.9 -28.875 11.57 1 97.44 344 ARG B CA 1
ATOM 6087 C C . ARG B 1 344 ? -2.256 -27.625 12.148 1 97.44 344 ARG B C 1
ATOM 6089 O O . ARG B 1 344 ? -2.916 -26.844 12.836 1 97.44 344 ARG B O 1
ATOM 6096 N N . ALA B 1 345 ? -0.926 -27.422 11.898 1 97.19 345 ALA B N 1
ATOM 6097 C CA . ALA B 1 345 ? -0.241 -26.203 12.32 1 97.19 345 ALA B CA 1
ATOM 6098 C C . ALA B 1 345 ? -0.853 -24.969 11.656 1 97.19 345 ALA B C 1
ATOM 6100 O O . ALA B 1 345 ? -1.021 -23.938 12.297 1 97.19 345 ALA B O 1
ATOM 6101 N N . ASN B 1 346 ? -1.2 -25.109 10.445 1 95.94 346 ASN B N 1
ATOM 6102 C CA . ASN B 1 346 ? -1.851 -24.016 9.742 1 95.94 346 ASN B CA 1
ATOM 6103 C C . ASN B 1 346 ? -3.209 -23.672 10.344 1 95.94 346 ASN B C 1
ATOM 6105 O O . ASN B 1 346 ? -3.566 -22.5 10.477 1 95.94 346 ASN B O 1
ATOM 6109 N N . ILE B 1 347 ? -4.023 -24.703 10.641 1 97.06 347 ILE B N 1
ATOM 6110 C CA . ILE B 1 347 ? -5.309 -24.5 11.297 1 97.06 347 ILE B CA 1
ATOM 6111 C C . ILE B 1 347 ? -5.105 -23.734 12.609 1 97.06 347 ILE B C 1
ATOM 6113 O O . ILE B 1 347 ? -5.812 -22.766 12.883 1 97.06 347 ILE B O 1
ATOM 6117 N N . SER B 1 348 ? -4.098 -24.109 13.383 1 97.25 348 SER B N 1
ATOM 6118 C CA . SER B 1 348 ? -3.781 -23.406 14.625 1 97.25 348 SER B CA 1
ATOM 6119 C C . SER B 1 348 ? -3.406 -21.953 14.359 1 97.25 348 SER B C 1
ATOM 6121 O O . SER B 1 348 ? -3.785 -21.062 15.125 1 97.25 348 SER B O 1
ATOM 6123 N N . GLY B 1 349 ? -2.65 -21.75 13.32 1 96.25 349 GLY B N 1
ATOM 6124 C CA . GLY B 1 349 ? -2.295 -20.391 12.93 1 96.25 349 GLY B CA 1
ATOM 6125 C C . GLY B 1 349 ? -3.5 -19.531 12.594 1 96.25 349 GLY B C 1
ATOM 6126 O O . GLY B 1 349 ? -3.596 -18.391 13.047 1 96.25 349 GLY B O 1
ATOM 6127 N N . VAL B 1 350 ? -4.473 -20.078 11.867 1 96.44 350 VAL B N 1
ATOM 6128 C CA . VAL B 1 350 ? -5.668 -19.328 11.477 1 96.44 350 VAL B CA 1
ATOM 6129 C C . VAL B 1 350 ? -6.543 -19.078 12.703 1 96.44 350 VAL B C 1
ATOM 6131 O O . VAL B 1 350 ? -7.168 -18.031 12.828 1 96.44 350 VAL B O 1
ATOM 6134 N N . GLN B 1 351 ? -6.574 -20.062 13.57 1 96.94 351 GLN B N 1
ATOM 6135 C CA . GLN B 1 351 ? -7.301 -19.875 14.82 1 96.94 351 GLN B CA 1
ATOM 6136 C C . GLN B 1 351 ? -6.715 -18.719 15.633 1 96.94 351 GLN B C 1
ATOM 6138 O O . GLN B 1 351 ? -7.453 -17.891 16.172 1 96.94 351 GLN B O 1
ATOM 6143 N N . ALA B 1 352 ? -5.398 -18.656 15.727 1 96.56 352 ALA B N 1
ATOM 6144 C CA . ALA B 1 352 ? -4.73 -17.547 16.422 1 96.56 352 ALA B CA 1
ATOM 6145 C C . ALA B 1 352 ? -5.016 -16.219 15.734 1 96.56 352 ALA B C 1
ATOM 6147 O O . ALA B 1 352 ? -5.211 -15.195 16.406 1 96.56 352 ALA B O 1
ATOM 6148 N N . GLN B 1 353 ? -5.008 -16.234 14.484 1 95.81 353 GLN B N 1
ATOM 6149 C CA . GLN B 1 353 ? -5.34 -15.039 13.727 1 95.81 353 GLN B CA 1
ATOM 6150 C C . GLN B 1 353 ? -6.762 -14.57 14.031 1 95.81 353 GLN B C 1
ATOM 6152 O O . GLN B 1 353 ? -7.008 -13.375 14.172 1 95.81 353 GLN B O 1
ATOM 6157 N N . ARG B 1 354 ? -7.727 -15.5 14.055 1 95.62 354 ARG B N 1
ATOM 6158 C CA . ARG B 1 354 ? -9.109 -15.188 14.406 1 95.62 354 ARG B CA 1
ATOM 6159 C C . ARG B 1 354 ? -9.188 -14.555 15.797 1 95.62 354 ARG B C 1
ATOM 6161 O O . ARG B 1 354 ? -9.859 -13.531 15.977 1 95.62 354 ARG B O 1
ATOM 6168 N N . ASP B 1 355 ? -8.438 -15.047 16.719 1 96.56 355 ASP B N 1
ATOM 6169 C CA . ASP B 1 355 ? -8.445 -14.523 18.078 1 96.56 355 ASP B CA 1
ATOM 6170 C C . ASP B 1 355 ? -7.832 -13.125 18.125 1 96.56 355 ASP B C 1
ATOM 6172 O O . ASP B 1 355 ? -8.344 -12.242 18.812 1 96.56 355 ASP B O 1
ATOM 6176 N N . ALA B 1 356 ? -6.762 -12.984 17.375 1 95.81 356 ALA B N 1
ATOM 6177 C CA . ALA B 1 356 ? -6.148 -11.656 17.297 1 95.81 356 ALA B CA 1
ATOM 6178 C C . ALA B 1 356 ? -7.117 -10.648 16.688 1 95.81 356 ALA B C 1
ATOM 6180 O O . ALA B 1 356 ? -7.203 -9.508 17.156 1 95.81 356 ALA B O 1
ATOM 6181 N N . LEU B 1 357 ? -7.859 -11.07 15.688 1 96.38 357 LEU B N 1
ATOM 6182 C CA . LEU B 1 357 ? -8.82 -10.188 15.047 1 96.38 357 LEU B CA 1
ATOM 6183 C C . LEU B 1 357 ? -9.969 -9.844 15.992 1 96.38 357 LEU B C 1
ATOM 6185 O O . LEU B 1 357 ? -10.43 -8.703 16.031 1 96.38 357 LEU B O 1
ATOM 6189 N N . ARG B 1 358 ? -10.352 -10.781 16.766 1 96.19 358 ARG B N 1
ATOM 6190 C CA . ARG B 1 358 ? -11.398 -10.547 17.75 1 96.19 358 ARG B CA 1
ATOM 6191 C C . ARG B 1 358 ? -10.953 -9.516 18.781 1 96.19 358 ARG B C 1
ATOM 6193 O O . ARG B 1 358 ? -11.719 -8.625 19.141 1 96.19 358 ARG B O 1
ATOM 6200 N N . GLN B 1 359 ? -9.742 -9.594 19.219 1 96.38 359 GLN B N 1
ATOM 6201 C CA . GLN B 1 359 ? -9.195 -8.609 20.156 1 96.38 359 GLN B CA 1
ATOM 6202 C C . GLN B 1 359 ? -9.109 -7.23 19.5 1 96.38 359 GLN B C 1
ATOM 6204 O O . GLN B 1 359 ? -9.422 -6.223 20.141 1 96.38 359 GLN B O 1
ATOM 6209 N N . GLN B 1 360 ? -8.711 -7.277 18.312 1 96.25 360 GLN B N 1
ATOM 6210 C CA . GLN B 1 360 ? -8.617 -6.016 17.578 1 96.25 360 GLN B CA 1
ATOM 6211 C C . GLN B 1 360 ? -9.992 -5.375 17.422 1 96.25 360 GLN B C 1
ATOM 6213 O O . GLN B 1 360 ? -10.141 -4.16 17.578 1 96.25 360 GLN B O 1
ATOM 6218 N N . VAL B 1 361 ? -10.984 -6.195 17.062 1 96.62 361 VAL B N 1
ATOM 6219 C CA . VAL B 1 361 ? -12.344 -5.699 16.891 1 96.62 361 VAL B CA 1
ATOM 6220 C C . VAL B 1 361 ? -12.844 -5.113 18.203 1 96.62 361 VAL B C 1
ATOM 6222 O O . VAL B 1 361 ? -13.422 -4.023 18.234 1 96.62 361 VAL B O 1
ATOM 6225 N N . ARG B 1 362 ? -12.562 -5.758 19.312 1 96.56 362 ARG B N 1
ATOM 6226 C CA . ARG B 1 362 ? -12.961 -5.242 20.625 1 96.56 362 ARG B CA 1
ATOM 6227 C C . ARG B 1 362 ? -12.312 -3.891 20.906 1 96.56 362 ARG B C 1
ATOM 6229 O O . ARG B 1 362 ? -12.984 -2.949 21.328 1 96.56 362 ARG B O 1
ATOM 6236 N N . LEU B 1 363 ? -11.031 -3.785 20.625 1 96 363 LEU B N 1
ATOM 6237 C CA . LEU B 1 363 ? -10.312 -2.529 20.828 1 96 363 LEU B CA 1
ATOM 6238 C C . LEU B 1 363 ? -10.898 -1.423 19.953 1 96 363 LEU B C 1
ATOM 6240 O O . LEU B 1 363 ? -11.086 -0.296 20.422 1 96 363 LEU B O 1
ATOM 6244 N N . GLU B 1 364 ? -11.164 -1.768 18.75 1 96.56 364 GLU B N 1
ATOM 6245 C CA . GLU B 1 364 ? -11.711 -0.783 17.812 1 96.56 364 GLU B CA 1
ATOM 6246 C C . GLU B 1 364 ? -13.062 -0.267 18.281 1 96.56 364 GLU B C 1
ATOM 6248 O O . GLU B 1 364 ? -13.328 0.936 18.234 1 96.56 364 GLU B O 1
ATOM 6253 N N . VAL B 1 365 ? -13.898 -1.145 18.75 1 96.38 365 VAL B N 1
ATOM 6254 C CA . VAL B 1 365 ? -15.227 -0.767 19.234 1 96.38 365 VAL B CA 1
ATOM 6255 C C . VAL B 1 365 ? -15.094 0.089 20.5 1 96.38 365 VAL B C 1
ATOM 6257 O O . VAL B 1 365 ? -15.727 1.145 20.609 1 96.38 365 VAL B O 1
ATOM 6260 N N . GLU B 1 366 ? -14.242 -0.306 21.406 1 95.69 366 GLU B N 1
ATOM 6261 C CA . GLU B 1 366 ? -14.031 0.437 22.656 1 95.69 366 GLU B CA 1
ATOM 6262 C C . GLU B 1 366 ? -13.492 1.835 22.375 1 95.69 366 GLU B C 1
ATOM 6264 O O . GLU B 1 366 ? -14 2.824 22.906 1 95.69 366 GLU B O 1
ATOM 6269 N N . ARG B 1 367 ? -12.484 1.901 21.516 1 96.38 367 ARG B N 1
ATOM 6270 C CA . ARG B 1 367 ? -11.906 3.189 21.156 1 96.38 367 ARG B CA 1
ATOM 6271 C C . ARG B 1 367 ? -12.938 4.086 20.469 1 96.38 367 ARG B C 1
ATOM 6273 O O . ARG B 1 367 ? -13.008 5.285 20.766 1 96.38 367 ARG B O 1
ATOM 6280 N N . ALA B 1 368 ? -13.758 3.473 19.625 1 96.81 368 ALA B N 1
ATOM 6281 C CA . ALA B 1 368 ? -14.75 4.246 18.875 1 96.81 368 ALA B CA 1
ATOM 6282 C C . ALA B 1 368 ? -15.828 4.789 19.797 1 96.81 368 ALA B C 1
ATOM 6284 O O . ALA B 1 368 ? -16.234 5.953 19.688 1 96.81 368 ALA B O 1
ATOM 6285 N N . GLN B 1 369 ? -16.266 4.004 20.734 1 95.75 369 GLN B N 1
ATOM 6286 C CA . GLN B 1 369 ? -17.297 4.469 21.672 1 95.75 369 GLN B CA 1
ATOM 6287 C C . GLN B 1 369 ? -16.75 5.562 22.578 1 95.75 369 GLN B C 1
ATOM 6289 O O . GLN B 1 369 ? -17.406 6.578 22.797 1 95.75 369 GLN B O 1
ATOM 6294 N N . LEU B 1 370 ? -15.539 5.367 23.094 1 95.81 370 LEU B N 1
ATOM 6295 C CA . LEU B 1 370 ? -14.898 6.379 23.922 1 95.81 370 LEU B CA 1
ATOM 6296 C C . LEU B 1 370 ? -14.719 7.684 23.156 1 95.81 370 LEU B C 1
ATOM 6298 O O . LEU B 1 370 ? -14.914 8.766 23.719 1 95.81 370 LEU B O 1
ATOM 6302 N N . SER B 1 371 ? -14.367 7.535 21.938 1 96.31 371 SER B N 1
ATOM 6303 C CA . SER B 1 371 ? -14.195 8.719 21.094 1 96.31 371 SER B CA 1
ATOM 6304 C C . SER B 1 371 ? -15.516 9.461 20.906 1 96.31 371 SER B C 1
ATOM 6306 O O . SER B 1 371 ? -15.555 10.688 20.922 1 96.31 371 SER B O 1
ATOM 6308 N N . VAL B 1 372 ? -16.641 8.711 20.781 1 95.5 372 VAL B N 1
ATOM 6309 C CA . VAL B 1 372 ? -17.953 9.328 20.641 1 95.5 372 VAL B CA 1
ATOM 6310 C C . VAL B 1 372 ? -18.328 10.062 21.922 1 95.5 372 VAL B C 1
ATOM 6312 O O . VAL B 1 372 ? -18.781 11.211 21.891 1 95.5 372 VAL B O 1
ATOM 6315 N N . HIS B 1 373 ? -18.078 9.484 23.047 1 95.12 373 HIS B N 1
ATOM 6316 C CA . HIS B 1 373 ? -18.375 10.109 24.344 1 95.12 373 HIS B CA 1
ATOM 6317 C C . HIS B 1 373 ? -17.547 11.367 24.562 1 95.12 373 HIS B C 1
ATOM 6319 O O . HIS B 1 373 ? -18.078 12.406 24.938 1 95.12 373 HIS B O 1
ATOM 6325 N N . ALA B 1 374 ? -16.266 11.211 24.219 1 95.69 374 ALA B N 1
ATOM 6326 C CA . ALA B 1 374 ? -15.367 12.359 24.375 1 95.69 374 ALA B CA 1
ATOM 6327 C C . ALA B 1 374 ? -15.766 13.492 23.422 1 95.69 374 ALA B C 1
ATOM 6329 O O . ALA B 1 374 ? -15.75 14.664 23.812 1 95.69 374 ALA B O 1
ATOM 6330 N N . ALA B 1 375 ? -16.125 13.148 22.25 1 95.56 375 ALA B N 1
ATOM 6331 C CA . ALA B 1 375 ? -16.5 14.148 21.25 1 95.56 375 ALA B CA 1
ATOM 6332 C C . ALA B 1 375 ? -17.797 14.844 21.641 1 95.56 375 ALA B C 1
ATOM 6334 O O . ALA B 1 375 ? -17.922 16.062 21.469 1 95.56 375 ALA B O 1
ATOM 6335 N N . LYS B 1 376 ? -18.75 14.133 22.188 1 94.06 376 LYS B N 1
ATOM 6336 C CA . LYS B 1 376 ? -19.984 14.719 22.672 1 94.06 376 LYS B CA 1
ATOM 6337 C C . LYS B 1 376 ? -19.719 15.758 23.75 1 94.06 376 LYS B C 1
ATOM 6339 O O . LYS B 1 376 ? -20.25 16.875 23.688 1 94.06 376 LYS B O 1
ATOM 6344 N N . GLU B 1 377 ? -18.875 15.406 24.641 1 95.12 377 GLU B N 1
ATOM 6345 C CA . GLU B 1 377 ? -18.516 16.312 25.719 1 95.12 377 GLU B CA 1
ATOM 6346 C C . GLU B 1 377 ? -17.734 17.531 25.188 1 95.12 377 GLU B C 1
ATOM 6348 O O . GLU B 1 377 ? -17.953 18.656 25.641 1 95.12 377 GLU B O 1
ATOM 6353 N N . SER B 1 378 ? -16.891 17.25 24.25 1 96.19 378 SER B N 1
ATOM 6354 C CA . SER B 1 378 ? -16.094 18.312 23.656 1 96.19 378 SER B CA 1
ATOM 6355 C C . SER B 1 378 ? -16.969 19.328 22.938 1 96.19 378 SER B C 1
ATOM 6357 O O . SER B 1 378 ? -16.703 20.531 22.969 1 96.19 378 SER B O 1
ATOM 6359 N N . VAL B 1 379 ? -18.062 18.844 22.266 1 94.69 379 VAL B N 1
ATOM 6360 C CA . VAL B 1 379 ? -18.969 19.75 21.562 1 94.69 379 VAL B CA 1
ATOM 6361 C C . VAL B 1 379 ? -19.641 20.672 22.562 1 94.69 379 VAL B C 1
ATOM 6363 O O . VAL B 1 379 ? -19.703 21.891 22.344 1 94.69 379 VAL B O 1
ATOM 6366 N N . THR B 1 380 ? -20.031 20.203 23.641 1 94.56 380 THR B N 1
ATOM 6367 C CA . THR B 1 380 ? -20.688 21 24.688 1 94.56 380 THR B CA 1
ATOM 6368 C C . THR B 1 380 ? -19.719 22.016 25.281 1 94.56 380 THR B C 1
ATOM 6370 O O . THR B 1 380 ? -20.062 23.188 25.438 1 94.56 380 THR B O 1
ATOM 6373 N N . ALA B 1 381 ? -18.547 21.531 25.547 1 96.25 381 ALA B N 1
ATOM 6374 C CA . ALA B 1 381 ? -17.531 22.422 26.109 1 96.25 381 ALA B CA 1
ATOM 6375 C C . ALA B 1 381 ? -17.141 23.516 25.125 1 96.25 381 ALA B C 1
ATOM 6377 O O . ALA B 1 381 ? -16.938 24.656 25.516 1 96.25 381 ALA B O 1
ATOM 6378 N N . ALA B 1 382 ? -17.031 23.125 23.891 1 95.25 382 ALA B N 1
ATOM 6379 C CA . ALA B 1 382 ? -16.656 24.094 22.859 1 95.25 382 ALA B CA 1
ATOM 6380 C C . ALA B 1 382 ? -17.75 25.141 22.656 1 95.25 382 ALA B C 1
ATOM 6382 O O . ALA B 1 382 ? -17.453 26.312 22.406 1 95.25 382 ALA B O 1
ATOM 6383 N N . ASP B 1 383 ? -18.969 24.734 22.781 1 94.56 383 ASP B N 1
ATOM 6384 C CA . ASP B 1 383 ? -20.078 25.656 22.688 1 94.56 383 ASP B CA 1
ATOM 6385 C C . ASP B 1 383 ? -20.016 26.703 23.797 1 94.56 383 ASP B C 1
ATOM 6387 O O . ASP B 1 383 ? -20.172 27.906 23.547 1 94.56 383 ASP B O 1
ATOM 6391 N N . GLU B 1 384 ? -19.719 26.266 24.953 1 95.94 384 GLU B N 1
ATOM 6392 C CA . GLU B 1 384 ? -19.594 27.156 26.109 1 95.94 384 GLU B CA 1
ATOM 6393 C C . GLU B 1 384 ? -18.391 28.078 25.969 1 95.94 384 GLU B C 1
ATOM 6395 O O . GLU B 1 384 ? -18.484 29.281 26.25 1 95.94 384 GLU B O 1
ATOM 6400 N N . ALA B 1 385 ? -17.328 27.484 25.5 1 95.12 385 ALA B N 1
ATOM 6401 C CA . ALA B 1 385 ? -16.109 28.266 25.312 1 95.12 385 ALA B CA 1
ATOM 6402 C C . ALA B 1 385 ? -16.328 29.375 24.266 1 95.12 385 ALA B C 1
ATOM 6404 O O . ALA B 1 385 ? -15.867 30.5 24.453 1 95.12 385 ALA B O 1
ATOM 6405 N N . LEU B 1 386 ? -16.984 29.047 23.234 1 95.38 386 LEU B N 1
ATOM 6406 C CA . LEU B 1 386 ? -17.25 30.031 22.188 1 95.38 386 LEU B CA 1
ATOM 6407 C C . LEU B 1 386 ? -18.141 31.156 22.703 1 95.38 386 LEU B C 1
ATOM 6409 O O . LEU B 1 386 ? -17.891 32.312 22.438 1 95.38 386 LEU B O 1
ATOM 6413 N N . LEU B 1 387 ? -19.109 30.844 23.5 1 95.62 387 LEU B N 1
ATOM 6414 C CA . LEU B 1 387 ? -20 31.828 24.109 1 95.62 387 LEU B CA 1
ATOM 6415 C C . LEU B 1 387 ? -19.234 32.781 25 1 95.62 387 LEU B C 1
ATOM 6417 O O . LEU B 1 387 ? -19.391 34 24.922 1 95.62 387 LEU B O 1
ATOM 6421 N N . ASN B 1 388 ? -18.375 32.219 25.797 1 96.12 388 ASN B N 1
ATOM 6422 C CA . ASN B 1 388 ? -17.578 33 26.719 1 96.12 388 ASN B CA 1
ATOM 6423 C C . ASN B 1 388 ? -16.578 33.906 25.969 1 96.12 388 ASN B C 1
ATOM 6425 O O . ASN B 1 388 ? -16.391 35.062 26.312 1 96.12 388 ASN B O 1
ATOM 6429 N N . ALA B 1 389 ? -15.961 33.312 24.953 1 95.12 389 ALA B N 1
ATOM 6430 C CA . ALA B 1 389 ? -14.977 34.062 24.172 1 95.12 389 ALA B CA 1
ATOM 6431 C C . ALA B 1 389 ? -15.625 35.219 23.422 1 95.12 389 ALA B C 1
ATOM 6433 O O . ALA B 1 389 ? -15.047 36.312 23.312 1 95.12 389 ALA B O 1
ATOM 6434 N N . ARG B 1 390 ? -16.781 35.031 22.922 1 94.25 390 ARG B N 1
ATOM 6435 C CA . ARG B 1 390 ? -17.5 36.094 22.219 1 94.25 390 ARG B CA 1
ATOM 6436 C C . ARG B 1 390 ? -17.906 37.188 23.172 1 94.25 390 ARG B C 1
ATOM 6438 O O . ARG B 1 390 ? -17.844 38.375 22.828 1 94.25 390 ARG B O 1
ATOM 6445 N N . GLU B 1 391 ? -18.281 36.812 24.391 1 95.38 391 GLU B N 1
ATOM 6446 C CA . GLU B 1 391 ? -18.625 37.812 25.406 1 95.38 391 GLU B CA 1
ATOM 6447 C C . GLU B 1 391 ? -17.406 38.594 25.844 1 95.38 391 GLU B C 1
ATOM 6449 O O . GLU B 1 391 ? -17.469 39.812 26 1 95.38 391 GLU B O 1
ATOM 6454 N N . ARG B 1 392 ? -16.344 37.906 25.953 1 95.06 392 ARG B N 1
ATOM 6455 C CA . ARG B 1 392 ? -15.094 38.562 26.297 1 95.06 392 ARG B CA 1
ATOM 6456 C C . ARG B 1 392 ? -14.688 39.562 25.203 1 95.06 392 ARG B C 1
ATOM 6458 O O . ARG B 1 392 ? -14.234 40.656 25.5 1 95.06 392 ARG B O 1
ATOM 6465 N N . LEU B 1 393 ? -14.797 39.156 24.016 1 93.56 393 LEU B N 1
ATOM 6466 C CA . LEU B 1 393 ? -14.477 40.031 22.891 1 93.56 393 LEU B CA 1
ATOM 6467 C C . LEU B 1 393 ? -15.367 41.281 22.891 1 93.56 393 LEU B C 1
ATOM 6469 O O . LEU B 1 393 ? -14.883 42.406 22.703 1 93.56 393 LEU B O 1
ATOM 6473 N N . ARG B 1 394 ? -16.625 41.094 23.172 1 93.44 394 ARG B N 1
ATOM 6474 C CA . ARG B 1 394 ? -17.562 42.219 23.234 1 93.44 394 ARG B CA 1
ATOM 6475 C C . ARG B 1 394 ? -17.172 43.219 24.312 1 93.44 394 ARG B C 1
ATOM 6477 O O . ARG B 1 394 ? -17.156 44.438 24.062 1 93.44 394 ARG B O 1
ATOM 6484 N N . LEU B 1 395 ? -16.719 42.75 25.453 1 93.88 395 LEU B N 1
ATOM 6485 C CA . LEU B 1 395 ? -16.312 43.594 26.562 1 93.88 395 LEU B CA 1
ATOM 6486 C C . LEU B 1 395 ? -15 44.312 26.25 1 93.88 395 LEU B C 1
ATOM 6488 O O . LEU B 1 395 ? -14.867 45.5 26.531 1 93.88 395 LEU B O 1
ATOM 6492 N N . ALA B 1 396 ? -14.133 43.562 25.656 1 91.56 396 ALA B N 1
ATOM 6493 C CA . ALA B 1 396 ? -12.836 44.156 25.328 1 91.56 396 ALA B CA 1
ATOM 6494 C C . ALA B 1 396 ? -12.977 45.25 24.266 1 91.56 396 ALA B C 1
ATOM 6496 O O . ALA B 1 396 ? -12.305 46.25 24.344 1 91.56 396 ALA B O 1
ATOM 6497 N N . GLU B 1 397 ? -13.789 45.031 23.328 1 90.5 397 GLU B N 1
ATOM 6498 C CA . GLU B 1 397 ? -14.062 46.031 22.297 1 90.5 397 GLU B CA 1
ATOM 6499 C C . GLU B 1 397 ? -14.664 47.281 22.906 1 90.5 397 GLU B C 1
ATOM 6501 O O . GLU B 1 397 ? -14.281 48.406 22.562 1 90.5 397 GLU B O 1
ATOM 6506 N N . GLY B 1 398 ? -15.539 47.156 23.844 1 89.94 398 GLY B N 1
ATOM 6507 C CA . GLY B 1 398 ? -16.141 48.281 24.547 1 89.94 398 GLY B CA 1
ATOM 6508 C C . GLY B 1 398 ? -15.148 49.062 25.359 1 89.94 398 GLY B C 1
ATOM 6509 O O . GLY B 1 398 ? -15.156 50.312 25.312 1 89.94 398 GLY B O 1
ATOM 6510 N N . ARG B 1 399 ? -14.266 48.375 26.016 1 90.88 399 ARG B N 1
ATOM 6511 C CA . ARG B 1 399 ? -13.258 49.031 26.844 1 90.88 399 ARG B CA 1
ATOM 6512 C C . ARG B 1 399 ? -12.25 49.781 25.984 1 90.88 399 ARG B C 1
ATOM 6514 O O . ARG B 1 399 ? -11.82 50.875 26.344 1 90.88 399 ARG B O 1
ATOM 6521 N N . TYR B 1 400 ? -11.875 49.219 24.938 1 88.12 400 TYR B N 1
ATOM 6522 C CA . TYR B 1 400 ? -10.922 49.844 24.047 1 88.12 400 TYR B CA 1
ATOM 6523 C C . TYR B 1 400 ? -11.516 51.125 23.422 1 88.12 400 TYR B C 1
ATOM 6525 O O . TYR B 1 400 ? -10.852 52.156 23.344 1 88.12 400 TYR B O 1
ATOM 6533 N N . ARG B 1 401 ? -12.805 51.031 23.109 1 85.06 401 ARG B N 1
ATOM 6534 C CA . ARG B 1 401 ? -13.516 52.188 22.516 1 85.06 401 ARG B CA 1
ATOM 6535 C C . ARG B 1 401 ? -13.664 53.312 23.531 1 85.06 401 ARG B C 1
ATOM 6537 O O . ARG B 1 401 ? -13.586 54.469 23.172 1 85.06 401 ARG B O 1
ATOM 6544 N N . ALA B 1 402 ? -13.766 52.875 24.812 1 86.19 402 ALA B N 1
ATOM 6545 C CA . ALA B 1 402 ? -13.93 53.844 25.891 1 86.19 402 ALA B CA 1
ATOM 6546 C C . ALA B 1 402 ? -12.586 54.438 26.312 1 86.19 402 ALA B C 1
ATOM 6548 O O . ALA B 1 402 ? -12.531 55.375 27.125 1 86.19 402 ALA B O 1
ATOM 6549 N N . GLY B 1 403 ? -11.562 53.812 25.781 1 82.62 403 GLY B N 1
ATOM 6550 C CA . GLY B 1 403 ? -10.234 54.344 26.062 1 82.62 403 GLY B CA 1
ATOM 6551 C C . GLY B 1 403 ? -9.625 53.812 27.344 1 82.62 403 GLY B C 1
ATOM 6552 O O . GLY B 1 403 ? -8.562 54.25 27.766 1 82.62 403 GLY B O 1
ATOM 6553 N N . VAL B 1 404 ? -10.312 52.844 27.906 1 84.94 404 VAL B N 1
ATOM 6554 C CA . VAL B 1 404 ? -9.836 52.312 29.188 1 84.94 404 VAL B CA 1
ATOM 6555 C C . VAL B 1 404 ? -9.109 51 28.953 1 84.94 404 VAL B C 1
ATOM 6557 O O . VAL B 1 404 ? -8.367 50.531 29.828 1 84.94 404 VAL B O 1
ATOM 6560 N N . GLY B 1 405 ? -9.234 50.469 27.797 1 81.38 405 GLY B N 1
ATOM 6561 C CA . GLY B 1 405 ? -8.57 49.219 27.469 1 81.38 405 GLY B CA 1
ATOM 6562 C C . GLY B 1 405 ? -7.375 49.406 26.547 1 81.38 405 GLY B C 1
ATOM 6563 O O . GLY B 1 405 ? -7.184 50.469 25.984 1 81.38 405 GLY B O 1
ATOM 6564 N N . ASN B 1 406 ? -6.562 48.344 26.531 1 80.75 406 ASN B N 1
ATOM 6565 C CA . ASN B 1 406 ? -5.398 48.438 25.656 1 80.75 406 ASN B CA 1
ATOM 6566 C C . ASN B 1 406 ? -5.469 47.438 24.516 1 80.75 406 ASN B C 1
ATOM 6568 O O . ASN B 1 406 ? -6.309 46.531 24.531 1 80.75 406 ASN B O 1
ATOM 6572 N N . ILE B 1 407 ? -4.633 47.719 23.578 1 79.12 407 ILE B N 1
ATOM 6573 C CA . ILE B 1 407 ? -4.668 46.969 22.312 1 79.12 407 ILE B CA 1
ATOM 6574 C C . ILE B 1 407 ? -4.273 45.5 22.562 1 79.12 407 ILE B C 1
ATOM 6576 O O . ILE B 1 407 ? -4.707 44.625 21.828 1 79.12 407 ILE B O 1
ATOM 6580 N N . ILE B 1 408 ? -3.52 45.281 23.516 1 76.5 408 ILE B N 1
ATOM 6581 C CA . ILE B 1 408 ? -3.09 43.906 23.844 1 76.5 408 ILE B CA 1
ATOM 6582 C C . ILE B 1 408 ? -4.281 43.094 24.328 1 76.5 408 ILE B C 1
ATOM 6584 O O . ILE B 1 408 ? -4.469 41.969 23.922 1 76.5 408 ILE B O 1
ATOM 6588 N N . GLU B 1 409 ? -5.078 43.781 25.203 1 84.25 409 GLU B N 1
ATOM 6589 C CA . GLU B 1 409 ? -6.281 43.125 25.719 1 84.25 409 GLU B CA 1
ATOM 6590 C C . GLU B 1 409 ? -7.27 42.812 24.609 1 84.25 409 GLU B C 1
ATOM 6592 O O . GLU B 1 409 ? -7.84 41.719 24.562 1 84.25 409 GLU B O 1
ATOM 6597 N N . LEU B 1 410 ? -7.48 43.688 23.734 1 84.19 410 LEU B N 1
ATOM 6598 C CA . LEU B 1 410 ? -8.391 43.5 22.609 1 84.19 410 LEU B CA 1
ATOM 6599 C C . LEU B 1 410 ? -7.875 42.438 21.672 1 84.19 410 LEU B C 1
ATOM 6601 O O . LEU B 1 410 ? -8.633 41.531 21.266 1 84.19 410 LEU B O 1
ATOM 6605 N N . SER B 1 411 ? -6.621 42.5 21.375 1 84.56 411 SER B N 1
ATOM 6606 C CA . SER B 1 411 ? -6.012 41.5 20.5 1 84.56 411 SER B CA 1
ATOM 6607 C C . SER B 1 411 ? -6.125 40.094 21.078 1 84.56 411 SER B C 1
ATOM 6609 O O . SER B 1 411 ? -6.418 39.156 20.359 1 84.56 411 SER B O 1
ATOM 6611 N N . ASP B 1 412 ? -5.934 39.938 22.266 1 85.31 412 ASP B N 1
ATOM 6612 C CA . ASP B 1 412 ? -6.027 38.656 22.953 1 85.31 412 ASP B CA 1
ATOM 6613 C C . ASP B 1 412 ? -7.457 38.094 22.906 1 85.31 412 ASP B C 1
ATOM 6615 O O . ASP B 1 412 ? -7.664 36.906 22.672 1 85.31 412 ASP B O 1
ATOM 6619 N N . ALA B 1 413 ? -8.352 39.031 23.156 1 89.62 413 ALA B N 1
ATOM 6620 C CA . ALA B 1 413 ? -9.758 38.625 23.109 1 89.62 413 ALA B CA 1
ATOM 6621 C C . ALA B 1 413 ? -10.156 38.188 21.703 1 89.62 413 ALA B C 1
ATOM 6623 O O . ALA B 1 413 ? -10.906 37.219 21.531 1 89.62 413 ALA B O 1
ATOM 6624 N N . GLN B 1 414 ? -9.688 38.906 20.75 1 88.38 414 GLN B N 1
ATOM 6625 C CA . GLN B 1 414 ? -9.969 38.562 19.359 1 88.38 414 GLN B CA 1
ATOM 6626 C C . GLN B 1 414 ? -9.398 37.188 19 1 88.38 414 GLN B C 1
ATOM 6628 O O . GLN B 1 414 ? -10.078 36.375 18.391 1 88.38 414 GLN B O 1
ATOM 6633 N N . LEU B 1 415 ? -8.18 36.938 19.312 1 86.38 415 LEU B N 1
ATOM 6634 C CA . LEU B 1 415 ? -7.535 35.656 19.062 1 86.38 415 LEU B CA 1
ATOM 6635 C C . LEU B 1 415 ? -8.273 34.531 19.766 1 86.38 415 LEU B C 1
ATOM 6637 O O . LEU B 1 415 ? -8.477 33.469 19.188 1 86.38 415 LEU B O 1
ATOM 6641 N N . SER B 1 416 ? -8.625 34.844 20.953 1 91.12 416 SER B N 1
ATOM 6642 C CA . SER B 1 416 ? -9.344 33.844 21.719 1 91.12 416 SER B CA 1
ATOM 6643 C C . SER B 1 416 ? -10.68 33.469 21.078 1 91.12 416 SER B C 1
ATOM 6645 O O . SER B 1 416 ? -11.055 32.312 21.016 1 91.12 416 SER B O 1
ATOM 6647 N N . ALA B 1 417 ? -11.422 34.469 20.625 1 91.94 417 ALA B N 1
ATOM 6648 C CA . ALA B 1 417 ? -12.711 34.25 19.969 1 91.94 417 ALA B CA 1
ATOM 6649 C C . ALA B 1 417 ? -12.531 33.438 18.688 1 91.94 417 ALA B C 1
ATOM 6651 O O . ALA B 1 417 ? -13.305 32.531 18.406 1 91.94 417 ALA B O 1
ATOM 6652 N N . THR B 1 418 ? -11.594 33.781 17.953 1 90.94 418 THR B N 1
ATOM 6653 C CA . THR B 1 418 ? -11.305 33.031 16.719 1 90.94 418 THR B CA 1
ATOM 6654 C C . THR B 1 418 ? -10.945 31.594 17.031 1 90.94 418 THR B C 1
ATOM 6656 O O . THR B 1 418 ? -11.461 30.672 16.391 1 90.94 418 THR B O 1
ATOM 6659 N N . ASN B 1 419 ? -10.055 31.375 17.938 1 92.06 419 ASN B N 1
ATOM 6660 C CA . ASN B 1 419 ? -9.656 30.016 18.328 1 92.06 419 ASN B CA 1
ATOM 6661 C C . ASN B 1 419 ? -10.852 29.203 18.812 1 92.06 419 ASN B C 1
ATOM 6663 O O . ASN B 1 419 ? -10.969 28.016 18.5 1 92.06 419 ASN B O 1
ATOM 6667 N N . ALA B 1 420 ? -11.656 29.875 19.594 1 93.5 420 ALA B N 1
ATOM 6668 C CA . ALA B 1 420 ? -12.844 29.188 20.109 1 93.5 420 ALA B CA 1
ATOM 6669 C C . ALA B 1 420 ? -13.773 28.781 18.969 1 93.5 420 ALA B C 1
ATOM 6671 O O . ALA B 1 420 ? -14.359 27.703 18.984 1 93.5 420 ALA B O 1
ATOM 6672 N N . ALA B 1 421 ? -13.945 29.672 18.031 1 92.5 421 ALA B N 1
ATOM 6673 C CA . ALA B 1 421 ? -14.773 29.359 16.875 1 92.5 421 ALA B CA 1
ATOM 6674 C C . ALA B 1 421 ? -14.219 28.172 16.094 1 92.5 421 ALA B C 1
ATOM 6676 O O . ALA B 1 421 ? -14.961 27.281 15.68 1 92.5 421 ALA B O 1
ATOM 6677 N N . VAL B 1 422 ? -12.984 28.125 15.867 1 93.31 422 VAL B N 1
ATOM 6678 C CA . VAL B 1 422 ? -12.312 27.031 15.164 1 93.31 422 VAL B CA 1
ATOM 6679 C C . VAL B 1 422 ? -12.508 25.734 15.93 1 93.31 422 VAL B C 1
ATOM 6681 O O . VAL B 1 422 ? -12.844 24.703 15.344 1 93.31 422 VAL B O 1
ATOM 6684 N N . GLN B 1 423 ? -12.344 25.859 17.188 1 93.56 423 GLN B N 1
ATOM 6685 C CA . GLN B 1 423 ? -12.461 24.672 18.031 1 93.56 423 GLN B CA 1
ATOM 6686 C C . GLN B 1 423 ? -13.883 24.109 17.984 1 93.56 423 GLN B C 1
ATOM 6688 O O . GLN B 1 423 ? -14.078 22.891 18.016 1 93.56 423 GLN B O 1
ATOM 6693 N N . ARG B 1 424 ? -14.844 24.969 18.016 1 93.62 424 ARG B N 1
ATOM 6694 C CA . ARG B 1 424 ? -16.234 24.531 17.969 1 93.62 424 ARG B CA 1
ATOM 6695 C C . ARG B 1 424 ? -16.531 23.797 16.656 1 93.62 424 ARG B C 1
ATOM 6697 O O . ARG B 1 424 ? -17.188 22.75 16.672 1 93.62 424 ARG B O 1
ATOM 6704 N N . VAL B 1 425 ? -16.062 24.281 15.555 1 92.56 425 VAL B N 1
ATOM 6705 C CA . VAL B 1 425 ? -16.234 23.625 14.258 1 92.56 425 VAL B CA 1
ATOM 6706 C C . VAL B 1 425 ? -15.57 22.25 14.281 1 92.56 425 VAL B C 1
ATOM 6708 O O . VAL B 1 425 ? -16.172 21.266 13.883 1 92.56 425 VAL B O 1
ATOM 6711 N N . GLN B 1 426 ? -14.344 22.156 14.781 1 93.44 426 GLN B N 1
ATOM 6712 C CA . GLN B 1 426 ? -13.602 20.891 14.852 1 93.44 426 GLN B CA 1
ATOM 6713 C C . GLN B 1 426 ? -14.312 19.875 15.734 1 93.44 426 GLN B C 1
ATOM 6715 O O . GLN B 1 426 ? -14.398 18.703 15.391 1 93.44 426 GLN B O 1
ATOM 6720 N N . ALA B 1 427 ? -14.781 20.391 16.875 1 93.62 427 ALA B N 1
ATOM 6721 C CA . ALA B 1 427 ? -15.469 19.5 17.797 1 93.62 427 ALA B CA 1
ATOM 6722 C C . ALA B 1 427 ? -16.703 18.891 17.156 1 93.62 427 ALA B C 1
ATOM 6724 O O . ALA B 1 427 ? -16.953 17.688 17.297 1 93.62 427 ALA B O 1
ATOM 6725 N N . ALA B 1 428 ? -17.484 19.688 16.5 1 92.06 428 ALA B N 1
ATOM 6726 C CA . ALA B 1 428 ? -18.719 19.219 15.875 1 92.06 428 ALA B CA 1
ATOM 6727 C C . ALA B 1 428 ? -18.422 18.141 14.828 1 92.06 428 ALA B C 1
ATOM 6729 O O . ALA B 1 428 ? -19.078 17.094 14.82 1 92.06 428 ALA B O 1
ATOM 6730 N N . TYR B 1 429 ? -17.484 18.328 14.047 1 93.5 429 TYR B N 1
ATOM 6731 C CA . TYR B 1 429 ? -17.25 17.391 12.953 1 93.5 429 TYR B CA 1
ATOM 6732 C C . TYR B 1 429 ? -16.422 16.203 13.414 1 93.5 429 TYR B C 1
ATOM 6734 O O . TYR B 1 429 ? -16.469 15.133 12.812 1 93.5 429 TYR B O 1
ATOM 6742 N N . ASN B 1 430 ? -15.617 16.375 14.477 1 93.56 430 ASN B N 1
ATOM 6743 C CA . ASN B 1 430 ? -14.992 15.227 15.125 1 93.56 430 ASN B CA 1
ATOM 6744 C C . ASN B 1 430 ? -16.031 14.242 15.633 1 93.56 430 ASN B C 1
ATOM 6746 O O . ASN B 1 430 ? -15.82 13.023 15.594 1 93.56 430 ASN B O 1
ATOM 6750 N N . LEU B 1 431 ? -17.156 14.805 16.141 1 94.25 431 LEU B N 1
ATOM 6751 C CA . LEU B 1 431 ? -18.234 13.93 16.594 1 94.25 431 LEU B CA 1
ATOM 6752 C C . LEU B 1 431 ? -18.797 13.133 15.414 1 94.25 431 LEU B C 1
ATOM 6754 O O . LEU B 1 431 ? -19.062 11.938 15.539 1 94.25 431 LEU B O 1
ATOM 6758 N N . ALA B 1 432 ? -18.984 13.766 14.305 1 93.31 432 ALA B N 1
ATOM 6759 C CA . ALA B 1 432 ? -19.5 13.094 13.109 1 93.31 432 ALA B CA 1
ATOM 6760 C C . ALA B 1 432 ? -18.547 11.977 12.664 1 93.31 432 ALA B C 1
ATOM 6762 O O . ALA B 1 432 ? -19 10.867 12.352 1 93.31 432 ALA B O 1
ATOM 6763 N N . THR B 1 433 ? -17.234 12.219 12.641 1 94.88 433 THR B N 1
ATOM 6764 C CA . THR B 1 433 ? -16.266 11.211 12.227 1 94.88 433 THR B CA 1
ATOM 6765 C C . THR B 1 433 ? -16.172 10.094 13.258 1 94.88 433 THR B C 1
ATOM 6767 O O . THR B 1 433 ? -15.969 8.93 12.906 1 94.88 433 THR B O 1
ATOM 6770 N N . ALA B 1 434 ? -16.297 10.5 14.5 1 95.19 434 ALA B N 1
ATOM 6771 C CA . ALA B 1 434 ? -16.297 9.484 15.562 1 95.19 434 ALA B CA 1
ATOM 6772 C C . ALA B 1 434 ? -17.484 8.539 15.414 1 95.19 434 ALA B C 1
ATOM 6774 O O . ALA B 1 434 ? -17.328 7.32 15.57 1 95.19 434 ALA B O 1
ATOM 6775 N N . ARG B 1 435 ? -18.625 9.094 15.156 1 94.19 435 ARG B N 1
ATOM 6776 C CA . ARG B 1 435 ? -19.812 8.266 14.961 1 94.19 435 ARG B CA 1
ATOM 6777 C C . ARG B 1 435 ? -19.672 7.375 13.734 1 94.19 435 ARG B C 1
ATOM 6779 O O . ARG B 1 435 ? -20.109 6.223 13.734 1 94.19 435 ARG B O 1
ATOM 6786 N N . THR B 1 436 ? -19.078 7.863 12.664 1 93.75 436 THR B N 1
ATOM 6787 C CA . THR B 1 436 ? -18.797 7.07 11.477 1 93.75 436 THR B CA 1
ATOM 6788 C C . THR B 1 436 ? -17.906 5.875 11.828 1 93.75 436 THR B C 1
ATOM 6790 O O . THR B 1 436 ? -18.172 4.75 11.406 1 93.75 436 THR B O 1
ATOM 6793 N N . GLU B 1 437 ? -16.875 6.16 12.633 1 95 437 GLU B N 1
ATOM 6794 C CA . GLU B 1 437 ? -15.953 5.102 13.031 1 95 437 GLU B CA 1
ATOM 6795 C C . GLU B 1 437 ? -16.641 4.07 13.914 1 95 437 GLU B C 1
ATOM 6797 O O . GLU B 1 437 ? -16.359 2.873 13.82 1 95 437 GLU B O 1
ATOM 6802 N N . LEU B 1 438 ? -17.516 4.535 14.773 1 95.38 438 LEU B N 1
ATOM 6803 C CA . LEU B 1 438 ? -18.25 3.602 15.617 1 95.38 438 LEU B CA 1
ATOM 6804 C C . LEU B 1 438 ? -19.141 2.695 14.773 1 95.38 438 LEU B C 1
ATOM 6806 O O . LEU B 1 438 ? -19.156 1.477 14.961 1 95.38 438 LEU B O 1
ATOM 6810 N N . ALA B 1 439 ? -19.828 3.27 13.875 1 94 439 ALA B N 1
ATOM 6811 C CA . ALA B 1 439 ? -20.688 2.484 13 1 94 439 ALA B CA 1
ATOM 6812 C C . ALA B 1 439 ? -19.891 1.448 12.219 1 94 439 ALA B C 1
ATOM 6814 O O . ALA B 1 439 ? -20.281 0.287 12.117 1 94 439 ALA B O 1
ATOM 6815 N N . ARG B 1 440 ? -18.719 1.859 11.68 1 94.12 440 ARG B N 1
ATOM 6816 C CA . ARG B 1 440 ? -17.859 0.953 10.938 1 94.12 440 ARG B CA 1
ATOM 6817 C C . ARG B 1 440 ? -17.359 -0.18 11.828 1 94.12 440 ARG B C 1
ATOM 6819 O O . ARG B 1 440 ? -17.344 -1.341 11.422 1 94.12 440 ARG B O 1
ATOM 6826 N N . SER B 1 441 ? -16.953 0.219 13.023 1 95.56 441 SER B N 1
ATOM 6827 C CA . SER B 1 441 ? -16.406 -0.771 13.945 1 95.56 441 SER B CA 1
ATOM 6828 C C . SER B 1 441 ? -17.469 -1.795 14.344 1 95.56 441 SER B C 1
ATOM 6830 O O . SER B 1 441 ? -17.125 -2.924 14.711 1 95.56 441 SER B O 1
ATOM 6832 N N . LEU B 1 442 ? -18.75 -1.454 14.297 1 94.69 442 LEU B N 1
ATOM 6833 C CA . LEU B 1 442 ? -19.859 -2.344 14.641 1 94.69 442 LEU B CA 1
ATOM 6834 C C . LEU B 1 442 ? -20.328 -3.121 13.422 1 94.69 442 LEU B C 1
ATOM 6836 O O . LEU B 1 442 ? -21.219 -3.973 13.531 1 94.69 442 LEU B O 1
ATOM 6840 N N . GLY B 1 443 ? -19.719 -2.877 12.312 1 92.12 443 GLY B N 1
ATOM 6841 C CA . GLY B 1 443 ? -20.141 -3.527 11.086 1 92.12 443 GLY B CA 1
ATOM 6842 C C . GLY B 1 443 ? -21.469 -3.025 10.57 1 92.12 443 GLY B C 1
ATOM 6843 O O . GLY B 1 443 ? -22.219 -3.77 9.93 1 92.12 443 GLY B O 1
ATOM 6844 N N . GLN B 1 444 ? -21.781 -1.781 10.922 1 84.94 444 GLN B N 1
ATOM 6845 C CA . GLN B 1 444 ? -23.016 -1.144 10.5 1 84.94 444 GLN B CA 1
ATOM 6846 C C . GLN B 1 444 ? -22.766 -0.086 9.438 1 84.94 444 GLN B C 1
ATOM 6848 O O . GLN B 1 444 ? -21.625 0.374 9.266 1 84.94 444 GLN B O 1
ATOM 6853 N N . GLN B 1 445 ? -23.734 -0.033 8.516 1 73.56 445 GLN B N 1
ATOM 6854 C CA . GLN B 1 445 ? -23.641 1.087 7.586 1 73.56 445 GLN B CA 1
ATOM 6855 C C . GLN B 1 445 ? -24.312 2.33 8.148 1 73.56 445 GLN B C 1
ATOM 6857 O O . GLN B 1 445 ? -25.359 2.232 8.805 1 73.56 445 GLN B O 1
ATOM 6862 N N . THR B 1 446 ? -23.484 3.434 8.281 1 62.97 446 THR B N 1
ATOM 6863 C CA . THR B 1 446 ? -24.141 4.648 8.75 1 62.97 446 THR B CA 1
ATOM 6864 C C . THR B 1 446 ? -25 5.258 7.652 1 62.97 446 THR B C 1
ATOM 6866 O O . THR B 1 446 ? -24.562 5.391 6.508 1 62.97 446 THR B O 1
ATOM 6869 N N . ALA B 1 447 ? -26.406 5.023 7.652 1 56.94 447 ALA B N 1
ATOM 6870 C CA . ALA B 1 447 ? -27.312 5.668 6.699 1 56.94 447 ALA B CA 1
ATOM 6871 C C . ALA B 1 447 ? -27.453 7.156 7 1 56.94 447 ALA B C 1
ATOM 6873 O O . ALA B 1 447 ? -27.5 7.559 8.164 1 56.94 447 ALA B O 1
ATOM 6874 N N . PRO B 1 448 ? -27.125 8.117 5.871 1 55.41 448 PRO B N 1
ATOM 6875 C CA . PRO B 1 448 ? -27.453 9.523 6.133 1 55.41 448 PRO B CA 1
ATOM 6876 C C . PRO B 1 448 ? -28.906 9.703 6.609 1 55.41 448 PRO B C 1
ATOM 6878 O O . PRO B 1 448 ? -29.781 8.922 6.238 1 55.41 448 PRO B O 1
ATOM 6881 N N . GLN B 1 449 ? -29.234 10.156 7.746 1 44.81 449 GLN B N 1
ATOM 6882 C CA . GLN B 1 449 ? -30.609 10.477 8.109 1 44.81 449 GLN B CA 1
ATOM 6883 C C . GLN B 1 449 ? -31.25 11.414 7.098 1 44.81 449 GLN B C 1
ATOM 6885 O O . GLN B 1 449 ? -30.719 12.5 6.828 1 44.81 449 GLN B O 1
ATOM 6890 N N . THR B 1 450 ? -31.797 10.898 5.953 1 38.16 450 THR B N 1
ATOM 6891 C CA . THR B 1 450 ? -32.688 11.789 5.211 1 38.16 450 THR B CA 1
ATOM 6892 C C . THR B 1 450 ? -33.781 12.352 6.125 1 38.16 450 THR B C 1
ATOM 6894 O O . THR B 1 450 ? -34.219 11.672 7.051 1 38.16 450 THR B O 1
#

InterPro domains:
  IPR003423 Outer membrane efflux protein [PF02321] (49-237)
  IPR003423 Outer membrane efflux protein [PF02321] (264-444)
  IPR028351 Cyclolysin transport protein CyaE [PIRSF001892] (14-446)
  IPR051906 Outer membrane protein TolC-like [PTHR30026] (18-444)

Organism: Cystobacter fuscus (strain ATCC 25194 / DSM 2262 / NBRC 100088 / M29) (NCBI:txid1242864)

Nearest PDB structures (foldseek):
  5azs-assembly1_C  TM=9.095E-01  e=5.333E-22  Pseudomonas aeruginosa PAO1
  5azs-assembly1_B  TM=8.993E-01  e=7.784E-22  Pseudomonas aeruginosa PAO1
  5azs-assembly1_A  TM=8.989E-01  e=1.582E-21  Pseudomonas aeruginosa PAO1
  4mt4-assembly1_C  TM=8.959E-01  e=1.603E-20  Campylobacter jejuni
  1yc9-assembly1_A-3  TM=8.758E-01  e=5.553E-19  Vibrio cholerae

Sequence (900 aa):
MRSFLPMTALLLAATPALAQEPPQRQPQQQQPAPAQPQQRVLTLAEALRTAQERQPQLRQAQASTTAANARVDQNFSSLLPQVNASASYQRSFSSNTNFGTADPTSGIIRREGFNVGASVNQLVWDFGRTTGRWRAAQESAAAQKSNEQQTQSDVLANVQTVYFNALAQQVLVQVAEETLRNQQAHLDQVQAQVQVGTRPEIDLVQQRTLVANARLQLIQARNNSATLKAQLNQAMGVEGPTDYAVREEVVGLVRGEDEPMDTLVDLAFQNRADLAATEHQLLAQEQQLSATRGNFFPSINVSVSANESGPTPAELQWGVTGQVGLSWPLFQGGLTLAQMREQRANISGVQAQRDALRQQVRLEVERAQLSVHAAKESVTAADEALLNARERLRLAEGRYRAGVGNIIELSDAQLSATNAAVQRVQAAYNLATARTELARSLGQQTAPQTMRSFLPMTALLLAATPALAQEPPQRQPQQQQPAPAQPQQRVLTLAEALRTAQERQPQLRQAQASTTAANARVDQNFSSLLPQVNASASYQRSFSSNTNFGTADPTSGIIRREGFNVGASVNQLVWDFGRTTGRWRAAQESAAAQKSNEQQTQSDVLANVQTVYFNALAQQVLVQVAEETLRNQQAHLDQVQAQVQVGTRPEIDLVQQRTLVANARLQLIQARNNSATLKAQLNQAMGVEGPTDYAVREEVVGLVRGEDEPMDTLVDLAFQNRADLAATEHQLLAQEQQLSATRGNFFPSINVSVSANESGPTPAELQWGVTGQVGLSWPLFQGGLTLAQMREQRANISGVQAQRDALRQQVRLEVERAQLSVHAAKESVTAADEALLNARERLRLAEGRYRAGVGNIIELSDAQLSATNAAVQRVQAAYNLATARTELARSLGQQTAPQT

Secondary structure (DSSP, 8-state):
---------------------------------------EEEPHHHHHHHHHHH-HHHHHHHHHHHHHHHHHHHHHGGGS-EEEEEEEEEEEEEE-SSSTTS-TTT-EEEEEEEEEEEEEEEEEE-TTHHHHHHHHHHHHHHHHHHHHHHHHHHHHHHHHHHHHHHHHHHHHHHHHHHHHHHHHHHHHHHHHHHHTTSS-HHHHHHHHHHHHHHHHHHHHHHHHHHHHHHHHHHHHT--S---EEEPP-PPPPPTTTTS-HHHHHHHHHHH-HHHHHHHHHHHHHHHHHHHHHGGGS-EEEEEEEEEEEESSGGG-EEEEEEEEEEEEEEEETTHHHHHHHHHHHHHHHHHHHHHHHHHHHHHHHHHHHHHHHHHHHHHHHHHHHHHHHHHHHHHHHHHHHHTSS-HHHHHHHHHHHHHHHHHHHHHHHHHHHHHHHHHHHTT-------/---------------------------------------EEEPHHHHHHHHHHH-HHHHHHHHHHHHHHHHHHHHHHTTS-EEEEEEEEEEEEEE-SSSTTS-TTT-EEEEEEEEEEEEEEEEEE-TTHHHHHHHHHHHHHHHHHHHHHHHHHHHHHHHHHHHHHHHHHHHHHHHHHHHHHHHHHHHHHHHHHHHTTSS-HHHHHHHHHHHHHHHHHHHHHHHHHHHHHHHHHHHHT--S---EEEPP--PPPPTTTTS-HHHHHHHHHHH-HHHHHHHHHHHHHHHHHHHHHGGGS-EEEEEEEEEEEESSGGG-EEEEEEEEEEE-----TTHHHHHHHHHHHHHHHHHHHHHHHHHHHHHHHHHHHHHHHHHHHHHHHHHHHHHHHHHHHHHHHHHHHHTSS-HHHHHHHHHHHHHHHHHHHHHHHHHHHHHHHHHHHTT-------

Radius of gyration: 44.14 Å; Cα contacts (8 Å, |Δi|>4): 1310; chains: 2; bounding box: 142×139×126 Å